Protein AF-A0A803L9C5-F1 (afdb_monomer_lite)

Organism: Chenopodium quinoa (NCBI:txid63459)

InterPro domains:
  IPR002213 UDP-glucuronosyl/UDP-glucosyltransferase [PF00201] (270-447)
  IPR002213 UDP-glucuronosyl/UDP-glucosyltransferase [cd03784] (7-441)
  IPR008630 Glycosyltransferase 34 [PF05637] (578-767)
  IPR008630 Glycosyltransferase 34 [PTHR31311] (578-822)
  IPR029044 Nucleotide-diphospho-sugar transferases [G3DSA:3.90.550.10] (574-672)
  IPR035595 UDP-glycosyltransferase family, conserved site [PS00375] (341-384)

pLDDT: mean 80.88, std 19.47, range [27.41, 98.56]

Sequence (834 aa):
MEDNKKLNIVMFPWLAFGHIIPFLDLSKHLATKGHHIFFVSTPRNLERLPKIPERLATLITLVPLLLPRVDNLPPGAEATSDVGFEIGTNLLKKAFDGLQQPMTEFLLQSSCCLDWIIYDFCCYWIPPIADKLGICKVYFNITAARTLSAFPTKLMEAGSGTWTDPCCPPPWIPFPKSSVYFLQHESRNITHTARNITSSGVSDGFRVKCSVSGCDLIVVRSWRELEAEYLQLAEVLNEKTVLPLGLLPPSLEDQGLGDDDDSWKLINSWLNKQRKGSVVYVAFGSEFEPNQDQLMELALGLEQSGLPFFWAFRRSEVSILKLPEGFEERTRGQGMVWTSWAPQLRILSHESVGGFLTHCGWSSIIEALQFGKPLVMLPLAIDHGLIARFMSQDKKVGIEIPRNTEDGSLTRSSVAESLTLVLQDETGKMFKDEAEKLSIIFADKNTENGKPSPGFLRGRQQTLKTVNNIKIAVLCGLITILVLRGTIGVGDLIGSSSEAKKDRALIEETNRILAEIRSGKDSSDPDGQDEPPYNPNVTYTLGPRIDTWDVQRRNWLKQNPDFPSVVGGKGRILLVTDREMAGYWAKLPLIRKLMLSHPEVEWIWWLDSDALFTDMVFEIPLEKYKDHNLVIHGYPDLLFEQKSWIALNTGSFLLRNCQWSLDLLDVWAPMGPKGVVRDDAGKLLTANLKGRPAFEADDQSALIYLLISQKEKWMSKVFVENSYYLHGFWLGLVDKYEEMAEKHHPGLGDERWPFVTHFVGCKPCGSYGDYPAEKCLKSMERAFNFADNQVLKLYGFRHRGLLSPNIKRLRNETDKPLKVVDELDIRRHIVIGS

Foldseek 3Di:
DPPDDAAEEEEAEDQACLTLVVSVLVQLVSLVVVHAYEDEFAPVVVVVDFDRPPSSPVRYHYHHDHQDDFPPAPPPDRHLLQQAPDQNVLSNLLSVVVCLVVVLVVCVVCLVRHAEYEYELSPLSPLVSCVVSVHAYEYEALDDLLLLLLQQLVCVVVVNSDQPAQQDRRPLPPDPPQLRGAFQQLRVVCVCQLPDQGPNRRGSVSSNNSRLLSHQAYEYLDACVQCVPSQVSSCVSHVHHYHYQANSADDPVRNVPVDPDPVNVVVVVVLVVADFLQEEEEDADSNFDDDQQQQAQLLLLLLVLLTAYEYQQEYRPPDPHDYPVCSCVSCVVRYHYHHDDDPLLVNLLRRNHNAYEYLQSSNNLLSNLLNLHAYEYENGDNCSSSSQSSCCPVQNLFHYQDADSNNRHHHSNSSSVRSCLCRPDPNNVSNSVSSPVCSLRSNDNDSPDNDDDPVVPPPVPPPVPPVVVVVVVVVVVVVVVVVVVPPPDDDDDDDDDPPVVVLVVVVLVVVLVVQVLQPDDDPDDPPPDDDDDDDPPDQDFLDDQDQCQQVVLVVVCVVCVVLAQADPNHGAEAEDEDDDDDAQQPVLSVVVVCLVVCSSGFKYKYAYNQKDFQAQLDDDPVVVQVQAFKEWAFAPCLLAVQQALRRTDPNIMMGGSDSLRSVLSRQQNSCPDPDPSQLVVQVVLVVRHPSHHRDGDGSSSSSSCCCHVVVVSHVSRYHHDDFEQCPAELVSALVCLVVLVVPDDDDTGHSHHHRMYGLPQLDLPDPRHPDDVVVSVQSVLLSVQSRVQVVVVLQQWHAPHSSGPDIDGRDDDHDCSNVCCVVVCSDDDPPPDD

Structure (mmCIF, N/CA/C/O backbone):
data_AF-A0A803L9C5-F1
#
_entry.id   AF-A0A803L9C5-F1
#
loop_
_atom_site.group_PDB
_atom_site.id
_atom_site.type_symbol
_atom_site.label_atom_id
_atom_site.label_alt_id
_atom_site.label_comp_id
_atom_site.label_asym_id
_atom_site.label_entity_id
_atom_site.label_seq_id
_atom_site.pdbx_PDB_ins_code
_atom_site.Cartn_x
_atom_site.Cartn_y
_atom_site.Cartn_z
_atom_site.occupancy
_atom_site.B_iso_or_equiv
_atom_site.auth_seq_id
_atom_site.auth_comp_id
_atom_site.auth_asym_id
_atom_site.auth_atom_id
_atom_site.pdbx_PDB_model_num
ATOM 1 N N . MET A 1 1 ? 1.619 -33.692 -20.451 1.00 35.19 1 MET A N 1
ATOM 2 C CA . MET A 1 1 ? 2.426 -33.203 -19.319 1.00 35.19 1 MET A CA 1
ATOM 3 C C . MET A 1 1 ? 3.753 -32.828 -19.932 1.00 35.19 1 MET A C 1
ATOM 5 O O . MET A 1 1 ? 4.432 -33.722 -20.409 1.00 35.19 1 MET A O 1
ATOM 9 N N . GLU A 1 2 ? 4.018 -31.536 -20.101 1.00 41.62 2 GLU A N 1
ATOM 10 C CA . GLU A 1 2 ? 5.339 -31.077 -20.538 1.00 41.62 2 GLU A CA 1
ATOM 11 C C . GLU A 1 2 ? 6.341 -31.388 -19.420 1.00 41.62 2 GLU A C 1
ATOM 13 O O . GLU A 1 2 ? 6.033 -31.176 -18.245 1.00 41.62 2 GLU A O 1
ATOM 18 N N . ASP A 1 3 ? 7.497 -31.952 -19.770 1.00 45.00 3 ASP A N 1
ATOM 19 C CA . ASP A 1 3 ? 8.597 -32.191 -18.836 1.00 45.00 3 ASP A CA 1
ATOM 20 C C . ASP A 1 3 ? 9.060 -30.846 -18.255 1.00 45.00 3 ASP A C 1
ATOM 22 O O . ASP A 1 3 ? 9.751 -30.071 -18.918 1.00 45.00 3 ASP A O 1
ATOM 26 N N . ASN A 1 4 ? 8.673 -30.543 -17.013 1.00 64.81 4 ASN A N 1
ATOM 27 C CA . ASN A 1 4 ? 9.163 -29.356 -16.316 1.00 64.81 4 ASN A CA 1
ATOM 28 C C . ASN A 1 4 ? 10.680 -29.487 -16.115 1.00 64.81 4 ASN A C 1
ATOM 30 O O . ASN A 1 4 ? 11.147 -30.322 -15.335 1.00 64.81 4 ASN A O 1
ATOM 34 N N . LYS A 1 5 ? 11.452 -28.644 -16.814 1.00 82.19 5 LYS A N 1
ATOM 35 C CA . LYS A 1 5 ? 12.906 -28.529 -16.648 1.00 82.19 5 LYS A CA 1
ATOM 36 C C . LYS A 1 5 ? 13.231 -28.299 -15.164 1.00 82.19 5 LYS A C 1
ATOM 38 O O . LYS A 1 5 ? 12.802 -27.309 -14.572 1.00 82.19 5 LYS A O 1
ATOM 43 N N . LYS A 1 6 ? 14.007 -29.205 -14.563 1.00 91.44 6 LYS A N 1
ATOM 44 C CA . LYS A 1 6 ? 14.564 -29.023 -13.214 1.00 91.44 6 LYS A CA 1
ATOM 45 C C . LYS A 1 6 ? 15.678 -27.983 -13.283 1.00 91.44 6 LYS A C 1
ATOM 47 O O . LYS A 1 6 ? 16.502 -28.044 -14.190 1.00 91.44 6 LYS A O 1
ATOM 52 N N . LEU A 1 7 ? 15.669 -27.043 -12.343 1.00 95.06 7 LEU A N 1
ATOM 53 C CA . LEU A 1 7 ? 16.600 -25.913 -12.309 1.00 95.06 7 LEU A CA 1
ATOM 54 C C . LEU A 1 7 ? 17.452 -25.999 -11.049 1.00 95.06 7 LEU A C 1
ATOM 56 O O . LEU A 1 7 ? 16.955 -26.455 -10.016 1.00 95.06 7 LEU A O 1
ATOM 60 N N . ASN A 1 8 ? 18.686 -25.518 -11.135 1.00 96.50 8 ASN A N 1
ATOM 61 C CA . ASN A 1 8 ? 19.567 -25.301 -9.995 1.00 96.50 8 ASN A CA 1
ATOM 62 C C . ASN A 1 8 ? 19.615 -23.804 -9.674 1.00 96.50 8 ASN A C 1
ATOM 64 O O . ASN A 1 8 ? 20.032 -22.996 -10.508 1.00 96.50 8 ASN A O 1
ATOM 68 N N . ILE A 1 9 ? 19.163 -23.435 -8.477 1.00 98.06 9 ILE A N 1
ATOM 69 C CA . ILE A 1 9 ? 18.887 -22.045 -8.110 1.00 98.06 9 ILE A CA 1
ATOM 70 C C . ILE A 1 9 ? 19.686 -21.671 -6.863 1.00 98.06 9 ILE A C 1
ATOM 72 O O . ILE A 1 9 ? 19.572 -22.327 -5.831 1.00 98.06 9 ILE A O 1
ATOM 76 N N . VAL A 1 10 ? 20.463 -20.594 -6.933 1.00 98.44 10 VAL A N 1
ATOM 77 C CA . VAL A 1 10 ? 21.149 -20.008 -5.775 1.00 98.44 10 VAL A CA 1
ATOM 78 C C . VAL A 1 10 ? 20.225 -19.013 -5.081 1.00 98.44 10 VAL A C 1
ATOM 80 O O . VAL A 1 10 ? 19.620 -18.173 -5.739 1.00 98.44 10 VAL A O 1
ATOM 83 N N . MET A 1 11 ? 20.142 -19.083 -3.757 1.00 98.38 11 MET A N 1
ATOM 84 C CA . MET A 1 11 ? 19.413 -18.138 -2.910 1.00 98.38 11 MET A CA 1
ATOM 85 C C . MET A 1 11 ? 20.408 -17.397 -2.033 1.00 98.38 11 MET A C 1
ATOM 87 O O . MET A 1 11 ? 21.135 -18.034 -1.270 1.00 98.38 11 MET A O 1
ATOM 91 N N . PHE A 1 12 ? 20.438 -16.070 -2.134 1.00 98.06 12 PHE A N 1
ATOM 92 C CA . PHE A 1 12 ? 21.391 -15.247 -1.394 1.00 98.06 12 PHE A CA 1
ATOM 93 C C . PHE A 1 12 ? 20.716 -14.014 -0.763 1.00 98.06 12 PHE A C 1
ATOM 95 O O . PHE A 1 12 ? 20.708 -12.931 -1.361 1.00 98.06 12 PHE A O 1
ATOM 102 N N . PRO A 1 13 ? 20.099 -14.182 0.424 1.00 97.44 13 PRO A N 1
ATOM 103 C CA . PRO A 1 13 ? 19.442 -13.101 1.155 1.00 97.44 13 PRO A CA 1
ATOM 104 C C . PRO A 1 13 ? 20.432 -12.169 1.865 1.00 97.44 13 PRO A C 1
ATOM 106 O O . PRO A 1 13 ? 21.559 -12.551 2.192 1.00 97.44 13 PRO A O 1
ATOM 109 N N . TRP A 1 14 ? 19.966 -10.964 2.205 1.00 95.81 14 TRP A N 1
ATOM 110 C CA . TRP A 1 14 ? 20.630 -10.121 3.202 1.00 95.81 14 TRP A CA 1
ATOM 111 C C . TRP A 1 14 ? 20.635 -10.797 4.591 1.00 95.81 14 TRP A C 1
ATOM 113 O O . TRP A 1 14 ? 19.723 -11.556 4.918 1.00 95.81 14 TRP A O 1
ATOM 123 N N . LEU A 1 15 ? 21.649 -10.520 5.426 1.00 95.19 15 LEU A N 1
ATOM 124 C CA . LEU A 1 15 ? 21.877 -11.160 6.736 1.00 95.19 15 LEU A CA 1
ATOM 125 C C . LEU A 1 15 ? 20.960 -10.624 7.855 1.00 95.19 15 LEU A C 1
ATOM 127 O O . LEU A 1 15 ? 21.405 -10.225 8.932 1.00 95.19 15 LEU A O 1
ATOM 131 N N . ALA A 1 16 ? 19.662 -10.615 7.586 1.00 91.25 16 ALA A N 1
ATOM 132 C CA . ALA A 1 16 ? 18.599 -10.233 8.504 1.00 91.25 16 ALA A CA 1
ATOM 133 C C . ALA A 1 16 ? 17.515 -11.313 8.467 1.00 91.25 16 ALA A C 1
ATOM 135 O O . ALA A 1 16 ? 17.169 -11.801 7.392 1.00 91.25 16 ALA A O 1
ATOM 136 N N . PHE A 1 17 ? 16.949 -11.706 9.609 1.00 89.69 17 PHE A N 1
ATOM 137 C CA . PHE A 1 17 ? 15.943 -12.777 9.630 1.00 89.69 17 PHE A CA 1
ATOM 138 C C . PHE A 1 17 ? 14.644 -12.358 8.939 1.00 89.69 17 PHE A C 1
ATOM 140 O O . PHE A 1 17 ? 13.978 -13.207 8.343 1.00 89.69 17 PHE A O 1
ATOM 147 N N . GLY A 1 18 ? 14.348 -11.053 8.907 1.00 88.19 18 GLY A N 1
ATOM 148 C CA . GLY A 1 18 ? 13.294 -10.493 8.061 1.00 88.19 18 GLY A CA 1
ATOM 149 C C . GLY A 1 18 ? 13.462 -10.795 6.563 1.00 88.19 18 GLY A C 1
ATOM 150 O O . GLY A 1 18 ? 12.464 -10.820 5.849 1.00 88.19 18 GLY A O 1
ATOM 151 N N . HIS A 1 19 ? 14.686 -11.090 6.108 1.00 93.38 19 HIS A N 1
ATOM 152 C CA . HIS A 1 19 ? 15.047 -11.409 4.721 1.00 93.38 19 HIS A CA 1
ATOM 153 C C . HIS A 1 19 ? 15.351 -12.901 4.514 1.00 93.38 19 HIS A C 1
ATOM 155 O O . HIS A 1 19 ? 14.851 -13.522 3.576 1.00 93.38 19 HIS A O 1
ATOM 161 N N . ILE A 1 20 ? 16.109 -13.515 5.423 1.00 95.12 20 ILE A N 1
ATOM 162 C CA . ILE A 1 20 ? 16.505 -14.928 5.359 1.00 95.12 20 ILE A CA 1
ATOM 163 C C . ILE A 1 20 ? 15.279 -15.852 5.356 1.00 95.12 20 ILE A C 1
ATOM 165 O O . ILE A 1 20 ? 15.226 -16.792 4.563 1.00 95.12 20 ILE A O 1
ATOM 169 N N . ILE A 1 21 ? 14.287 -15.596 6.218 1.00 92.31 21 ILE A N 1
ATOM 170 C CA . ILE A 1 21 ? 13.113 -16.472 6.345 1.00 92.31 21 ILE A CA 1
ATOM 171 C C . ILE A 1 21 ? 12.243 -16.454 5.076 1.00 92.31 21 ILE A C 1
ATOM 173 O O . ILE A 1 21 ? 11.971 -17.535 4.555 1.00 92.31 21 ILE A O 1
ATOM 177 N N . PRO A 1 22 ? 11.882 -15.294 4.488 1.00 92.69 22 PRO A N 1
ATOM 178 C CA . PRO A 1 22 ? 11.158 -15.276 3.213 1.00 92.69 22 PRO A CA 1
ATOM 179 C C . PRO A 1 22 ? 11.895 -15.972 2.064 1.00 92.69 22 PRO A C 1
ATOM 181 O O . PRO A 1 22 ? 11.265 -16.655 1.256 1.00 92.69 22 PRO A O 1
ATOM 184 N N . PHE A 1 23 ? 13.225 -15.846 1.994 1.00 96.25 23 PHE A N 1
ATOM 185 C CA . PHE A 1 23 ? 14.026 -16.590 1.019 1.00 96.25 23 PHE A CA 1
ATOM 186 C C . PHE A 1 23 ? 13.974 -18.098 1.278 1.00 96.25 23 PHE A C 1
ATOM 188 O O . PHE A 1 23 ? 13.893 -18.880 0.329 1.00 96.25 23 PHE A O 1
ATOM 195 N N . LEU A 1 24 ? 13.997 -18.531 2.541 1.00 94.56 24 LEU A N 1
ATOM 196 C CA . LEU A 1 24 ? 13.873 -19.945 2.893 1.00 94.56 24 LEU A CA 1
ATOM 197 C C . LEU A 1 24 ? 12.486 -20.490 2.527 1.00 94.56 24 LEU A C 1
ATOM 199 O O . LEU A 1 24 ? 12.384 -21.597 2.001 1.00 94.56 24 LEU A O 1
ATOM 203 N N . ASP A 1 25 ? 11.423 -19.722 2.748 1.00 91.69 25 ASP A N 1
ATOM 204 C CA . ASP A 1 25 ? 10.065 -20.136 2.393 1.00 91.69 25 ASP A CA 1
ATOM 205 C C . ASP A 1 25 ? 9.882 -20.233 0.872 1.00 91.69 25 ASP A C 1
ATOM 207 O O . ASP A 1 25 ? 9.332 -21.220 0.374 1.00 91.69 25 ASP A O 1
ATOM 211 N N . LEU A 1 26 ? 10.451 -19.292 0.108 1.00 93.56 26 LEU A N 1
ATOM 212 C CA . LEU A 1 26 ? 10.528 -19.402 -1.351 1.00 93.56 26 LEU A CA 1
ATOM 213 C C . LEU A 1 26 ? 11.357 -20.622 -1.789 1.00 93.56 26 LEU A C 1
ATOM 215 O O . LEU A 1 26 ? 10.966 -21.339 -2.710 1.00 93.56 26 LEU A O 1
ATOM 219 N N . SER A 1 27 ? 12.469 -20.901 -1.107 1.00 95.44 27 SER A N 1
ATOM 220 C CA . SER A 1 27 ? 13.315 -22.073 -1.373 1.00 95.44 27 SER A CA 1
ATOM 221 C C . SER A 1 27 ? 12.546 -23.375 -1.195 1.00 95.44 27 SER A C 1
ATOM 223 O O . SER A 1 27 ? 12.553 -24.223 -2.085 1.00 95.44 27 SER A O 1
ATOM 225 N N . LYS A 1 28 ? 11.817 -23.517 -0.081 1.00 92.44 28 LYS A N 1
ATOM 226 C CA . LYS A 1 28 ? 10.937 -24.666 0.166 1.00 92.44 28 LYS A CA 1
ATOM 227 C C . LYS A 1 28 ? 9.884 -24.780 -0.928 1.00 92.44 28 LYS A C 1
ATOM 229 O O . LYS A 1 28 ? 9.664 -25.869 -1.453 1.00 92.44 28 LYS A O 1
ATOM 234 N N . HIS A 1 29 ? 9.269 -23.664 -1.310 1.00 90.50 29 HIS A N 1
ATOM 235 C CA . HIS A 1 29 ? 8.255 -23.655 -2.352 1.00 90.50 29 HIS A CA 1
ATOM 236 C C . HIS A 1 29 ? 8.805 -24.128 -3.711 1.00 90.50 29 HIS A C 1
ATOM 238 O O . HIS A 1 29 ? 8.226 -25.012 -4.340 1.00 90.50 29 HIS A O 1
ATOM 244 N N . LEU A 1 30 ? 9.954 -23.618 -4.154 1.00 92.94 30 LEU A N 1
ATOM 245 C CA . LEU A 1 30 ? 10.585 -24.056 -5.405 1.00 92.94 30 LEU A CA 1
ATOM 246 C C . LEU A 1 30 ? 11.075 -25.509 -5.332 1.00 92.94 30 LEU A C 1
ATOM 248 O O . LEU A 1 30 ? 10.921 -26.253 -6.301 1.00 92.94 30 LEU A O 1
ATOM 252 N N . ALA A 1 31 ? 11.573 -25.950 -4.175 1.00 94.06 31 ALA A N 1
ATOM 253 C CA . ALA A 1 31 ? 11.936 -27.346 -3.951 1.00 94.06 31 ALA A CA 1
ATOM 254 C C . ALA A 1 31 ? 10.724 -28.285 -4.086 1.00 94.06 31 ALA A C 1
ATOM 256 O O . ALA A 1 31 ? 10.843 -29.350 -4.686 1.00 94.06 31 ALA A O 1
ATOM 257 N N . THR A 1 32 ? 9.522 -27.887 -3.641 1.00 91.50 32 THR A N 1
ATOM 258 C CA . THR A 1 32 ? 8.308 -28.708 -3.857 1.00 91.50 32 THR A CA 1
ATOM 259 C C . THR A 1 32 ? 7.960 -28.905 -5.336 1.00 91.50 32 THR A C 1
ATOM 261 O O . THR A 1 32 ? 7.315 -29.893 -5.681 1.00 91.50 32 THR A O 1
ATOM 264 N N . LYS A 1 33 ? 8.437 -28.017 -6.220 1.00 91.44 33 LYS A N 1
ATOM 265 C CA . LYS A 1 33 ? 8.297 -28.124 -7.682 1.00 91.44 33 LYS A CA 1
ATOM 266 C C . LYS A 1 33 ? 9.422 -28.935 -8.342 1.00 91.44 33 LYS A C 1
ATOM 268 O O . LYS A 1 33 ? 9.430 -29.097 -9.559 1.00 91.44 33 LYS A O 1
ATOM 273 N N . GLY A 1 34 ? 10.350 -29.483 -7.554 1.00 93.25 34 GLY A N 1
ATOM 274 C CA . GLY A 1 34 ? 11.436 -30.351 -8.015 1.00 93.25 34 GLY A CA 1
ATOM 275 C C . GLY A 1 34 ? 12.717 -29.625 -8.434 1.00 93.25 34 GLY A C 1
ATOM 276 O O . GLY A 1 34 ? 13.613 -30.275 -8.976 1.00 93.25 34 GLY A O 1
ATOM 277 N N . HIS A 1 35 ? 12.817 -28.312 -8.200 1.00 95.69 35 HIS A N 1
ATOM 278 C CA . HIS A 1 35 ? 14.054 -27.550 -8.399 1.00 95.69 35 HIS A CA 1
ATOM 279 C C . HIS A 1 35 ? 15.042 -27.816 -7.254 1.00 95.69 35 HIS A C 1
ATOM 281 O O . HIS A 1 35 ? 14.629 -28.057 -6.120 1.00 95.69 35 HIS A O 1
ATOM 287 N N . HIS A 1 36 ? 16.339 -27.767 -7.548 1.00 97.12 36 HIS A N 1
ATOM 288 C CA . HIS A 1 36 ? 17.389 -27.874 -6.540 1.00 97.12 36 HIS A CA 1
ATOM 289 C C . HIS A 1 36 ? 17.842 -26.474 -6.120 1.00 97.12 36 HIS A C 1
ATOM 291 O O . HIS A 1 36 ? 18.081 -25.611 -6.967 1.00 97.12 36 HIS A O 1
ATOM 297 N N . ILE A 1 37 ? 17.953 -26.245 -4.817 1.00 98.19 37 ILE A N 1
ATOM 298 C CA . ILE A 1 37 ? 18.240 -24.943 -4.226 1.00 98.19 37 ILE A CA 1
ATOM 299 C C . ILE A 1 37 ? 19.575 -24.989 -3.490 1.00 98.19 37 ILE A C 1
ATOM 301 O O . ILE A 1 37 ? 19.781 -25.833 -2.623 1.00 98.19 37 ILE A O 1
ATOM 305 N N . PHE A 1 38 ? 20.447 -24.032 -3.781 1.00 97.88 38 PHE A N 1
ATOM 306 C CA . PHE A 1 38 ? 21.631 -23.729 -2.989 1.00 97.88 38 PHE A CA 1
ATOM 307 C C . PHE A 1 38 ? 21.316 -22.529 -2.101 1.00 97.88 38 PHE A C 1
ATOM 309 O O . PHE A 1 38 ? 21.296 -21.391 -2.570 1.00 97.88 38 PHE A O 1
ATOM 316 N N . PHE A 1 39 ? 21.023 -22.779 -0.827 1.00 98.31 39 PHE A N 1
ATOM 317 C CA . PHE A 1 39 ? 20.718 -21.727 0.135 1.00 98.31 39 PHE A CA 1
ATOM 318 C C . PHE A 1 39 ? 22.007 -21.219 0.774 1.00 98.31 39 PHE A C 1
ATOM 320 O O . PHE A 1 39 ? 22.585 -21.882 1.639 1.00 98.31 39 PHE A O 1
ATOM 327 N N . VAL A 1 40 ? 22.474 -20.060 0.317 1.00 98.19 40 VAL A N 1
ATOM 328 C CA . VAL A 1 40 ? 23.766 -19.502 0.709 1.00 98.19 40 VAL A CA 1
ATOM 329 C C . VAL A 1 40 ? 23.578 -18.516 1.856 1.00 98.19 40 VAL A C 1
ATOM 331 O O . VAL A 1 40 ? 22.837 -17.541 1.744 1.00 98.19 40 VAL A O 1
ATOM 334 N N . SER A 1 41 ? 24.270 -18.750 2.967 1.00 97.88 41 SER A N 1
ATOM 335 C CA . SER A 1 41 ? 24.326 -17.819 4.098 1.00 97.88 41 SER A CA 1
ATOM 336 C C . SER A 1 41 ? 25.576 -18.089 4.939 1.00 97.88 41 SER A C 1
ATOM 338 O O . SER A 1 41 ? 26.433 -18.890 4.567 1.00 97.88 41 SER A O 1
ATOM 340 N N . THR A 1 42 ? 25.710 -17.413 6.072 1.00 97.25 42 THR A N 1
ATOM 341 C CA . THR A 1 42 ? 26.822 -17.619 7.003 1.00 97.25 42 THR A CA 1
ATOM 342 C C . THR A 1 42 ? 26.539 -18.797 7.954 1.00 97.25 42 THR A C 1
ATOM 344 O O . THR A 1 42 ? 25.368 -19.107 8.203 1.00 97.25 42 THR A O 1
ATOM 347 N N . PRO A 1 43 ? 27.566 -19.479 8.500 1.00 96.56 43 PRO A N 1
ATOM 348 C CA . PRO A 1 43 ? 27.377 -20.711 9.272 1.00 96.56 43 PRO A CA 1
ATOM 349 C C . PRO A 1 43 ? 26.394 -20.583 10.440 1.00 96.56 43 PRO A C 1
ATOM 351 O O . PRO A 1 43 ? 25.475 -21.392 10.558 1.00 96.56 43 PRO A O 1
ATOM 354 N N . ARG A 1 44 ? 26.520 -19.535 11.262 1.00 94.75 44 ARG A N 1
ATOM 355 C CA . ARG A 1 44 ? 25.673 -19.344 12.446 1.00 94.75 44 ARG A CA 1
ATOM 356 C C . ARG A 1 44 ? 24.228 -19.049 12.055 1.00 94.75 44 ARG A C 1
ATOM 358 O O . ARG A 1 44 ? 23.305 -19.435 12.766 1.00 94.75 44 ARG A O 1
ATOM 365 N N . ASN A 1 45 ? 24.007 -18.382 10.923 1.00 95.62 45 ASN A N 1
ATOM 366 C CA . ASN A 1 45 ? 22.660 -18.141 10.412 1.00 95.62 45 ASN A CA 1
ATOM 367 C C . ASN A 1 45 ? 22.018 -19.416 9.865 1.00 95.62 45 ASN A C 1
ATOM 369 O O . ASN A 1 45 ? 20.835 -19.630 10.117 1.00 95.62 45 ASN A O 1
ATOM 373 N N . LEU A 1 46 ? 22.790 -20.279 9.194 1.00 96.31 46 LEU A N 1
ATOM 374 C CA . LEU A 1 46 ? 22.320 -21.590 8.732 1.00 96.31 46 LEU A CA 1
ATOM 375 C C . LEU A 1 46 ? 21.902 -22.493 9.904 1.00 96.31 46 LEU A C 1
ATOM 377 O O . LEU A 1 46 ? 20.866 -23.146 9.829 1.00 96.31 46 LEU A O 1
ATOM 381 N N . GLU A 1 47 ? 22.654 -22.476 11.008 1.00 93.75 47 GLU A N 1
ATOM 382 C CA . GLU A 1 47 ? 22.319 -23.210 12.241 1.00 93.75 47 GLU A CA 1
ATOM 383 C C . GLU A 1 47 ? 21.034 -22.707 12.919 1.00 93.75 47 GLU A C 1
ATOM 385 O O . GLU A 1 47 ? 20.337 -23.470 13.586 1.00 93.75 47 GLU A O 1
ATOM 390 N N . ARG A 1 48 ? 20.711 -21.421 12.749 1.00 91.12 48 ARG A N 1
ATOM 391 C CA . ARG A 1 48 ? 19.523 -20.767 13.319 1.00 91.12 48 ARG A CA 1
ATOM 392 C C . ARG A 1 48 ? 18.268 -20.911 12.446 1.00 91.12 48 ARG A C 1
ATOM 394 O O . ARG A 1 48 ? 17.210 -20.418 12.840 1.00 91.12 48 ARG A O 1
ATOM 401 N N . LEU A 1 49 ? 18.361 -21.521 11.261 1.00 90.81 49 LEU A N 1
ATOM 402 C CA . LEU A 1 49 ? 17.208 -21.676 10.376 1.00 90.81 49 LEU A CA 1
ATOM 403 C C . LEU A 1 49 ? 16.160 -22.628 10.973 1.00 90.81 49 LEU A C 1
ATOM 405 O O . LEU A 1 49 ? 16.508 -23.615 11.626 1.00 90.81 49 LEU A O 1
ATOM 409 N N . PRO A 1 50 ? 14.864 -22.403 10.686 1.00 86.31 50 PRO A N 1
ATOM 410 C CA . PRO A 1 50 ? 13.846 -23.420 10.900 1.00 86.31 50 PRO A CA 1
ATOM 411 C C . PRO A 1 50 ? 14.222 -24.729 10.197 1.00 86.31 50 PRO A C 1
ATOM 413 O O . PRO A 1 50 ? 14.772 -24.712 9.091 1.00 86.31 50 PRO A O 1
ATOM 416 N N . LYS A 1 51 ? 13.879 -25.866 10.812 1.00 85.06 51 LYS A N 1
ATOM 417 C CA . LYS A 1 51 ? 14.156 -27.188 10.237 1.00 85.06 51 LYS A CA 1
ATOM 418 C C . LYS A 1 51 ? 13.549 -27.303 8.836 1.00 85.06 51 LYS A C 1
ATOM 420 O O . LYS A 1 51 ? 12.371 -27.015 8.625 1.00 85.06 51 LYS A O 1
ATOM 425 N N . ILE A 1 52 ? 14.354 -27.756 7.880 1.00 88.75 52 ILE A N 1
ATOM 426 C CA . ILE A 1 52 ? 13.876 -28.080 6.535 1.00 88.75 52 ILE A CA 1
ATOM 427 C C . ILE A 1 52 ? 13.119 -29.414 6.617 1.00 88.75 52 ILE A C 1
ATOM 429 O O . ILE A 1 52 ? 13.668 -30.375 7.160 1.00 88.75 52 ILE A O 1
ATOM 433 N N . PRO A 1 53 ? 11.883 -29.510 6.091 1.00 87.25 53 PRO A N 1
ATOM 434 C CA . PRO A 1 53 ? 11.151 -30.772 6.062 1.00 87.25 53 PRO A CA 1
ATOM 435 C C . PRO A 1 53 ? 11.962 -31.872 5.367 1.00 87.25 53 PRO A C 1
ATOM 437 O O . PRO A 1 53 ? 12.496 -31.637 4.284 1.00 87.25 53 PRO A O 1
ATOM 440 N N . GLU A 1 54 ? 11.998 -33.086 5.928 1.00 87.50 54 GLU A N 1
ATOM 441 C CA . GLU A 1 54 ? 12.819 -34.200 5.408 1.00 87.50 54 GLU A CA 1
ATOM 442 C C . GLU A 1 54 ? 12.578 -34.473 3.916 1.00 87.50 54 GLU A C 1
ATOM 444 O O . GLU A 1 54 ? 13.518 -34.699 3.157 1.00 87.50 54 GLU A O 1
ATOM 449 N N . ARG A 1 55 ? 11.323 -34.341 3.465 1.00 89.31 55 ARG A N 1
ATOM 450 C CA . ARG A 1 55 ? 10.930 -34.492 2.053 1.00 89.31 55 ARG A CA 1
ATOM 451 C C . ARG A 1 55 ? 11.626 -33.514 1.091 1.00 89.31 55 ARG A C 1
ATOM 453 O O . ARG A 1 55 ? 11.654 -33.776 -0.105 1.00 89.31 55 ARG A O 1
ATOM 460 N N . LEU A 1 56 ? 12.122 -32.379 1.591 1.00 91.56 56 LEU A N 1
ATOM 461 C CA . LEU A 1 56 ? 12.811 -31.339 0.817 1.00 91.56 56 LEU A CA 1
ATOM 462 C C . LEU A 1 56 ? 14.325 -31.331 1.059 1.00 91.56 56 LEU A C 1
ATOM 464 O O . LEU A 1 56 ? 15.039 -30.628 0.350 1.00 91.56 56 LEU A O 1
ATOM 468 N N . ALA A 1 57 ? 14.830 -32.100 2.029 1.00 90.06 57 ALA A N 1
ATOM 469 C CA . ALA A 1 57 ? 16.228 -32.042 2.455 1.00 90.06 57 ALA A CA 1
ATOM 470 C C . ALA A 1 57 ? 17.219 -32.394 1.331 1.00 90.06 57 ALA A C 1
ATOM 472 O O . ALA A 1 57 ? 18.306 -31.836 1.270 1.00 90.06 57 ALA A O 1
ATOM 473 N N . THR A 1 58 ? 16.838 -33.273 0.400 1.00 93.62 58 THR A N 1
ATOM 474 C CA . THR A 1 58 ? 17.669 -33.636 -0.764 1.00 93.62 58 THR A CA 1
ATOM 475 C C . THR A 1 58 ? 17.657 -32.589 -1.881 1.00 93.62 58 THR A C 1
ATOM 477 O O . THR A 1 58 ? 18.476 -32.654 -2.798 1.00 93.62 58 THR A O 1
ATOM 480 N N . LEU A 1 59 ? 16.731 -31.629 -1.827 1.00 96.19 59 LEU A N 1
ATOM 481 C CA . LEU A 1 59 ? 16.564 -30.572 -2.823 1.00 96.19 59 LEU A CA 1
ATOM 482 C C . LEU A 1 59 ? 17.077 -29.215 -2.343 1.00 96.19 59 LEU A C 1
ATOM 484 O O . LEU A 1 59 ? 17.138 -28.296 -3.149 1.00 96.19 59 LEU A O 1
ATOM 488 N N . ILE A 1 60 ? 17.439 -29.070 -1.066 1.00 97.12 60 ILE A N 1
ATOM 489 C CA . ILE A 1 60 ? 17.961 -27.820 -0.510 1.00 97.12 60 ILE A CA 1
ATOM 490 C C . ILE A 1 60 ? 19.331 -28.089 0.107 1.00 97.12 60 ILE A C 1
ATOM 492 O O . ILE A 1 60 ? 19.443 -28.659 1.189 1.00 97.12 60 ILE A O 1
ATOM 496 N N . THR A 1 61 ? 20.373 -27.636 -0.579 1.00 96.50 61 THR A N 1
ATOM 497 C CA . THR A 1 61 ? 21.755 -27.674 -0.106 1.00 96.50 61 THR A CA 1
ATOM 498 C C . THR A 1 61 ? 22.073 -26.370 0.617 1.00 96.50 61 THR A C 1
ATOM 500 O O . THR A 1 61 ? 22.004 -25.295 0.023 1.00 96.50 61 THR A O 1
ATOM 503 N N . LEU A 1 62 ? 22.436 -26.451 1.898 1.00 97.62 62 LEU A N 1
ATOM 504 C CA . LEU A 1 62 ? 22.906 -25.294 2.663 1.00 97.62 62 LEU A CA 1
ATOM 505 C C . LEU A 1 62 ? 24.385 -25.036 2.356 1.00 97.62 62 LEU A C 1
ATOM 507 O O . LEU A 1 62 ? 25.212 -25.934 2.501 1.00 97.62 62 LEU A O 1
ATOM 511 N N . VAL A 1 63 ? 24.717 -23.813 1.943 1.00 97.19 63 VAL A N 1
ATOM 512 C CA . VAL A 1 63 ? 26.074 -23.430 1.530 1.00 97.19 63 VAL A CA 1
ATOM 513 C C . VAL A 1 63 ? 26.621 -22.371 2.495 1.00 97.19 63 VAL A C 1
ATOM 515 O O . VAL A 1 63 ? 26.191 -21.216 2.432 1.00 97.19 63 VAL A O 1
ATOM 518 N N . PRO A 1 64 ? 27.548 -22.736 3.401 1.00 97.62 64 PRO A N 1
ATOM 519 C CA . PRO A 1 64 ? 28.134 -21.796 4.349 1.00 97.62 64 PRO A CA 1
ATOM 520 C C . PRO A 1 64 ? 29.229 -20.945 3.695 1.00 97.62 64 PRO A C 1
ATOM 522 O O . PRO A 1 64 ? 30.207 -21.483 3.178 1.00 97.62 64 PRO A O 1
ATOM 525 N N . LEU A 1 65 ? 29.117 -19.618 3.793 1.00 96.94 65 LEU A N 1
ATOM 526 C CA . LEU A 1 65 ? 30.201 -18.681 3.481 1.00 96.94 65 LEU A CA 1
ATOM 527 C C . LEU A 1 65 ? 30.684 -17.979 4.751 1.00 96.94 65 LEU A C 1
ATOM 529 O O . LEU A 1 65 ? 29.899 -17.367 5.475 1.00 96.94 65 LEU A O 1
ATOM 533 N N . LEU A 1 66 ? 31.988 -18.061 5.020 1.00 95.19 66 LEU A N 1
ATOM 534 C CA . LEU A 1 66 ? 32.587 -17.442 6.200 1.00 95.19 66 LEU A CA 1
ATOM 535 C C . LEU A 1 66 ? 32.595 -15.921 6.063 1.00 95.19 66 LEU A C 1
ATOM 537 O O . LEU A 1 66 ? 33.184 -15.375 5.130 1.00 95.19 66 LEU A O 1
ATOM 541 N N . LEU A 1 67 ? 31.974 -15.246 7.027 1.00 94.06 67 LEU A N 1
ATOM 542 C CA . LEU A 1 67 ? 31.960 -13.795 7.081 1.00 94.06 67 LEU A CA 1
ATOM 543 C C . LEU A 1 67 ? 33.371 -13.272 7.431 1.00 94.06 67 LEU A C 1
ATOM 545 O O . LEU A 1 67 ? 33.951 -13.704 8.434 1.00 94.06 67 LEU A O 1
ATOM 549 N N . PRO A 1 68 ? 33.959 -12.367 6.629 1.00 91.56 68 PRO A N 1
ATOM 550 C CA . PRO A 1 68 ? 35.286 -11.839 6.906 1.00 91.56 68 PRO A CA 1
ATOM 551 C C . PRO A 1 68 ? 35.281 -10.977 8.168 1.00 91.56 68 PRO A C 1
ATOM 553 O O . PRO A 1 68 ? 34.296 -10.317 8.505 1.00 91.56 68 PRO A O 1
ATOM 556 N N . ARG A 1 69 ? 36.421 -10.958 8.865 1.00 90.38 69 ARG A N 1
ATOM 557 C CA . ARG A 1 69 ? 36.588 -10.128 10.061 1.00 90.38 69 ARG A CA 1
ATOM 558 C C . ARG A 1 69 ? 36.586 -8.650 9.682 1.00 90.38 69 ARG A C 1
ATOM 560 O O . ARG A 1 69 ? 37.291 -8.236 8.765 1.00 90.38 69 ARG A O 1
ATOM 567 N N . VAL A 1 70 ? 35.831 -7.864 10.440 1.00 91.69 70 VAL A N 1
ATOM 568 C CA . VAL A 1 70 ? 35.759 -6.407 10.327 1.00 91.69 70 VAL A CA 1
ATOM 569 C C . VAL A 1 70 ? 35.995 -5.805 11.705 1.00 91.69 70 VAL A C 1
ATOM 571 O O . VAL A 1 70 ? 35.404 -6.254 12.686 1.00 91.69 70 VAL A O 1
ATOM 574 N N . ASP A 1 71 ? 36.848 -4.785 11.781 1.00 89.00 71 ASP A N 1
ATOM 575 C CA . ASP A 1 71 ? 37.127 -4.086 13.036 1.00 89.00 71 ASP A CA 1
ATOM 576 C C . ASP A 1 71 ? 35.841 -3.520 13.655 1.00 89.00 71 ASP A C 1
ATOM 578 O O . ASP A 1 71 ? 35.012 -2.926 12.961 1.00 89.00 71 ASP A O 1
ATOM 582 N N . ASN A 1 72 ? 35.704 -3.674 14.975 1.00 87.38 72 ASN A N 1
ATOM 583 C CA . ASN A 1 72 ? 34.550 -3.256 15.785 1.00 87.38 72 ASN A CA 1
ATOM 584 C C . ASN A 1 72 ? 33.238 -4.021 15.537 1.00 87.38 72 ASN A C 1
ATOM 586 O O . ASN A 1 72 ? 32.233 -3.710 16.174 1.00 87.38 72 ASN A O 1
ATOM 590 N N . LEU A 1 73 ? 33.226 -5.030 14.661 1.00 89.25 73 LEU A N 1
ATOM 591 C CA . LEU A 1 73 ? 32.114 -5.975 14.582 1.00 89.25 73 LEU A CA 1
ATOM 592 C C . LEU A 1 73 ? 32.249 -6.994 15.734 1.00 89.25 73 LEU A C 1
ATOM 594 O O . LEU A 1 73 ? 33.325 -7.587 15.875 1.00 89.25 73 LEU A O 1
ATOM 598 N N . PRO A 1 74 ? 31.212 -7.215 16.567 1.00 87.00 74 PRO A N 1
ATOM 599 C CA . PRO A 1 74 ? 31.294 -8.175 17.664 1.00 87.00 74 PRO A CA 1
ATOM 600 C C . PRO A 1 74 ? 31.692 -9.582 17.178 1.00 87.00 74 PRO A C 1
ATOM 602 O O . PRO A 1 74 ? 31.216 -10.027 16.129 1.00 87.00 74 PRO A O 1
ATOM 605 N N . PRO A 1 75 ? 32.550 -10.317 17.914 1.00 85.50 75 PRO A N 1
ATOM 606 C CA . PRO A 1 75 ? 32.947 -11.665 17.523 1.00 85.50 75 PRO A CA 1
ATOM 607 C C . PRO A 1 75 ? 31.740 -12.595 17.346 1.00 85.50 75 PRO A C 1
ATOM 609 O O . PRO A 1 75 ? 30.893 -12.703 18.229 1.00 85.50 75 PRO A O 1
ATOM 612 N N . GLY A 1 76 ? 31.677 -13.286 16.206 1.00 85.75 76 GLY A N 1
ATOM 613 C CA . GLY A 1 76 ? 30.586 -14.213 15.888 1.00 85.75 76 GLY A CA 1
ATOM 614 C C . GLY A 1 76 ? 29.261 -13.541 15.511 1.00 85.75 76 GLY A C 1
ATOM 615 O O . GLY A 1 76 ? 28.259 -14.244 15.369 1.00 85.75 76 GLY A O 1
ATOM 616 N N . ALA A 1 77 ? 29.225 -12.214 15.359 1.00 90.44 77 ALA A N 1
ATOM 617 C CA . ALA A 1 77 ? 28.060 -11.520 14.836 1.00 90.44 77 ALA A CA 1
ATOM 618 C C . ALA A 1 77 ? 27.912 -11.766 13.333 1.00 90.44 77 ALA A C 1
ATOM 620 O O . ALA A 1 77 ? 28.774 -11.390 12.539 1.00 90.44 77 ALA A O 1
ATOM 621 N N . GLU A 1 78 ? 26.804 -12.396 12.956 1.00 93.81 78 GLU A N 1
ATOM 622 C CA . GLU A 1 78 ? 26.535 -12.789 11.574 1.00 93.81 78 GLU A CA 1
ATOM 623 C C . GLU A 1 78 ? 25.152 -12.342 11.089 1.00 93.81 78 GLU A C 1
ATOM 625 O O . GLU A 1 78 ? 24.858 -12.477 9.907 1.00 93.81 78 GLU A O 1
ATOM 630 N N . ALA A 1 79 ? 24.307 -11.787 11.961 1.00 91.56 79 ALA A N 1
ATOM 631 C CA . ALA A 1 79 ? 23.010 -11.219 11.601 1.00 91.56 79 ALA A CA 1
ATOM 632 C C . ALA A 1 79 ? 22.791 -9.832 12.213 1.00 91.56 79 ALA A C 1
ATOM 634 O O . ALA A 1 79 ? 23.429 -9.459 13.199 1.00 91.56 79 ALA A O 1
ATOM 635 N N . THR A 1 80 ? 21.828 -9.082 11.672 1.00 88.44 80 THR A N 1
ATOM 636 C CA . THR A 1 80 ? 21.411 -7.769 12.206 1.00 88.44 80 THR A CA 1
ATOM 637 C C . THR A 1 80 ? 21.009 -7.827 13.683 1.00 88.44 80 THR A C 1
ATOM 639 O O . THR A 1 80 ? 21.312 -6.907 14.440 1.00 88.44 80 THR A O 1
ATOM 642 N N . SER A 1 81 ? 20.428 -8.944 14.132 1.00 85.25 81 SER A N 1
ATOM 643 C CA . SER A 1 81 ? 20.081 -9.177 15.541 1.00 85.25 81 SER A CA 1
ATOM 644 C C . SER A 1 81 ? 21.288 -9.247 16.490 1.00 85.25 81 SER A C 1
ATOM 646 O O . SER A 1 81 ? 21.109 -9.123 17.699 1.00 85.25 81 SER A O 1
ATOM 648 N N . ASP A 1 82 ? 22.504 -9.460 15.973 1.00 85.88 82 ASP A N 1
ATOM 649 C CA . ASP A 1 82 ? 23.724 -9.613 16.779 1.00 85.88 82 ASP A CA 1
ATOM 650 C C . ASP A 1 82 ? 24.465 -8.278 17.021 1.00 85.88 82 ASP A C 1
ATOM 652 O O . ASP A 1 82 ? 25.372 -8.231 17.849 1.00 85.88 82 ASP A O 1
ATOM 656 N N . VAL A 1 83 ? 24.134 -7.201 16.291 1.00 81.12 83 VAL A N 1
ATOM 657 C CA . VAL A 1 83 ? 25.017 -6.016 16.167 1.00 81.12 83 VAL A CA 1
ATOM 658 C C . VAL A 1 83 ? 24.400 -4.682 16.598 1.00 81.12 83 VAL A C 1
ATOM 660 O O . VAL A 1 83 ? 25.122 -3.693 16.705 1.00 81.12 83 VAL A O 1
ATOM 663 N N . GLY A 1 84 ? 23.095 -4.633 16.875 1.00 70.25 84 GLY A N 1
ATOM 664 C CA . GLY A 1 84 ? 22.382 -3.379 17.149 1.00 70.25 84 GLY A CA 1
ATOM 665 C C . GLY A 1 84 ? 22.178 -2.507 15.896 1.00 70.25 84 GLY A C 1
ATOM 666 O O . GLY A 1 84 ? 22.799 -2.714 14.845 1.00 70.25 84 GLY A O 1
ATOM 667 N N . PHE A 1 85 ? 21.263 -1.537 15.988 1.00 66.25 85 PHE A N 1
ATOM 668 C CA . PHE A 1 85 ? 20.846 -0.717 14.845 1.00 66.25 85 PHE A CA 1
ATOM 669 C C . PHE A 1 85 ? 21.905 0.339 14.447 1.00 66.25 85 PHE A C 1
ATOM 671 O O . PHE A 1 85 ? 22.772 0.715 15.235 1.00 66.25 85 PHE A O 1
ATOM 678 N N . GLU A 1 86 ? 21.860 0.785 13.188 1.00 72.56 86 GLU A N 1
ATOM 679 C CA . GLU A 1 86 ? 22.791 1.726 12.531 1.00 72.56 86 GLU A CA 1
ATOM 680 C C . GLU A 1 86 ? 24.260 1.278 12.442 1.00 72.56 86 GLU A C 1
ATOM 682 O O . GLU A 1 86 ? 24.681 0.755 11.407 1.00 72.56 86 GLU A O 1
ATOM 687 N N . ILE A 1 87 ? 25.066 1.497 13.490 1.00 73.69 87 ILE A N 1
ATOM 688 C CA . ILE A 1 87 ? 26.528 1.308 13.438 1.00 73.69 87 ILE A CA 1
ATOM 689 C C . ILE A 1 87 ? 26.861 -0.162 13.190 1.00 73.69 87 ILE A C 1
ATOM 691 O O . ILE A 1 87 ? 27.603 -0.487 12.259 1.00 73.69 87 ILE A O 1
ATOM 695 N N . GLY A 1 88 ? 26.272 -1.053 13.986 1.00 81.75 88 GLY A N 1
ATOM 696 C CA . GLY A 1 88 ? 26.480 -2.489 13.856 1.00 81.75 88 GLY A CA 1
ATOM 697 C C . GLY A 1 88 ? 26.038 -3.021 12.497 1.00 81.75 88 GLY A C 1
ATOM 698 O O . GLY A 1 88 ? 26.772 -3.762 11.845 1.00 81.75 88 GLY A O 1
ATOM 699 N N . THR A 1 89 ? 24.878 -2.568 12.017 1.00 86.12 89 THR A N 1
ATOM 700 C CA . THR A 1 89 ? 24.348 -2.949 10.700 1.00 86.12 89 THR A CA 1
ATOM 701 C C . THR A 1 89 ? 25.259 -2.477 9.558 1.00 86.12 89 THR A C 1
ATOM 703 O O . THR A 1 89 ? 25.480 -3.217 8.600 1.00 86.12 89 THR A O 1
ATOM 706 N N . ASN A 1 90 ? 25.864 -1.290 9.659 1.00 87.56 90 ASN A N 1
ATOM 707 C CA . ASN A 1 90 ? 26.827 -0.796 8.667 1.00 87.56 90 ASN A CA 1
ATOM 708 C C . ASN A 1 90 ? 28.140 -1.596 8.659 1.00 87.56 90 ASN A C 1
ATOM 710 O O . ASN A 1 90 ? 28.702 -1.849 7.590 1.00 87.56 90 ASN A O 1
ATOM 714 N N . LEU A 1 91 ? 28.624 -2.029 9.827 1.00 90.75 91 LEU A N 1
ATOM 715 C CA . LEU A 1 91 ? 29.780 -2.927 9.921 1.00 90.75 91 LEU A CA 1
ATOM 716 C C . LEU A 1 91 ? 29.460 -4.317 9.354 1.00 90.75 91 LEU A C 1
ATOM 718 O O . LEU A 1 91 ? 30.278 -4.881 8.628 1.00 90.75 91 LEU A O 1
ATOM 722 N N . LEU A 1 92 ? 28.250 -4.827 9.600 1.00 92.38 92 LEU A N 1
ATOM 723 C CA . LEU A 1 92 ? 27.778 -6.084 9.022 1.00 92.38 92 LEU A CA 1
ATOM 724 C C . LEU A 1 92 ? 27.689 -6.004 7.490 1.00 92.38 92 LEU A C 1
ATOM 726 O O . LEU A 1 92 ? 28.117 -6.929 6.808 1.00 92.38 92 LEU A O 1
ATOM 730 N N . LYS A 1 93 ? 27.221 -4.879 6.927 1.00 93.44 93 LYS A N 1
ATOM 731 C CA . LYS A 1 93 ? 27.215 -4.637 5.469 1.00 93.44 93 LYS A CA 1
ATOM 732 C C . LYS A 1 93 ? 28.626 -4.637 4.881 1.00 93.44 93 LYS A C 1
ATOM 734 O O . LYS A 1 93 ? 28.841 -5.203 3.814 1.00 93.44 93 LYS A O 1
ATOM 739 N N . LYS A 1 94 ? 29.601 -4.048 5.583 1.00 93.25 94 LYS A N 1
ATOM 740 C CA . LYS A 1 94 ? 31.019 -4.107 5.189 1.00 93.25 94 LYS A CA 1
ATOM 741 C C . LYS A 1 94 ? 31.540 -5.545 5.176 1.00 93.25 94 LYS A C 1
ATOM 743 O O . LYS A 1 94 ? 32.247 -5.924 4.247 1.00 93.25 94 LYS A O 1
ATOM 748 N N . ALA A 1 95 ? 31.179 -6.341 6.178 1.00 94.75 95 ALA A N 1
ATOM 749 C CA . ALA A 1 95 ? 31.557 -7.748 6.234 1.00 94.75 95 ALA A CA 1
ATOM 750 C C . ALA A 1 95 ? 30.889 -8.558 5.106 1.00 94.75 95 ALA A C 1
ATOM 752 O O . ALA A 1 95 ? 31.552 -9.342 4.433 1.00 94.75 95 ALA A O 1
ATOM 753 N N . PHE A 1 96 ? 29.607 -8.301 4.831 1.00 95.81 96 PHE A N 1
ATOM 754 C CA . PHE A 1 96 ? 28.863 -8.918 3.732 1.00 95.81 96 PHE A CA 1
ATOM 755 C C . PHE A 1 96 ? 29.448 -8.587 2.357 1.00 95.81 96 PHE A C 1
ATOM 757 O O . PHE A 1 96 ? 29.541 -9.467 1.510 1.00 95.81 96 PHE A O 1
ATOM 764 N N . ASP A 1 97 ? 29.902 -7.353 2.129 1.00 95.25 97 ASP A N 1
ATOM 765 C CA . ASP A 1 97 ? 30.587 -6.989 0.880 1.00 95.25 97 ASP A CA 1
ATOM 766 C C . ASP A 1 97 ? 31.881 -7.783 0.682 1.00 95.25 97 ASP A C 1
ATOM 768 O O . ASP A 1 97 ? 32.219 -8.162 -0.437 1.00 95.25 97 ASP A O 1
ATOM 772 N N . GLY A 1 98 ? 32.574 -8.116 1.772 1.00 94.62 98 GLY A N 1
ATOM 773 C CA . GLY A 1 98 ? 33.733 -9.001 1.724 1.00 94.62 98 GLY A CA 1
ATOM 774 C C . GLY A 1 98 ? 33.402 -10.454 1.340 1.00 94.62 98 GLY A C 1
ATOM 775 O O . GLY A 1 98 ? 34.322 -11.212 1.039 1.00 94.62 98 GLY A O 1
ATOM 776 N N . LEU A 1 99 ? 32.120 -10.844 1.271 1.00 96.50 99 LEU A N 1
ATOM 777 C CA . LEU A 1 99 ? 31.692 -12.130 0.701 1.00 96.50 99 LEU A CA 1
ATOM 778 C C . LEU A 1 99 ? 31.753 -12.159 -0.833 1.00 96.50 99 LEU A C 1
ATOM 780 O O . LEU A 1 99 ? 31.559 -13.225 -1.419 1.00 96.50 99 LEU A O 1
ATOM 784 N N . GLN A 1 100 ? 32.050 -11.036 -1.498 1.00 96.06 100 GLN A N 1
ATOM 785 C CA . GLN A 1 100 ? 32.135 -10.971 -2.957 1.00 96.06 100 GLN A CA 1
ATOM 786 C C . GLN A 1 100 ? 33.085 -12.027 -3.535 1.00 96.06 100 GLN A C 1
ATOM 788 O O . GLN A 1 100 ? 32.715 -12.748 -4.463 1.00 96.06 100 GLN A O 1
ATOM 793 N N . GLN A 1 101 ? 34.300 -12.136 -2.993 1.00 95.31 101 GLN A N 1
ATOM 794 C CA . GLN A 1 101 ? 35.286 -13.109 -3.460 1.00 95.31 101 GLN A CA 1
ATOM 795 C C . GLN A 1 101 ? 34.830 -14.565 -3.241 1.00 95.31 101 GLN A C 1
ATOM 797 O O . GLN A 1 101 ? 34.735 -15.285 -4.237 1.00 95.31 101 GLN A O 1
ATOM 802 N N . PRO A 1 102 ? 34.497 -15.019 -2.014 1.00 96.50 102 PRO A N 1
ATOM 803 C CA . PRO A 1 102 ? 34.093 -16.410 -1.803 1.00 96.50 102 PRO A CA 1
ATOM 804 C C . PRO A 1 102 ? 32.802 -16.775 -2.551 1.00 96.50 102 PRO A C 1
ATOM 806 O O . PRO A 1 102 ? 32.678 -17.892 -3.048 1.00 96.50 102 PRO A O 1
ATOM 809 N N . MET A 1 103 ? 31.865 -15.836 -2.718 1.00 96.88 103 MET A N 1
ATOM 810 C CA . MET A 1 103 ? 30.695 -16.055 -3.572 1.00 96.88 103 MET A CA 1
ATOM 811 C C . MET A 1 103 ? 31.087 -16.216 -5.048 1.00 96.88 103 MET A C 1
ATOM 813 O O . MET A 1 103 ? 30.577 -17.103 -5.725 1.00 96.88 103 MET A O 1
ATOM 817 N N . THR A 1 104 ? 32.015 -15.399 -5.556 1.00 96.12 104 THR A N 1
ATOM 818 C CA . THR A 1 104 ? 32.518 -15.534 -6.935 1.00 96.12 104 THR A CA 1
ATOM 819 C C . THR A 1 104 ? 33.148 -16.906 -7.161 1.00 96.12 104 THR A C 1
ATOM 821 O O . THR A 1 104 ? 32.876 -17.549 -8.172 1.00 96.12 104 THR A O 1
ATOM 824 N N . GLU A 1 105 ? 33.964 -17.372 -6.215 1.00 95.62 105 GLU A N 1
ATOM 825 C CA . GLU A 1 105 ? 34.602 -18.691 -6.266 1.00 95.62 105 GLU A CA 1
ATOM 826 C C . GLU A 1 105 ? 33.561 -19.820 -6.268 1.00 95.62 105 GLU A C 1
ATOM 828 O O . GLU A 1 105 ? 33.643 -20.722 -7.104 1.00 95.62 105 GLU A O 1
ATOM 833 N N . PHE A 1 106 ? 32.536 -19.733 -5.414 1.00 95.94 106 PHE A N 1
ATOM 834 C CA . PHE A 1 106 ? 31.421 -20.684 -5.390 1.00 95.94 106 PHE A CA 1
ATOM 835 C C . PHE A 1 106 ? 30.657 -20.732 -6.725 1.00 95.94 106 PHE A C 1
ATOM 837 O O . PHE A 1 106 ? 30.416 -21.817 -7.266 1.00 95.94 106 PHE A O 1
ATOM 844 N N . LEU A 1 107 ? 30.310 -19.566 -7.283 1.00 95.50 107 LEU A N 1
ATOM 845 C CA . LEU A 1 107 ? 29.599 -19.475 -8.560 1.00 95.50 107 LEU A CA 1
ATOM 846 C C . LEU A 1 107 ? 30.451 -19.995 -9.724 1.00 95.50 107 LEU A C 1
ATOM 848 O O . LEU A 1 107 ? 29.923 -20.683 -10.591 1.00 95.50 107 LEU A O 1
ATOM 852 N N . LEU A 1 108 ? 31.762 -19.731 -9.736 1.00 92.75 108 LEU A N 1
ATOM 853 C CA . LEU A 1 108 ? 32.688 -20.259 -10.746 1.00 92.75 108 LEU A CA 1
ATOM 854 C C . LEU A 1 108 ? 32.759 -21.788 -10.708 1.00 92.75 108 LEU A C 1
ATOM 856 O O . LEU A 1 108 ? 32.607 -22.432 -11.747 1.00 92.75 108 LEU A O 1
ATOM 860 N N . GLN A 1 109 ? 32.949 -22.363 -9.517 1.00 90.31 109 GLN A N 1
ATOM 861 C CA . GLN A 1 109 ? 33.052 -23.813 -9.322 1.00 90.31 109 GLN A CA 1
ATOM 862 C C . GLN A 1 109 ? 31.761 -24.550 -9.704 1.00 90.31 109 GLN A C 1
ATOM 864 O O . GLN A 1 109 ? 31.819 -25.676 -10.195 1.00 90.31 109 GLN A O 1
ATOM 869 N N . SER A 1 110 ? 30.610 -23.900 -9.524 1.00 86.56 110 SER A N 1
ATOM 870 C CA . SER A 1 110 ? 29.287 -24.487 -9.773 1.00 86.56 110 SER A CA 1
ATOM 871 C C . SER A 1 110 ? 28.672 -24.064 -11.116 1.00 86.56 110 SER A C 1
ATOM 873 O O . SER A 1 110 ? 27.614 -24.555 -11.493 1.00 86.56 110 SER A O 1
ATOM 875 N N . SER A 1 111 ? 29.317 -23.170 -11.871 1.00 75.50 111 SER A N 1
ATOM 876 C CA . SER A 1 111 ? 28.729 -22.490 -13.042 1.00 75.50 111 SER A CA 1
ATOM 877 C C . SER A 1 111 ? 28.145 -23.426 -14.104 1.00 75.50 111 SER A C 1
ATOM 879 O O . SER A 1 111 ? 27.125 -23.105 -14.703 1.00 75.50 111 SER A O 1
ATOM 881 N N . CYS A 1 112 ? 28.734 -24.608 -14.310 1.00 73.06 112 CYS A N 1
ATOM 882 C CA . CYS A 1 112 ? 28.259 -25.572 -15.306 1.00 73.06 112 CYS A CA 1
ATOM 883 C C . CYS A 1 112 ? 26.866 -26.159 -15.016 1.00 73.06 112 CYS A C 1
ATOM 885 O O . CYS A 1 112 ? 26.261 -26.737 -15.920 1.00 73.06 112 CYS A O 1
ATOM 887 N N . CYS A 1 113 ? 26.365 -26.037 -13.782 1.00 81.50 113 CYS A N 1
ATOM 888 C CA . CYS A 1 113 ? 25.063 -26.561 -13.389 1.00 81.50 113 CYS A CA 1
ATOM 889 C C . CYS A 1 113 ? 24.077 -25.492 -12.911 1.00 81.50 113 CYS A C 1
ATOM 891 O O . CYS A 1 113 ? 22.900 -25.818 -12.821 1.00 81.50 113 CYS A O 1
ATOM 893 N N . LEU A 1 114 ? 24.503 -24.257 -12.622 1.00 93.19 114 LEU A N 1
ATOM 894 C CA . LEU A 1 114 ? 23.622 -23.205 -12.105 1.00 93.19 114 LEU A CA 1
ATOM 895 C C . LEU A 1 114 ? 22.791 -22.555 -13.215 1.00 93.19 114 LEU A C 1
ATOM 897 O O . LEU A 1 114 ? 23.337 -22.046 -14.189 1.00 93.19 114 LEU A O 1
ATOM 901 N N . ASP A 1 115 ? 21.472 -22.512 -13.030 1.00 94.75 115 ASP A N 1
ATOM 902 C CA . ASP A 1 115 ? 20.579 -21.794 -13.936 1.00 94.75 115 ASP A CA 1
ATOM 903 C C . ASP A 1 115 ? 20.382 -20.351 -13.448 1.00 94.75 115 ASP A C 1
ATOM 905 O O . ASP A 1 115 ? 20.622 -19.400 -14.195 1.00 94.75 115 ASP A O 1
ATOM 909 N N . TRP A 1 116 ? 19.917 -20.176 -12.203 1.00 96.69 116 TRP A N 1
ATOM 910 C CA . TRP A 1 116 ? 19.445 -18.889 -11.674 1.00 96.69 116 TRP A CA 1
ATOM 911 C C . TRP A 1 116 ? 20.119 -18.524 -10.345 1.00 96.69 116 TRP A C 1
ATOM 913 O O . TRP A 1 116 ? 20.404 -19.390 -9.519 1.00 96.69 116 TRP A O 1
ATOM 923 N N . ILE A 1 117 ? 20.284 -17.227 -10.093 1.00 97.94 117 ILE A N 1
ATOM 924 C CA . ILE A 1 117 ? 20.584 -16.660 -8.776 1.00 97.94 117 ILE A CA 1
ATOM 925 C C . ILE A 1 117 ? 19.479 -15.687 -8.369 1.00 97.94 117 ILE A C 1
ATOM 927 O O . ILE A 1 117 ? 19.171 -14.741 -9.091 1.00 97.94 117 ILE A O 1
ATOM 931 N N . ILE A 1 118 ? 18.890 -15.924 -7.200 1.00 98.44 118 ILE A N 1
ATOM 932 C CA . ILE A 1 118 ? 17.906 -15.054 -6.563 1.00 98.44 118 ILE A CA 1
ATOM 933 C C . ILE A 1 118 ? 18.591 -14.347 -5.397 1.00 98.44 118 ILE A C 1
ATOM 935 O O . ILE A 1 118 ? 19.119 -15.002 -4.495 1.00 98.44 118 ILE A O 1
ATOM 939 N N . TYR A 1 119 ? 18.603 -13.018 -5.418 1.00 98.12 119 TYR A N 1
ATOM 940 C CA . TYR A 1 119 ? 19.359 -12.210 -4.462 1.00 98.12 119 TYR A CA 1
ATOM 941 C C . TYR A 1 119 ? 18.600 -10.962 -4.008 1.00 98.12 119 TYR A C 1
ATOM 943 O O . TYR A 1 119 ? 17.584 -10.565 -4.582 1.00 98.12 119 TYR A O 1
ATOM 951 N N . ASP A 1 120 ? 19.121 -10.366 -2.939 1.00 95.62 120 ASP A N 1
ATOM 952 C CA . ASP A 1 120 ? 18.515 -9.257 -2.203 1.00 95.62 120 ASP A CA 1
ATOM 953 C C . ASP A 1 120 ? 19.219 -7.908 -2.455 1.00 95.62 120 ASP A C 1
ATOM 955 O O . ASP A 1 120 ? 20.256 -7.839 -3.116 1.00 95.62 120 ASP A O 1
ATOM 959 N N . PHE A 1 121 ? 18.697 -6.818 -1.885 1.00 92.00 121 PHE A N 1
ATOM 960 C CA . PHE A 1 121 ? 19.129 -5.441 -2.155 1.00 92.00 121 PHE A CA 1
ATOM 961 C C . PHE A 1 121 ? 20.600 -5.170 -1.835 1.00 92.00 121 PHE A C 1
ATOM 963 O O . PHE A 1 121 ? 21.229 -4.350 -2.503 1.00 92.00 121 PHE A O 1
ATOM 970 N N . CYS A 1 122 ? 21.164 -5.858 -0.837 1.00 92.31 122 CYS A N 1
ATOM 971 C CA . CYS A 1 122 ? 22.556 -5.678 -0.434 1.00 92.31 122 CYS A CA 1
ATOM 972 C C . CYS A 1 122 ? 23.567 -6.215 -1.456 1.00 92.31 122 CYS A C 1
ATOM 974 O O . CYS A 1 122 ? 24.738 -5.841 -1.377 1.00 92.31 122 CYS A O 1
ATOM 976 N N . CYS A 1 123 ? 23.145 -7.043 -2.414 1.00 94.19 123 CYS A N 1
ATOM 977 C CA . CYS A 1 123 ? 24.025 -7.844 -3.265 1.00 94.19 123 CYS A CA 1
ATOM 978 C C . CYS A 1 123 ? 24.446 -7.128 -4.562 1.00 94.19 123 CYS A C 1
ATOM 980 O O . CYS A 1 123 ? 24.495 -7.736 -5.629 1.00 94.19 123 CYS A O 1
ATOM 982 N N . TYR A 1 124 ? 24.780 -5.839 -4.487 1.00 94.31 124 TYR A N 1
ATOM 983 C CA . TYR A 1 124 ? 25.038 -4.983 -5.658 1.00 94.31 124 TYR A CA 1
ATOM 984 C C . TYR A 1 124 ? 26.180 -5.450 -6.573 1.00 94.31 124 TYR A C 1
ATOM 986 O O . TYR A 1 124 ? 26.252 -5.052 -7.734 1.00 94.31 124 TYR A O 1
ATOM 994 N N . TRP A 1 125 ? 27.090 -6.268 -6.045 1.00 95.88 125 TRP A N 1
ATOM 995 C CA . TRP A 1 125 ? 28.233 -6.830 -6.756 1.00 95.88 125 TRP A CA 1
ATOM 996 C C . TRP A 1 125 ? 27.915 -8.153 -7.472 1.00 95.88 125 TRP A C 1
ATOM 998 O O . TRP A 1 125 ? 28.707 -8.571 -8.313 1.00 95.88 125 TRP A O 1
ATOM 1008 N N . ILE A 1 126 ? 26.770 -8.793 -7.194 1.00 97.12 126 ILE A N 1
ATOM 1009 C CA . ILE A 1 126 ? 26.342 -10.046 -7.843 1.00 97.12 126 ILE A CA 1
ATOM 1010 C C . ILE A 1 126 ? 26.080 -9.881 -9.344 1.00 97.12 126 ILE A C 1
ATOM 1012 O O . ILE A 1 126 ? 26.607 -10.699 -10.104 1.00 97.12 126 ILE A O 1
ATOM 1016 N N . PRO A 1 127 ? 25.319 -8.869 -9.813 1.00 97.06 127 PRO A N 1
ATOM 1017 C CA . PRO A 1 127 ? 24.945 -8.786 -11.221 1.00 97.06 127 PRO A CA 1
ATOM 1018 C C . PRO A 1 127 ? 26.112 -8.884 -12.217 1.00 97.06 127 PRO A C 1
ATOM 1020 O O . PRO A 1 127 ? 26.085 -9.785 -13.056 1.00 97.06 127 PRO A O 1
ATOM 1023 N N . PRO A 1 128 ? 27.194 -8.083 -12.096 1.00 96.81 128 PRO A N 1
ATOM 1024 C CA . PRO A 1 128 ? 28.309 -8.164 -13.040 1.00 96.81 128 PRO A CA 1
ATOM 1025 C C . PRO A 1 128 ? 29.114 -9.471 -12.947 1.00 96.81 128 PRO A C 1
ATOM 1027 O O . PRO A 1 128 ? 29.867 -9.786 -13.870 1.00 96.81 128 PRO A O 1
ATOM 1030 N N . ILE A 1 129 ? 29.015 -10.223 -11.844 1.00 96.38 129 ILE A N 1
ATOM 1031 C CA . ILE A 1 129 ? 29.633 -11.551 -11.716 1.00 96.38 129 ILE A CA 1
ATOM 1032 C C . ILE A 1 129 ? 28.784 -12.577 -12.465 1.00 96.38 129 ILE A C 1
ATOM 1034 O O . ILE A 1 129 ? 29.315 -13.317 -13.289 1.00 96.38 129 ILE A O 1
ATOM 1038 N N . ALA A 1 130 ? 27.473 -12.590 -12.217 1.00 95.75 130 ALA A N 1
ATOM 1039 C CA . ALA A 1 130 ? 26.541 -13.512 -12.856 1.00 95.75 130 ALA A CA 1
ATOM 1040 C C . ALA A 1 130 ? 26.501 -13.336 -14.385 1.00 95.75 130 ALA A C 1
ATOM 1042 O O . ALA A 1 130 ? 26.484 -14.337 -15.099 1.00 95.75 130 ALA A O 1
ATOM 1043 N N . ASP A 1 131 ? 26.609 -12.102 -14.893 1.00 94.62 131 ASP A N 1
ATOM 1044 C CA . ASP A 1 131 ? 26.699 -11.825 -16.336 1.00 94.62 131 ASP A CA 1
ATOM 1045 C C . ASP A 1 131 ? 27.904 -12.505 -16.998 1.00 94.62 131 ASP A C 1
ATOM 1047 O O . ASP A 1 131 ? 27.778 -13.100 -18.067 1.00 94.62 131 ASP A O 1
ATOM 1051 N N . LYS A 1 132 ? 29.075 -12.477 -16.348 1.00 94.50 132 LYS A N 1
ATOM 1052 C CA . LYS A 1 132 ? 30.292 -13.136 -16.860 1.00 94.50 132 LYS A CA 1
ATOM 1053 C C . LYS A 1 132 ? 30.170 -14.658 -16.891 1.00 94.50 132 LYS A C 1
ATOM 1055 O O . LYS A 1 132 ? 30.897 -15.303 -17.642 1.00 94.50 132 LYS A O 1
ATOM 1060 N N . LEU A 1 133 ? 29.289 -15.214 -16.063 1.00 93.38 133 LEU A N 1
ATOM 1061 C CA . LEU A 1 133 ? 29.049 -16.650 -15.937 1.00 93.38 133 LEU A CA 1
ATOM 1062 C C . LEU A 1 133 ? 27.820 -17.119 -16.728 1.00 93.38 133 LEU A C 1
ATOM 1064 O O . LEU A 1 133 ? 27.575 -18.318 -16.786 1.00 93.38 133 LEU A O 1
ATOM 1068 N N . GLY A 1 134 ? 27.057 -16.201 -17.333 1.00 92.75 134 GLY A N 1
ATOM 1069 C CA . GLY A 1 134 ? 25.827 -16.526 -18.056 1.00 92.75 134 GLY A CA 1
ATOM 1070 C C . GLY A 1 134 ? 24.680 -17.019 -17.163 1.00 92.75 134 GLY A C 1
ATOM 1071 O O . GLY A 1 134 ? 23.817 -17.744 -17.649 1.00 92.75 134 GLY A O 1
ATOM 1072 N N . ILE A 1 135 ? 24.668 -16.652 -15.876 1.00 95.62 135 ILE A N 1
ATOM 1073 C CA . ILE A 1 135 ? 23.638 -17.060 -14.904 1.00 95.62 135 ILE A CA 1
ATOM 1074 C C . ILE A 1 135 ? 22.493 -16.036 -14.914 1.00 95.62 135 ILE A C 1
ATOM 1076 O O . ILE A 1 135 ? 22.742 -14.829 -14.856 1.00 95.62 135 ILE A O 1
ATOM 1080 N N . CYS A 1 136 ? 21.235 -16.492 -14.942 1.00 95.94 136 CYS A N 1
ATOM 1081 C CA . CYS A 1 136 ? 20.081 -15.587 -14.869 1.00 95.94 136 CYS A CA 1
ATOM 1082 C C . CYS A 1 136 ? 19.908 -15.008 -13.458 1.00 95.94 136 CYS A C 1
ATOM 1084 O O . CYS A 1 136 ? 20.044 -15.706 -12.455 1.00 95.94 136 CYS A O 1
ATOM 1086 N N . LYS A 1 137 ? 19.552 -13.730 -13.381 1.00 97.12 137 LYS A N 1
ATOM 1087 C CA . LYS A 1 137 ? 19.561 -12.902 -12.173 1.00 97.12 137 LYS A CA 1
ATOM 1088 C C . LYS A 1 137 ? 18.139 -12.505 -11.797 1.00 97.12 137 LYS A C 1
ATOM 1090 O O . LYS A 1 137 ? 17.474 -11.804 -12.557 1.00 97.12 137 LYS A O 1
ATOM 1095 N N . VAL A 1 138 ? 17.687 -12.885 -10.611 1.00 98.06 138 VAL A N 1
ATOM 1096 C CA . VAL A 1 138 ? 16.371 -12.508 -10.090 1.00 98.06 138 VAL A CA 1
ATOM 1097 C C . VAL A 1 138 ? 16.546 -11.661 -8.838 1.00 98.06 138 VAL A C 1
ATOM 1099 O O . VAL A 1 138 ? 17.116 -12.111 -7.846 1.00 98.06 138 VAL A O 1
ATOM 1102 N N . TYR A 1 139 ? 16.022 -10.441 -8.868 1.00 97.75 139 TYR A N 1
ATOM 1103 C CA . TYR A 1 139 ? 15.918 -9.618 -7.672 1.00 97.75 139 TYR A CA 1
ATOM 1104 C C . TYR A 1 139 ? 14.632 -9.975 -6.927 1.00 97.75 139 TYR A C 1
ATOM 1106 O O . TYR A 1 139 ? 13.539 -9.835 -7.483 1.00 97.75 139 TYR A O 1
ATOM 1114 N N . PHE A 1 140 ? 14.745 -10.442 -5.682 1.00 97.25 140 PHE A N 1
ATOM 1115 C CA . PHE A 1 140 ? 13.579 -10.744 -4.854 1.00 97.25 140 PHE A CA 1
ATOM 1116 C C . PHE A 1 140 ? 13.299 -9.598 -3.880 1.00 97.25 140 PHE A C 1
ATOM 1118 O O . PHE A 1 140 ? 13.964 -9.450 -2.857 1.00 97.25 140 PHE A O 1
ATOM 1125 N N . ASN A 1 141 ? 12.283 -8.793 -4.193 1.00 94.19 141 ASN A N 1
ATOM 1126 C CA . ASN A 1 141 ? 11.783 -7.755 -3.303 1.00 94.19 141 ASN A CA 1
ATOM 1127 C C . ASN A 1 141 ? 10.893 -8.377 -2.220 1.00 94.19 141 ASN A C 1
ATOM 1129 O O . ASN A 1 141 ? 9.769 -8.808 -2.494 1.00 94.19 141 ASN A O 1
ATOM 1133 N N . ILE A 1 142 ? 11.380 -8.376 -0.981 1.00 91.44 142 ILE A N 1
ATOM 1134 C CA . ILE A 1 142 ? 10.647 -8.905 0.175 1.00 91.44 142 ILE A CA 1
ATOM 1135 C C . ILE A 1 142 ? 9.614 -7.926 0.757 1.00 91.44 142 ILE A C 1
ATOM 1137 O O . ILE A 1 142 ? 8.916 -8.290 1.701 1.00 91.44 142 ILE A O 1
ATOM 1141 N N . THR A 1 143 ? 9.531 -6.702 0.225 1.00 88.44 143 THR A N 1
ATOM 1142 C CA . THR A 1 143 ? 8.614 -5.641 0.675 1.00 88.44 143 THR A CA 1
ATOM 1143 C C . THR A 1 143 ? 7.376 -5.529 -0.230 1.00 88.44 143 THR A C 1
ATOM 1145 O O . THR A 1 143 ? 7.270 -6.213 -1.252 1.00 88.44 143 THR A O 1
ATOM 1148 N N . ALA A 1 144 ? 6.434 -4.650 0.130 1.00 89.12 144 ALA A N 1
ATOM 1149 C CA . ALA A 1 144 ? 5.276 -4.320 -0.702 1.00 89.12 144 ALA A CA 1
ATOM 1150 C C . ALA A 1 144 ? 5.692 -3.691 -2.051 1.00 89.12 144 ALA A C 1
ATOM 1152 O O . ALA A 1 144 ? 6.719 -3.012 -2.155 1.00 89.12 144 ALA A O 1
ATOM 1153 N N . ALA A 1 145 ? 4.882 -3.879 -3.098 1.00 91.44 145 ALA A N 1
ATOM 1154 C CA . ALA A 1 145 ? 5.183 -3.367 -4.440 1.00 91.44 145 ALA A CA 1
ATOM 1155 C C . ALA A 1 145 ? 5.273 -1.834 -4.465 1.00 91.44 145 ALA A C 1
ATOM 1157 O O . ALA A 1 145 ? 6.150 -1.274 -5.120 1.00 91.44 145 ALA A O 1
ATOM 1158 N N . ARG A 1 146 ? 4.436 -1.152 -3.678 1.00 90.88 146 ARG A N 1
ATOM 1159 C CA . ARG A 1 146 ? 4.497 0.306 -3.494 1.00 90.88 146 ARG A CA 1
ATOM 1160 C C . ARG A 1 146 ? 5.830 0.824 -2.961 1.00 90.88 146 ARG A C 1
ATOM 1162 O O . ARG A 1 146 ? 6.253 1.905 -3.363 1.00 90.88 146 ARG A O 1
ATOM 1169 N N . THR A 1 147 ? 6.504 0.064 -2.097 1.00 89.44 147 THR A N 1
ATOM 1170 C CA . THR A 1 147 ? 7.822 0.438 -1.569 1.00 89.44 147 THR A CA 1
ATOM 1171 C C . THR A 1 147 ? 8.849 0.415 -2.695 1.00 89.44 147 THR A C 1
ATOM 1173 O O . THR A 1 147 ? 9.635 1.347 -2.827 1.00 89.44 147 THR A O 1
ATOM 1176 N N . LEU A 1 148 ? 8.784 -0.588 -3.577 1.00 89.94 148 LEU A N 1
ATOM 1177 C CA . LEU A 1 148 ? 9.618 -0.644 -4.778 1.00 89.94 148 LEU A CA 1
ATOM 1178 C C . LEU A 1 148 ? 9.312 0.514 -5.746 1.00 89.94 148 LEU A C 1
ATOM 1180 O O . LEU A 1 148 ? 10.235 1.130 -6.273 1.00 89.94 148 LEU A O 1
ATOM 1184 N N . SER A 1 149 ? 8.036 0.862 -5.955 1.00 91.00 149 SER A N 1
ATOM 1185 C CA . SER A 1 149 ? 7.645 2.001 -6.806 1.00 91.00 149 SER A CA 1
ATOM 1186 C C . SER A 1 149 ? 8.084 3.363 -6.249 1.00 91.00 149 SER A C 1
ATOM 1188 O O . SER A 1 149 ? 8.256 4.314 -7.012 1.00 91.00 149 SER A O 1
ATOM 1190 N N . ALA A 1 150 ? 8.279 3.476 -4.933 1.00 89.06 150 ALA A N 1
ATOM 1191 C CA . ALA A 1 150 ? 8.775 4.694 -4.299 1.00 89.06 150 ALA A CA 1
ATOM 1192 C C . ALA A 1 150 ? 10.252 4.982 -4.628 1.00 89.06 150 ALA A C 1
ATOM 1194 O O . ALA A 1 150 ? 10.677 6.132 -4.545 1.00 89.06 150 ALA A O 1
ATOM 1195 N N . PHE A 1 151 ? 11.023 3.972 -5.048 1.00 85.62 151 PHE A N 1
ATOM 1196 C CA . PHE A 1 151 ? 12.455 4.090 -5.349 1.00 85.62 151 PHE A CA 1
ATOM 1197 C C . PHE A 1 151 ? 12.787 3.543 -6.754 1.00 85.62 151 PHE A C 1
ATOM 1199 O O . PHE A 1 151 ? 13.393 2.478 -6.882 1.00 85.62 151 PHE A O 1
ATOM 1206 N N . PRO A 1 152 ? 12.392 4.252 -7.830 1.00 82.06 152 PRO A N 1
ATOM 1207 C CA . PRO A 1 152 ? 12.519 3.775 -9.208 1.00 82.06 152 PRO A CA 1
ATOM 1208 C C . PRO A 1 152 ? 13.969 3.805 -9.699 1.00 82.06 152 PRO A C 1
ATOM 1210 O O . PRO A 1 152 ? 14.515 4.870 -10.005 1.00 82.06 152 PRO A O 1
ATOM 1213 N N . THR A 1 153 ? 14.604 2.641 -9.845 1.00 80.00 153 THR A N 1
ATOM 1214 C CA . THR A 1 153 ? 16.057 2.596 -10.079 1.00 80.00 153 THR A CA 1
ATOM 1215 C C . THR A 1 153 ? 16.462 3.136 -11.447 1.00 80.00 153 THR A C 1
ATOM 1217 O O . THR A 1 153 ? 17.496 3.799 -11.553 1.00 80.00 153 THR A O 1
ATOM 1220 N N . LYS A 1 154 ? 15.616 2.975 -12.473 1.00 76.62 154 LYS A N 1
ATOM 1221 C CA . LYS A 1 154 ? 15.880 3.523 -13.811 1.00 76.62 154 LYS A CA 1
ATOM 1222 C C . LYS A 1 154 ? 15.806 5.053 -13.855 1.00 76.62 154 LYS A C 1
ATOM 1224 O O . LYS A 1 154 ? 16.657 5.706 -14.457 1.00 76.62 154 LYS A O 1
ATOM 1229 N N . LEU A 1 155 ? 14.837 5.658 -13.169 1.00 74.50 155 LEU A N 1
ATOM 1230 C CA . LEU A 1 155 ? 14.786 7.119 -13.049 1.00 74.50 155 LEU A CA 1
ATOM 1231 C C . LEU A 1 155 ? 15.962 7.640 -12.209 1.00 74.50 155 LEU A C 1
ATOM 1233 O O . LEU A 1 155 ? 16.520 8.696 -12.512 1.00 74.50 155 LEU A O 1
ATOM 1237 N N . MET A 1 156 ? 16.393 6.890 -11.189 1.00 76.06 156 MET A N 1
ATOM 1238 C CA . MET A 1 156 ? 17.599 7.213 -10.418 1.00 76.06 156 MET A CA 1
ATOM 1239 C C . MET A 1 156 ? 18.878 7.150 -11.273 1.00 76.06 156 MET A C 1
ATOM 1241 O O . MET A 1 156 ? 19.813 7.910 -11.025 1.00 76.06 156 MET A O 1
ATOM 1245 N N . GLU A 1 157 ? 18.946 6.284 -12.289 1.00 71.94 157 GLU A N 1
ATOM 1246 C CA . GLU A 1 157 ? 20.029 6.281 -13.288 1.00 71.94 157 GLU A CA 1
ATOM 1247 C C . GLU A 1 157 ? 20.001 7.507 -14.195 1.00 71.94 157 GLU A C 1
ATOM 1249 O O . GLU A 1 157 ? 21.050 8.097 -14.447 1.00 71.94 157 GLU A O 1
ATOM 1254 N N . ALA A 1 158 ? 18.810 7.916 -14.633 1.00 68.06 158 ALA A N 1
ATOM 1255 C CA . ALA A 1 158 ? 18.612 9.083 -15.489 1.00 68.06 158 ALA A CA 1
ATOM 1256 C C . ALA A 1 158 ? 18.749 10.432 -14.752 1.00 68.06 158 ALA A C 1
ATOM 1258 O O . ALA A 1 158 ? 18.671 11.487 -15.379 1.00 68.06 158 ALA A O 1
ATOM 1259 N N . GLY A 1 159 ? 18.915 10.423 -13.424 1.00 68.62 159 GLY A N 1
ATOM 1260 C CA . GLY A 1 159 ? 18.975 11.628 -12.589 1.00 68.62 159 GLY A CA 1
ATOM 1261 C C . GLY A 1 159 ? 17.616 12.292 -12.320 1.00 68.62 159 GLY A C 1
ATOM 1262 O O . GLY A 1 159 ? 17.556 13.250 -11.552 1.00 68.62 159 GLY A O 1
ATOM 1263 N N . SER A 1 160 ? 16.522 11.776 -12.891 1.00 69.31 160 SER A N 1
ATOM 1264 C CA . SER A 1 160 ? 15.151 12.288 -12.725 1.00 69.31 160 SER A CA 1
ATOM 1265 C C . SER A 1 160 ? 14.354 11.598 -11.607 1.00 69.31 160 SER A C 1
ATOM 1267 O O . SER A 1 160 ? 13.286 12.073 -11.235 1.00 69.31 160 SER A O 1
ATOM 1269 N N . GLY A 1 161 ? 14.870 10.507 -11.033 1.00 67.88 161 GLY A N 1
ATOM 1270 C CA . GLY A 1 161 ? 14.236 9.718 -9.965 1.00 67.88 161 GLY A CA 1
ATOM 1271 C C . GLY A 1 161 ? 14.566 10.181 -8.548 1.00 67.88 161 GLY A C 1
ATOM 1272 O O . GLY A 1 161 ? 14.628 9.362 -7.635 1.00 67.88 161 GLY A O 1
ATOM 1273 N N . THR A 1 162 ? 14.856 11.470 -8.355 1.00 74.62 162 THR A N 1
ATOM 1274 C CA . THR A 1 162 ? 15.162 12.010 -7.023 1.00 74.62 162 THR A CA 1
ATOM 1275 C C . THR A 1 162 ? 13.876 12.427 -6.322 1.00 74.62 162 THR A C 1
ATOM 1277 O O . THR A 1 162 ? 13.180 13.324 -6.790 1.00 74.62 162 THR A O 1
ATOM 1280 N N . TRP A 1 163 ? 13.585 11.819 -5.171 1.00 82.00 163 TRP A N 1
ATOM 1281 C CA . TRP A 1 163 ? 12.460 12.221 -4.327 1.00 82.00 163 TRP A CA 1
ATOM 1282 C C . TRP A 1 163 ? 12.875 13.459 -3.525 1.00 82.00 163 TRP A C 1
ATOM 1284 O O . TRP A 1 163 ? 13.584 13.360 -2.525 1.00 82.00 163 TRP A O 1
ATOM 1294 N N . THR A 1 164 ? 12.545 14.643 -4.042 1.00 78.31 164 THR A N 1
ATOM 1295 C CA . THR A 1 164 ? 13.019 15.922 -3.484 1.00 78.31 164 THR A CA 1
ATOM 1296 C C . THR A 1 164 ? 12.326 16.293 -2.183 1.00 78.31 164 THR A C 1
ATOM 1298 O O . THR A 1 164 ? 12.974 16.844 -1.299 1.00 78.31 164 THR A O 1
ATOM 1301 N N . ASP A 1 165 ? 11.040 15.968 -2.069 1.00 83.94 165 ASP A N 1
ATOM 1302 C CA . ASP A 1 165 ? 10.247 16.140 -0.856 1.00 83.94 165 ASP A CA 1
ATOM 1303 C C . ASP A 1 165 ? 9.593 14.805 -0.472 1.00 83.94 165 ASP A C 1
ATOM 1305 O O . ASP A 1 165 ? 8.499 14.498 -0.955 1.00 83.94 165 ASP A O 1
ATOM 1309 N N . PRO A 1 166 ? 10.261 13.990 0.369 1.00 86.00 166 PRO A N 1
ATOM 1310 C CA . PRO A 1 166 ? 9.728 12.712 0.825 1.00 86.00 166 PRO A CA 1
ATOM 1311 C C . PRO A 1 166 ? 8.439 12.821 1.648 1.00 86.00 166 PRO A C 1
ATOM 1313 O O . PRO A 1 166 ? 7.782 11.805 1.863 1.00 86.00 166 PRO A O 1
ATOM 1316 N N . CYS A 1 167 ? 8.057 14.025 2.090 1.00 87.31 167 CYS A N 1
ATOM 1317 C CA . CYS A 1 167 ? 6.821 14.256 2.836 1.00 87.31 167 CYS A CA 1
ATOM 1318 C C . CYS A 1 167 ? 5.578 14.346 1.943 1.00 87.31 167 CYS A C 1
ATOM 1320 O O . CYS A 1 167 ? 4.456 14.240 2.438 1.00 87.31 167 CYS A O 1
ATOM 1322 N N . CYS A 1 168 ? 5.771 14.466 0.630 1.00 86.19 168 CYS A N 1
ATOM 1323 C CA . CYS A 1 168 ? 4.720 14.394 -0.376 1.00 86.19 168 CYS A CA 1
ATOM 1324 C C . CYS A 1 168 ? 4.890 13.136 -1.241 1.00 86.19 168 CYS A C 1
ATOM 1326 O O . CYS A 1 168 ? 6.019 12.664 -1.409 1.00 86.19 168 CYS A O 1
ATOM 1328 N N . PRO A 1 169 ? 3.813 12.607 -1.856 1.00 89.25 169 PRO A N 1
ATOM 1329 C CA . PRO A 1 169 ? 3.942 11.535 -2.833 1.00 89.25 169 PRO A CA 1
ATOM 1330 C C . PRO A 1 169 ? 4.941 11.876 -3.946 1.00 89.25 169 PRO A C 1
ATOM 1332 O O . PRO A 1 169 ? 4.961 13.015 -4.426 1.00 89.25 169 PRO A O 1
ATOM 1335 N N . PRO A 1 170 ? 5.785 10.920 -4.372 1.00 87.38 170 PRO A N 1
ATOM 1336 C CA . PRO A 1 170 ? 6.795 11.192 -5.378 1.00 87.38 170 PRO A CA 1
ATOM 1337 C C . PRO A 1 170 ? 6.142 11.450 -6.746 1.00 87.38 170 PRO A C 1
ATOM 1339 O O . PRO A 1 170 ? 5.131 10.830 -7.080 1.00 87.38 170 PRO A O 1
ATOM 1342 N N . PRO A 1 171 ? 6.740 12.310 -7.589 1.00 85.88 171 PRO A N 1
ATOM 1343 C CA . PRO A 1 171 ? 6.101 12.817 -8.808 1.00 85.88 171 PRO A CA 1
ATOM 1344 C C . PRO A 1 171 ? 5.853 11.752 -9.886 1.00 85.88 171 PRO A C 1
ATOM 1346 O O . PRO A 1 171 ? 5.058 11.970 -10.796 1.00 85.88 171 PRO A O 1
ATOM 1349 N N . TRP A 1 172 ? 6.531 10.606 -9.808 1.00 88.00 172 TRP A N 1
ATOM 1350 C CA . TRP A 1 172 ? 6.340 9.471 -10.717 1.00 88.00 172 TRP A CA 1
ATOM 1351 C C . TRP A 1 172 ? 5.281 8.472 -10.238 1.00 88.00 172 TRP A C 1
ATOM 1353 O O . TRP A 1 172 ? 5.013 7.504 -10.947 1.00 88.00 172 TRP A O 1
ATOM 1363 N N . ILE A 1 173 ? 4.690 8.667 -9.055 1.00 89.12 173 ILE A N 1
ATOM 1364 C CA . ILE A 1 173 ? 3.514 7.911 -8.620 1.00 89.12 173 ILE A CA 1
ATOM 1365 C C . ILE A 1 173 ? 2.277 8.709 -9.050 1.00 89.12 173 ILE A C 1
ATOM 1367 O O . ILE A 1 173 ? 1.985 9.742 -8.453 1.00 89.12 173 ILE A O 1
ATOM 1371 N N . PRO A 1 174 ? 1.538 8.258 -10.082 1.00 83.69 174 PRO A N 1
ATOM 1372 C CA . PRO A 1 174 ? 0.472 9.049 -10.691 1.00 83.69 174 PRO A CA 1
ATOM 1373 C C . PRO A 1 174 ? -0.862 8.939 -9.940 1.00 83.69 174 PRO A C 1
ATOM 1375 O O . PRO A 1 174 ? -1.871 9.417 -10.447 1.00 83.69 174 PRO A O 1
ATOM 1378 N N . PHE A 1 175 ? -0.891 8.277 -8.778 1.00 83.19 175 PHE A N 1
ATOM 1379 C CA . PHE A 1 175 ? -2.110 7.972 -8.030 1.00 83.19 175 PHE A CA 1
ATOM 1380 C C . PHE A 1 175 ? -2.468 9.116 -7.072 1.00 83.19 175 PHE A C 1
ATOM 1382 O O . PHE A 1 175 ? -1.702 9.405 -6.143 1.00 83.19 175 PHE A O 1
ATOM 1389 N N . PRO A 1 176 ? -3.620 9.776 -7.252 1.00 68.44 176 PRO A N 1
ATOM 1390 C CA . PRO A 1 176 ? -4.046 10.837 -6.349 1.00 68.44 176 PRO A CA 1
ATOM 1391 C C . PRO A 1 176 ? -4.379 10.283 -4.962 1.00 68.44 176 PRO A C 1
ATOM 1393 O O . PRO A 1 176 ? -4.905 9.184 -4.822 1.00 68.44 176 PRO A O 1
ATOM 1396 N N . LYS A 1 177 ? -4.038 11.046 -3.914 1.00 71.31 177 LYS A N 1
ATOM 1397 C CA . LYS A 1 177 ? -4.121 10.608 -2.503 1.00 71.31 177 LYS A CA 1
ATOM 1398 C C . LYS A 1 177 ? -3.314 9.335 -2.187 1.00 71.31 177 LYS A C 1
ATOM 1400 O O . LYS A 1 177 ? -3.656 8.615 -1.255 1.00 71.31 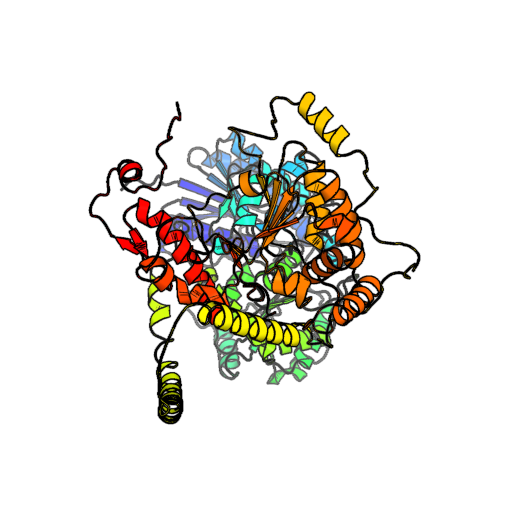177 LYS A O 1
ATOM 1405 N N . SER A 1 178 ? -2.237 9.071 -2.933 1.00 82.56 178 SER A N 1
ATOM 1406 C CA . SER A 1 178 ? -1.306 7.975 -2.646 1.00 82.56 178 SER A CA 1
ATOM 1407 C C . SER A 1 178 ? -0.809 8.028 -1.199 1.00 82.56 178 SER A C 1
ATOM 1409 O O . SER A 1 178 ? -0.260 9.039 -0.759 1.00 82.56 178 SER A O 1
ATOM 1411 N N . SER A 1 179 ? -0.910 6.903 -0.489 1.00 88.94 179 SER A N 1
ATOM 1412 C CA . SER A 1 179 ? -0.387 6.745 0.872 1.00 88.94 179 SER A CA 1
ATOM 1413 C C . SER A 1 179 ? 1.148 6.572 0.912 1.00 88.94 179 SER A C 1
ATOM 1415 O O . SER A 1 179 ? 1.702 6.134 1.922 1.00 88.94 179 SER A O 1
ATOM 1417 N N . VAL A 1 180 ? 1.846 6.835 -0.199 1.00 91.88 180 VAL A N 1
ATOM 1418 C CA . VAL A 1 180 ? 3.305 6.704 -0.329 1.00 91.88 180 VAL A CA 1
ATOM 1419 C C . VAL A 1 180 ? 3.959 8.046 -0.025 1.00 91.88 180 VAL A C 1
ATOM 1421 O O . VAL A 1 180 ? 4.221 8.830 -0.929 1.00 91.88 180 VAL A O 1
ATOM 1424 N N . TYR A 1 181 ? 4.198 8.314 1.252 1.00 90.69 181 TYR A N 1
ATOM 1425 C CA . TYR A 1 181 ? 4.913 9.492 1.741 1.00 90.69 181 TYR A CA 1
ATOM 1426 C C . TYR A 1 181 ? 5.520 9.195 3.114 1.00 90.69 181 TYR A C 1
ATOM 1428 O O . TYR A 1 181 ? 5.131 8.226 3.760 1.00 90.69 181 TYR A O 1
ATOM 1436 N N . PHE A 1 182 ? 6.459 10.023 3.559 1.00 90.00 182 PHE A N 1
ATOM 1437 C CA . PHE A 1 182 ? 7.115 9.941 4.863 1.00 90.00 182 PHE A CA 1
ATOM 1438 C C . PHE A 1 182 ? 6.687 11.094 5.778 1.00 90.00 182 PHE A C 1
ATOM 1440 O O . PHE A 1 182 ? 6.271 12.150 5.317 1.00 90.00 182 PHE A O 1
ATOM 1447 N N . LEU A 1 183 ? 6.741 10.905 7.098 1.00 89.31 183 LEU A N 1
ATOM 1448 C CA . LEU A 1 183 ? 6.596 12.005 8.056 1.00 89.31 183 LEU A CA 1
ATOM 1449 C C . LEU A 1 183 ? 7.921 12.766 8.109 1.00 89.31 183 LEU A C 1
ATOM 1451 O O . LEU A 1 183 ? 8.960 12.230 7.727 1.00 89.31 183 LEU A O 1
ATOM 1455 N N . GLN A 1 184 ? 7.923 13.998 8.617 1.00 85.94 184 GLN A N 1
ATOM 1456 C CA . GLN A 1 184 ? 9.127 14.837 8.622 1.00 85.94 184 GLN A CA 1
ATOM 1457 C C . GLN A 1 184 ? 10.321 14.151 9.314 1.00 85.94 184 GLN A C 1
ATOM 1459 O O . GLN A 1 184 ? 11.441 14.172 8.797 1.00 85.94 184 GLN A O 1
ATOM 1464 N N . HIS A 1 185 ? 10.087 13.477 10.443 1.00 84.25 185 HIS A N 1
ATOM 1465 C CA . HIS A 1 185 ? 11.122 12.703 11.136 1.00 84.25 185 HIS A CA 1
ATOM 1466 C C . HIS A 1 185 ? 11.595 11.464 10.348 1.00 84.25 185 HIS A C 1
ATOM 1468 O O . HIS A 1 185 ? 12.779 11.134 10.378 1.00 84.25 185 HIS A O 1
ATOM 1474 N N . GLU A 1 186 ? 10.710 10.807 9.593 1.00 88.12 186 GLU A N 1
ATOM 1475 C CA . GLU A 1 186 ? 11.048 9.667 8.727 1.00 88.12 186 GLU A CA 1
ATOM 1476 C C . GLU A 1 186 ? 11.839 10.123 7.488 1.00 88.12 186 GLU A C 1
ATOM 1478 O O . GLU A 1 186 ? 12.831 9.496 7.113 1.00 88.12 186 GLU A O 1
ATOM 1483 N N . SER A 1 187 ? 11.448 11.259 6.897 1.00 84.38 187 SER A N 1
ATOM 1484 C CA . SER A 1 187 ? 12.059 11.896 5.722 1.00 84.38 187 SER A CA 1
ATOM 1485 C C . SER A 1 187 ? 13.548 12.209 5.936 1.00 84.38 187 SER A C 1
ATOM 1487 O O . SER A 1 187 ? 14.393 11.968 5.061 1.00 84.38 187 SER A O 1
ATOM 1489 N N . ARG A 1 188 ? 13.907 12.666 7.144 1.00 78.44 188 ARG A N 1
ATOM 1490 C CA . ARG A 1 188 ? 15.308 12.891 7.543 1.00 78.44 188 ARG A CA 1
ATOM 1491 C C . ARG A 1 188 ? 16.109 11.583 7.532 1.00 78.44 188 ARG A C 1
ATOM 1493 O O . ARG A 1 188 ? 17.209 11.550 6.977 1.00 78.44 188 ARG A O 1
ATOM 1500 N N . ASN A 1 189 ? 15.535 10.500 8.056 1.00 76.81 189 ASN A N 1
ATOM 1501 C CA . ASN A 1 189 ? 16.189 9.191 8.149 1.00 76.81 189 ASN A CA 1
ATOM 1502 C C . ASN A 1 189 ? 16.366 8.517 6.780 1.00 76.81 189 ASN A C 1
ATOM 1504 O O . ASN A 1 189 ? 17.448 7.997 6.491 1.00 76.81 189 ASN A O 1
ATOM 1508 N N . ILE A 1 190 ? 15.349 8.555 5.908 1.00 77.56 190 ILE A N 1
ATOM 1509 C CA . ILE A 1 190 ? 15.460 8.000 4.546 1.00 77.56 190 ILE A CA 1
ATOM 1510 C C . ILE A 1 190 ? 16.491 8.772 3.725 1.00 77.56 190 ILE A C 1
ATOM 1512 O O . ILE A 1 190 ? 17.334 8.161 3.069 1.00 77.56 190 ILE A O 1
ATOM 1516 N N . THR A 1 191 ? 16.485 10.106 3.798 1.00 72.19 191 THR A N 1
ATOM 1517 C CA . THR A 1 191 ? 17.432 10.939 3.045 1.00 72.19 191 THR A CA 1
ATOM 1518 C C . THR A 1 191 ? 18.869 10.671 3.485 1.00 72.19 191 THR A C 1
ATOM 1520 O O . THR A 1 191 ? 19.760 10.543 2.642 1.00 72.19 191 THR A O 1
ATOM 1523 N N . HIS A 1 192 ? 19.084 10.539 4.798 1.00 73.88 192 HIS A N 1
ATOM 1524 C CA . HIS A 1 192 ? 20.366 10.161 5.380 1.00 73.88 192 HIS A CA 1
ATOM 1525 C C . HIS A 1 192 ? 20.806 8.775 4.889 1.00 73.88 192 HIS A C 1
ATOM 1527 O O . HIS A 1 192 ? 21.890 8.641 4.330 1.00 73.88 192 HIS A O 1
ATOM 1533 N N . THR A 1 193 ? 19.952 7.757 5.008 1.00 73.88 193 THR A N 1
ATOM 1534 C CA . THR A 1 193 ? 20.297 6.365 4.665 1.00 73.88 193 THR A CA 1
ATOM 1535 C C . THR A 1 193 ? 20.529 6.157 3.165 1.00 73.88 193 THR A C 1
ATOM 1537 O O . THR A 1 193 ? 21.456 5.454 2.760 1.00 73.88 193 THR A O 1
ATOM 1540 N N . ALA A 1 194 ? 19.733 6.805 2.312 1.00 73.31 194 ALA A N 1
ATOM 1541 C CA . ALA A 1 194 ? 19.859 6.683 0.862 1.00 73.31 194 ALA A CA 1
ATOM 1542 C C . ALA A 1 194 ? 21.171 7.288 0.327 1.00 73.31 194 ALA A C 1
ATOM 1544 O O . ALA A 1 194 ? 21.738 6.775 -0.646 1.00 73.31 194 ALA A O 1
ATOM 1545 N N . ARG A 1 195 ? 21.657 8.375 0.947 1.00 73.19 195 ARG A N 1
ATOM 1546 C CA . ARG A 1 195 ? 22.812 9.151 0.462 1.00 73.19 195 ARG A CA 1
ATOM 1547 C C . ARG A 1 195 ? 24.108 8.872 1.210 1.00 73.19 195 ARG A C 1
ATOM 1549 O O . ARG A 1 195 ? 25.173 9.029 0.616 1.00 73.19 195 ARG A O 1
ATOM 1556 N N . ASN A 1 196 ? 24.047 8.460 2.472 1.00 77.38 196 ASN A N 1
ATOM 1557 C CA . ASN A 1 196 ? 25.257 8.303 3.262 1.00 77.38 196 ASN A CA 1
ATOM 1558 C C . ASN A 1 196 ? 26.035 7.060 2.874 1.00 77.38 196 ASN A C 1
ATOM 1560 O O . ASN A 1 196 ? 25.524 5.941 2.829 1.00 77.38 196 ASN A O 1
ATOM 1564 N N . ILE A 1 197 ? 27.316 7.292 2.615 1.00 77.50 197 ILE A N 1
ATOM 1565 C CA . ILE A 1 197 ? 28.291 6.245 2.384 1.00 77.50 197 ILE A CA 1
ATOM 1566 C C . ILE A 1 197 ? 28.489 5.513 3.710 1.00 77.50 197 ILE A C 1
ATOM 1568 O O . ILE A 1 197 ? 28.943 6.093 4.696 1.00 77.50 197 ILE A O 1
ATOM 1572 N N . THR A 1 198 ? 28.108 4.238 3.733 1.00 73.88 198 THR A N 1
ATOM 1573 C CA . THR A 1 198 ? 28.288 3.381 4.907 1.00 73.88 198 THR A CA 1
ATOM 1574 C C . THR A 1 198 ? 29.770 3.045 5.101 1.00 73.88 198 THR A C 1
ATOM 1576 O O . THR A 1 198 ? 30.605 3.298 4.228 1.00 73.88 198 THR A O 1
ATOM 1579 N N . SER A 1 199 ? 30.111 2.384 6.211 1.00 73.25 199 SER A N 1
ATOM 1580 C CA . SER A 1 199 ? 31.463 1.864 6.475 1.00 73.25 199 SER A CA 1
ATOM 1581 C C . SER A 1 199 ? 32.018 0.962 5.361 1.00 73.25 199 SER A C 1
ATOM 1583 O O . SER A 1 199 ? 33.223 0.707 5.330 1.00 73.25 199 SER A O 1
ATOM 1585 N N . SER A 1 200 ? 31.163 0.465 4.462 1.00 73.12 200 SER A N 1
ATOM 1586 C CA . SER A 1 200 ? 31.547 -0.352 3.312 1.00 73.12 200 SER A CA 1
ATOM 1587 C C . SER A 1 200 ? 31.935 0.451 2.059 1.00 73.12 200 SER A C 1
ATOM 1589 O O . SER A 1 200 ? 32.343 -0.143 1.067 1.00 73.12 200 SER A O 1
ATOM 1591 N N . GLY A 1 201 ? 31.812 1.783 2.076 1.00 83.94 201 GLY A N 1
ATOM 1592 C CA . GLY A 1 201 ? 32.155 2.645 0.939 1.00 83.94 201 GLY A CA 1
ATOM 1593 C C . GLY A 1 201 ? 31.020 2.883 -0.065 1.00 83.94 201 GLY A C 1
ATOM 1594 O O . GLY A 1 201 ? 31.210 3.639 -1.015 1.00 83.94 201 GLY A O 1
ATOM 1595 N N . VAL A 1 202 ? 29.827 2.321 0.162 1.00 89.44 202 VAL A N 1
ATOM 1596 C CA . VAL A 1 202 ? 28.625 2.553 -0.662 1.00 89.44 202 VAL A CA 1
ATOM 1597 C C . VAL A 1 202 ? 27.399 2.878 0.198 1.00 89.44 202 VAL A C 1
ATOM 1599 O O . VAL A 1 202 ? 27.351 2.506 1.374 1.00 89.44 202 VAL A O 1
ATOM 1602 N N . SER A 1 203 ? 26.408 3.572 -0.372 1.00 88.50 203 SER A N 1
ATOM 1603 C CA . SER A 1 203 ? 25.121 3.851 0.286 1.00 88.50 203 SER A CA 1
ATOM 1604 C C . SER A 1 203 ? 24.083 2.760 0.011 1.00 88.50 203 SER A C 1
ATOM 1606 O O . SER A 1 203 ? 24.194 2.019 -0.968 1.00 88.50 203 SER A O 1
ATOM 1608 N N . ASP A 1 204 ? 23.028 2.682 0.825 1.00 86.81 204 ASP A N 1
ATOM 1609 C CA . ASP A 1 204 ? 21.930 1.736 0.573 1.00 86.81 204 ASP A CA 1
ATOM 1610 C C . ASP A 1 204 ? 21.178 2.061 -0.724 1.00 86.81 204 ASP A C 1
ATOM 1612 O O . ASP A 1 204 ? 20.794 1.153 -1.460 1.00 86.81 204 ASP A O 1
ATOM 1616 N N . GLY A 1 205 ? 21.060 3.349 -1.070 1.00 86.75 205 GLY A N 1
ATOM 1617 C CA . GLY A 1 205 ? 20.504 3.771 -2.357 1.00 86.75 205 GLY A CA 1
ATOM 1618 C C . GLY A 1 205 ? 21.315 3.246 -3.546 1.00 86.75 205 GLY A C 1
ATOM 1619 O O . GLY A 1 205 ? 20.739 2.797 -4.536 1.00 86.75 205 GLY A O 1
ATOM 1620 N N . PHE A 1 206 ? 22.650 3.231 -3.437 1.00 88.44 206 PHE A N 1
ATOM 1621 C CA . PHE A 1 206 ? 23.518 2.620 -4.446 1.00 88.44 206 PHE A CA 1
ATOM 1622 C C . PHE A 1 206 ? 23.311 1.102 -4.524 1.00 88.44 206 PHE A C 1
ATOM 1624 O O . PHE A 1 206 ? 23.205 0.554 -5.621 1.00 88.44 206 PHE A O 1
ATOM 1631 N N . ARG A 1 207 ? 23.199 0.430 -3.371 1.00 92.06 207 ARG A N 1
ATOM 1632 C CA . ARG A 1 207 ? 22.991 -1.022 -3.304 1.00 92.06 207 ARG A CA 1
ATOM 1633 C C . ARG A 1 207 ? 21.703 -1.454 -4.000 1.00 92.06 207 ARG A C 1
ATOM 1635 O O . ARG A 1 207 ? 21.749 -2.322 -4.869 1.00 92.06 207 ARG A O 1
ATOM 1642 N N . VAL A 1 208 ? 20.581 -0.812 -3.661 1.00 90.88 208 VAL A N 1
ATOM 1643 C CA . VAL A 1 208 ? 19.269 -1.067 -4.279 1.00 90.88 208 VAL A CA 1
ATOM 1644 C C . VAL A 1 208 ? 19.341 -0.811 -5.781 1.00 90.88 208 VAL A C 1
ATOM 1646 O O . VAL A 1 208 ? 18.998 -1.692 -6.565 1.00 90.88 208 VAL A O 1
ATOM 1649 N N . LYS A 1 209 ? 19.858 0.359 -6.184 1.00 90.31 209 LYS A N 1
ATOM 1650 C CA . LYS A 1 209 ? 19.992 0.746 -7.592 1.00 90.31 209 LYS A CA 1
ATOM 1651 C C . LYS A 1 209 ? 20.715 -0.326 -8.408 1.00 90.31 209 LYS A C 1
ATOM 1653 O O . LYS A 1 209 ? 20.165 -0.830 -9.378 1.00 90.31 209 LYS A O 1
ATOM 1658 N N . CYS A 1 210 ? 21.927 -0.697 -8.004 1.00 92.75 210 CYS A N 1
ATOM 1659 C CA . CYS A 1 210 ? 22.737 -1.671 -8.733 1.00 92.75 210 CYS A CA 1
ATOM 1660 C C . CYS A 1 210 ? 22.115 -3.075 -8.737 1.00 92.75 210 CYS A C 1
ATOM 1662 O O . CYS A 1 210 ? 22.139 -3.745 -9.768 1.00 92.75 210 CYS A O 1
ATOM 1664 N N . SER A 1 211 ? 21.529 -3.506 -7.617 1.00 95.06 211 SER A N 1
ATOM 1665 C CA . SER A 1 211 ? 20.895 -4.824 -7.498 1.00 95.06 211 SER A CA 1
ATOM 1666 C C . SER A 1 211 ? 19.666 -4.967 -8.401 1.00 95.06 211 SER A C 1
ATOM 1668 O O . SER A 1 211 ? 19.539 -5.978 -9.093 1.00 95.06 211 SER A O 1
ATOM 1670 N N . VAL A 1 212 ? 18.787 -3.958 -8.426 1.00 93.88 212 VAL A N 1
ATOM 1671 C CA . VAL A 1 212 ? 17.555 -3.962 -9.232 1.00 93.88 212 VAL A CA 1
ATOM 1672 C C . VAL A 1 212 ? 17.867 -3.739 -10.710 1.00 93.88 212 VAL A C 1
ATOM 1674 O O . VAL A 1 212 ? 17.415 -4.512 -11.550 1.00 93.88 212 VAL A O 1
ATOM 1677 N N . SER A 1 213 ? 18.674 -2.734 -11.061 1.00 92.44 213 SER A N 1
ATOM 1678 C CA . SER A 1 213 ? 18.996 -2.460 -12.469 1.00 92.44 213 SER A CA 1
ATOM 1679 C C . SER A 1 213 ? 19.742 -3.620 -13.133 1.00 92.44 213 SER A C 1
ATOM 1681 O O . SER A 1 213 ? 19.507 -3.929 -14.306 1.00 92.44 213 SER A O 1
ATOM 1683 N N . GLY A 1 214 ? 20.610 -4.288 -12.366 1.00 93.62 214 GLY A N 1
ATOM 1684 C CA . GLY A 1 214 ? 21.397 -5.427 -12.819 1.00 93.62 214 GLY A CA 1
ATOM 1685 C C . GLY A 1 214 ? 20.634 -6.750 -12.915 1.00 93.62 214 GLY A C 1
ATOM 1686 O O . GLY A 1 214 ? 21.210 -7.709 -13.411 1.00 93.62 214 GLY A O 1
ATOM 1687 N N . CYS A 1 215 ? 19.379 -6.853 -12.464 1.00 96.19 215 CYS A N 1
ATOM 1688 C CA . CYS A 1 215 ? 18.627 -8.112 -12.551 1.00 96.19 215 CYS A CA 1
ATOM 1689 C C . CYS A 1 215 ? 18.014 -8.341 -13.942 1.00 96.19 215 CYS A C 1
ATOM 1691 O O . CYS A 1 215 ? 17.799 -7.396 -14.702 1.00 96.19 215 CYS A O 1
ATOM 1693 N N . ASP A 1 216 ? 17.683 -9.589 -14.270 1.00 95.62 216 ASP A N 1
ATOM 1694 C CA . ASP A 1 216 ? 16.903 -9.932 -15.467 1.00 95.62 216 ASP A CA 1
ATOM 1695 C C . ASP A 1 216 ? 15.391 -9.899 -15.173 1.00 95.62 216 ASP A C 1
ATOM 1697 O O . ASP A 1 216 ? 14.586 -9.589 -16.050 1.00 95.62 216 ASP A O 1
ATOM 1701 N N . LEU A 1 217 ? 15.007 -10.193 -13.926 1.00 96.00 217 LEU A N 1
ATOM 1702 C CA . LEU A 1 217 ? 13.625 -10.323 -13.468 1.00 96.00 217 LEU A CA 1
ATOM 1703 C C . LEU A 1 217 ? 13.469 -9.791 -12.040 1.00 96.00 217 LEU A C 1
ATOM 1705 O O . LEU A 1 217 ? 14.303 -10.074 -11.178 1.00 96.00 217 LEU A O 1
ATOM 1709 N N . ILE A 1 218 ? 12.354 -9.113 -11.767 1.00 95.94 218 ILE A N 1
ATOM 1710 C CA . ILE A 1 218 ? 11.961 -8.727 -10.411 1.00 95.94 218 ILE A CA 1
ATOM 1711 C C . ILE A 1 218 ? 10.832 -9.643 -9.940 1.00 95.94 218 ILE A C 1
ATOM 1713 O O . ILE A 1 218 ? 9.778 -9.740 -10.569 1.00 95.94 218 ILE A O 1
ATOM 1717 N N . VAL A 1 219 ? 11.027 -10.284 -8.794 1.00 95.69 219 VAL A N 1
ATOM 1718 C CA . VAL A 1 219 ? 9.979 -11.014 -8.078 1.00 95.69 219 VAL A CA 1
ATOM 1719 C C . VAL A 1 219 ? 9.610 -10.211 -6.840 1.00 95.69 219 VAL A C 1
ATOM 1721 O O . VAL A 1 219 ? 10.487 -9.774 -6.103 1.00 95.69 219 VAL A O 1
ATOM 1724 N N . VAL A 1 220 ? 8.318 -10.004 -6.601 1.00 94.12 220 VAL A N 1
ATOM 1725 C CA . VAL A 1 220 ? 7.826 -9.204 -5.471 1.00 94.12 220 VAL A CA 1
ATOM 1726 C C . VAL A 1 220 ? 6.985 -10.075 -4.555 1.00 94.12 220 VAL A C 1
ATOM 1728 O O . VAL A 1 220 ? 6.060 -10.748 -5.018 1.00 94.12 220 VAL A O 1
ATOM 1731 N N . ARG A 1 221 ? 7.260 -10.030 -3.248 1.00 93.19 221 ARG A N 1
ATOM 1732 C CA . ARG A 1 221 ? 6.463 -10.689 -2.202 1.00 93.19 221 ARG A CA 1
ATOM 1733 C C . ARG A 1 221 ? 5.148 -9.941 -1.948 1.00 93.19 221 ARG A C 1
ATOM 1735 O O . ARG A 1 221 ? 4.902 -9.390 -0.877 1.00 93.19 221 ARG A O 1
ATOM 1742 N N . SER A 1 222 ? 4.314 -9.903 -2.977 1.00 90.75 222 SER A N 1
ATOM 1743 C CA . SER A 1 222 ? 3.012 -9.248 -2.991 1.00 90.75 222 SER A CA 1
ATOM 1744 C C . SER A 1 222 ? 2.032 -10.021 -3.878 1.00 90.75 222 SER A C 1
ATOM 1746 O O . SER A 1 222 ? 2.385 -11.019 -4.514 1.00 90.75 222 SER A O 1
ATOM 1748 N N . TRP A 1 223 ? 0.782 -9.568 -3.899 1.00 86.31 223 TRP A N 1
ATOM 1749 C CA . TRP A 1 223 ? -0.336 -10.194 -4.591 1.00 86.31 223 TRP A CA 1
ATOM 1750 C C . TRP A 1 223 ? -1.118 -9.164 -5.411 1.00 86.31 223 TRP A C 1
ATOM 1752 O O . TRP A 1 223 ? -1.240 -8.004 -5.009 1.00 86.31 223 TRP A O 1
ATOM 1762 N N . ARG A 1 224 ? -1.662 -9.564 -6.570 1.00 85.25 224 ARG A N 1
ATOM 1763 C CA . ARG A 1 224 ? -2.316 -8.616 -7.497 1.00 85.25 224 ARG A CA 1
ATOM 1764 C C . ARG A 1 224 ? -3.553 -7.979 -6.872 1.00 85.25 224 ARG A C 1
ATOM 1766 O O . ARG A 1 224 ? -3.746 -6.777 -6.988 1.00 85.25 224 ARG A O 1
ATOM 1773 N N . GLU A 1 225 ? -4.342 -8.754 -6.146 1.00 84.25 225 GLU A N 1
ATOM 1774 C CA . GLU A 1 225 ? -5.551 -8.290 -5.466 1.00 84.25 225 GLU A CA 1
ATOM 1775 C C . GLU A 1 225 ? -5.228 -7.316 -4.324 1.00 84.25 225 GLU A C 1
ATOM 1777 O O . GLU A 1 225 ? -6.106 -6.587 -3.864 1.00 84.25 225 GLU A O 1
ATOM 1782 N N . LEU A 1 226 ? -3.965 -7.268 -3.884 1.00 86.56 226 LEU A N 1
ATOM 1783 C CA . LEU A 1 226 ? -3.513 -6.345 -2.857 1.00 86.56 226 LEU A CA 1
ATOM 1784 C C . LEU A 1 226 ? -3.099 -4.984 -3.441 1.00 86.56 226 LEU A C 1
ATOM 1786 O O . LEU A 1 226 ? -3.517 -3.959 -2.902 1.00 86.56 226 LEU A O 1
ATOM 1790 N N . GLU A 1 227 ? -2.311 -4.958 -4.521 1.00 87.25 227 GLU A N 1
ATOM 1791 C CA . GLU A 1 227 ? -1.714 -3.721 -5.064 1.00 87.25 227 GLU A CA 1
ATOM 1792 C C . GLU A 1 227 ? -1.336 -3.808 -6.565 1.00 87.25 227 GLU A C 1
ATOM 1794 O O . GLU A 1 227 ? -0.239 -3.423 -6.973 1.00 87.25 227 GLU A O 1
ATOM 1799 N N . ALA A 1 228 ? -2.249 -4.307 -7.413 1.00 88.75 228 ALA A N 1
ATOM 1800 C CA . ALA A 1 228 ? -2.053 -4.452 -8.867 1.00 88.75 228 ALA A CA 1
ATOM 1801 C C . ALA A 1 228 ? -1.489 -3.204 -9.568 1.00 88.75 228 ALA A C 1
ATOM 1803 O O . ALA A 1 228 ? -0.604 -3.328 -10.414 1.00 88.75 228 ALA A O 1
ATOM 1804 N N . GLU A 1 229 ? -1.979 -2.015 -9.215 1.00 90.19 229 GLU A N 1
ATOM 1805 C CA . GLU A 1 229 ? -1.537 -0.752 -9.815 1.00 90.19 229 GLU A CA 1
ATOM 1806 C C . GLU A 1 229 ? -0.059 -0.452 -9.526 1.00 90.19 229 GLU A C 1
ATOM 1808 O O . GLU A 1 229 ? 0.673 -0.047 -10.427 1.00 90.19 229 GLU A O 1
ATOM 1813 N N . TYR A 1 230 ? 0.418 -0.742 -8.311 1.00 91.88 230 TYR A N 1
ATOM 1814 C CA . TYR A 1 230 ? 1.821 -0.559 -7.934 1.00 91.88 230 TYR A CA 1
ATOM 1815 C C . TYR A 1 230 ? 2.723 -1.637 -8.540 1.00 91.88 230 TYR A C 1
ATOM 1817 O O . TYR A 1 230 ? 3.850 -1.338 -8.925 1.00 91.88 230 TYR A O 1
ATOM 1825 N N . LEU A 1 231 ? 2.234 -2.872 -8.699 1.00 91.25 231 LEU A N 1
ATOM 1826 C CA . LEU A 1 231 ? 2.959 -3.923 -9.426 1.00 91.25 231 LEU A CA 1
ATOM 1827 C C . LEU A 1 231 ? 3.187 -3.531 -10.894 1.00 91.25 231 LEU A C 1
ATOM 1829 O O . LEU A 1 231 ? 4.304 -3.650 -11.392 1.00 91.25 231 LEU A O 1
ATOM 1833 N N . GLN A 1 232 ? 2.150 -3.018 -11.564 1.00 91.38 232 GLN A N 1
ATOM 1834 C CA . GLN A 1 232 ? 2.257 -2.531 -12.941 1.00 91.38 232 GLN A CA 1
ATOM 1835 C C . GLN A 1 232 ? 3.154 -1.291 -13.031 1.00 91.38 232 GLN A C 1
ATOM 1837 O O . GLN A 1 232 ? 3.983 -1.183 -13.934 1.00 91.38 232 GLN A O 1
ATOM 1842 N N . LEU A 1 233 ? 3.028 -0.365 -12.079 1.00 92.19 233 LEU A N 1
ATOM 1843 C CA . LEU A 1 233 ? 3.875 0.819 -12.024 1.00 92.19 233 LEU A CA 1
ATOM 1844 C C . LEU A 1 233 ? 5.348 0.448 -11.807 1.00 92.19 233 LEU A C 1
ATOM 1846 O O . LEU A 1 233 ? 6.214 1.014 -12.462 1.00 92.19 233 LEU A O 1
ATOM 1850 N N . ALA A 1 234 ? 5.652 -0.517 -10.935 1.00 91.88 234 ALA A N 1
ATOM 1851 C CA . ALA A 1 234 ? 7.018 -0.986 -10.709 1.00 91.88 234 ALA A CA 1
ATOM 1852 C C . ALA A 1 234 ? 7.652 -1.579 -11.980 1.00 91.88 234 ALA A C 1
ATOM 1854 O O . ALA A 1 234 ? 8.841 -1.364 -12.212 1.00 91.88 234 ALA A O 1
ATOM 1855 N N . GLU A 1 235 ? 6.876 -2.276 -12.814 1.00 91.44 235 GLU A N 1
ATOM 1856 C CA . GLU A 1 235 ? 7.337 -2.791 -14.112 1.00 91.44 235 GLU A CA 1
ATOM 1857 C C . GLU A 1 235 ? 7.706 -1.653 -15.069 1.00 91.44 235 GLU A C 1
ATOM 1859 O O . GLU A 1 235 ? 8.788 -1.668 -15.658 1.00 91.44 235 GLU A O 1
ATOM 1864 N N . VAL A 1 236 ? 6.870 -0.612 -15.147 1.00 91.06 236 VAL A N 1
ATOM 1865 C CA . VAL A 1 236 ? 7.138 0.583 -15.964 1.00 91.06 236 VAL A CA 1
ATOM 1866 C C . VAL A 1 236 ? 8.350 1.362 -15.446 1.00 91.06 236 VAL A C 1
ATOM 1868 O O . VAL A 1 236 ? 9.227 1.727 -16.223 1.00 91.06 236 VAL A O 1
ATOM 1871 N N . LEU A 1 237 ? 8.420 1.610 -14.137 1.00 89.69 237 LEU A N 1
ATOM 1872 C CA . LEU A 1 237 ? 9.452 2.452 -13.523 1.00 89.69 237 LEU A CA 1
ATOM 1873 C C . LEU A 1 237 ? 10.852 1.835 -13.560 1.00 89.69 237 LEU A C 1
ATOM 1875 O O . LEU A 1 237 ? 11.838 2.572 -13.582 1.00 89.69 237 LEU A O 1
ATOM 1879 N N . ASN A 1 238 ? 10.944 0.505 -13.531 1.00 88.19 238 ASN A N 1
ATOM 1880 C CA . ASN A 1 238 ? 12.223 -0.203 -13.568 1.00 88.19 238 ASN A CA 1
ATOM 1881 C C . ASN A 1 238 ? 12.549 -0.760 -14.962 1.00 88.19 238 ASN A C 1
ATOM 1883 O O . ASN A 1 238 ? 13.686 -1.159 -15.191 1.00 88.19 238 ASN A O 1
ATOM 1887 N N . GLU A 1 239 ? 11.583 -0.773 -15.889 1.00 90.31 239 GLU A N 1
ATOM 1888 C CA . GLU A 1 239 ? 11.673 -1.431 -17.202 1.00 90.31 239 GLU A CA 1
ATOM 1889 C C . GLU A 1 239 ? 12.157 -2.884 -17.112 1.00 90.31 239 GLU A C 1
ATOM 1891 O O . GLU A 1 239 ? 13.039 -3.344 -17.842 1.00 90.31 239 GLU A O 1
ATOM 1896 N N . LYS A 1 240 ? 11.566 -3.613 -16.168 1.00 91.00 240 LYS A N 1
ATOM 1897 C CA . LYS A 1 240 ? 11.820 -5.032 -15.920 1.00 91.00 240 LYS A CA 1
ATOM 1898 C C . LYS A 1 240 ? 10.491 -5.736 -15.757 1.00 91.00 240 LYS A C 1
ATOM 1900 O O . LYS A 1 240 ? 9.568 -5.173 -15.176 1.00 91.00 240 LYS A O 1
ATOM 1905 N N . THR A 1 241 ? 10.421 -6.994 -16.177 1.00 93.62 241 THR A N 1
ATOM 1906 C CA . THR A 1 241 ? 9.279 -7.842 -15.835 1.00 93.62 241 THR A CA 1
ATOM 1907 C C . THR A 1 241 ? 9.172 -7.955 -14.313 1.00 93.62 241 THR A C 1
ATOM 1909 O O . THR A 1 241 ? 10.151 -8.289 -13.639 1.00 93.62 241 THR A O 1
ATOM 1912 N N . VAL A 1 242 ? 7.981 -7.675 -13.779 1.00 93.25 242 VAL A N 1
ATOM 1913 C CA . VAL A 1 242 ? 7.672 -7.777 -12.347 1.00 93.25 242 VAL A CA 1
ATOM 1914 C C . VAL A 1 242 ? 6.654 -8.890 -12.131 1.00 93.25 242 VAL A C 1
ATOM 1916 O O . VAL A 1 242 ? 5.530 -8.839 -12.633 1.00 93.25 242 VAL A O 1
ATOM 1919 N N . LEU A 1 243 ? 7.031 -9.904 -11.353 1.00 92.38 243 LEU A N 1
ATOM 1920 C CA . LEU A 1 243 ? 6.158 -11.030 -11.029 1.00 92.38 243 LEU A CA 1
ATOM 1921 C C . LEU A 1 243 ? 5.745 -11.004 -9.551 1.00 92.38 243 LEU A C 1
ATOM 1923 O O . LEU A 1 243 ? 6.608 -11.099 -8.675 1.00 92.38 243 LEU A O 1
ATOM 1927 N N . PRO A 1 244 ? 4.436 -10.918 -9.246 1.00 91.69 244 PRO A N 1
ATOM 1928 C CA . PRO A 1 244 ? 3.950 -11.114 -7.888 1.00 91.69 244 PRO A CA 1
ATOM 1929 C C . PRO A 1 244 ? 4.048 -12.595 -7.514 1.00 91.69 244 PRO A C 1
ATOM 1931 O O . PRO A 1 244 ? 3.530 -13.461 -8.219 1.00 91.69 244 PRO A O 1
ATOM 1934 N N . LEU A 1 245 ? 4.710 -12.873 -6.395 1.00 88.75 245 LEU A N 1
ATOM 1935 C CA . LEU A 1 245 ? 4.965 -14.222 -5.892 1.00 88.75 245 LEU A CA 1
ATOM 1936 C C . LEU A 1 245 ? 3.816 -14.782 -5.042 1.00 88.75 245 LEU A C 1
ATOM 1938 O O . LEU A 1 245 ? 3.722 -15.993 -4.849 1.00 88.75 245 LEU A O 1
ATOM 1942 N N . GLY A 1 246 ? 2.967 -13.902 -4.508 1.00 88.31 246 GLY A N 1
ATOM 1943 C CA . GLY A 1 246 ? 2.171 -14.189 -3.321 1.00 88.31 246 GLY A CA 1
ATOM 1944 C C . GLY A 1 246 ? 2.880 -13.753 -2.046 1.00 88.31 246 GLY A C 1
ATOM 1945 O O . GLY A 1 246 ? 4.053 -13.373 -2.037 1.00 88.31 246 GLY A O 1
ATOM 1946 N N . LEU A 1 247 ? 2.127 -13.780 -0.952 1.00 89.25 247 LEU A N 1
ATOM 1947 C CA . LEU A 1 247 ? 2.596 -13.287 0.342 1.00 89.25 247 LEU A CA 1
ATOM 1948 C C . LEU A 1 247 ? 3.468 -14.312 1.074 1.00 89.25 247 LEU A C 1
ATOM 1950 O O . LEU A 1 247 ? 4.218 -13.933 1.970 1.00 89.25 247 LEU A O 1
ATOM 1954 N N . LEU A 1 248 ? 3.434 -15.585 0.657 1.00 87.31 248 LEU A N 1
ATOM 1955 C CA . LEU A 1 248 ? 4.165 -16.688 1.291 1.00 87.31 248 LEU A CA 1
ATOM 1956 C C . LEU A 1 248 ? 4.006 -16.651 2.824 1.00 87.31 248 LEU A C 1
ATOM 1958 O O . LEU A 1 248 ? 4.983 -16.381 3.534 1.00 87.31 248 LEU A O 1
ATOM 1962 N N . PRO A 1 249 ? 2.776 -16.822 3.344 1.00 88.44 249 PRO A N 1
ATOM 1963 C CA . PRO A 1 249 ? 2.561 -16.834 4.782 1.00 88.44 249 PRO A CA 1
ATOM 1964 C C . PRO A 1 249 ? 3.234 -18.066 5.412 1.00 88.44 249 PRO A C 1
ATOM 1966 O O . PRO A 1 249 ? 3.113 -19.175 4.874 1.00 88.44 249 PRO A O 1
ATOM 1969 N N . PRO A 1 250 ? 3.932 -17.909 6.551 1.00 83.06 250 PRO A N 1
ATOM 1970 C CA . PRO A 1 250 ? 4.604 -19.023 7.206 1.00 83.06 250 PRO A CA 1
ATOM 1971 C C . PRO A 1 250 ? 3.594 -20.036 7.762 1.00 83.06 250 PRO A C 1
ATOM 1973 O O . PRO A 1 250 ? 2.519 -19.685 8.250 1.00 83.06 250 PRO A O 1
ATOM 1976 N N . SER A 1 251 ? 3.945 -21.323 7.719 1.00 79.06 251 SER A N 1
ATOM 1977 C CA . SER A 1 251 ? 3.107 -22.398 8.261 1.00 79.06 251 SER A CA 1
ATOM 1978 C C . SER A 1 251 ? 3.435 -22.686 9.727 1.00 79.06 251 SER A C 1
ATOM 1980 O O . SER A 1 251 ? 4.604 -22.769 10.100 1.00 79.06 251 SER A O 1
ATOM 1982 N N . LEU A 1 252 ? 2.406 -22.943 10.545 1.00 74.81 252 LEU A N 1
ATOM 1983 C CA . LEU A 1 252 ? 2.574 -23.435 11.923 1.00 74.81 252 LEU A CA 1
ATOM 1984 C C . LEU A 1 252 ? 3.325 -24.777 11.973 1.00 74.81 252 LEU A C 1
ATOM 1986 O O . LEU A 1 252 ? 4.070 -25.027 12.917 1.00 74.81 252 LEU A O 1
ATOM 1990 N N . GLU A 1 253 ? 3.153 -25.612 10.946 1.00 66.31 253 GLU A N 1
ATOM 1991 C CA . GLU A 1 253 ? 3.812 -26.917 10.814 1.00 66.31 253 GLU A CA 1
ATOM 1992 C C . GLU A 1 253 ? 5.315 -26.780 10.503 1.00 66.31 253 GLU A C 1
ATOM 1994 O O . GLU A 1 253 ? 6.135 -27.517 11.049 1.00 66.31 253 GLU A O 1
ATOM 1999 N N . ASP A 1 254 ? 5.693 -25.796 9.678 1.00 61.31 254 ASP A N 1
ATOM 2000 C CA . ASP A 1 254 ? 7.065 -25.620 9.177 1.00 61.31 254 ASP A CA 1
ATOM 2001 C C . ASP A 1 254 ? 8.016 -24.976 10.200 1.00 61.31 254 ASP A C 1
ATOM 2003 O O . ASP A 1 254 ? 9.231 -24.985 9.998 1.00 61.31 254 ASP A O 1
ATOM 2007 N N . GLN A 1 255 ? 7.502 -24.424 11.306 1.00 57.84 255 GLN A N 1
ATOM 2008 C CA . GLN A 1 255 ? 8.343 -23.882 12.381 1.00 57.84 255 GLN A CA 1
ATOM 2009 C C . GLN A 1 255 ? 8.868 -24.959 13.346 1.00 57.84 255 GLN A C 1
ATOM 2011 O O . GLN A 1 255 ? 9.565 -24.632 14.302 1.00 57.84 255 GLN A O 1
ATOM 2016 N N . GLY A 1 256 ? 8.559 -26.244 13.121 1.00 53.28 256 GLY A N 1
ATOM 2017 C CA . GLY A 1 256 ? 9.058 -27.332 13.970 1.00 53.28 256 GLY A CA 1
ATOM 2018 C C . GLY A 1 256 ? 8.552 -27.263 15.413 1.00 53.28 256 GLY A C 1
ATOM 2019 O O . GLY A 1 256 ? 9.151 -27.861 16.300 1.00 53.28 256 GLY A O 1
ATOM 2020 N N . LEU A 1 257 ? 7.447 -26.550 15.649 1.00 55.47 257 LEU A N 1
ATOM 2021 C CA . LEU A 1 257 ? 6.903 -26.290 16.983 1.00 55.47 257 LEU A CA 1
ATOM 2022 C C . LEU A 1 257 ? 6.129 -27.485 17.564 1.00 55.47 257 LEU A C 1
ATOM 2024 O O . LEU A 1 257 ? 5.450 -27.334 18.566 1.00 55.47 257 LEU A O 1
ATOM 2028 N N . GLY A 1 258 ? 6.190 -28.670 16.954 1.00 46.47 258 GLY A N 1
ATOM 2029 C CA . GLY A 1 258 ? 5.405 -29.846 17.354 1.00 46.47 258 GLY A CA 1
ATOM 2030 C C . GLY A 1 258 ? 5.579 -30.292 18.812 1.00 46.47 258 GLY A C 1
ATOM 2031 O O . GLY A 1 258 ? 4.661 -30.907 19.347 1.00 46.47 258 GLY A O 1
ATOM 2032 N N . ASP A 1 259 ? 6.686 -29.929 19.463 1.00 54.31 259 ASP A N 1
ATOM 2033 C CA . ASP A 1 259 ? 6.876 -30.161 20.893 1.00 54.31 259 ASP A CA 1
ATOM 2034 C C . ASP A 1 259 ? 6.426 -28.935 21.696 1.00 54.31 259 ASP A C 1
ATOM 2036 O O . ASP A 1 259 ? 6.983 -27.843 21.570 1.00 54.31 259 ASP A O 1
ATOM 2040 N N . ASP A 1 260 ? 5.409 -29.122 22.542 1.00 64.06 260 ASP A N 1
ATOM 2041 C CA . ASP A 1 260 ? 5.051 -28.171 23.595 1.00 64.06 260 ASP A CA 1
ATOM 2042 C C . ASP A 1 260 ? 6.200 -28.108 24.613 1.00 64.06 260 ASP A C 1
ATOM 2044 O O . ASP A 1 260 ? 6.214 -28.828 25.621 1.00 64.06 260 ASP A O 1
ATOM 2048 N N . ASP A 1 261 ? 7.184 -27.252 24.340 1.00 76.12 261 ASP A N 1
ATOM 2049 C CA . ASP A 1 261 ? 8.196 -26.898 25.323 1.00 76.12 261 ASP A CA 1
ATOM 2050 C C . ASP A 1 261 ? 7.547 -26.202 26.535 1.00 76.12 261 ASP A C 1
ATOM 2052 O O . ASP A 1 261 ? 6.403 -25.728 26.505 1.00 76.12 261 ASP A O 1
ATOM 2056 N N . ASP A 1 262 ? 8.256 -26.184 27.661 1.00 82.38 262 ASP A N 1
ATOM 2057 C CA . ASP A 1 262 ? 7.694 -25.638 28.899 1.00 82.38 262 ASP A CA 1
ATOM 2058 C C . ASP A 1 262 ? 7.408 -24.130 28.792 1.00 82.38 262 ASP A C 1
ATOM 2060 O O . ASP A 1 262 ? 6.466 -23.631 29.415 1.00 82.38 262 ASP A O 1
ATOM 2064 N N . SER A 1 263 ? 8.145 -23.422 27.927 1.00 85.75 263 SER A N 1
ATOM 2065 C CA . SER A 1 263 ? 7.913 -22.016 27.588 1.00 85.75 263 SER A CA 1
ATOM 2066 C C . SER A 1 263 ? 6.534 -21.812 26.963 1.00 85.75 263 SER A C 1
ATOM 2068 O O . SER A 1 263 ? 5.752 -20.980 27.427 1.00 85.75 263 SER A O 1
ATOM 2070 N N . TRP A 1 264 ? 6.187 -22.593 25.941 1.00 88.12 264 TRP A N 1
ATOM 2071 C CA . TRP A 1 264 ? 4.890 -22.505 25.291 1.00 88.12 264 TRP A CA 1
ATOM 2072 C C . TRP A 1 264 ? 3.758 -22.906 26.232 1.00 88.12 264 TRP A C 1
ATOM 2074 O O . TRP A 1 264 ? 2.727 -22.238 26.238 1.00 88.12 264 TRP A O 1
ATOM 2084 N N . LYS A 1 265 ? 3.940 -23.924 27.085 1.00 89.81 265 LYS A N 1
ATOM 2085 C CA . LYS A 1 265 ? 2.924 -24.290 28.092 1.00 89.81 265 LYS A CA 1
ATOM 2086 C C . LYS A 1 265 ? 2.596 -23.121 29.022 1.00 89.81 265 LYS A C 1
ATOM 2088 O O . LYS A 1 265 ? 1.420 -22.885 29.306 1.00 89.81 265 LYS A O 1
ATOM 2093 N N . LEU A 1 266 ? 3.608 -22.375 29.471 1.00 91.81 266 LEU A N 1
ATOM 2094 C CA . LEU A 1 266 ? 3.433 -21.174 30.296 1.00 91.81 266 LEU A CA 1
ATOM 2095 C C . LEU A 1 266 ? 2.675 -20.077 29.536 1.00 91.81 266 LEU A C 1
ATOM 2097 O O . LEU A 1 266 ? 1.673 -19.562 30.040 1.00 91.81 266 LEU A O 1
ATOM 2101 N N . ILE A 1 267 ? 3.108 -19.772 28.308 1.00 93.12 267 ILE A N 1
ATOM 2102 C CA . ILE A 1 267 ? 2.482 -18.766 27.437 1.00 93.12 267 ILE A CA 1
ATOM 2103 C C . ILE A 1 267 ? 1.014 -19.114 27.168 1.00 93.12 267 ILE A C 1
ATOM 2105 O O . ILE A 1 267 ? 0.119 -18.301 27.402 1.00 93.12 267 ILE A O 1
ATOM 2109 N N . ASN A 1 268 ? 0.755 -20.345 26.735 1.00 93.31 268 ASN A N 1
ATOM 2110 C CA . ASN A 1 268 ? -0.571 -20.844 26.406 1.00 93.31 268 ASN A CA 1
ATOM 2111 C C . ASN A 1 268 ? -1.484 -20.877 27.644 1.00 93.31 268 ASN A C 1
ATOM 2113 O O . ASN A 1 268 ? -2.642 -20.474 27.578 1.00 93.31 268 ASN A O 1
ATOM 2117 N N . SER A 1 269 ? -0.973 -21.293 28.808 1.00 94.31 269 SER A N 1
ATOM 2118 C CA . SER A 1 269 ? -1.729 -21.272 30.071 1.00 94.31 269 SER A CA 1
ATOM 2119 C C . SER A 1 269 ? -2.157 -19.859 30.471 1.00 94.31 269 SER A C 1
ATOM 2121 O O . SER A 1 269 ? -3.282 -19.659 30.934 1.00 94.31 269 SER A O 1
ATOM 2123 N N . TRP A 1 270 ? -1.292 -18.861 30.267 1.00 95.56 270 TRP A N 1
ATOM 2124 C CA . TRP A 1 270 ? -1.647 -17.464 30.504 1.00 95.56 270 TRP A CA 1
ATOM 2125 C C . TRP A 1 270 ? -2.693 -16.967 29.498 1.00 95.56 270 TRP A C 1
ATOM 2127 O O . TRP A 1 270 ? -3.700 -16.393 29.912 1.00 95.56 270 TRP A O 1
ATOM 2137 N N . LEU A 1 271 ? -2.507 -17.246 28.202 1.00 96.44 271 LEU A N 1
ATOM 2138 C CA . LEU A 1 271 ? -3.425 -16.830 27.136 1.00 96.44 271 LEU A CA 1
ATOM 2139 C C . LEU A 1 271 ? -4.829 -17.438 27.281 1.00 96.44 271 LEU A C 1
ATOM 2141 O O . LEU A 1 271 ? -5.806 -16.740 27.014 1.00 96.44 271 LEU A O 1
ATOM 2145 N N . ASN A 1 272 ? -4.940 -18.689 27.738 1.00 96.25 272 ASN A N 1
ATOM 2146 C CA . ASN A 1 272 ? -6.214 -19.388 27.959 1.00 96.25 272 ASN A CA 1
ATOM 2147 C C . ASN A 1 272 ? -7.050 -18.815 29.114 1.00 96.25 272 ASN A C 1
ATOM 2149 O O . ASN A 1 272 ? -8.251 -19.063 29.189 1.00 96.25 272 ASN A O 1
ATOM 2153 N N . LYS A 1 273 ? -6.440 -18.050 30.026 1.00 95.75 273 LYS A N 1
ATOM 2154 C CA . LYS A 1 273 ? -7.163 -17.370 31.117 1.00 95.75 273 LYS A CA 1
ATOM 2155 C C . LYS A 1 273 ? -7.793 -16.050 30.674 1.00 95.75 273 LYS A C 1
ATOM 2157 O O . LYS A 1 273 ? -8.580 -15.473 31.422 1.00 95.75 273 LYS A O 1
ATOM 2162 N N . GLN A 1 274 ? -7.430 -15.560 29.492 1.00 96.75 274 GLN A N 1
ATOM 2163 C CA . GLN A 1 274 ? -7.883 -14.276 28.976 1.00 96.75 274 GLN A CA 1
ATOM 2164 C C . GLN A 1 274 ? -9.194 -14.427 28.207 1.00 96.75 274 GLN A C 1
ATOM 2166 O O . GLN A 1 274 ? -9.504 -15.487 27.661 1.00 96.75 274 GLN A O 1
ATOM 2171 N N . ARG A 1 275 ? -9.975 -13.344 28.131 1.00 96.25 275 ARG A N 1
ATOM 2172 C CA . ARG A 1 275 ? -11.187 -13.339 27.306 1.00 96.25 275 ARG A CA 1
ATOM 2173 C C . ARG A 1 275 ? -10.814 -13.430 25.824 1.00 96.25 275 ARG A C 1
ATOM 2175 O O . ARG A 1 275 ? -9.759 -12.975 25.385 1.00 96.25 275 ARG A O 1
ATOM 2182 N N . LYS A 1 276 ? -11.714 -14.015 25.035 1.00 96.38 276 LYS A N 1
ATOM 2183 C CA . LYS A 1 276 ? -11.549 -14.114 23.585 1.00 96.38 276 LYS A CA 1
ATOM 2184 C C . LYS A 1 276 ? -11.388 -12.723 22.967 1.00 96.38 276 LYS A C 1
ATOM 2186 O O . LYS A 1 276 ? -12.200 -11.840 23.230 1.00 96.38 276 LYS A O 1
ATOM 2191 N N . GLY A 1 277 ? -10.363 -12.555 22.137 1.00 95.44 277 GLY A N 1
ATOM 2192 C CA . GLY A 1 277 ? -10.071 -11.308 21.439 1.00 95.44 277 GLY A CA 1
ATOM 2193 C C . GLY A 1 277 ? -9.765 -10.105 22.336 1.00 95.44 277 GLY A C 1
ATOM 2194 O O . GLY A 1 277 ? -9.938 -8.986 21.871 1.00 95.44 277 GLY A O 1
ATOM 2195 N N . SER A 1 278 ? -9.354 -10.296 23.596 1.00 96.12 278 SER A N 1
ATOM 2196 C CA . SER A 1 278 ? -9.049 -9.177 24.502 1.00 96.12 278 SER A CA 1
ATOM 2197 C C . SER A 1 278 ? -7.563 -8.848 24.631 1.00 96.12 278 SER A C 1
ATOM 2199 O O . SER A 1 278 ? -7.234 -7.785 25.142 1.00 96.12 278 SER A O 1
ATOM 2201 N N . VAL A 1 279 ? -6.669 -9.763 24.249 1.00 98.25 279 VAL A N 1
ATOM 2202 C CA . VAL A 1 279 ? -5.222 -9.609 24.447 1.00 98.25 279 VAL A CA 1
ATOM 2203 C C . VAL A 1 279 ? -4.603 -8.821 23.298 1.00 98.25 279 VAL A C 1
ATOM 2205 O O . VAL A 1 279 ? -4.765 -9.186 22.133 1.00 98.25 279 VAL A O 1
ATOM 2208 N N . VAL A 1 280 ? -3.828 -7.795 23.627 1.00 98.38 280 VAL A N 1
ATOM 2209 C CA . VAL A 1 280 ? -2.919 -7.122 22.696 1.00 98.38 280 VAL A CA 1
ATOM 2210 C C . VAL A 1 280 ? -1.624 -7.921 22.631 1.00 98.38 280 VAL A C 1
ATOM 2212 O O . VAL A 1 280 ? -0.923 -8.055 23.634 1.00 98.38 280 VAL A O 1
ATOM 2215 N N . TYR A 1 281 ? -1.275 -8.451 21.463 1.00 98.44 281 TYR A N 1
ATOM 2216 C CA . TYR A 1 281 ? 0.081 -8.949 21.251 1.00 98.44 281 TYR A CA 1
ATOM 2217 C C . TYR A 1 281 ? 0.997 -7.777 20.881 1.00 98.44 281 TYR A C 1
ATOM 2219 O O . TYR A 1 281 ? 0.621 -6.956 20.052 1.00 98.44 281 TYR A O 1
ATOM 2227 N N . VAL A 1 282 ? 2.178 -7.681 21.489 1.00 97.44 282 VAL A N 1
ATOM 2228 C CA . VAL A 1 282 ? 3.148 -6.602 21.259 1.00 97.44 282 VAL A CA 1
ATOM 2229 C C . VAL A 1 282 ? 4.484 -7.208 20.844 1.00 97.44 282 VAL A C 1
ATOM 2231 O O . VAL A 1 282 ? 5.088 -7.957 21.618 1.00 97.44 282 VAL A O 1
ATOM 2234 N N . ALA A 1 283 ? 4.955 -6.878 19.638 1.00 93.75 283 ALA A N 1
ATOM 2235 C CA . ALA A 1 283 ? 6.276 -7.288 19.160 1.00 93.75 283 ALA A CA 1
ATOM 2236 C C . ALA A 1 283 ? 6.834 -6.342 18.083 1.00 93.75 283 ALA A C 1
ATOM 2238 O O . ALA A 1 283 ? 6.175 -6.025 17.091 1.00 93.75 283 ALA A O 1
ATOM 2239 N N . PHE A 1 284 ? 8.104 -5.960 18.237 1.00 89.00 284 PHE A N 1
ATOM 2240 C CA . PHE A 1 284 ? 8.823 -5.086 17.295 1.00 89.00 284 PHE A CA 1
ATOM 2241 C C . PHE A 1 284 ? 9.917 -5.819 16.501 1.00 89.00 284 PHE A C 1
ATOM 2243 O O . PHE A 1 284 ? 10.757 -5.195 15.861 1.00 89.00 284 PHE A O 1
ATOM 2250 N N . GLY A 1 285 ? 9.886 -7.155 16.518 1.00 80.31 285 GLY A N 1
ATOM 2251 C CA . GLY A 1 285 ? 10.951 -7.984 15.958 1.00 80.31 285 GLY A CA 1
ATOM 2252 C C . GLY A 1 285 ? 12.219 -7.958 16.818 1.00 80.31 285 GLY A C 1
ATOM 2253 O O . GLY A 1 285 ? 12.250 -7.377 17.897 1.00 80.31 285 GLY A O 1
ATOM 2254 N N . SER A 1 286 ? 13.266 -8.638 16.354 1.00 73.25 286 SER A N 1
ATOM 2255 C CA . SER A 1 286 ? 14.581 -8.665 17.017 1.00 73.25 286 SER A CA 1
ATOM 2256 C C . SER A 1 286 ? 15.586 -7.675 16.427 1.00 73.25 286 SER A C 1
ATOM 2258 O O . SER A 1 286 ? 16.732 -7.645 16.862 1.00 73.25 286 SER A O 1
ATOM 2260 N N . GLU A 1 287 ? 15.192 -6.948 15.381 1.00 72.94 287 GLU A N 1
ATOM 2261 C CA . GLU A 1 287 ? 16.092 -6.115 14.573 1.00 72.94 287 GLU A CA 1
ATOM 2262 C C . GLU A 1 287 ? 15.972 -4.623 14.903 1.00 72.94 287 GLU A C 1
ATOM 2264 O O . GLU A 1 287 ? 16.921 -3.871 14.688 1.00 72.94 287 GLU A O 1
ATOM 2269 N N . PHE A 1 288 ? 14.830 -4.202 15.453 1.00 74.88 288 PHE A N 1
ATOM 2270 C CA . PHE A 1 288 ? 14.530 -2.806 15.746 1.00 74.88 288 PHE A CA 1
ATOM 2271 C C . PHE A 1 288 ? 14.167 -2.649 17.215 1.00 74.88 288 PHE A C 1
ATOM 2273 O O . PHE A 1 288 ? 13.321 -3.373 17.740 1.00 74.88 288 PHE A O 1
ATOM 2280 N N . GLU A 1 289 ? 14.789 -1.672 17.867 1.00 76.44 289 GLU A N 1
ATOM 2281 C CA . GLU A 1 289 ? 14.470 -1.294 19.238 1.00 76.44 289 GLU A CA 1
ATOM 2282 C C . GLU A 1 289 ? 14.012 0.172 19.260 1.00 76.44 289 GLU A C 1
ATOM 2284 O O . GLU A 1 289 ? 14.633 1.013 18.601 1.00 76.44 289 GLU A O 1
ATOM 2289 N N . PRO A 1 290 ? 12.936 0.509 19.994 1.00 83.69 290 PRO A N 1
ATOM 2290 C CA . PRO A 1 290 ? 12.602 1.902 20.261 1.00 83.69 290 PRO A CA 1
ATOM 2291 C C . PRO A 1 290 ? 13.698 2.551 21.113 1.00 83.69 290 PRO A C 1
ATOM 2293 O O . PRO A 1 290 ? 14.416 1.872 21.849 1.00 83.69 290 PRO A O 1
ATOM 2296 N N . ASN A 1 291 ? 13.806 3.878 21.074 1.00 85.69 291 ASN A N 1
ATOM 2297 C CA . ASN A 1 291 ? 14.675 4.569 22.027 1.00 85.69 291 ASN A CA 1
ATOM 2298 C C . ASN A 1 291 ? 14.102 4.495 23.462 1.00 85.69 291 ASN A C 1
ATOM 2300 O O . ASN A 1 291 ? 12.962 4.079 23.677 1.00 85.69 291 ASN A O 1
ATOM 2304 N N . GLN A 1 292 ? 14.897 4.894 24.459 1.00 90.12 292 GLN A N 1
ATOM 2305 C CA . GLN A 1 292 ? 14.521 4.780 25.873 1.00 90.12 292 GLN A CA 1
ATOM 2306 C C . GLN A 1 292 ? 13.228 5.538 26.224 1.00 90.12 292 GLN A C 1
ATOM 2308 O O . GLN A 1 292 ? 12.421 5.023 27.000 1.00 90.12 292 GLN A O 1
ATOM 2313 N N . ASP A 1 293 ? 13.008 6.715 25.639 1.00 91.19 293 ASP A N 1
ATOM 2314 C CA . ASP A 1 293 ? 11.819 7.533 25.902 1.00 91.19 293 ASP A CA 1
ATOM 2315 C C . ASP A 1 293 ? 10.574 6.919 25.252 1.00 91.19 293 ASP A C 1
ATOM 2317 O O . ASP A 1 293 ? 9.529 6.786 25.886 1.00 91.19 293 ASP A O 1
ATOM 2321 N N . GLN A 1 294 ? 10.701 6.446 24.010 1.00 91.12 294 GLN A N 1
ATOM 2322 C CA . GLN A 1 294 ? 9.647 5.713 23.309 1.00 91.12 294 GLN A CA 1
ATOM 2323 C C . GLN A 1 294 ? 9.280 4.420 24.038 1.00 91.12 294 GLN A C 1
ATOM 2325 O O . GLN A 1 294 ? 8.099 4.103 24.148 1.00 91.12 294 GLN A O 1
ATOM 2330 N N . LEU A 1 295 ? 10.267 3.687 24.564 1.00 92.62 295 LEU A N 1
ATOM 2331 C CA . LEU A 1 295 ? 10.027 2.491 25.367 1.00 92.62 295 LEU A CA 1
ATOM 2332 C C . LEU A 1 295 ? 9.260 2.825 26.652 1.00 92.62 295 LEU A C 1
ATOM 2334 O O . LEU A 1 295 ? 8.343 2.091 27.023 1.00 92.62 295 LEU A O 1
ATOM 2338 N N . MET A 1 296 ? 9.625 3.925 27.317 1.00 94.81 296 MET A N 1
ATOM 2339 C CA . MET A 1 296 ? 8.965 4.396 28.533 1.00 94.81 296 MET A CA 1
ATOM 2340 C C . MET A 1 296 ? 7.498 4.743 28.261 1.00 94.81 296 MET A C 1
ATOM 2342 O O . MET A 1 296 ? 6.608 4.224 28.931 1.00 94.81 296 MET A O 1
ATOM 2346 N N . GLU A 1 297 ? 7.232 5.572 27.251 1.00 97.06 297 GLU A N 1
ATOM 2347 C CA . GLU A 1 297 ? 5.873 5.985 26.889 1.00 97.06 297 GLU A CA 1
ATOM 2348 C C . GLU A 1 297 ? 5.039 4.814 26.361 1.00 97.06 297 GLU A C 1
ATOM 2350 O O . GLU A 1 297 ? 3.853 4.716 26.672 1.00 97.06 297 GLU A O 1
ATOM 2355 N N . LEU A 1 298 ? 5.655 3.866 25.650 1.00 96.31 298 LEU A N 1
ATOM 2356 C CA . LEU A 1 298 ? 4.986 2.643 25.225 1.00 96.31 298 LEU A CA 1
ATOM 2357 C C . LEU A 1 298 ? 4.565 1.773 26.414 1.00 96.31 298 LEU A C 1
ATOM 2359 O O . LEU A 1 298 ? 3.412 1.350 26.483 1.00 96.31 298 LEU A O 1
ATOM 2363 N N . ALA A 1 299 ? 5.480 1.511 27.350 1.00 96.44 299 ALA A N 1
ATOM 2364 C CA . ALA A 1 299 ? 5.183 0.715 28.534 1.00 96.44 299 ALA A CA 1
ATOM 2365 C C . ALA A 1 299 ? 4.075 1.373 29.370 1.00 96.44 299 ALA A C 1
ATOM 2367 O O . ALA A 1 299 ? 3.086 0.729 29.714 1.00 96.44 299 ALA A O 1
ATOM 2368 N N . LEU A 1 300 ? 4.181 2.679 29.620 1.00 97.44 300 LEU A N 1
ATOM 2369 C CA . LEU A 1 300 ? 3.169 3.421 30.373 1.00 97.44 300 LEU A CA 1
ATOM 2370 C C . LEU A 1 300 ? 1.830 3.505 29.631 1.00 97.44 300 LEU A C 1
ATOM 2372 O O . LEU A 1 300 ? 0.788 3.500 30.276 1.00 97.44 300 LEU A O 1
ATOM 2376 N N . GLY A 1 301 ? 1.835 3.531 28.298 1.00 97.94 301 GLY A N 1
ATOM 2377 C CA . GLY A 1 301 ? 0.621 3.468 27.486 1.00 97.94 301 GLY A CA 1
ATOM 2378 C C . GLY A 1 301 ? -0.071 2.105 27.545 1.00 97.94 301 GLY A C 1
ATOM 2379 O O . GLY A 1 301 ? -1.294 2.040 27.660 1.00 97.94 301 GLY A O 1
ATOM 2380 N N . LEU A 1 302 ? 0.700 1.011 27.542 1.00 97.69 302 LEU A N 1
ATOM 2381 C CA . LEU A 1 302 ? 0.174 -0.339 27.776 1.00 97.69 302 LEU A CA 1
ATOM 2382 C C . LEU A 1 302 ? -0.461 -0.444 29.168 1.00 97.69 302 LEU A C 1
ATOM 2384 O O . LEU A 1 302 ? -1.594 -0.912 29.282 1.00 97.69 302 LEU A O 1
ATOM 2388 N N . GLU A 1 303 ? 0.225 0.050 30.203 1.00 97.25 303 GLU A N 1
ATOM 2389 C CA . GLU A 1 303 ? -0.299 0.129 31.575 1.00 97.25 303 GLU A CA 1
ATOM 2390 C C . GLU A 1 303 ? -1.606 0.941 31.617 1.00 97.25 303 GLU A C 1
ATOM 2392 O O . GLU A 1 303 ? -2.637 0.436 32.060 1.00 97.25 303 GLU A O 1
ATOM 2397 N N . GLN A 1 304 ? -1.601 2.154 31.056 1.00 97.56 304 GLN A N 1
ATOM 2398 C CA . GLN A 1 304 ? -2.745 3.072 31.038 1.00 97.56 304 GLN A CA 1
ATOM 2399 C C . GLN A 1 304 ? -3.959 2.532 30.270 1.00 97.56 304 GLN A C 1
ATOM 2401 O O . GLN A 1 304 ? -5.090 2.834 30.644 1.00 97.56 304 GLN A O 1
ATOM 2406 N N . SER A 1 305 ? -3.754 1.729 29.221 1.00 97.12 305 SER A N 1
ATOM 2407 C CA . SER A 1 305 ? -4.856 1.155 28.434 1.00 97.12 305 SER A CA 1
ATOM 2408 C C . SER A 1 305 ? -5.757 0.208 29.239 1.00 97.12 305 SER A C 1
ATOM 2410 O O . SER A 1 305 ? -6.888 -0.060 28.840 1.00 97.12 305 SER A O 1
ATOM 2412 N N . GLY A 1 306 ? -5.249 -0.366 30.338 1.00 96.00 306 GLY A N 1
ATOM 2413 C CA . GLY A 1 306 ? -5.941 -1.404 31.109 1.00 96.00 306 GLY A CA 1
ATOM 2414 C C . GLY A 1 306 ? -6.198 -2.712 30.341 1.00 96.00 306 GLY A C 1
ATOM 2415 O O . GLY A 1 306 ? -6.791 -3.642 30.891 1.00 96.00 306 GLY A O 1
ATOM 2416 N N . LEU A 1 307 ? -5.769 -2.815 29.077 1.00 97.19 307 LEU A N 1
ATOM 2417 C CA . LEU A 1 307 ? -5.960 -3.996 28.244 1.00 97.19 307 LEU A CA 1
ATOM 2418 C C . LEU A 1 307 ? -4.987 -5.108 28.642 1.00 97.19 307 LEU A C 1
ATOM 2420 O O . LEU A 1 307 ? -3.822 -4.819 28.936 1.00 97.19 307 LEU A O 1
ATOM 2424 N N . PRO A 1 308 ? -5.415 -6.384 28.601 1.00 97.94 308 PRO A N 1
ATOM 2425 C CA . PRO A 1 308 ? -4.483 -7.486 28.715 1.00 97.94 308 PRO A CA 1
ATOM 2426 C C . PRO A 1 308 ? -3.473 -7.463 27.572 1.00 97.94 308 PRO A C 1
ATOM 2428 O O . PRO A 1 308 ? -3.866 -7.313 26.415 1.00 97.94 308 PRO A O 1
ATOM 2431 N N . PHE A 1 309 ? -2.187 -7.647 27.859 1.00 98.25 309 PHE A N 1
ATOM 2432 C CA . PHE A 1 309 ? -1.159 -7.636 26.818 1.00 98.25 309 PHE A CA 1
ATOM 2433 C C . PHE A 1 309 ? -0.137 -8.757 26.985 1.00 98.25 309 PHE A C 1
ATOM 2435 O O . PHE A 1 309 ? 0.261 -9.103 28.093 1.00 98.25 309 PHE A O 1
ATOM 2442 N N . PHE A 1 310 ? 0.322 -9.307 25.868 1.00 97.81 310 PHE A N 1
ATOM 2443 C CA . PHE A 1 310 ? 1.508 -10.152 25.821 1.00 97.81 310 PHE A CA 1
ATOM 2444 C C . PHE A 1 310 ? 2.586 -9.400 25.054 1.00 97.81 310 PHE A C 1
ATOM 2446 O O . PHE A 1 310 ? 2.420 -9.149 23.861 1.00 97.81 310 PHE A O 1
ATOM 2453 N N . TRP A 1 311 ? 3.697 -9.075 25.706 1.00 96.19 311 TRP A N 1
ATOM 2454 C CA . TRP A 1 311 ? 4.800 -8.361 25.078 1.00 96.19 311 TRP A CA 1
ATOM 2455 C C . TRP A 1 311 ? 6.005 -9.274 24.890 1.00 96.19 311 TRP A C 1
ATOM 2457 O O . TRP A 1 311 ? 6.700 -9.605 25.847 1.00 96.19 311 TRP A O 1
ATOM 2467 N N . ALA A 1 312 ? 6.280 -9.647 23.638 1.00 93.31 312 ALA A N 1
ATOM 2468 C CA . ALA A 1 312 ? 7.543 -10.265 23.250 1.00 93.31 312 ALA A CA 1
ATOM 2469 C C . ALA A 1 312 ? 8.643 -9.190 23.215 1.00 93.31 312 ALA A C 1
ATOM 2471 O O . ALA A 1 312 ? 8.941 -8.601 22.175 1.00 93.31 312 ALA A O 1
ATOM 2472 N N . PHE A 1 313 ? 9.209 -8.895 24.382 1.00 87.50 313 PHE A N 1
ATOM 2473 C CA . PHE A 1 313 ? 10.222 -7.865 24.577 1.00 87.50 313 PHE A CA 1
ATOM 2474 C C . PHE A 1 313 ? 11.625 -8.467 24.469 1.00 87.50 313 PHE A C 1
ATOM 2476 O O . PHE A 1 313 ? 12.357 -8.599 25.453 1.00 87.50 313 PHE A O 1
ATOM 2483 N N . ARG A 1 314 ? 11.992 -8.875 23.251 1.00 74.75 314 ARG A N 1
ATOM 2484 C CA . ARG A 1 314 ? 13.337 -9.379 22.981 1.00 74.75 314 ARG A CA 1
ATOM 2485 C C . ARG A 1 314 ? 14.304 -8.209 22.863 1.00 74.75 314 ARG A C 1
ATOM 2487 O O . ARG A 1 314 ? 14.054 -7.269 22.119 1.00 74.75 314 ARG A O 1
ATOM 2494 N N . ARG A 1 315 ? 15.415 -8.308 23.582 1.00 68.75 315 ARG A N 1
ATOM 2495 C CA . ARG A 1 315 ? 16.494 -7.323 23.573 1.00 68.75 315 ARG A CA 1
ATOM 2496 C C . ARG A 1 315 ? 17.720 -7.916 22.908 1.00 68.75 315 ARG A C 1
ATOM 2498 O O . ARG A 1 315 ? 17.980 -9.112 23.060 1.00 68.75 315 ARG A O 1
ATOM 2505 N N . SER A 1 316 ? 18.485 -7.087 22.211 1.00 62.91 316 SER A N 1
ATOM 2506 C CA . SER A 1 316 ? 19.856 -7.452 21.866 1.00 62.91 316 SER A CA 1
ATOM 2507 C C . SER A 1 316 ? 20.672 -7.664 23.150 1.00 62.91 316 SER A C 1
ATOM 2509 O O . SER A 1 316 ? 20.449 -6.972 24.146 1.00 62.91 316 SER A O 1
ATOM 2511 N N . GLU A 1 317 ? 21.638 -8.588 23.140 1.00 61.88 317 GLU A N 1
ATOM 2512 C CA . GLU A 1 317 ? 22.553 -8.804 24.277 1.00 61.88 317 GLU A CA 1
ATOM 2513 C C . GLU A 1 317 ? 23.325 -7.526 24.652 1.00 61.88 317 GLU A C 1
ATOM 2515 O O . GLU A 1 317 ? 23.740 -7.361 25.796 1.00 61.88 317 GLU A O 1
ATOM 2520 N N . VAL A 1 318 ? 23.467 -6.594 23.703 1.00 65.50 318 VAL A N 1
ATOM 2521 C CA . VAL A 1 318 ? 24.117 -5.291 23.900 1.00 65.50 318 VAL A CA 1
ATOM 2522 C C . VAL A 1 318 ? 23.141 -4.147 24.217 1.00 65.50 318 VAL A C 1
ATOM 2524 O O . VAL A 1 318 ? 23.572 -3.009 24.399 1.00 65.50 318 VAL A O 1
ATOM 2527 N N . SER A 1 319 ? 21.830 -4.407 24.287 1.00 70.88 319 SER A N 1
ATOM 2528 C CA . SER A 1 319 ? 20.814 -3.368 24.505 1.00 70.88 319 SER A CA 1
ATOM 2529 C C . SER A 1 319 ? 20.849 -2.820 25.933 1.00 70.88 319 SER A C 1
ATOM 2531 O O . SER A 1 319 ? 20.743 -3.570 26.906 1.00 70.88 319 SER A O 1
ATOM 2533 N N . ILE A 1 320 ? 20.896 -1.494 26.075 1.00 78.81 320 ILE A N 1
ATOM 2534 C CA . ILE A 1 320 ? 20.924 -0.794 27.374 1.00 78.81 320 ILE A CA 1
ATOM 2535 C C . ILE A 1 320 ? 19.541 -0.375 27.893 1.00 78.81 320 ILE A C 1
ATOM 2537 O O . ILE A 1 320 ? 19.442 0.149 29.002 1.00 78.81 320 ILE A O 1
ATOM 2541 N N . LEU A 1 321 ? 18.482 -0.603 27.113 1.00 82.69 321 LEU A N 1
ATOM 2542 C CA . LEU A 1 321 ? 17.142 -0.085 27.393 1.00 82.69 321 LEU A CA 1
ATOM 2543 C C . LEU A 1 321 ? 16.562 -0.623 28.709 1.00 82.69 321 LEU A C 1
ATOM 2545 O O . LEU A 1 321 ? 16.841 -1.744 29.112 1.00 82.69 321 LEU A O 1
ATOM 2549 N N . LYS A 1 322 ? 15.739 0.132 29.427 1.00 87.56 322 LYS A N 1
ATOM 2550 C CA . LYS A 1 322 ? 15.112 -0.350 30.669 1.00 87.56 322 LYS A CA 1
ATOM 2551 C C . LYS A 1 322 ? 13.624 -0.059 30.657 1.00 87.56 322 LYS A C 1
ATOM 2553 O O . LYS A 1 322 ? 13.213 1.037 30.292 1.00 87.56 322 LYS A O 1
ATOM 2558 N N . LEU A 1 323 ? 12.825 -1.044 31.060 1.00 91.19 323 LEU A N 1
ATOM 2559 C CA . LEU A 1 323 ? 11.410 -0.813 31.340 1.00 91.19 323 LEU A CA 1
ATOM 2560 C C . LEU A 1 323 ? 11.267 0.135 32.545 1.00 91.19 323 LEU A C 1
ATOM 2562 O O . LEU A 1 323 ? 12.192 0.204 33.365 1.00 91.19 323 LEU A O 1
ATOM 2566 N N . PRO A 1 324 ? 10.131 0.850 32.668 1.00 93.44 324 PRO A N 1
ATOM 2567 C CA . PRO A 1 324 ? 9.851 1.665 33.842 1.00 93.44 324 PRO A CA 1
ATOM 2568 C C . PRO A 1 324 ? 10.035 0.855 35.130 1.00 93.44 324 PRO A C 1
ATOM 2570 O O . PRO A 1 324 ? 9.625 -0.307 35.205 1.00 93.44 324 PRO A O 1
ATOM 2573 N N . GLU A 1 325 ? 10.617 1.472 36.156 1.00 93.81 325 GLU A N 1
ATOM 2574 C CA . GLU A 1 325 ? 10.800 0.825 37.457 1.00 93.81 325 GLU A CA 1
ATOM 2575 C C . GLU A 1 325 ? 9.458 0.291 37.978 1.00 93.81 325 GLU A C 1
ATOM 2577 O O . GLU A 1 325 ? 8.452 1.002 37.953 1.00 93.81 325 GLU A O 1
ATOM 2582 N N . GLY A 1 326 ? 9.425 -0.980 38.381 1.00 93.81 326 GLY A N 1
ATOM 2583 C CA . GLY A 1 326 ? 8.235 -1.677 38.879 1.00 93.81 326 GLY A CA 1
ATOM 2584 C C . GLY A 1 326 ? 7.138 -1.993 37.851 1.00 93.81 326 GLY A C 1
ATOM 2585 O O . GLY A 1 326 ? 6.042 -2.398 38.238 1.00 93.81 326 GLY A O 1
ATOM 2586 N N . PHE A 1 327 ? 7.390 -1.817 36.547 1.00 95.31 327 PHE A N 1
ATOM 2587 C CA . PHE A 1 327 ? 6.388 -2.042 35.494 1.00 95.31 327 PHE A CA 1
ATOM 2588 C C . PHE A 1 327 ? 5.791 -3.459 35.509 1.00 95.31 327 PHE A C 1
ATOM 2590 O O . PHE A 1 327 ? 4.569 -3.617 35.500 1.00 95.31 327 PHE A O 1
ATOM 2597 N N . GLU A 1 328 ? 6.629 -4.496 35.580 1.00 93.62 328 GLU A N 1
ATOM 2598 C CA . GLU A 1 328 ? 6.167 -5.894 35.596 1.00 93.62 328 GLU A CA 1
ATOM 2599 C C . GLU A 1 328 ? 5.342 -6.228 36.848 1.00 93.62 328 GLU A C 1
ATOM 2601 O O . GLU A 1 328 ? 4.429 -7.050 36.802 1.00 93.62 328 GLU A O 1
ATOM 2606 N N . GLU A 1 329 ? 5.625 -5.579 37.978 1.00 94.19 329 GLU A N 1
ATOM 2607 C CA . GLU A 1 329 ? 4.882 -5.784 39.224 1.00 94.19 329 GLU A CA 1
ATOM 2608 C C . GLU A 1 329 ? 3.510 -5.116 39.166 1.00 94.19 329 GLU A C 1
ATOM 2610 O O . GLU A 1 329 ? 2.514 -5.757 39.508 1.00 94.19 329 GLU A O 1
ATOM 2615 N N . ARG A 1 330 ? 3.443 -3.870 38.674 1.00 96.12 330 ARG A N 1
ATOM 2616 C CA . ARG A 1 330 ? 2.176 -3.144 38.491 1.00 96.12 330 ARG A CA 1
ATOM 2617 C C . ARG A 1 330 ? 1.266 -3.812 37.463 1.00 96.12 330 ARG A C 1
ATOM 2619 O O . ARG A 1 330 ? 0.051 -3.793 37.629 1.00 96.12 330 ARG A O 1
ATOM 2626 N N . THR A 1 331 ? 1.843 -4.458 36.450 1.00 95.38 331 THR A N 1
ATOM 2627 C CA . THR A 1 331 ? 1.091 -5.100 35.359 1.00 95.38 331 THR A CA 1
ATOM 2628 C C . THR A 1 331 ? 0.925 -6.615 35.508 1.00 95.38 331 THR A C 1
ATOM 2630 O O . THR A 1 331 ? 0.293 -7.225 34.653 1.00 95.38 331 THR A O 1
ATOM 2633 N N . ARG A 1 332 ? 1.381 -7.245 36.603 1.00 88.62 332 ARG A N 1
ATOM 2634 C CA . ARG A 1 332 ? 1.411 -8.718 36.783 1.00 88.62 332 ARG A CA 1
ATOM 2635 C C . ARG A 1 332 ? 0.075 -9.443 36.535 1.00 88.62 332 ARG A C 1
ATOM 2637 O O . ARG A 1 332 ? 0.069 -10.606 36.138 1.00 88.62 332 ARG A O 1
ATOM 2644 N N . GLY A 1 333 ? -1.057 -8.791 36.808 1.00 85.56 333 GLY A N 1
ATOM 2645 C CA . GLY A 1 333 ? -2.402 -9.334 36.555 1.00 85.56 333 GLY A CA 1
ATOM 2646 C C . GLY A 1 333 ? -3.005 -8.944 35.201 1.00 85.56 333 GLY A C 1
ATOM 2647 O O . GLY A 1 333 ? -3.982 -9.552 34.774 1.00 85.56 333 GLY A O 1
ATOM 2648 N N . GLN A 1 334 ? -2.430 -7.940 34.542 1.00 91.50 334 GLN A N 1
ATOM 2649 C CA . GLN A 1 334 ? -2.896 -7.370 33.282 1.00 91.50 334 GLN A CA 1
ATOM 2650 C C . GLN A 1 334 ? -2.112 -7.944 32.098 1.00 91.50 334 GLN A C 1
ATOM 2652 O O . GLN A 1 334 ? -2.711 -8.429 31.145 1.00 91.50 334 GLN A O 1
ATOM 2657 N N . GLY A 1 335 ? -0.782 -7.927 32.147 1.00 94.12 335 GLY A N 1
ATOM 2658 C CA . GLY A 1 335 ? 0.070 -8.299 31.026 1.00 94.12 335 GLY A CA 1
ATOM 2659 C C . GLY A 1 335 ? 1.222 -9.222 31.396 1.00 94.12 335 GLY A C 1
ATOM 2660 O O . GLY A 1 335 ? 1.535 -9.434 32.566 1.00 94.12 335 GLY A O 1
ATOM 2661 N N . MET A 1 336 ? 1.849 -9.789 30.368 1.00 95.25 336 MET A N 1
ATOM 2662 C CA . MET A 1 336 ? 3.027 -10.639 30.491 1.00 95.25 336 MET A CA 1
ATOM 2663 C C . MET A 1 336 ? 4.138 -10.129 29.578 1.00 95.25 336 MET A C 1
ATOM 2665 O O . MET A 1 336 ? 3.963 -10.053 28.362 1.00 95.25 336 MET A O 1
ATOM 2669 N N . VAL A 1 337 ? 5.285 -9.799 30.172 1.00 94.12 337 VAL A N 1
ATOM 2670 C CA . VAL A 1 337 ? 6.509 -9.439 29.449 1.00 94.12 337 VAL A CA 1
ATOM 2671 C C . VAL A 1 337 ? 7.355 -10.697 29.281 1.00 94.12 337 VAL A C 1
ATOM 2673 O O . VAL A 1 337 ? 7.669 -11.381 30.251 1.00 94.12 337 VAL A O 1
ATOM 2676 N N . TRP A 1 338 ? 7.712 -11.014 28.040 1.00 91.94 338 TRP A N 1
ATOM 2677 C CA . TRP A 1 338 ? 8.482 -12.198 27.682 1.00 91.94 338 TRP A CA 1
ATOM 2678 C C . TRP A 1 338 ? 9.785 -11.792 26.998 1.00 91.94 338 TRP A C 1
ATOM 2680 O O . TRP A 1 338 ? 9.773 -11.266 25.886 1.00 91.94 338 TRP A O 1
ATOM 2690 N N . THR A 1 339 ? 10.912 -12.022 27.669 1.00 87.38 339 THR A N 1
ATOM 2691 C CA . THR A 1 339 ? 12.240 -11.554 27.230 1.00 87.38 339 THR A CA 1
ATOM 2692 C C . THR A 1 339 ? 13.018 -12.578 26.408 1.00 87.38 339 THR A C 1
ATOM 2694 O O . THR A 1 339 ? 13.987 -12.236 25.730 1.00 87.38 339 THR A O 1
ATOM 2697 N N . SER A 1 340 ? 12.590 -13.839 26.449 1.00 83.44 340 SER A N 1
ATOM 2698 C CA . SER A 1 340 ? 13.151 -14.924 25.642 1.00 83.44 340 SER A CA 1
ATOM 2699 C C . SER A 1 340 ? 12.463 -15.012 24.277 1.00 83.44 340 SER A C 1
ATOM 2701 O O . SER A 1 340 ? 11.557 -14.240 23.962 1.00 83.44 340 SER A O 1
ATOM 2703 N N . TRP A 1 341 ? 12.887 -15.955 23.433 1.00 83.00 341 TRP A N 1
ATOM 2704 C CA . TRP A 1 341 ? 12.190 -16.222 22.176 1.00 83.00 341 TRP A CA 1
ATOM 2705 C C . TRP A 1 341 ? 10.715 -16.581 22.441 1.00 83.00 341 TRP A C 1
ATOM 2707 O O . TRP A 1 341 ? 10.409 -17.328 23.373 1.00 83.00 341 TRP A O 1
ATOM 2717 N N . ALA A 1 342 ? 9.809 -16.019 21.637 1.00 87.31 342 ALA A N 1
ATOM 2718 C CA . ALA A 1 342 ? 8.371 -16.245 21.721 1.00 87.31 342 ALA A CA 1
ATOM 2719 C C . ALA A 1 342 ? 7.853 -16.802 20.383 1.00 87.31 342 ALA A C 1
ATOM 2721 O O . ALA A 1 342 ? 8.198 -16.247 19.335 1.00 87.31 342 ALA A O 1
ATOM 2722 N N . PRO A 1 343 ? 6.993 -17.838 20.388 1.00 88.25 343 PRO A N 1
ATOM 2723 C CA . PRO A 1 343 ? 6.409 -18.397 19.173 1.00 88.25 343 PRO A CA 1
ATOM 2724 C C . PRO A 1 343 ? 5.310 -17.475 18.627 1.00 88.25 343 PRO A C 1
ATOM 2726 O O . PRO A 1 343 ? 4.117 -17.744 18.786 1.00 88.25 343 PRO A O 1
ATOM 2729 N N . GLN A 1 344 ? 5.718 -16.376 17.985 1.00 91.38 344 GLN A N 1
ATOM 2730 C CA . GLN A 1 344 ? 4.849 -15.309 17.470 1.00 91.38 344 GLN A CA 1
ATOM 2731 C C . GLN A 1 344 ? 3.644 -15.855 16.694 1.00 91.38 344 GLN A C 1
ATOM 2733 O O . GLN A 1 344 ? 2.507 -15.484 16.981 1.00 91.38 344 GLN A O 1
ATOM 2738 N N . LEU A 1 345 ? 3.876 -16.805 15.784 1.00 90.88 345 LEU A N 1
ATOM 2739 C CA . LEU A 1 345 ? 2.828 -17.404 14.960 1.00 90.88 345 LEU A CA 1
ATOM 2740 C C . LEU A 1 345 ? 1.741 -18.097 15.795 1.00 90.88 345 LEU A C 1
ATOM 2742 O O . LEU A 1 345 ? 0.553 -17.967 15.507 1.00 90.88 345 LEU A O 1
ATOM 2746 N N . ARG A 1 346 ? 2.138 -18.805 16.861 1.00 91.19 346 ARG A N 1
ATOM 2747 C CA . ARG A 1 346 ? 1.197 -19.474 17.767 1.00 91.19 346 ARG A CA 1
ATOM 2748 C C . ARG A 1 346 ? 0.419 -18.472 18.605 1.00 91.19 346 ARG A C 1
ATOM 2750 O O . ARG A 1 346 ? -0.789 -18.628 18.759 1.00 91.19 346 ARG A O 1
ATOM 2757 N N . ILE A 1 347 ? 1.096 -17.439 19.105 1.00 95.25 347 ILE A N 1
ATOM 2758 C CA . ILE A 1 347 ? 0.462 -16.370 19.882 1.00 95.25 347 ILE A CA 1
ATOM 2759 C C . ILE A 1 347 ? -0.587 -15.661 19.020 1.00 95.25 347 ILE A C 1
ATOM 2761 O O . ILE A 1 347 ? -1.744 -15.585 19.420 1.00 95.25 347 ILE A O 1
ATOM 2765 N N . LEU A 1 348 ? -0.227 -15.236 17.805 1.00 96.50 348 LEU A N 1
ATOM 2766 C CA . LEU A 1 348 ? -1.156 -14.609 16.860 1.00 96.50 348 LEU A CA 1
ATOM 2767 C C . LEU A 1 348 ? -2.324 -15.531 16.480 1.00 96.50 348 LEU A C 1
ATOM 2769 O O . LEU A 1 348 ? -3.438 -15.048 16.313 1.00 96.50 348 LEU A O 1
ATOM 2773 N N . SER A 1 349 ? -2.119 -16.847 16.390 1.00 94.94 349 SER A N 1
ATOM 2774 C CA . SER A 1 349 ? -3.210 -17.796 16.117 1.00 94.94 349 SER A CA 1
ATOM 2775 C C . SER A 1 349 ? -4.172 -18.004 17.298 1.00 94.94 349 SER A C 1
ATOM 2777 O O . SER A 1 349 ? -5.282 -18.504 17.109 1.00 94.94 349 SER A O 1
ATOM 2779 N N . HIS A 1 350 ? -3.776 -17.622 18.518 1.00 96.56 350 HIS A N 1
ATOM 2780 C CA . HIS A 1 350 ? -4.556 -17.874 19.724 1.00 96.56 350 HIS A CA 1
ATOM 2781 C C . HIS A 1 350 ? -5.843 -17.032 19.754 1.00 96.56 350 HIS A C 1
ATOM 2783 O O . HIS A 1 350 ? -5.870 -15.859 19.363 1.00 96.56 350 HIS A O 1
ATOM 2789 N N . GLU A 1 351 ? -6.942 -17.613 20.243 1.00 96.50 351 GLU A N 1
ATOM 2790 C CA . GLU A 1 351 ? -8.252 -16.954 20.187 1.00 96.50 351 GLU A CA 1
ATOM 2791 C C . GLU A 1 351 ? -8.389 -15.766 21.144 1.00 96.50 351 GLU A C 1
ATOM 2793 O O . GLU A 1 351 ? -9.176 -14.854 20.889 1.00 96.50 351 GLU A O 1
ATOM 2798 N N . SER A 1 352 ? -7.617 -15.748 22.233 1.00 97.81 352 SER A N 1
ATOM 2799 C CA . SER A 1 352 ? -7.597 -14.615 23.161 1.00 97.81 352 SER A CA 1
ATOM 2800 C C . SER A 1 352 ? -6.900 -13.379 22.599 1.00 97.81 352 SER A C 1
ATOM 2802 O O . SER A 1 352 ? -7.197 -12.279 23.057 1.00 97.81 352 SER A O 1
ATOM 2804 N N . VAL A 1 353 ? -6.051 -13.513 21.573 1.00 98.25 353 VAL A N 1
ATOM 2805 C CA . VAL A 1 353 ? -5.399 -12.366 20.927 1.00 98.25 353 VAL A CA 1
ATOM 2806 C C . VAL A 1 353 ? -6.403 -11.610 20.060 1.00 98.25 353 VAL A C 1
ATOM 2808 O O . VAL A 1 353 ? -6.991 -12.167 19.131 1.00 98.25 353 VAL A O 1
ATOM 2811 N N . GLY A 1 354 ? -6.616 -10.341 20.398 1.00 96.69 354 GLY A N 1
ATOM 2812 C CA . GLY A 1 354 ? -7.572 -9.432 19.766 1.00 96.69 354 GLY A CA 1
ATOM 2813 C C . GLY A 1 354 ? -6.973 -8.507 18.719 1.00 96.69 354 GLY A C 1
ATOM 2814 O O . GLY A 1 354 ? -7.671 -8.145 17.782 1.00 96.69 354 GLY A O 1
ATOM 2815 N N . GLY A 1 355 ? -5.692 -8.166 18.845 1.00 97.50 355 GLY A N 1
ATOM 2816 C CA . GLY A 1 355 ? -4.995 -7.270 17.927 1.00 97.50 355 GLY A CA 1
ATOM 2817 C C . GLY A 1 355 ? -3.483 -7.338 18.108 1.00 97.50 355 GLY A C 1
ATOM 2818 O O . GLY A 1 355 ? -2.990 -7.950 19.062 1.00 97.50 355 GLY A O 1
ATOM 2819 N N . PHE A 1 356 ? -2.754 -6.725 17.178 1.00 98.56 356 PHE A N 1
ATOM 2820 C CA . PHE A 1 356 ? -1.296 -6.763 17.140 1.00 98.56 356 PHE A CA 1
ATOM 2821 C C . PHE A 1 356 ? -0.688 -5.363 17.087 1.00 98.56 356 PHE A C 1
ATOM 2823 O O . PHE A 1 356 ? -0.858 -4.644 16.105 1.00 98.56 356 PHE A O 1
ATOM 2830 N N . LEU A 1 357 ? 0.061 -5.007 18.130 1.00 98.12 357 LEU A N 1
ATOM 2831 C CA . LEU A 1 357 ? 0.929 -3.841 18.163 1.00 98.12 357 LEU A CA 1
ATOM 2832 C C . LEU A 1 357 ? 2.284 -4.192 17.531 1.00 98.12 357 LEU A C 1
ATOM 2834 O O . LEU A 1 357 ? 3.041 -4.996 18.082 1.00 98.12 357 LEU A O 1
ATOM 2838 N N . THR A 1 358 ? 2.578 -3.592 16.378 1.00 96.12 358 THR A N 1
ATOM 2839 C CA . THR A 1 358 ? 3.685 -3.999 15.504 1.00 96.12 358 THR A CA 1
ATOM 2840 C C . THR A 1 358 ? 4.547 -2.836 15.024 1.00 96.12 358 THR A C 1
ATOM 2842 O O . THR A 1 358 ? 4.083 -1.708 14.884 1.00 96.12 358 THR A O 1
ATOM 2845 N N . HIS A 1 359 ? 5.806 -3.145 14.704 1.00 92.62 359 HIS A N 1
ATOM 2846 C CA . HIS A 1 359 ? 6.757 -2.238 14.054 1.00 92.62 359 HIS A CA 1
ATOM 2847 C C . HIS A 1 359 ? 6.459 -1.982 12.566 1.00 92.62 359 HIS A C 1
ATOM 2849 O O . HIS A 1 359 ? 7.082 -1.108 11.974 1.00 92.62 359 HIS A O 1
ATOM 2855 N N . CYS A 1 360 ? 5.507 -2.717 11.979 1.00 94.38 360 CYS A N 1
ATOM 2856 C CA . CYS A 1 360 ? 5.102 -2.665 10.565 1.00 94.38 360 CYS A CA 1
ATOM 2857 C C . CYS A 1 360 ? 6.056 -3.341 9.568 1.00 94.38 360 CYS A C 1
ATOM 2859 O O . CYS A 1 360 ? 5.966 -3.082 8.369 1.00 94.38 360 CYS A O 1
ATOM 2861 N N . GLY A 1 361 ? 6.924 -4.250 10.021 1.00 92.25 361 GLY A N 1
ATOM 2862 C CA . GLY A 1 361 ? 7.690 -5.102 9.110 1.00 92.25 361 GLY A CA 1
ATOM 2863 C C . GLY A 1 361 ? 6.769 -5.997 8.273 1.00 92.25 361 GLY A C 1
ATOM 2864 O O . GLY A 1 361 ? 5.837 -6.606 8.807 1.00 92.25 361 GLY A O 1
ATOM 2865 N N . TRP A 1 362 ? 7.030 -6.118 6.967 1.00 93.44 362 TRP A N 1
ATOM 2866 C CA . TRP A 1 362 ? 6.115 -6.786 6.026 1.00 93.44 362 TRP A CA 1
ATOM 2867 C C . TRP A 1 362 ? 5.779 -8.234 6.413 1.00 93.44 362 TRP A C 1
ATOM 2869 O O . TRP A 1 362 ? 4.617 -8.634 6.380 1.00 93.44 362 TRP A O 1
ATOM 2879 N N . SER A 1 363 ? 6.764 -9.003 6.890 1.00 91.88 363 SER A N 1
ATOM 2880 C CA . SER A 1 363 ? 6.536 -10.360 7.415 1.00 91.88 363 SER A CA 1
ATOM 2881 C C . SER A 1 363 ? 5.591 -10.375 8.622 1.00 91.88 363 SER A C 1
ATOM 2883 O O . SER A 1 363 ? 4.712 -11.226 8.698 1.00 91.88 363 SER A O 1
ATOM 2885 N N . SER A 1 364 ? 5.717 -9.409 9.536 1.00 93.06 364 SER A N 1
ATOM 2886 C CA . SER A 1 364 ? 4.857 -9.312 10.725 1.00 93.06 364 SER A CA 1
ATOM 2887 C C . SER A 1 364 ? 3.417 -8.939 10.365 1.00 93.06 364 SER A C 1
ATOM 2889 O O . SER A 1 364 ? 2.478 -9.475 10.951 1.00 93.06 364 SER A O 1
ATOM 2891 N N . ILE A 1 365 ? 3.234 -8.069 9.366 1.00 95.50 365 ILE A N 1
ATOM 2892 C CA . ILE A 1 365 ? 1.914 -7.752 8.803 1.00 95.50 365 ILE A CA 1
ATOM 2893 C C . ILE A 1 365 ? 1.271 -9.010 8.218 1.00 95.50 365 ILE A C 1
ATOM 2895 O O . ILE A 1 365 ? 0.116 -9.309 8.523 1.00 95.50 365 ILE A O 1
ATOM 2899 N N . ILE A 1 366 ? 2.033 -9.778 7.430 1.00 94.94 366 ILE A N 1
ATOM 2900 C CA . ILE A 1 366 ? 1.542 -11.016 6.821 1.00 94.94 366 ILE A CA 1
ATOM 2901 C C . ILE A 1 366 ? 1.109 -12.026 7.888 1.00 94.94 366 ILE A C 1
ATOM 2903 O O . ILE A 1 366 ? 0.009 -12.571 7.806 1.00 94.94 366 ILE A O 1
ATOM 2907 N N . GLU A 1 367 ? 1.937 -12.234 8.913 1.00 94.50 367 GLU A N 1
ATOM 2908 C CA . GLU A 1 367 ? 1.666 -13.174 10.006 1.00 94.50 367 GLU A CA 1
ATOM 2909 C C . GLU A 1 367 ? 0.429 -12.820 10.836 1.00 94.50 367 GLU A C 1
ATOM 2911 O O . GLU A 1 367 ? -0.263 -13.720 11.313 1.00 94.50 367 GLU A O 1
ATOM 2916 N N . ALA A 1 368 ? 0.140 -11.533 11.021 1.00 96.88 368 ALA A N 1
ATOM 2917 C CA . ALA A 1 368 ? -1.027 -11.091 11.773 1.00 96.88 368 ALA A CA 1
ATOM 2918 C C . ALA A 1 368 ? -2.307 -11.148 10.936 1.00 96.88 368 ALA A C 1
ATOM 2920 O O . ALA A 1 368 ? -3.328 -11.675 11.389 1.00 96.88 368 ALA A O 1
ATOM 2921 N N . LEU A 1 369 ? -2.247 -10.657 9.696 1.00 97.00 369 LEU A N 1
ATOM 2922 C CA . LEU A 1 369 ? -3.414 -10.602 8.824 1.00 97.00 369 LEU A CA 1
ATOM 2923 C C . LEU A 1 369 ? -3.855 -11.982 8.348 1.00 97.00 369 LEU A C 1
ATOM 2925 O O . LEU A 1 369 ? -5.056 -12.180 8.212 1.00 97.00 369 LEU A O 1
ATOM 2929 N N . GLN A 1 370 ? -2.966 -12.972 8.203 1.00 95.25 370 GLN A N 1
ATOM 2930 C CA . GLN A 1 370 ? -3.408 -14.349 7.913 1.00 95.25 370 GLN A CA 1
ATOM 2931 C C . GLN A 1 370 ? -4.346 -14.923 8.994 1.00 95.25 370 GLN A C 1
ATOM 2933 O O . GLN A 1 370 ? -5.127 -15.826 8.713 1.00 95.25 370 GLN A O 1
ATOM 2938 N N . PHE A 1 371 ? -4.294 -14.398 10.225 1.00 95.81 371 PHE A N 1
ATOM 2939 C CA . PHE A 1 371 ? -5.191 -14.765 11.326 1.00 95.81 371 PHE A CA 1
ATOM 2940 C C . PHE A 1 371 ? -6.277 -13.709 11.585 1.00 95.81 371 PHE A C 1
ATOM 2942 O O . PHE A 1 371 ? -6.951 -13.760 12.616 1.00 95.81 371 PHE A O 1
ATOM 2949 N N . GLY A 1 372 ? -6.433 -12.741 10.678 1.00 96.25 372 GLY A N 1
ATOM 2950 C CA . GLY A 1 372 ? -7.426 -11.672 10.767 1.00 96.25 372 GLY A CA 1
ATOM 2951 C C . GLY A 1 372 ? -7.234 -10.748 11.967 1.00 96.25 372 GLY A C 1
ATOM 2952 O O . GLY A 1 372 ? -8.215 -10.238 12.503 1.00 96.25 372 GLY A O 1
ATOM 2953 N N . LYS A 1 373 ? -5.996 -10.565 12.445 1.00 97.69 373 LYS A N 1
ATOM 2954 C CA . LYS A 1 373 ? -5.730 -9.693 13.595 1.00 97.69 373 LYS A CA 1
ATOM 2955 C C . LYS A 1 373 ? -5.624 -8.234 13.140 1.00 97.69 373 LYS A C 1
ATOM 2957 O O . LYS A 1 373 ? -4.752 -7.944 12.320 1.00 97.69 373 LYS A O 1
ATOM 2962 N N . PRO A 1 374 ? -6.462 -7.317 13.661 1.00 97.94 374 PRO A N 1
ATOM 2963 C CA . PRO A 1 374 ? -6.316 -5.897 13.386 1.00 97.94 374 PRO A CA 1
ATOM 2964 C C . PRO A 1 374 ? -5.006 -5.360 13.966 1.00 97.94 374 PRO A C 1
ATOM 2966 O O . PRO A 1 374 ? -4.448 -5.908 14.926 1.00 97.94 374 PRO A O 1
ATOM 2969 N N . LEU A 1 375 ? -4.520 -4.280 13.364 1.00 98.56 375 LEU A N 1
ATOM 2970 C CA . LEU A 1 375 ? -3.178 -3.763 13.596 1.00 98.56 375 LEU A CA 1
ATOM 2971 C C . LEU A 1 375 ? -3.191 -2.452 14.385 1.00 98.56 375 LEU A C 1
ATOM 2973 O O . LEU A 1 375 ? -3.999 -1.558 14.143 1.00 98.56 375 LEU A O 1
ATOM 2977 N N . VAL A 1 376 ? -2.228 -2.316 15.287 1.00 98.38 376 VAL A N 1
ATOM 2978 C CA . VAL A 1 376 ? -1.828 -1.044 15.886 1.00 98.38 376 VAL A CA 1
ATOM 2979 C C . VAL A 1 376 ? -0.368 -0.840 15.506 1.00 98.38 376 VAL A C 1
ATOM 2981 O O . VAL A 1 376 ? 0.485 -1.681 15.779 1.00 98.38 376 VAL A O 1
ATOM 2984 N N . MET A 1 377 ? -0.086 0.222 14.769 1.00 97.69 377 MET A N 1
ATOM 2985 C CA . MET A 1 377 ? 1.140 0.334 13.985 1.00 97.69 377 MET A CA 1
ATOM 2986 C C . MET A 1 377 ? 2.045 1.421 14.546 1.00 97.69 377 MET A C 1
ATOM 2988 O O . MET A 1 377 ? 1.648 2.577 14.653 1.00 97.69 377 MET A O 1
ATOM 2992 N N . LEU A 1 378 ? 3.271 1.040 14.896 1.00 95.12 378 LEU A N 1
ATOM 2993 C CA . LEU A 1 378 ? 4.321 1.939 15.355 1.00 95.12 378 LEU A CA 1
ATOM 2994 C C . LEU A 1 378 ? 5.528 1.798 14.417 1.00 95.12 378 LEU A C 1
ATOM 2996 O O . LEU A 1 378 ? 6.372 0.938 14.656 1.00 95.12 378 LEU A O 1
ATOM 3000 N N . PRO A 1 379 ? 5.628 2.580 13.331 1.00 92.06 379 PRO A N 1
ATOM 3001 C CA . PRO A 1 379 ? 6.733 2.448 12.387 1.00 92.06 379 PRO A CA 1
ATOM 3002 C C . PRO A 1 379 ? 8.077 2.812 13.040 1.00 92.06 379 PRO A C 1
ATOM 3004 O O . PRO A 1 379 ? 8.252 3.906 13.584 1.00 92.06 379 PRO A O 1
ATO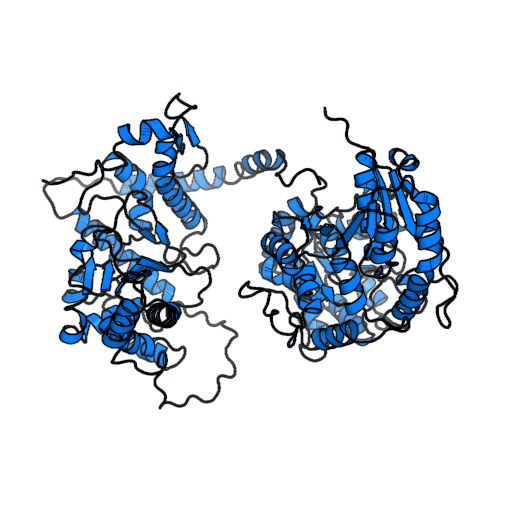M 3007 N N . LEU A 1 380 ? 9.028 1.870 12.995 1.00 83.81 380 LEU A N 1
ATOM 3008 C CA . LEU A 1 380 ? 10.372 2.013 13.592 1.00 83.81 380 LEU A CA 1
ATOM 3009 C C . LEU A 1 380 ? 11.530 1.999 12.578 1.00 83.81 380 LEU A C 1
ATOM 3011 O O . LEU A 1 380 ? 12.672 2.234 12.958 1.00 83.81 380 LEU A O 1
ATOM 3015 N N . ALA A 1 381 ? 11.257 1.714 11.305 1.00 77.38 381 ALA A N 1
ATOM 3016 C CA . ALA A 1 381 ? 12.265 1.657 10.247 1.00 77.38 381 ALA A CA 1
ATOM 3017 C C . ALA A 1 381 ? 11.761 2.353 8.984 1.00 77.38 381 ALA A C 1
ATOM 3019 O O . ALA A 1 381 ? 10.644 2.865 8.947 1.00 77.38 381 ALA A O 1
ATOM 3020 N N . ILE A 1 382 ? 12.607 2.374 7.958 1.00 72.19 382 ILE A N 1
ATOM 3021 C CA . ILE A 1 382 ? 12.411 3.188 6.763 1.00 72.19 382 ILE A CA 1
ATOM 3022 C C . ILE A 1 382 ? 11.117 2.815 6.037 1.00 72.19 382 ILE A C 1
ATOM 3024 O O . ILE A 1 382 ? 10.207 3.627 5.960 1.00 72.19 382 ILE A O 1
ATOM 3028 N N . ASP A 1 383 ? 10.988 1.597 5.524 1.00 84.06 383 ASP A N 1
ATOM 3029 C CA . ASP A 1 383 ? 9.811 1.175 4.756 1.00 84.06 383 ASP A CA 1
ATOM 3030 C C . ASP A 1 383 ? 8.551 1.004 5.621 1.00 84.06 383 ASP A C 1
ATOM 3032 O O . ASP A 1 383 ? 7.434 1.053 5.101 1.00 84.06 383 ASP A O 1
ATOM 3036 N N . HIS A 1 384 ? 8.710 0.877 6.942 1.00 91.00 384 HIS A N 1
ATOM 3037 C CA . HIS A 1 384 ? 7.601 0.709 7.880 1.00 91.00 384 HIS A CA 1
ATOM 3038 C C . HIS A 1 384 ? 6.604 1.868 7.835 1.00 91.00 384 HIS A C 1
ATOM 3040 O O . HIS A 1 384 ? 5.406 1.613 7.916 1.00 91.00 384 HIS A O 1
ATOM 3046 N N . GLY A 1 385 ? 7.060 3.113 7.655 1.00 92.12 385 GLY A N 1
ATOM 3047 C CA . GLY A 1 385 ? 6.165 4.270 7.535 1.00 92.12 385 GLY A CA 1
ATOM 3048 C C . GLY A 1 385 ? 5.261 4.197 6.297 1.00 92.12 385 GLY A C 1
ATOM 3049 O O . GLY A 1 385 ? 4.087 4.566 6.354 1.00 92.12 385 GLY A O 1
ATOM 3050 N N . LEU A 1 386 ? 5.768 3.659 5.182 1.00 93.12 386 LEU A N 1
ATOM 3051 C CA . LEU A 1 386 ? 4.976 3.445 3.962 1.00 93.12 386 LEU A CA 1
ATOM 3052 C C . LEU A 1 386 ? 3.974 2.297 4.147 1.00 93.12 386 LEU A C 1
ATOM 3054 O O . LEU A 1 386 ? 2.827 2.386 3.704 1.00 93.12 386 LEU A O 1
ATOM 3058 N N . ILE A 1 387 ? 4.397 1.223 4.820 1.00 94.00 387 ILE A N 1
ATOM 3059 C CA . ILE A 1 387 ? 3.548 0.066 5.128 1.00 94.00 387 ILE A CA 1
ATOM 3060 C C . ILE A 1 387 ? 2.444 0.443 6.129 1.00 94.00 387 ILE A C 1
ATOM 3062 O O . ILE A 1 387 ? 1.300 0.027 5.953 1.00 94.00 387 ILE A O 1
ATOM 3066 N N . ALA A 1 388 ? 2.745 1.257 7.143 1.00 95.44 388 ALA A N 1
ATOM 3067 C CA . ALA A 1 388 ? 1.775 1.705 8.140 1.00 95.44 388 ALA A CA 1
ATOM 3068 C C . ALA A 1 388 ? 0.625 2.484 7.490 1.00 95.44 388 ALA A C 1
ATOM 3070 O O . ALA A 1 388 ? -0.549 2.169 7.701 1.00 95.44 388 ALA A O 1
ATOM 3071 N N . ARG A 1 389 ? 0.953 3.438 6.614 1.00 93.88 389 ARG A N 1
ATOM 3072 C CA . ARG A 1 389 ? -0.028 4.203 5.832 1.00 93.88 389 ARG A CA 1
ATOM 3073 C C . ARG A 1 389 ? -0.813 3.329 4.873 1.00 93.88 389 ARG A C 1
ATOM 3075 O O . ARG A 1 389 ? -2.025 3.478 4.771 1.00 93.88 389 ARG A O 1
ATOM 3082 N N . PHE A 1 390 ? -0.149 2.371 4.227 1.00 94.00 390 PHE A N 1
ATOM 3083 C CA . PHE A 1 390 ? -0.834 1.406 3.374 1.00 94.00 390 PHE A CA 1
ATOM 3084 C C . PHE A 1 390 ? -1.925 0.655 4.147 1.00 94.00 390 PHE A C 1
ATOM 3086 O O . PHE A 1 390 ? -3.086 0.591 3.737 1.00 94.00 390 PHE A O 1
ATOM 3093 N N . MET A 1 391 ? -1.551 0.086 5.288 1.00 95.94 391 MET A N 1
ATOM 3094 C CA . MET A 1 391 ? -2.447 -0.741 6.083 1.00 95.94 391 MET A CA 1
ATOM 3095 C C . MET A 1 391 ? -3.543 0.076 6.782 1.00 95.94 391 MET A C 1
ATOM 3097 O O . MET A 1 391 ? -4.662 -0.417 6.925 1.00 95.94 391 MET A O 1
ATOM 3101 N N . SER A 1 392 ? -3.263 1.320 7.182 1.00 95.56 392 SER A N 1
ATOM 3102 C CA . SER A 1 392 ? -4.235 2.176 7.878 1.00 95.56 392 SER A CA 1
ATOM 3103 C C . SER A 1 392 ? -5.161 2.947 6.937 1.00 95.56 392 SER A C 1
ATOM 3105 O O . SER A 1 392 ? -6.371 2.955 7.152 1.00 95.56 392 SER A O 1
ATOM 3107 N N . GLN A 1 393 ? -4.630 3.571 5.884 1.00 92.56 393 GLN A N 1
ATOM 3108 C CA . GLN A 1 393 ? -5.388 4.486 5.023 1.00 92.56 393 GLN A CA 1
ATOM 3109 C C . GLN A 1 393 ? -6.085 3.747 3.878 1.00 92.56 393 GLN A C 1
ATOM 3111 O O . GLN A 1 393 ? -7.287 3.935 3.665 1.00 92.56 393 GLN A O 1
ATOM 3116 N N . ASP A 1 394 ? -5.361 2.860 3.188 1.00 90.56 394 ASP A N 1
ATOM 3117 C CA . ASP A 1 394 ? -5.896 2.177 2.005 1.00 90.56 394 ASP A CA 1
ATOM 3118 C C . ASP A 1 394 ? -6.646 0.903 2.391 1.00 90.56 394 ASP A C 1
ATOM 3120 O O . ASP A 1 394 ? -7.752 0.655 1.909 1.00 90.56 394 ASP A O 1
ATOM 3124 N N . LYS A 1 395 ? -6.033 0.064 3.241 1.00 92.69 395 LYS A N 1
ATOM 3125 C CA . LYS A 1 395 ? -6.608 -1.233 3.629 1.00 92.69 395 LYS A CA 1
ATOM 3126 C C . LYS A 1 395 ? -7.466 -1.179 4.877 1.00 92.69 395 LYS A C 1
ATOM 3128 O O . LYS A 1 395 ? -8.246 -2.097 5.064 1.00 92.69 395 LYS A O 1
ATOM 3133 N N . LYS A 1 396 ? -7.350 -0.136 5.702 1.00 95.12 396 LYS A N 1
ATOM 3134 C CA . LYS A 1 396 ? -8.168 0.064 6.909 1.00 95.12 396 LYS A CA 1
ATOM 3135 C C . LYS A 1 396 ? -8.234 -1.181 7.803 1.00 95.12 396 LYS A C 1
ATOM 3137 O O . LYS A 1 396 ? -9.292 -1.523 8.317 1.00 95.12 396 LYS A O 1
ATOM 3142 N N . VAL A 1 397 ? -7.102 -1.859 7.995 1.00 97.12 397 VAL A N 1
ATOM 3143 C CA . VAL A 1 397 ? -6.982 -3.034 8.888 1.00 97.12 397 VAL A CA 1
ATOM 3144 C C . VAL A 1 397 ? -6.506 -2.668 10.292 1.00 97.12 397 VAL A C 1
ATOM 3146 O O . VAL A 1 397 ? -6.263 -3.535 11.131 1.00 97.12 397 VAL A O 1
ATOM 3149 N N . GLY A 1 398 ? -6.316 -1.380 10.549 1.00 97.38 398 GLY A N 1
ATOM 3150 C CA . GLY A 1 398 ? -5.743 -0.885 11.783 1.00 97.38 398 GLY A CA 1
ATOM 3151 C C . GLY A 1 398 ? -5.430 0.597 11.710 1.00 97.38 398 GLY A C 1
ATOM 3152 O O . GLY A 1 398 ? -5.770 1.267 10.735 1.00 97.38 398 GLY A O 1
ATOM 3153 N N . ILE A 1 399 ? -4.733 1.087 12.729 1.00 97.56 399 ILE A N 1
ATOM 3154 C CA . ILE A 1 399 ? -4.329 2.491 12.840 1.00 97.56 399 ILE A CA 1
ATOM 3155 C C . ILE A 1 399 ? -2.833 2.612 13.089 1.00 97.56 399 ILE A C 1
ATOM 3157 O O . ILE A 1 399 ? -2.226 1.763 13.744 1.00 97.56 399 ILE A O 1
ATOM 3161 N N . GLU A 1 400 ? -2.249 3.683 12.569 1.00 97.06 400 GLU A N 1
ATOM 3162 C CA . GLU A 1 400 ? -0.922 4.146 12.958 1.00 97.06 400 GLU A CA 1
ATOM 3163 C C . GLU A 1 400 ? -1.039 4.960 14.247 1.00 97.06 400 GLU A C 1
ATOM 3165 O O . GLU A 1 400 ? -1.928 5.806 14.359 1.00 97.06 400 GLU A O 1
ATOM 3170 N N . ILE A 1 401 ? -0.180 4.688 15.233 1.00 96.69 401 ILE A N 1
ATOM 3171 C CA . ILE A 1 401 ? -0.209 5.431 16.493 1.00 96.69 401 ILE A CA 1
ATOM 3172 C C . ILE A 1 401 ? 0.184 6.885 16.210 1.00 96.69 401 ILE A C 1
ATOM 3174 O O . ILE A 1 401 ? 1.277 7.112 15.678 1.00 96.69 401 ILE A O 1
ATOM 3178 N N . PRO A 1 402 ? -0.647 7.872 16.596 1.00 94.25 402 PRO A N 1
ATOM 3179 C CA . PRO A 1 402 ? -0.313 9.276 16.420 1.00 94.25 402 PRO A CA 1
ATOM 3180 C C . PRO A 1 402 ? 1.002 9.632 17.117 1.00 94.25 402 PRO A C 1
ATOM 3182 O O . PRO A 1 402 ? 1.206 9.339 18.296 1.00 94.25 402 PRO A O 1
ATOM 3185 N N . ARG A 1 403 ? 1.895 10.292 16.381 1.00 91.25 403 ARG A N 1
ATOM 3186 C CA . ARG A 1 403 ? 3.196 10.768 16.863 1.00 91.25 403 ARG A CA 1
ATOM 3187 C C . ARG A 1 403 ? 3.379 12.224 16.487 1.00 91.25 403 ARG A C 1
ATOM 3189 O O . ARG A 1 403 ? 2.741 12.724 15.561 1.00 91.25 403 ARG A O 1
ATOM 3196 N N . ASN A 1 404 ? 4.285 12.897 17.184 1.00 88.75 404 ASN A N 1
ATOM 3197 C CA . ASN A 1 404 ? 4.701 14.231 16.785 1.00 88.75 404 ASN A CA 1
ATOM 3198 C C . ASN A 1 404 ? 5.311 14.178 15.373 1.00 88.75 404 ASN A C 1
ATOM 3200 O O . ASN A 1 404 ? 6.214 13.385 15.094 1.00 88.75 404 ASN A O 1
ATOM 3204 N N . THR A 1 405 ? 4.795 15.004 14.468 1.00 80.75 405 THR A N 1
ATOM 3205 C CA . THR A 1 405 ? 5.192 14.996 13.057 1.00 80.75 405 THR A CA 1
ATOM 3206 C C . THR A 1 405 ? 6.656 15.390 12.868 1.00 80.75 405 THR A C 1
ATOM 3208 O O . THR A 1 405 ? 7.326 14.807 12.012 1.00 80.75 405 THR A O 1
ATOM 3211 N N . GLU A 1 406 ? 7.170 16.301 13.700 1.00 79.94 406 GLU A N 1
ATOM 3212 C CA . GLU A 1 406 ? 8.515 16.871 13.611 1.00 79.94 406 GLU A CA 1
ATOM 3213 C C . GLU A 1 406 ? 9.603 15.962 14.173 1.00 79.94 406 GLU A C 1
ATOM 3215 O O . GLU A 1 406 ? 10.594 15.722 13.486 1.00 79.94 406 GLU A O 1
ATOM 3220 N N . ASP A 1 407 ? 9.462 15.471 15.404 1.00 84.19 407 ASP A N 1
ATOM 3221 C CA . ASP A 1 407 ? 10.514 14.699 16.089 1.00 84.19 407 ASP A CA 1
ATOM 3222 C C . ASP A 1 407 ? 10.191 13.204 16.236 1.00 84.19 407 ASP A C 1
ATOM 3224 O O . ASP A 1 407 ? 11.052 12.412 16.622 1.00 84.19 407 ASP A O 1
ATOM 3228 N N . GLY A 1 408 ? 8.969 12.791 15.890 1.00 87.69 408 GLY A N 1
ATOM 3229 C CA . GLY A 1 408 ? 8.525 11.411 16.033 1.00 87.69 408 GLY A CA 1
ATOM 3230 C C . GLY A 1 408 ? 8.352 10.974 17.488 1.00 87.69 408 GLY A C 1
ATOM 3231 O O . GLY A 1 408 ? 8.339 9.769 17.756 1.00 87.69 408 GLY A O 1
ATOM 3232 N N . SER A 1 409 ? 8.244 11.892 18.447 1.00 90.12 409 SER A N 1
ATOM 3233 C CA . SER A 1 409 ? 7.948 11.541 19.837 1.00 90.12 409 SER A CA 1
ATOM 3234 C C . SER A 1 409 ? 6.573 10.871 19.963 1.00 90.12 409 SER A C 1
ATOM 3236 O O . SER A 1 409 ? 5.628 11.161 19.224 1.00 90.12 409 SER A O 1
ATOM 3238 N N . LEU A 1 410 ? 6.500 9.906 20.881 1.00 93.62 410 LEU A N 1
ATOM 3239 C CA . LEU A 1 410 ? 5.331 9.082 21.182 1.00 93.62 410 LEU A CA 1
ATOM 3240 C C . LEU A 1 410 ? 4.834 9.442 22.583 1.00 93.62 410 LEU A C 1
ATOM 3242 O O . LEU A 1 410 ? 5.655 9.674 23.464 1.00 93.62 410 LEU A O 1
ATOM 3246 N N . THR A 1 411 ? 3.519 9.442 22.811 1.00 96.19 411 THR A N 1
ATOM 3247 C CA . THR A 1 411 ? 2.949 9.649 24.155 1.00 96.19 411 THR A CA 1
ATOM 3248 C C . THR A 1 411 ? 2.196 8.411 24.631 1.00 96.19 411 THR A C 1
ATOM 3250 O O . THR A 1 411 ? 1.532 7.733 23.844 1.00 96.19 411 THR A O 1
ATOM 3253 N N . ARG A 1 412 ? 2.215 8.130 25.932 1.00 97.69 412 ARG A N 1
ATOM 3254 C CA . ARG A 1 412 ? 1.437 7.039 26.539 1.00 97.69 412 ARG A CA 1
ATOM 3255 C C . ARG A 1 412 ? -0.058 7.118 26.234 1.00 97.69 412 ARG A C 1
ATOM 3257 O O . ARG A 1 412 ? -0.677 6.083 26.007 1.00 97.69 412 ARG A O 1
ATOM 3264 N N . SER A 1 413 ? -0.621 8.329 26.164 1.00 98.06 413 SER A N 1
ATOM 3265 C CA . SER A 1 413 ? -2.031 8.534 25.820 1.00 98.06 413 SER A CA 1
ATOM 3266 C C . SER A 1 413 ? -2.307 8.097 24.388 1.00 98.06 413 SER A C 1
ATOM 3268 O O . SER A 1 413 ? -3.222 7.312 24.178 1.00 98.06 413 SER A O 1
ATOM 3270 N N . SER A 1 414 ? -1.455 8.481 23.427 1.00 97.62 414 SER A N 1
ATOM 3271 C CA . SER A 1 414 ? -1.609 8.044 22.030 1.00 97.62 414 SER A CA 1
ATOM 3272 C C . SER A 1 414 ? -1.573 6.519 21.884 1.00 97.62 414 SER A C 1
ATOM 3274 O O . SER A 1 414 ? -2.354 5.954 21.119 1.00 97.62 414 SER A O 1
ATOM 3276 N N . VAL A 1 415 ? -0.728 5.832 22.664 1.00 98.12 415 VAL A N 1
ATOM 3277 C CA . VAL A 1 415 ? -0.672 4.363 22.710 1.00 98.12 415 VAL A CA 1
ATOM 3278 C C . VAL A 1 415 ? -1.962 3.796 23.306 1.00 98.12 415 VAL A C 1
ATOM 3280 O O . VAL A 1 415 ? -2.600 2.950 22.683 1.00 98.12 415 VAL A O 1
ATOM 3283 N N . ALA A 1 416 ? -2.370 4.265 24.487 1.00 98.25 416 ALA A N 1
ATOM 3284 C CA . ALA A 1 416 ? -3.546 3.761 25.192 1.00 98.25 416 ALA A CA 1
ATOM 3285 C C . ALA A 1 416 ? -4.847 3.975 24.401 1.00 98.25 416 ALA A C 1
ATOM 3287 O O . ALA A 1 416 ? -5.656 3.053 24.284 1.00 98.25 416 ALA A O 1
ATOM 3288 N N . GLU A 1 417 ? -5.031 5.163 23.826 1.00 97.94 417 GLU A N 1
ATOM 3289 C CA . GLU A 1 417 ? -6.182 5.516 22.991 1.00 97.94 417 GLU A CA 1
ATOM 3290 C C . GLU A 1 417 ? -6.218 4.668 21.719 1.00 97.94 417 GLU A C 1
ATOM 3292 O O . GLU A 1 417 ? -7.265 4.119 21.390 1.00 97.94 417 GLU A O 1
ATOM 3297 N N . SER A 1 418 ? -5.071 4.463 21.060 1.00 98.31 418 SER A N 1
ATOM 3298 C CA . SER A 1 418 ? -4.989 3.621 19.861 1.00 98.31 418 SER A CA 1
ATOM 3299 C C . SER A 1 418 ? -5.365 2.162 20.147 1.00 98.31 418 SER A C 1
ATOM 3301 O O . SER A 1 418 ? -6.135 1.544 19.410 1.00 98.31 418 SER A O 1
ATOM 3303 N N . LEU A 1 419 ? -4.852 1.604 21.247 1.00 98.06 419 LEU A N 1
ATOM 3304 C CA . LEU A 1 419 ? -5.184 0.243 21.672 1.00 98.06 419 LEU A CA 1
ATOM 3305 C C . LEU A 1 419 ? -6.671 0.113 22.029 1.00 98.06 419 LEU A C 1
ATOM 3307 O O . LEU A 1 419 ? -7.322 -0.858 21.643 1.00 98.06 419 LEU A O 1
ATOM 3311 N N . THR A 1 420 ? -7.215 1.100 22.740 1.00 96.75 420 THR A N 1
ATOM 3312 C CA . THR A 1 420 ? -8.628 1.129 23.141 1.00 96.75 420 THR A CA 1
ATOM 3313 C C . THR A 1 420 ? -9.541 1.231 21.926 1.00 96.75 420 THR A C 1
ATOM 3315 O O . THR A 1 420 ? -10.496 0.465 21.817 1.00 96.75 420 THR A O 1
ATOM 3318 N N . LEU A 1 421 ? -9.211 2.110 20.978 1.00 96.12 421 LEU A N 1
ATOM 3319 C CA . LEU A 1 421 ? -9.949 2.276 19.732 1.00 96.12 421 LEU A CA 1
ATOM 3320 C C . LEU A 1 421 ? -10.034 0.953 18.969 1.00 96.12 421 LEU A C 1
ATOM 3322 O O . LEU A 1 421 ? -11.125 0.525 18.617 1.00 96.12 421 LEU A O 1
ATOM 3326 N N . VAL A 1 422 ? -8.907 0.267 18.758 1.00 96.44 422 VAL A N 1
ATOM 3327 C CA . VAL A 1 422 ? -8.884 -0.967 17.956 1.00 96.44 422 VAL A CA 1
ATOM 3328 C C . VAL A 1 422 ? -9.534 -2.162 18.665 1.00 96.44 422 VAL A C 1
ATOM 3330 O O . VAL A 1 422 ? -10.159 -2.984 17.994 1.00 96.44 422 VAL A O 1
ATOM 3333 N N . LEU A 1 423 ? -9.389 -2.299 19.990 1.00 94.56 423 LEU A N 1
ATOM 3334 C CA . LEU A 1 423 ? -9.838 -3.503 20.708 1.00 94.56 423 LEU A CA 1
ATOM 3335 C C . LEU A 1 423 ? -11.156 -3.357 21.482 1.00 94.56 423 LEU A C 1
ATOM 3337 O O . LEU A 1 423 ? -11.779 -4.381 21.769 1.00 94.56 423 LEU A O 1
ATOM 3341 N N . GLN A 1 424 ? -11.561 -2.148 21.872 1.00 90.81 424 GLN A N 1
ATOM 3342 C CA . GLN A 1 424 ? -12.725 -1.933 22.743 1.00 90.81 424 GLN A CA 1
ATOM 3343 C C . GLN A 1 424 ? -13.822 -1.081 22.109 1.00 90.81 424 GLN A C 1
ATOM 3345 O O . GLN A 1 424 ? -14.992 -1.330 22.393 1.00 90.81 424 GLN A O 1
ATOM 3350 N N . ASP A 1 425 ? -13.469 -0.084 21.297 1.00 88.88 425 ASP A N 1
ATOM 3351 C CA . ASP A 1 425 ? -14.452 0.852 20.757 1.00 88.88 425 ASP A CA 1
ATOM 3352 C C . ASP A 1 425 ? -15.255 0.246 19.592 1.00 88.88 425 ASP A C 1
ATOM 3354 O O . ASP A 1 425 ? -14.725 -0.476 18.742 1.00 88.88 425 ASP A O 1
ATOM 3358 N N . GLU A 1 426 ? -16.550 0.565 19.516 1.00 85.62 426 GLU A N 1
ATOM 3359 C CA . GLU A 1 426 ? -17.434 0.057 18.454 1.00 85.62 426 GLU A CA 1
ATOM 3360 C C . GLU A 1 426 ? -17.006 0.578 17.077 1.00 85.62 426 GLU A C 1
ATOM 3362 O O . GLU A 1 426 ? -17.149 -0.119 16.070 1.00 85.62 426 GLU A O 1
ATOM 3367 N N . THR A 1 427 ? -16.423 1.780 17.025 1.00 81.56 427 THR A N 1
ATOM 3368 C CA . THR A 1 427 ? -15.881 2.351 15.787 1.00 81.56 427 THR A CA 1
ATOM 3369 C C . THR A 1 427 ? -14.699 1.535 15.252 1.00 81.56 427 THR A C 1
ATOM 3371 O O . THR A 1 427 ? -14.586 1.347 14.040 1.00 81.56 427 THR A O 1
ATOM 3374 N N . GLY A 1 428 ? -13.874 0.956 16.133 1.00 81.50 428 GLY A N 1
ATOM 3375 C CA . GLY A 1 428 ? -12.724 0.127 15.766 1.00 81.50 428 GLY A CA 1
ATOM 3376 C C . GLY A 1 428 ? -13.078 -1.260 15.242 1.00 81.50 428 GLY A C 1
ATOM 3377 O O . GLY A 1 428 ? -12.239 -1.920 14.622 1.00 81.50 428 GLY A O 1
ATOM 3378 N N . LYS A 1 429 ? -14.339 -1.690 15.386 1.00 88.69 429 LYS A N 1
ATOM 3379 C CA . LYS A 1 429 ? -14.833 -2.952 14.820 1.00 88.69 429 LYS A CA 1
ATOM 3380 C C . LYS A 1 429 ? -14.605 -3.048 13.311 1.00 88.69 429 LYS A C 1
ATOM 3382 O O . LYS A 1 429 ? -14.348 -4.139 12.808 1.00 88.69 429 LYS A O 1
ATOM 3387 N N . MET A 1 430 ? -14.613 -1.917 12.599 1.00 94.00 430 MET A N 1
ATOM 3388 C CA . MET A 1 430 ? -14.322 -1.902 11.164 1.00 94.00 430 MET A CA 1
ATOM 3389 C C . MET A 1 430 ? -12.927 -2.444 10.831 1.00 94.00 430 MET A C 1
ATOM 3391 O O . MET A 1 430 ? -12.785 -3.143 9.832 1.00 94.00 430 MET A O 1
ATOM 3395 N N . PHE A 1 431 ? -11.920 -2.177 11.674 1.00 95.69 431 PHE A N 1
ATOM 3396 C CA . PHE A 1 431 ? -10.550 -2.645 11.450 1.00 95.69 431 PHE A CA 1
ATOM 3397 C C . PHE A 1 431 ? -10.473 -4.161 11.562 1.00 95.69 431 PHE A C 1
ATOM 3399 O O . PHE A 1 431 ? -9.817 -4.819 10.758 1.00 95.69 431 PHE A O 1
ATOM 3406 N N . LYS A 1 432 ? -11.189 -4.720 12.541 1.00 93.00 432 LYS A N 1
ATOM 3407 C CA . LYS A 1 432 ? -11.300 -6.163 12.724 1.00 93.00 432 LYS A CA 1
ATOM 3408 C C . LYS A 1 432 ? -12.037 -6.817 11.560 1.00 93.00 432 LYS A C 1
ATOM 3410 O O . LYS A 1 432 ? -11.531 -7.786 11.005 1.00 93.00 432 LYS A O 1
ATOM 3415 N N . ASP A 1 433 ? -13.185 -6.272 11.163 1.00 93.69 433 ASP A N 1
ATOM 3416 C CA . ASP A 1 433 ? -13.964 -6.801 10.041 1.00 93.69 433 ASP A CA 1
ATOM 3417 C C . ASP A 1 433 ? -13.142 -6.786 8.740 1.00 93.69 433 ASP A C 1
ATOM 3419 O O . ASP A 1 433 ? -13.229 -7.711 7.933 1.00 93.69 433 ASP A O 1
ATOM 3423 N N . GLU A 1 434 ? -12.324 -5.754 8.521 1.00 95.56 434 GLU A N 1
ATOM 3424 C CA . GLU A 1 434 ? -11.470 -5.660 7.337 1.00 95.56 434 GLU A CA 1
ATOM 3425 C C . GLU A 1 434 ? -10.243 -6.578 7.413 1.00 95.56 434 GLU A C 1
ATOM 3427 O O . GLU A 1 434 ? -9.912 -7.240 6.427 1.00 95.56 434 GLU A O 1
ATOM 3432 N N . ALA A 1 435 ? -9.619 -6.715 8.588 1.00 96.62 435 ALA A N 1
ATOM 3433 C CA . ALA A 1 435 ? -8.552 -7.689 8.808 1.00 96.62 435 ALA A CA 1
ATOM 3434 C C . ALA A 1 435 ? -9.053 -9.128 8.589 1.00 96.62 435 ALA A C 1
ATOM 3436 O O . ALA A 1 435 ? -8.390 -9.921 7.919 1.00 96.62 435 ALA A O 1
ATOM 3437 N N . GLU A 1 436 ? -10.251 -9.463 9.077 1.00 94.50 436 GLU A N 1
ATOM 3438 C CA . GLU A 1 436 ? -10.895 -10.760 8.843 1.00 94.50 436 GLU A CA 1
ATOM 3439 C C . GLU A 1 436 ? -11.178 -10.994 7.352 1.00 94.50 436 GLU A C 1
ATOM 3441 O O . GLU A 1 436 ? -10.902 -12.083 6.844 1.00 94.50 436 GLU A O 1
ATOM 3446 N N . LYS A 1 437 ? -11.659 -9.985 6.613 1.00 92.31 437 LYS A N 1
ATOM 3447 C CA . LYS A 1 437 ? -11.851 -10.096 5.154 1.00 92.31 437 LYS A CA 1
ATOM 3448 C C . LYS A 1 437 ? -10.536 -10.341 4.418 1.00 92.31 437 LYS A C 1
ATOM 3450 O O . LYS A 1 437 ? -10.474 -11.225 3.561 1.00 92.31 437 LYS A O 1
ATOM 3455 N N . LEU A 1 438 ? -9.495 -9.577 4.744 1.00 92.50 438 LEU A N 1
ATOM 3456 C CA . LEU A 1 438 ? -8.192 -9.690 4.092 1.00 92.50 438 LEU A CA 1
ATOM 3457 C C . LEU A 1 438 ? -7.437 -10.960 4.493 1.00 92.50 438 LEU A C 1
ATOM 3459 O O . LEU A 1 438 ? -6.613 -11.429 3.708 1.00 92.50 438 LEU A O 1
ATOM 3463 N N . SER A 1 439 ? -7.770 -11.584 5.625 1.00 94.00 439 SER A N 1
ATOM 3464 C CA . SER A 1 439 ? -7.156 -12.848 6.049 1.00 94.00 439 SER A CA 1
ATOM 3465 C C . SER A 1 439 ? -7.230 -13.952 5.001 1.00 94.00 439 SER A C 1
ATOM 3467 O O . SER A 1 439 ? -6.300 -14.740 4.885 1.00 94.00 439 SER A O 1
ATOM 3469 N N . ILE A 1 440 ? -8.270 -13.965 4.164 1.00 89.12 440 ILE A N 1
ATOM 3470 C CA . ILE A 1 440 ? -8.421 -14.936 3.073 1.00 89.12 440 ILE A CA 1
ATOM 3471 C C . ILE A 1 440 ? -7.273 -14.812 2.061 1.00 89.12 440 ILE A C 1
ATOM 3473 O O . ILE A 1 440 ? -6.780 -15.823 1.572 1.00 89.12 440 ILE A O 1
ATOM 3477 N N . ILE A 1 441 ? -6.844 -13.582 1.764 1.00 88.31 441 ILE A N 1
ATOM 3478 C CA . ILE A 1 441 ? -5.728 -13.299 0.852 1.00 88.31 441 ILE A CA 1
ATOM 3479 C C . ILE A 1 441 ? -4.401 -13.565 1.565 1.00 88.31 441 ILE A C 1
ATOM 3481 O O . ILE A 1 441 ? -3.511 -14.205 1.014 1.00 88.31 441 ILE A O 1
ATOM 3485 N N . PHE A 1 442 ? -4.271 -13.094 2.806 1.00 91.06 442 PHE A N 1
ATOM 3486 C CA . PHE A 1 442 ? -3.033 -13.208 3.574 1.00 91.06 442 PHE A CA 1
ATOM 3487 C C . PHE A 1 442 ? -2.720 -14.635 4.036 1.00 91.06 442 PHE A C 1
ATOM 3489 O O . PHE A 1 442 ? -1.553 -14.952 4.237 1.00 91.06 442 PHE A O 1
ATOM 3496 N N . ALA A 1 443 ? -3.725 -15.501 4.160 1.00 88.19 443 ALA A N 1
ATOM 3497 C CA . ALA A 1 443 ? -3.563 -16.918 4.469 1.00 88.19 443 ALA A CA 1
ATOM 3498 C C . ALA A 1 443 ? -3.411 -17.802 3.218 1.00 88.19 443 ALA A C 1
ATOM 3500 O O . ALA A 1 443 ? -3.198 -19.010 3.362 1.00 88.19 443 ALA A O 1
ATOM 3501 N N . ASP A 1 444 ? -3.534 -17.248 2.002 1.00 82.38 444 ASP A N 1
ATOM 3502 C CA . ASP A 1 444 ? -3.404 -18.046 0.783 1.00 82.38 444 ASP A CA 1
ATOM 3503 C C . ASP A 1 444 ? -1.955 -18.510 0.593 1.00 82.38 444 ASP A C 1
ATOM 3505 O O . ASP A 1 444 ? -1.005 -17.726 0.526 1.00 82.38 444 ASP A O 1
ATOM 3509 N N . LYS A 1 445 ? -1.801 -19.832 0.515 1.00 72.06 445 LYS A N 1
ATOM 3510 C CA . LYS A 1 445 ? -0.524 -20.519 0.302 1.00 72.06 445 LYS A CA 1
ATOM 3511 C C . LYS A 1 445 ? -0.308 -20.895 -1.166 1.00 72.06 445 LYS A C 1
ATOM 3513 O O . LYS A 1 445 ? 0.768 -21.384 -1.513 1.00 72.06 445 LYS A O 1
ATOM 3518 N N . ASN A 1 446 ? -1.311 -20.707 -2.025 1.00 64.19 446 ASN A N 1
ATOM 3519 C CA . ASN A 1 446 ? -1.217 -21.045 -3.437 1.00 64.19 446 ASN A CA 1
ATOM 3520 C C . ASN A 1 446 ? -0.475 -19.941 -4.190 1.00 64.19 446 ASN A C 1
ATOM 3522 O O . ASN A 1 446 ? -0.945 -18.819 -4.332 1.00 64.19 446 ASN A O 1
ATOM 3526 N N . THR A 1 447 ? 0.683 -20.293 -4.733 1.00 55.56 447 THR A N 1
ATOM 3527 C CA . THR A 1 447 ? 1.453 -19.441 -5.653 1.00 55.56 447 THR A CA 1
ATOM 3528 C C . THR A 1 447 ? 1.062 -19.678 -7.116 1.00 55.56 447 THR A C 1
ATOM 3530 O O . THR A 1 447 ? 1.610 -19.054 -8.026 1.00 55.56 447 THR A O 1
ATOM 3533 N N . GLU A 1 448 ? 0.154 -20.624 -7.378 1.00 42.47 448 GLU A N 1
ATOM 3534 C CA . GLU A 1 448 ? -0.190 -21.045 -8.730 1.00 42.47 448 GLU A CA 1
ATOM 3535 C C . GLU A 1 448 ? -1.229 -20.104 -9.352 1.00 42.47 448 GLU A C 1
ATOM 3537 O O . GLU A 1 448 ? -2.434 -20.219 -9.150 1.00 42.47 448 GLU A O 1
ATOM 3542 N N . ASN A 1 449 ? -0.719 -19.201 -10.190 1.00 38.50 449 ASN A N 1
ATOM 3543 C CA . ASN A 1 449 ? -1.436 -18.557 -11.288 1.00 38.50 449 ASN A CA 1
ATOM 3544 C C . ASN A 1 449 ? -2.622 -17.655 -10.930 1.00 38.50 449 ASN A C 1
ATOM 3546 O O . ASN A 1 449 ? -3.660 -17.831 -11.553 1.00 38.50 449 ASN A O 1
ATOM 3550 N N . GLY A 1 450 ? -2.477 -16.662 -10.041 1.00 38.75 450 GLY A N 1
ATOM 3551 C CA . GLY A 1 450 ? -3.324 -15.445 -10.019 1.00 38.75 450 GLY A CA 1
ATOM 3552 C C . GLY A 1 450 ? -4.823 -15.639 -10.320 1.00 38.75 450 GLY A C 1
ATOM 3553 O O . GLY A 1 450 ? -5.428 -14.827 -11.019 1.00 38.75 450 GLY A O 1
ATOM 3554 N N . LYS A 1 451 ? -5.400 -16.757 -9.873 1.00 32.94 451 LYS A N 1
ATOM 3555 C CA . LYS A 1 451 ? -6.779 -17.174 -10.103 1.00 32.94 451 LYS A CA 1
ATOM 3556 C C . LYS A 1 451 ? -7.311 -17.643 -8.755 1.00 32.94 451 LYS A C 1
ATOM 3558 O O . LYS A 1 451 ? -6.653 -18.451 -8.101 1.00 32.94 451 LYS A O 1
ATOM 3563 N N . PRO A 1 452 ? -8.493 -17.167 -8.343 1.00 34.50 452 PRO A N 1
ATOM 3564 C CA . PRO A 1 452 ? -9.028 -17.463 -7.024 1.00 34.50 452 PRO A CA 1
ATOM 3565 C C . PRO A 1 452 ? -9.324 -18.958 -6.854 1.00 34.50 452 PRO A C 1
ATOM 3567 O O . PRO A 1 452 ? -9.753 -19.638 -7.792 1.00 34.50 452 PRO A O 1
ATOM 3570 N N . SER A 1 453 ? -9.144 -19.460 -5.629 1.00 34.12 453 SER A N 1
ATOM 3571 C CA . SER A 1 453 ? -9.464 -20.843 -5.274 1.00 34.12 453 SER A CA 1
ATOM 3572 C C . SER A 1 453 ? -10.977 -21.141 -5.413 1.00 34.12 453 SER A C 1
ATOM 3574 O O . SER A 1 453 ? -11.817 -20.284 -5.116 1.00 34.12 453 SER A O 1
ATOM 3576 N N . PRO A 1 454 ? -11.387 -22.369 -5.803 1.00 32.66 454 PRO A N 1
ATOM 3577 C CA . PRO A 1 454 ? -12.802 -22.732 -5.994 1.00 32.66 454 PRO A CA 1
ATOM 3578 C C . PRO A 1 454 ? -13.670 -22.639 -4.724 1.00 32.66 454 PRO A C 1
ATOM 3580 O O . PRO A 1 454 ? -14.901 -22.614 -4.809 1.00 32.66 454 PRO A O 1
ATOM 3583 N N . GLY A 1 455 ? -13.050 -22.582 -3.538 1.00 34.84 455 GLY A N 1
ATOM 3584 C CA . GLY A 1 455 ? -13.735 -22.425 -2.249 1.00 34.84 455 GLY A CA 1
ATOM 3585 C C . GLY A 1 455 ? -14.415 -21.062 -2.073 1.00 34.84 455 GLY A C 1
ATOM 3586 O O . GLY A 1 455 ? -15.392 -20.956 -1.327 1.00 34.84 455 GLY A O 1
ATOM 3587 N N . PHE A 1 456 ? -13.973 -20.054 -2.833 1.00 39.81 456 PHE A N 1
ATOM 3588 C CA . PHE A 1 456 ? -14.495 -18.685 -2.835 1.00 39.81 456 PHE A CA 1
ATOM 3589 C C . PHE A 1 456 ? -15.997 -18.594 -3.176 1.00 39.81 456 PHE A C 1
ATOM 3591 O O . PHE A 1 456 ? -16.696 -17.702 -2.698 1.00 39.81 456 PHE A O 1
ATOM 3598 N N . LEU A 1 457 ? -16.542 -19.551 -3.941 1.00 35.59 457 LEU A N 1
ATOM 3599 C CA . LEU A 1 457 ? -17.942 -19.515 -4.394 1.00 35.59 457 LEU A CA 1
ATOM 3600 C C . LEU A 1 457 ? -18.936 -20.249 -3.476 1.00 35.59 457 LEU A C 1
ATOM 3602 O O . LEU A 1 457 ? -20.143 -20.035 -3.602 1.00 35.59 457 LEU A O 1
ATOM 3606 N N . ARG A 1 458 ? -18.477 -21.101 -2.548 1.00 34.12 458 ARG A N 1
ATOM 3607 C CA . ARG A 1 458 ? -19.371 -21.994 -1.776 1.00 34.12 458 ARG A CA 1
ATOM 3608 C C . ARG A 1 458 ? -19.674 -21.522 -0.351 1.00 34.12 458 ARG A C 1
ATOM 3610 O O . ARG A 1 458 ? -20.816 -21.653 0.082 1.00 34.12 458 ARG A O 1
ATOM 3617 N N . GLY A 1 459 ? -18.716 -20.920 0.359 1.00 29.88 459 GLY A N 1
ATOM 3618 C CA . GLY A 1 459 ? -18.899 -20.527 1.770 1.00 29.88 459 GLY A CA 1
ATOM 3619 C C . GLY A 1 459 ? -19.866 -19.355 1.992 1.00 29.88 459 GLY A C 1
ATOM 3620 O O . GLY A 1 459 ? -20.535 -19.275 3.020 1.00 29.88 459 GLY A O 1
ATOM 3621 N N . ARG A 1 460 ? -20.015 -18.473 0.994 1.00 34.59 460 ARG A N 1
ATOM 3622 C CA . ARG A 1 460 ? -20.816 -17.240 1.094 1.00 34.59 460 ARG A CA 1
ATOM 3623 C C . ARG A 1 460 ? -22.336 -17.473 1.045 1.00 34.59 460 ARG A C 1
ATOM 3625 O O . ARG A 1 460 ? -23.099 -16.597 1.439 1.00 34.59 460 ARG A O 1
ATOM 3632 N N . GLN A 1 461 ? -22.802 -18.639 0.588 1.00 37.81 461 GLN A N 1
ATOM 3633 C CA . GLN A 1 461 ? -24.239 -18.899 0.402 1.00 37.81 461 GLN A CA 1
ATOM 3634 C C . GLN A 1 461 ? -24.946 -19.530 1.609 1.00 37.81 461 GLN A C 1
ATOM 3636 O O . GLN A 1 461 ? -26.179 -19.526 1.635 1.00 37.81 461 GLN A O 1
ATOM 3641 N N . GLN A 1 462 ? -24.215 -20.075 2.587 1.00 31.28 462 GLN A N 1
ATOM 3642 C CA . GLN A 1 462 ? -24.818 -20.965 3.589 1.00 31.28 462 GLN A CA 1
ATOM 3643 C C . GLN A 1 462 ? -25.005 -20.310 4.966 1.00 31.28 462 GLN A C 1
ATOM 3645 O O . GLN A 1 462 ? -26.036 -20.525 5.595 1.00 31.28 462 GLN A O 1
ATOM 3650 N N . THR A 1 463 ? -24.097 -19.430 5.394 1.00 28.42 463 THR A N 1
ATOM 3651 C CA . THR A 1 463 ? -24.144 -18.831 6.745 1.00 28.42 463 THR A CA 1
ATOM 3652 C C . THR A 1 463 ? -25.041 -17.584 6.829 1.00 28.42 463 THR A C 1
ATOM 3654 O O . THR A 1 463 ? -25.637 -17.319 7.868 1.00 28.42 463 THR A O 1
ATOM 3657 N N . LEU A 1 464 ? -25.235 -16.858 5.717 1.00 32.34 464 LEU A N 1
ATOM 3658 C CA . LEU A 1 464 ? -26.082 -15.650 5.644 1.00 32.34 464 LEU A CA 1
ATOM 3659 C C . LEU A 1 464 ? -27.590 -15.943 5.481 1.00 32.34 464 LEU A C 1
ATOM 3661 O O . LEU A 1 464 ? -28.419 -15.065 5.721 1.00 32.34 464 LEU A O 1
ATOM 3665 N N . LYS A 1 465 ? -27.976 -17.171 5.101 1.00 36.84 465 LYS A N 1
ATOM 3666 C CA . LYS A 1 465 ? -29.389 -17.545 4.886 1.00 36.84 465 LYS A CA 1
ATOM 3667 C C . LYS A 1 465 ? -30.167 -17.777 6.184 1.00 36.84 465 LYS A C 1
ATOM 3669 O O . LYS A 1 465 ? -31.363 -17.509 6.229 1.00 36.84 465 LYS A O 1
ATOM 3674 N N . THR A 1 466 ? -29.515 -18.250 7.243 1.00 32.59 466 THR A N 1
ATOM 3675 C CA . THR A 1 466 ? -30.226 -18.735 8.439 1.00 32.59 466 THR A CA 1
ATOM 3676 C C . THR A 1 466 ? -30.670 -17.604 9.374 1.00 32.59 466 THR A C 1
ATOM 3678 O O . THR A 1 466 ? -31.697 -17.725 10.033 1.00 32.59 466 THR A O 1
ATOM 3681 N N . VAL A 1 467 ? -29.962 -16.469 9.383 1.00 33.31 467 VAL A N 1
ATOM 3682 C CA . VAL A 1 467 ? -30.264 -15.332 10.278 1.00 33.31 467 VAL A CA 1
ATOM 3683 C C . VAL A 1 467 ? -31.225 -14.314 9.636 1.00 33.31 467 VAL A C 1
ATOM 3685 O O . VAL A 1 467 ? -32.020 -13.690 10.339 1.00 33.31 467 VAL A O 1
ATOM 3688 N N . ASN A 1 468 ? -31.242 -14.196 8.301 1.00 36.91 468 ASN A N 1
ATOM 3689 C CA . ASN A 1 468 ? -32.119 -13.253 7.590 1.00 36.91 468 ASN A CA 1
ATOM 3690 C C . ASN A 1 468 ? -33.574 -13.735 7.447 1.00 36.91 468 ASN A C 1
ATOM 3692 O O . ASN A 1 468 ? -34.490 -12.912 7.435 1.00 36.91 468 ASN A O 1
ATOM 3696 N N . ASN A 1 469 ? -33.822 -15.047 7.414 1.00 37.28 469 ASN A N 1
ATOM 3697 C CA . ASN A 1 469 ? -35.172 -15.577 7.187 1.00 37.28 469 ASN A CA 1
ATOM 3698 C C . ASN A 1 469 ? -36.142 -15.331 8.361 1.00 37.28 469 ASN A C 1
ATOM 3700 O O . ASN A 1 469 ? -37.343 -15.199 8.139 1.00 37.28 469 ASN A O 1
ATOM 3704 N N . ILE A 1 470 ? -35.643 -15.201 9.596 1.00 36.22 470 ILE A N 1
ATOM 3705 C CA . ILE A 1 470 ? -36.488 -14.966 10.783 1.00 36.22 470 ILE A CA 1
ATOM 3706 C C . ILE A 1 470 ? -36.940 -13.497 10.867 1.00 36.22 470 ILE A C 1
ATOM 3708 O O . ILE A 1 470 ? -38.077 -13.218 11.244 1.00 36.22 470 ILE A O 1
ATOM 3712 N N . LYS A 1 471 ? -36.091 -12.548 10.449 1.00 34.38 471 LYS A N 1
ATOM 3713 C CA . LYS A 1 471 ? -36.417 -11.110 10.457 1.00 34.38 471 LYS A CA 1
ATOM 3714 C C . LYS A 1 471 ? -37.363 -10.714 9.315 1.00 34.38 471 LYS A C 1
ATOM 3716 O O . LYS A 1 471 ? -38.244 -9.883 9.518 1.00 34.38 471 LYS A O 1
ATOM 3721 N N . ILE A 1 472 ? -37.232 -11.349 8.145 1.00 42.81 472 ILE A N 1
ATOM 3722 C CA . ILE A 1 472 ? -38.095 -11.100 6.975 1.00 42.81 472 ILE A CA 1
ATOM 3723 C C . ILE A 1 472 ? -39.530 -11.597 7.222 1.00 42.81 472 ILE A C 1
ATOM 3725 O O . ILE A 1 472 ? -40.483 -10.909 6.864 1.00 42.81 472 ILE A O 1
ATOM 3729 N N . ALA A 1 473 ? -39.708 -12.732 7.906 1.00 41.59 473 ALA A N 1
ATOM 3730 C CA . ALA A 1 473 ? -41.037 -13.279 8.192 1.00 41.59 473 ALA A CA 1
ATOM 3731 C C . ALA A 1 473 ? -41.887 -12.371 9.106 1.00 41.59 473 ALA A C 1
ATOM 3733 O O . ALA A 1 473 ? -43.089 -12.224 8.884 1.00 41.59 473 ALA A O 1
ATO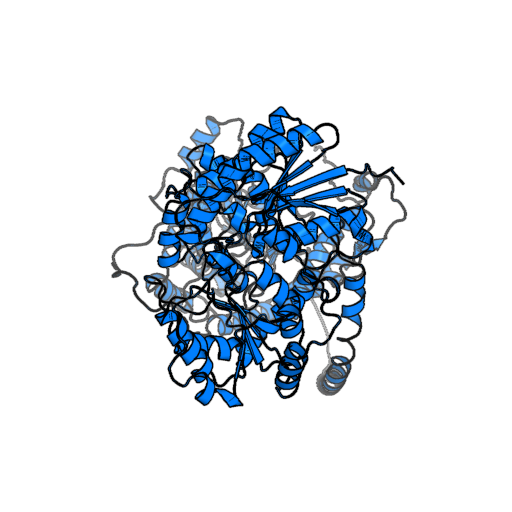M 3734 N N . VAL A 1 474 ? -41.266 -11.705 10.088 1.00 43.66 474 VAL A N 1
ATOM 3735 C CA . VAL A 1 474 ? -41.958 -10.765 10.993 1.00 43.66 474 VAL A CA 1
ATOM 3736 C C . VAL A 1 474 ? -42.315 -9.458 10.269 1.00 43.66 474 VAL A C 1
ATOM 3738 O O . VAL A 1 474 ? -43.394 -8.904 10.485 1.00 43.66 474 VAL A O 1
ATOM 3741 N N . LEU A 1 475 ? -41.461 -8.998 9.348 1.00 38.34 475 LEU A N 1
ATOM 3742 C CA . LEU A 1 475 ? -41.687 -7.782 8.559 1.00 38.34 475 LEU A CA 1
ATOM 3743 C C . LEU A 1 475 ? -42.796 -7.966 7.502 1.00 38.34 475 LEU A C 1
ATOM 3745 O O . LEU A 1 475 ? -43.651 -7.095 7.339 1.00 38.34 475 LEU A O 1
ATOM 3749 N N . CYS A 1 476 ? -42.843 -9.122 6.829 1.00 41.66 476 CYS A N 1
ATOM 3750 C CA . CYS A 1 476 ? -43.887 -9.442 5.847 1.00 41.66 476 CYS A CA 1
ATOM 3751 C C . CYS A 1 476 ? -45.285 -9.573 6.483 1.00 41.66 476 CYS A C 1
ATOM 3753 O O . CYS A 1 476 ? -46.280 -9.194 5.859 1.00 41.66 476 CYS A O 1
ATOM 3755 N N . GLY A 1 477 ? -45.372 -10.039 7.735 1.00 42.22 477 GLY A N 1
ATOM 3756 C CA . GLY A 1 477 ? -46.633 -10.096 8.484 1.00 42.22 477 GLY A CA 1
ATOM 3757 C C . GLY A 1 477 ? -47.231 -8.713 8.773 1.00 42.22 477 GLY A C 1
ATOM 3758 O O . GLY A 1 477 ? -48.437 -8.520 8.633 1.00 42.22 477 GLY A O 1
ATOM 3759 N N . LEU A 1 478 ? -46.390 -7.724 9.095 1.00 40.84 478 LEU A N 1
ATOM 3760 C CA . LEU A 1 478 ? -46.813 -6.344 9.376 1.00 40.84 478 LEU A CA 1
ATOM 3761 C C . LEU A 1 478 ? -47.228 -5.576 8.110 1.00 40.84 478 LEU A C 1
ATOM 3763 O O . LEU A 1 478 ? -48.217 -4.842 8.131 1.00 40.84 478 LEU A O 1
ATOM 3767 N N . ILE A 1 479 ? -46.527 -5.788 6.992 1.00 43.09 479 ILE A N 1
ATOM 3768 C CA . ILE A 1 479 ? -46.821 -5.122 5.710 1.00 43.09 479 ILE A CA 1
ATOM 3769 C C . ILE A 1 479 ? -48.144 -5.626 5.109 1.00 43.09 479 ILE A C 1
ATOM 3771 O O . ILE A 1 479 ? -48.925 -4.837 4.580 1.00 43.09 479 ILE A O 1
ATOM 3775 N N . THR A 1 480 ? -48.462 -6.914 5.263 1.00 42.62 480 THR A N 1
ATOM 3776 C CA . THR A 1 480 ? -49.707 -7.495 4.724 1.00 42.62 480 THR A CA 1
ATOM 3777 C C . THR A 1 480 ? -50.958 -6.941 5.428 1.00 42.62 480 THR A C 1
ATOM 3779 O O . THR A 1 480 ? -51.981 -6.706 4.786 1.00 42.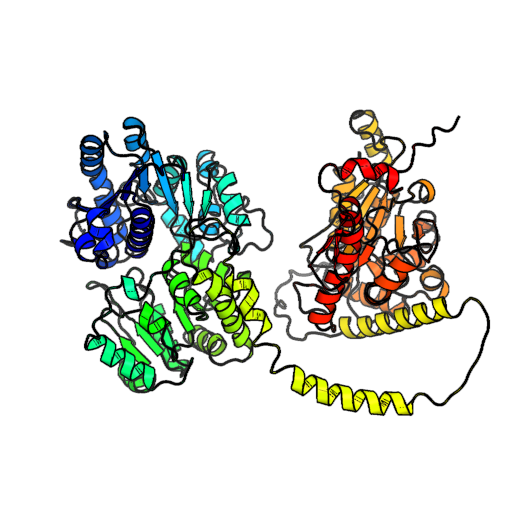62 480 THR A O 1
ATOM 3782 N N . ILE A 1 481 ? -50.868 -6.641 6.731 1.00 45.25 481 ILE A N 1
ATOM 3783 C CA . ILE A 1 481 ? -51.965 -6.032 7.510 1.00 45.25 481 ILE A CA 1
ATOM 3784 C C . ILE A 1 481 ? -52.182 -4.554 7.128 1.00 45.25 481 ILE A C 1
ATOM 3786 O O . ILE A 1 481 ? -53.316 -4.071 7.152 1.00 45.25 481 ILE A O 1
ATOM 3790 N N . LEU A 1 482 ? -51.122 -3.842 6.728 1.00 41.62 482 LEU A N 1
ATOM 3791 C CA . LEU A 1 482 ? -51.198 -2.450 6.266 1.00 41.62 482 LEU A CA 1
ATOM 3792 C C . LEU A 1 482 ? -51.787 -2.331 4.849 1.00 41.62 482 LEU A C 1
ATOM 3794 O O . LEU A 1 482 ? -52.596 -1.439 4.600 1.00 41.62 482 LEU A O 1
ATOM 3798 N N . VAL A 1 483 ? -51.458 -3.259 3.943 1.00 41.75 483 VAL A N 1
ATOM 3799 C CA . VAL A 1 483 ? -51.945 -3.253 2.547 1.00 41.75 483 VAL A CA 1
ATOM 3800 C C . VAL A 1 483 ? -53.434 -3.623 2.443 1.00 41.75 483 VAL A C 1
ATOM 3802 O O . VAL A 1 483 ? -54.159 -3.062 1.618 1.00 41.75 483 VAL A O 1
ATOM 3805 N N . LEU A 1 484 ? -53.938 -4.492 3.327 1.00 36.97 484 LEU A N 1
ATOM 3806 C CA . LEU A 1 484 ? -55.360 -4.868 3.357 1.00 36.97 484 LEU A CA 1
ATOM 3807 C C . LEU A 1 484 ? -56.285 -3.771 3.917 1.00 36.97 484 LEU A C 1
ATOM 3809 O O . LEU A 1 484 ? -57.492 -3.831 3.705 1.00 36.97 484 LEU A O 1
ATOM 3813 N N . ARG A 1 485 ? -55.749 -2.743 4.593 1.00 39.44 485 ARG A N 1
ATOM 3814 C CA . ARG A 1 485 ? -56.536 -1.589 5.073 1.00 39.44 485 ARG A CA 1
ATOM 3815 C C . ARG A 1 485 ? -56.640 -0.434 4.070 1.00 39.44 485 ARG A C 1
ATOM 3817 O O . ARG A 1 485 ? -57.487 0.430 4.260 1.00 39.44 485 ARG A O 1
ATOM 3824 N N . GLY A 1 486 ? -55.821 -0.420 3.015 1.00 36.34 486 GLY A N 1
ATOM 3825 C CA . GLY A 1 486 ? -55.771 0.672 2.031 1.00 36.34 486 GLY A CA 1
ATOM 3826 C C . GLY A 1 486 ? -56.528 0.430 0.718 1.00 36.34 486 GLY A C 1
ATOM 3827 O O . GLY A 1 486 ? -56.533 1.305 -0.138 1.00 36.34 486 GLY A O 1
ATOM 3828 N N . THR A 1 487 ? -57.145 -0.740 0.525 1.00 35.31 487 THR A N 1
ATOM 3829 C CA . THR A 1 487 ? -57.628 -1.222 -0.789 1.00 35.31 487 THR A CA 1
ATOM 3830 C C . THR A 1 487 ? -59.156 -1.254 -0.954 1.00 35.31 487 THR A C 1
ATOM 3832 O O . THR A 1 487 ? -59.669 -1.964 -1.816 1.00 35.31 487 THR A O 1
ATOM 3835 N N . ILE A 1 488 ? -59.909 -0.452 -0.191 1.00 34.88 488 ILE A N 1
ATOM 3836 C CA . ILE A 1 488 ? -61.347 -0.230 -0.438 1.00 34.88 488 ILE A CA 1
ATOM 3837 C C . ILE A 1 488 ? -61.566 1.238 -0.837 1.00 34.88 488 ILE A C 1
ATOM 3839 O O . ILE A 1 488 ? -61.633 2.113 0.021 1.00 34.88 488 ILE A O 1
ATOM 3843 N N . GLY A 1 489 ? -61.664 1.496 -2.148 1.00 29.30 489 GLY A N 1
ATOM 3844 C CA . GLY A 1 489 ? -61.951 2.820 -2.723 1.00 29.30 489 GLY A CA 1
ATOM 3845 C C . GLY A 1 489 ? -61.765 2.903 -4.249 1.00 29.30 489 GLY A C 1
ATOM 3846 O O . GLY A 1 489 ? -60.739 3.377 -4.719 1.00 29.30 489 GLY A O 1
ATOM 3847 N N . VAL A 1 490 ? -62.767 2.409 -4.985 1.00 33.28 490 VAL A N 1
ATOM 3848 C CA . VAL A 1 490 ? -63.057 2.462 -6.450 1.00 33.28 490 VAL A CA 1
ATOM 3849 C C . VAL A 1 490 ? -63.039 3.918 -6.999 1.00 33.28 490 VAL A C 1
ATOM 3851 O O . VAL A 1 490 ? -63.362 4.809 -6.223 1.00 33.28 490 VAL A O 1
ATOM 3854 N N . GLY A 1 491 ? -62.760 4.314 -8.258 1.00 27.41 491 GLY A N 1
ATOM 3855 C CA . GLY A 1 491 ? -62.468 3.692 -9.567 1.00 27.41 491 GLY A CA 1
ATOM 3856 C C . GLY A 1 491 ? -62.483 4.752 -10.714 1.00 27.41 491 GLY A C 1
ATOM 3857 O O . GLY A 1 491 ? -62.967 5.856 -10.485 1.00 27.41 491 GLY A O 1
ATOM 3858 N N . ASP A 1 492 ? -61.944 4.374 -11.892 1.00 28.36 492 ASP A N 1
ATOM 3859 C CA . ASP A 1 492 ? -62.164 4.809 -13.309 1.00 28.36 492 ASP A CA 1
ATOM 3860 C C . ASP A 1 492 ? -62.138 6.305 -13.735 1.00 28.36 492 ASP A C 1
ATOM 3862 O O . ASP A 1 492 ? -62.620 7.168 -13.021 1.00 28.36 492 ASP A O 1
ATOM 3866 N N . LEU A 1 493 ? -61.731 6.771 -14.933 1.00 32.06 493 LEU A N 1
ATOM 3867 C CA . LEU A 1 493 ? -60.965 6.358 -16.132 1.00 32.06 493 LEU A CA 1
ATOM 3868 C C . LEU A 1 493 ? -60.802 7.650 -17.002 1.00 32.06 493 LEU A C 1
ATOM 3870 O O . LEU A 1 493 ? -61.641 8.543 -16.906 1.00 32.06 493 LEU A O 1
ATOM 3874 N N . ILE A 1 494 ? -59.795 7.691 -17.899 1.00 27.91 494 ILE A N 1
ATOM 3875 C CA . ILE A 1 494 ? -59.596 8.538 -19.121 1.00 27.91 494 ILE A CA 1
ATOM 3876 C C . ILE A 1 494 ? -58.312 9.413 -19.138 1.00 27.91 494 ILE A C 1
ATOM 3878 O O . ILE A 1 494 ? -58.215 10.435 -18.470 1.00 27.91 494 ILE A O 1
ATOM 3882 N N . GLY A 1 495 ? -57.379 9.025 -20.028 1.00 29.83 495 GLY A N 1
ATOM 3883 C CA . GLY A 1 495 ? -56.754 9.880 -21.060 1.00 29.83 495 GLY A CA 1
ATOM 3884 C C . GLY A 1 495 ? -55.625 10.857 -20.692 1.00 29.83 495 GLY A C 1
ATOM 3885 O O . GLY A 1 495 ? -55.878 11.909 -20.124 1.00 29.83 495 GLY A O 1
ATOM 3886 N N . SER A 1 496 ? -54.401 10.532 -21.137 1.00 41.72 496 SER A N 1
ATOM 3887 C CA . SER A 1 496 ? -53.218 11.392 -21.386 1.00 41.72 496 SER A CA 1
ATOM 3888 C C . SER A 1 496 ? -53.009 12.629 -20.489 1.00 41.72 496 SER A C 1
ATOM 3890 O O . SER A 1 496 ? -53.693 13.639 -20.633 1.00 41.72 496 SER A O 1
ATOM 3892 N N . SER A 1 497 ? -51.975 12.567 -19.638 1.00 40.69 497 SER A N 1
ATOM 3893 C CA . SER A 1 497 ? -51.320 13.644 -18.843 1.00 40.69 497 SER A CA 1
ATOM 3894 C C . SER A 1 497 ? -51.119 13.277 -17.366 1.00 40.69 497 SER A C 1
ATOM 3896 O O . SER A 1 497 ? -50.416 13.986 -16.648 1.00 40.69 497 SER A O 1
ATOM 3898 N N . SER A 1 498 ? -51.691 12.162 -16.897 1.00 34.94 498 SER A N 1
ATOM 3899 C CA . SER A 1 498 ? -51.622 11.770 -15.483 1.00 34.94 498 SER A CA 1
ATOM 3900 C C . SER A 1 498 ? -50.307 11.097 -15.071 1.00 34.94 498 SER A C 1
ATOM 3902 O O . SER A 1 498 ? -49.913 11.264 -13.919 1.00 34.94 498 SER A O 1
ATOM 3904 N N . GLU A 1 499 ? -49.643 10.330 -15.940 1.00 36.81 499 GLU A N 1
ATOM 3905 C CA . GLU A 1 499 ? -48.423 9.587 -15.566 1.00 36.81 499 GLU A CA 1
ATOM 3906 C C . GLU A 1 499 ? -47.188 10.489 -15.519 1.00 36.81 499 GLU A C 1
ATOM 3908 O O . GLU A 1 499 ? -46.504 10.510 -14.500 1.00 36.81 499 GLU A O 1
ATOM 3913 N N . ALA A 1 500 ? -46.995 11.362 -16.514 1.00 35.88 500 ALA A N 1
ATOM 3914 C CA . ALA A 1 500 ? -45.933 12.374 -16.489 1.00 35.88 500 ALA A CA 1
ATOM 3915 C C . ALA A 1 500 ? -46.057 13.330 -15.284 1.00 35.88 500 ALA A C 1
ATOM 3917 O O . ALA A 1 500 ? -45.056 13.749 -14.710 1.00 35.88 500 ALA A O 1
ATOM 3918 N N . LYS A 1 501 ? -47.287 13.644 -14.846 1.00 37.66 501 LYS A N 1
ATOM 3919 C CA . LYS A 1 501 ? -47.532 14.427 -13.621 1.00 37.66 501 LYS A CA 1
ATOM 3920 C C . LYS A 1 501 ? -47.230 13.644 -12.337 1.00 37.66 501 LYS A C 1
ATOM 3922 O O . LYS A 1 501 ? -46.765 14.252 -11.377 1.00 37.66 501 LYS A O 1
ATOM 3927 N N . LYS A 1 502 ? -47.470 12.326 -12.307 1.00 41.53 502 LYS A N 1
ATOM 3928 C CA . LYS A 1 502 ? -47.150 11.457 -11.157 1.00 41.53 502 LYS A CA 1
ATOM 3929 C C . LYS A 1 502 ? -45.645 11.224 -11.018 1.00 41.53 502 LYS A C 1
ATOM 3931 O O . LYS A 1 502 ? -45.128 11.374 -9.915 1.00 41.53 502 LYS A O 1
ATOM 3936 N N . ASP A 1 503 ? -44.946 10.950 -12.118 1.00 42.12 503 ASP A N 1
ATOM 3937 C CA . ASP A 1 503 ? -43.482 10.836 -12.128 1.00 42.12 503 ASP A CA 1
ATOM 3938 C C . ASP A 1 503 ? -42.826 12.183 -11.762 1.00 42.12 503 ASP A C 1
ATOM 3940 O O . ASP A 1 503 ? -41.898 12.219 -10.956 1.00 42.12 503 ASP A O 1
ATOM 3944 N N . ARG A 1 504 ? -43.373 13.315 -12.236 1.00 47.59 504 ARG A N 1
ATOM 3945 C CA . ARG A 1 504 ? -42.933 14.673 -11.857 1.00 47.59 504 ARG A CA 1
ATOM 3946 C C . ARG A 1 504 ? -43.109 14.969 -10.365 1.00 47.59 504 ARG A C 1
ATOM 3948 O O . ARG A 1 504 ? -42.186 15.492 -9.750 1.00 47.59 504 ARG A O 1
ATOM 3955 N N . ALA A 1 505 ? -44.249 14.609 -9.774 1.00 47.84 505 ALA A N 1
ATOM 3956 C CA . ALA A 1 505 ? -44.496 14.799 -8.342 1.00 47.84 505 ALA A CA 1
ATOM 3957 C C . ALA A 1 505 ? -43.564 13.936 -7.470 1.00 47.84 505 ALA A C 1
ATOM 3959 O O . ALA A 1 505 ? -43.075 14.396 -6.440 1.00 47.84 505 ALA A O 1
ATOM 3960 N N . LEU A 1 506 ? -43.268 12.706 -7.907 1.00 47.16 506 LEU A N 1
ATOM 3961 C CA . LEU A 1 506 ? -42.336 11.809 -7.220 1.00 47.16 506 LEU A CA 1
ATOM 3962 C C . LEU A 1 506 ? -40.888 12.329 -7.288 1.00 47.16 506 LEU A C 1
ATOM 3964 O O . LEU A 1 506 ? -40.163 12.265 -6.295 1.00 47.16 506 LEU A O 1
ATOM 3968 N N . ILE A 1 507 ? -40.477 12.882 -8.434 1.00 47.78 507 ILE A N 1
ATOM 3969 C CA . ILE A 1 507 ? -39.163 13.517 -8.626 1.00 47.78 507 ILE A CA 1
ATOM 3970 C C . ILE A 1 507 ? -39.039 14.798 -7.784 1.00 47.78 507 ILE A C 1
ATOM 3972 O O . ILE A 1 507 ? -38.001 15.014 -7.160 1.00 47.78 507 ILE A O 1
ATOM 3976 N N . GLU A 1 508 ? -40.080 15.635 -7.731 1.00 47.97 508 GLU A N 1
ATOM 3977 C CA . GLU A 1 508 ? -40.106 16.857 -6.910 1.00 47.97 508 GLU A CA 1
ATOM 3978 C C . GLU A 1 508 ? -39.984 16.544 -5.407 1.00 47.97 508 GLU A C 1
ATOM 3980 O O . GLU A 1 508 ? -39.145 17.141 -4.729 1.00 47.97 508 GLU A O 1
ATOM 3985 N N . GLU A 1 509 ? -40.738 15.567 -4.895 1.00 44.62 509 GLU A N 1
ATOM 3986 C CA . GLU A 1 509 ? -40.697 15.182 -3.476 1.00 44.62 509 GLU A CA 1
ATOM 3987 C C . GLU A 1 509 ? -39.383 14.475 -3.100 1.00 44.62 509 GLU A C 1
ATOM 3989 O O . GLU A 1 509 ? -38.787 14.759 -2.064 1.00 44.62 509 GLU A O 1
ATOM 3994 N N . THR A 1 510 ? -38.853 13.615 -3.974 1.00 43.12 510 THR A N 1
ATOM 3995 C CA . THR A 1 510 ? -37.570 12.929 -3.728 1.00 43.12 510 THR A CA 1
ATOM 3996 C C . THR A 1 510 ? -36.399 13.911 -3.720 1.00 43.12 510 THR A C 1
ATOM 3998 O O . THR A 1 510 ? -35.489 13.805 -2.895 1.00 43.12 510 THR A O 1
ATOM 4001 N N . ASN A 1 511 ? -36.427 14.911 -4.604 1.00 43.66 511 ASN A N 1
ATOM 4002 C CA . ASN A 1 511 ? -35.413 15.955 -4.613 1.00 43.66 511 ASN A CA 1
ATOM 4003 C C . ASN A 1 511 ? -35.530 16.895 -3.416 1.00 43.66 511 ASN A C 1
ATOM 4005 O O . ASN A 1 511 ? -34.494 17.338 -2.940 1.00 43.66 511 ASN A O 1
ATOM 4009 N N . ARG A 1 512 ? -36.741 17.161 -2.904 1.00 47.06 512 ARG A N 1
ATOM 4010 C CA . ARG A 1 512 ? -36.970 17.888 -1.643 1.00 47.06 512 ARG A CA 1
ATOM 4011 C C . ARG A 1 512 ? -36.389 17.143 -0.431 1.00 47.06 512 ARG A C 1
ATOM 4013 O O . ARG A 1 512 ? -35.798 17.776 0.437 1.00 47.06 512 ARG A O 1
ATOM 4020 N N . ILE A 1 513 ? -36.488 15.816 -0.399 1.00 44.81 513 ILE A N 1
ATOM 4021 C CA . ILE A 1 513 ? -35.887 14.987 0.660 1.00 44.81 513 ILE A CA 1
ATOM 4022 C C . ILE A 1 513 ? -34.350 15.029 0.577 1.00 44.81 513 ILE A C 1
ATOM 4024 O O . ILE A 1 513 ? -33.692 15.307 1.572 1.00 44.81 513 ILE A O 1
ATOM 4028 N N . LEU A 1 514 ? -33.752 14.880 -0.615 1.00 41.94 514 LEU A N 1
ATOM 4029 C CA . LEU A 1 514 ? -32.298 15.068 -0.834 1.00 41.94 514 LEU A CA 1
ATOM 4030 C C . LEU A 1 514 ? -31.795 16.448 -0.393 1.00 41.94 514 LEU A C 1
ATOM 4032 O O . LEU A 1 514 ? -30.639 16.629 -0.012 1.00 41.94 514 LEU A O 1
ATOM 4036 N N . ALA A 1 515 ? -32.684 17.420 -0.481 1.00 43.66 515 ALA A N 1
ATOM 4037 C CA . ALA A 1 515 ? -32.488 18.789 -0.094 1.00 43.66 515 ALA A CA 1
ATOM 4038 C C . ALA A 1 515 ? -32.327 18.935 1.440 1.00 43.66 515 ALA A C 1
ATOM 4040 O O . ALA A 1 515 ? -31.377 19.556 1.918 1.00 43.66 515 ALA A O 1
ATOM 4041 N N . GLU A 1 516 ? -33.210 18.304 2.210 1.00 40.28 516 GLU A N 1
ATOM 4042 C CA . GLU A 1 516 ? -33.123 18.256 3.676 1.00 40.28 516 GLU A CA 1
ATOM 4043 C C . GLU A 1 516 ? -31.854 17.515 4.141 1.00 40.28 516 GLU A C 1
ATOM 4045 O O . GLU A 1 516 ? -31.188 17.958 5.075 1.00 40.28 516 GLU A O 1
ATOM 4050 N N . ILE A 1 517 ? -31.428 16.484 3.407 1.00 40.91 517 ILE A N 1
ATOM 4051 C CA . ILE A 1 517 ? -30.231 15.675 3.703 1.00 40.91 517 ILE A CA 1
ATOM 4052 C C . ILE A 1 517 ? -28.929 16.454 3.471 1.00 40.91 517 ILE A C 1
ATOM 4054 O O . ILE A 1 517 ? -28.023 16.428 4.299 1.00 40.91 517 ILE A O 1
ATOM 4058 N N . ARG A 1 518 ? -28.838 17.215 2.370 1.00 40.22 518 ARG A N 1
ATOM 4059 C CA . ARG A 1 518 ? -27.678 18.080 2.065 1.00 40.22 518 ARG A CA 1
ATOM 4060 C C . ARG A 1 518 ? -27.543 19.280 3.012 1.00 40.22 518 ARG A C 1
ATOM 4062 O O . ARG A 1 518 ? -26.501 19.925 3.012 1.00 40.22 518 ARG A O 1
ATOM 4069 N N . SER A 1 519 ? -28.585 19.590 3.789 1.00 43.09 519 SER A N 1
ATOM 4070 C CA . SER A 1 519 ? -28.588 20.667 4.791 1.00 43.09 519 SER A CA 1
ATOM 4071 C C . SER A 1 519 ? -28.100 20.230 6.181 1.00 43.09 519 SER A C 1
ATOM 4073 O O . SER A 1 519 ? -27.972 21.068 7.077 1.00 43.09 519 SER A O 1
ATOM 4075 N N . GLY A 1 520 ? -27.811 18.935 6.371 1.00 35.09 520 GLY A N 1
ATOM 4076 C CA . GLY A 1 520 ? -27.257 18.401 7.611 1.00 35.09 520 GLY A CA 1
ATOM 4077 C C . GLY A 1 520 ? -25.870 18.977 7.891 1.00 35.09 520 GLY A C 1
ATOM 4078 O O . GLY A 1 520 ? -24.887 18.568 7.281 1.00 35.09 520 GLY A O 1
ATOM 4079 N N . LYS A 1 521 ? -25.790 19.938 8.817 1.00 34.16 521 LYS A N 1
ATOM 4080 C CA . LYS A 1 521 ? -24.525 20.376 9.414 1.00 34.16 521 LYS A CA 1
ATOM 4081 C C . LYS A 1 521 ? -23.902 19.206 10.167 1.00 34.16 521 LYS A C 1
ATOM 4083 O O . LYS A 1 521 ? -24.450 18.795 11.188 1.00 34.16 521 LYS A O 1
ATOM 4088 N N . ASP A 1 522 ? -22.742 18.747 9.717 1.00 33.72 522 ASP A N 1
ATOM 4089 C CA . ASP A 1 522 ? -21.840 17.973 10.562 1.00 33.72 522 ASP A CA 1
ATOM 4090 C C . ASP A 1 522 ? -21.039 18.973 11.411 1.00 33.72 522 ASP A C 1
ATOM 4092 O O . ASP A 1 522 ? -20.307 19.812 10.888 1.00 33.72 522 ASP A O 1
ATOM 4096 N N . SER A 1 523 ? -21.245 18.973 12.728 1.00 35.06 523 SER A N 1
ATOM 4097 C CA . SER A 1 523 ? -20.554 19.873 13.665 1.00 35.06 523 SER A CA 1
ATOM 4098 C C . SER A 1 523 ? -19.209 19.306 14.142 1.00 35.06 523 SER A C 1
ATOM 4100 O O . SER A 1 523 ? -18.793 19.581 15.266 1.00 35.06 523 SER A O 1
ATOM 4102 N N . SER A 1 524 ? -18.560 18.477 13.326 1.00 36.72 524 SER A N 1
ATOM 4103 C CA . SER A 1 524 ? -17.368 17.694 13.684 1.00 36.72 524 SER A CA 1
ATOM 4104 C C . SER A 1 524 ? -16.321 17.631 12.560 1.00 36.72 524 SER A C 1
ATOM 4106 O O . SER A 1 524 ? -15.503 16.715 12.533 1.00 36.72 524 SER A O 1
ATOM 4108 N N . ASP A 1 525 ? -16.314 18.613 11.651 1.00 32.97 525 ASP A N 1
ATOM 4109 C CA . ASP A 1 525 ? -15.238 18.784 10.668 1.00 32.97 525 ASP A CA 1
ATOM 4110 C C . ASP A 1 525 ? -13.973 19.338 11.370 1.00 32.97 525 ASP A C 1
ATOM 4112 O O . ASP A 1 525 ? -14.037 20.441 11.929 1.00 32.97 525 ASP A O 1
ATOM 4116 N N . PRO A 1 526 ? -12.836 18.611 11.419 1.00 33.31 526 PRO A N 1
ATOM 4117 C CA . PRO A 1 526 ? -11.643 19.056 12.135 1.00 33.31 526 PRO A CA 1
ATOM 4118 C C . PRO A 1 526 ? -10.770 20.045 11.344 1.00 33.31 526 PRO A C 1
ATOM 4120 O O . PRO A 1 526 ? -9.785 20.527 11.895 1.00 33.31 526 PRO A O 1
ATOM 4123 N N . ASP A 1 527 ? -11.126 20.414 10.108 1.00 34.00 527 ASP A N 1
ATOM 4124 C CA . ASP A 1 527 ? -10.346 21.356 9.275 1.00 34.00 527 ASP A CA 1
ATOM 4125 C C . ASP A 1 527 ? -10.543 22.845 9.640 1.00 34.00 527 ASP A C 1
ATOM 4127 O O . ASP A 1 527 ? -10.195 23.760 8.892 1.00 34.00 527 ASP A O 1
ATOM 4131 N N . GLY A 1 528 ? -11.063 23.127 10.832 1.00 38.66 528 GLY A N 1
ATOM 4132 C CA . GLY A 1 528 ? -11.141 24.478 11.371 1.00 38.66 528 GLY A CA 1
ATOM 4133 C C . GLY A 1 528 ? -9.854 24.940 12.055 1.00 38.66 528 GLY A C 1
ATOM 4134 O O . GLY A 1 528 ? -9.910 25.176 13.263 1.00 38.66 528 GLY A O 1
ATOM 4135 N N . GLN A 1 529 ? -8.738 25.122 11.327 1.00 33.50 529 GLN A N 1
ATOM 4136 C CA . GLN A 1 529 ? -7.777 26.190 11.659 1.00 33.50 529 GLN A CA 1
ATOM 4137 C C . GLN A 1 529 ? -6.738 26.535 10.569 1.00 33.50 529 GLN A C 1
ATOM 4139 O O . GLN A 1 529 ? -6.099 25.671 9.978 1.00 33.50 529 GLN A O 1
ATOM 4144 N N . ASP A 1 530 ? -6.581 27.857 10.415 1.00 33.75 530 ASP A N 1
ATOM 4145 C CA . ASP A 1 530 ? -5.591 28.668 9.689 1.00 33.75 530 ASP A CA 1
ATOM 4146 C C . ASP A 1 530 ? -5.660 28.777 8.150 1.00 33.75 530 ASP A C 1
ATOM 4148 O O . ASP A 1 530 ? -4.696 28.527 7.426 1.00 33.75 530 ASP A O 1
ATOM 4152 N N . GLU A 1 531 ? -6.777 29.320 7.642 1.00 39.00 531 GLU A N 1
ATOM 4153 C CA . GLU A 1 531 ? -6.766 30.045 6.361 1.00 39.00 531 GLU A CA 1
ATOM 4154 C C . GLU A 1 531 ? -6.039 31.407 6.500 1.00 39.00 531 GLU A C 1
ATOM 4156 O O . GLU A 1 531 ? -6.266 32.139 7.471 1.00 39.00 531 GLU A O 1
ATOM 4161 N N . PRO A 1 532 ? -5.185 31.806 5.534 1.00 33.66 532 PRO A N 1
ATOM 4162 C CA . PRO A 1 532 ? -4.557 33.127 5.530 1.00 33.66 532 PRO A CA 1
ATOM 4163 C C . PRO A 1 532 ? -5.612 34.245 5.417 1.00 33.66 532 PRO A C 1
ATOM 4165 O O . PRO A 1 532 ? -6.688 34.021 4.861 1.00 33.66 532 PRO A O 1
ATOM 4168 N N . PRO A 1 533 ? -5.327 35.473 5.897 1.00 35.19 533 PRO A N 1
ATOM 4169 C CA . PRO A 1 533 ? -6.312 36.549 5.938 1.00 35.19 533 PRO A CA 1
ATOM 4170 C C . PRO A 1 533 ? -6.899 36.844 4.549 1.00 35.19 533 PRO A C 1
ATOM 4172 O O . PRO A 1 533 ? -6.210 37.288 3.629 1.00 35.19 533 PRO A O 1
ATOM 4175 N N . TYR A 1 534 ? -8.203 36.589 4.432 1.00 41.84 534 TYR A N 1
ATOM 4176 C CA . TYR A 1 534 ? -9.029 36.819 3.253 1.00 41.84 534 TYR A CA 1
ATOM 4177 C C . TYR A 1 534 ? -9.024 38.298 2.843 1.00 41.84 534 TYR A C 1
ATOM 4179 O O . TYR A 1 534 ? -9.315 39.189 3.644 1.00 41.84 534 TYR A O 1
ATOM 4187 N N . ASN A 1 535 ? -8.726 38.553 1.565 1.00 39.91 535 ASN A N 1
ATOM 4188 C CA . ASN A 1 535 ? -8.853 39.868 0.949 1.00 39.91 535 ASN A CA 1
ATOM 4189 C C . ASN A 1 535 ? -10.207 39.955 0.210 1.00 39.91 535 ASN A C 1
ATOM 4191 O O . ASN A 1 535 ? -10.345 39.343 -0.851 1.00 39.91 535 ASN A O 1
ATOM 4195 N N . PRO A 1 536 ? -11.188 40.734 0.705 1.00 41.59 536 PRO A N 1
ATOM 4196 C CA . PRO A 1 536 ? -12.533 40.820 0.125 1.00 41.59 536 PRO A CA 1
ATOM 4197 C C . PRO A 1 536 ? -12.592 41.427 -1.288 1.00 41.59 536 PRO A C 1
ATOM 4199 O O . PRO A 1 536 ? -13.663 41.446 -1.889 1.00 41.59 536 PRO A O 1
ATOM 4202 N N . ASN A 1 537 ? -11.467 41.903 -1.836 1.00 42.31 537 ASN A N 1
ATOM 4203 C CA . ASN A 1 537 ? -11.399 42.529 -3.159 1.00 42.31 537 ASN A CA 1
ATOM 4204 C C . ASN A 1 537 ? -10.951 41.593 -4.299 1.00 42.31 537 ASN A C 1
ATOM 4206 O O . ASN A 1 537 ? -10.861 42.049 -5.439 1.00 42.31 537 ASN A O 1
ATOM 4210 N N . VAL A 1 538 ? -10.648 40.314 -4.042 1.00 47.88 538 VAL A N 1
ATOM 4211 C CA . VAL A 1 538 ? -10.197 39.384 -5.095 1.00 47.88 538 VAL A CA 1
ATOM 4212 C C . VAL A 1 538 ? -11.344 38.468 -5.524 1.00 47.88 538 VAL A C 1
ATOM 4214 O O . VAL A 1 538 ? -11.623 37.453 -4.895 1.00 47.88 538 VAL A O 1
ATOM 4217 N N . THR A 1 539 ? -12.007 38.805 -6.631 1.00 61.31 539 THR A N 1
ATOM 4218 C CA . THR A 1 539 ? -12.925 37.887 -7.325 1.00 61.31 539 THR A CA 1
ATOM 4219 C C . THR A 1 539 ? -12.143 36.736 -7.953 1.00 61.31 539 THR A C 1
ATOM 4221 O O . THR A 1 539 ? -11.220 36.966 -8.736 1.00 61.31 539 THR A O 1
ATOM 4224 N N . TYR A 1 540 ? -12.522 35.498 -7.638 1.00 76.56 540 TYR A N 1
ATOM 4225 C CA . TYR A 1 540 ? -11.955 34.306 -8.265 1.00 76.56 540 TYR A CA 1
ATOM 4226 C C . TYR A 1 540 ? -12.180 34.302 -9.780 1.00 76.56 540 TYR A C 1
ATOM 4228 O O . TYR A 1 540 ? -13.263 34.633 -10.262 1.00 76.56 540 TYR A O 1
ATOM 4236 N N . THR A 1 541 ? -11.154 33.892 -10.526 1.00 79.06 541 THR A N 1
ATOM 4237 C CA . THR A 1 541 ? -11.194 33.739 -11.984 1.00 79.06 541 THR A CA 1
ATOM 4238 C C . THR A 1 541 ? -10.535 32.421 -12.376 1.00 79.06 541 THR A C 1
ATOM 4240 O O . THR A 1 541 ? -9.640 31.936 -11.683 1.00 79.06 541 THR A O 1
ATOM 4243 N N . LEU A 1 542 ? -10.928 31.848 -13.515 1.00 82.75 542 LEU A N 1
ATOM 4244 C CA . LEU A 1 542 ? -10.316 30.629 -14.063 1.00 82.75 542 LEU A CA 1
ATOM 4245 C C . LEU A 1 542 ? -8.971 30.897 -14.781 1.00 82.75 542 LEU A C 1
ATOM 4247 O O . LEU A 1 542 ? -8.532 30.102 -15.615 1.00 82.75 542 LEU A O 1
ATOM 4251 N N . GLY A 1 543 ? -8.334 32.035 -14.497 1.00 82.38 543 GLY A N 1
ATOM 4252 C CA . GLY A 1 543 ? -7.179 32.571 -15.216 1.00 82.38 543 GLY A CA 1
ATOM 4253 C C . GLY A 1 543 ? -7.519 33.836 -16.014 1.00 82.38 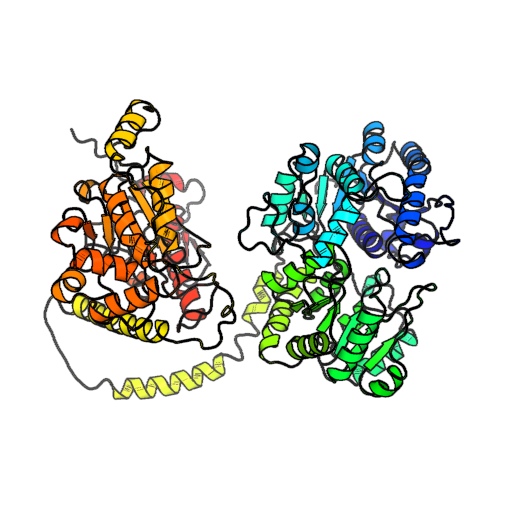543 GLY A C 1
ATOM 4254 O O . GLY A 1 543 ? -8.621 34.374 -15.890 1.00 82.38 543 GLY A O 1
ATOM 4255 N N . PRO A 1 544 ? -6.581 34.335 -16.842 1.00 85.50 544 PRO A N 1
ATOM 4256 C CA . PRO A 1 544 ? -6.800 35.529 -17.651 1.00 85.50 544 PRO A CA 1
ATOM 4257 C C . PRO A 1 544 ? -8.031 35.381 -18.545 1.00 85.50 544 PRO A C 1
ATOM 4259 O O . PRO A 1 544 ? -8.252 34.319 -19.136 1.00 85.50 544 PRO A O 1
ATOM 4262 N N . ARG A 1 545 ? -8.821 36.453 -18.657 1.00 88.12 545 ARG A N 1
ATOM 4263 C CA . ARG A 1 545 ? -9.967 36.496 -19.567 1.00 88.12 545 ARG A CA 1
ATOM 4264 C C . ARG A 1 545 ? -9.474 36.389 -21.011 1.00 88.12 545 ARG A C 1
ATOM 4266 O O . ARG A 1 545 ? -8.551 37.099 -21.399 1.00 88.12 545 ARG A O 1
ATOM 4273 N N . ILE A 1 546 ? -10.104 35.512 -21.788 1.00 92.12 546 ILE A N 1
ATOM 4274 C CA . ILE A 1 546 ? -9.814 35.307 -23.210 1.00 92.12 546 ILE A CA 1
ATOM 4275 C C . ILE A 1 546 ? -11.062 35.733 -23.971 1.00 92.12 546 ILE A C 1
ATOM 4277 O O . ILE A 1 546 ? -12.121 35.161 -23.754 1.00 92.12 546 ILE A O 1
ATOM 4281 N N . ASP A 1 547 ? -10.938 36.732 -24.835 1.00 93.62 547 ASP A N 1
ATOM 4282 C CA . ASP A 1 547 ? -12.022 37.341 -25.621 1.00 93.62 547 ASP A CA 1
ATOM 4283 C C . ASP A 1 547 ? -11.894 37.080 -27.134 1.00 93.62 547 ASP A C 1
ATOM 4285 O O . ASP A 1 547 ? -12.762 37.450 -27.925 1.00 93.62 547 ASP A O 1
ATOM 4289 N N . THR A 1 548 ? -10.805 36.429 -27.547 1.00 94.81 548 THR A N 1
ATOM 4290 C CA . THR A 1 548 ? -10.448 36.178 -28.950 1.00 94.81 548 THR A CA 1
ATOM 4291 C C . THR A 1 548 ? -10.382 34.689 -29.294 1.00 94.81 548 THR A C 1
ATOM 4293 O O . THR A 1 548 ? -9.818 34.318 -30.326 1.00 94.81 548 THR A O 1
ATOM 4296 N N . TRP A 1 549 ? -10.967 33.813 -28.472 1.00 96.69 549 TRP A N 1
ATOM 4297 C CA . TRP A 1 549 ? -10.810 32.364 -28.605 1.00 96.69 549 TRP A CA 1
ATOM 4298 C C . TRP A 1 549 ? -11.300 31.823 -29.947 1.00 96.69 549 TRP A C 1
ATOM 4300 O O . TRP A 1 549 ? -10.585 31.059 -30.585 1.00 96.69 549 TRP A O 1
ATOM 4310 N N . ASP A 1 550 ? -12.450 32.276 -30.450 1.00 97.06 550 ASP A N 1
ATOM 4311 C CA . ASP A 1 550 ? -12.954 31.822 -31.756 1.00 97.06 550 ASP A CA 1
ATOM 4312 C C . ASP A 1 550 ? -11.996 32.173 -32.906 1.00 97.06 550 ASP A C 1
ATOM 4314 O O . ASP A 1 550 ? -11.883 31.425 -33.879 1.00 97.06 550 ASP A O 1
ATOM 4318 N N . VAL A 1 551 ? -11.285 33.302 -32.806 1.00 96.88 551 VAL A N 1
ATOM 4319 C CA . VAL A 1 551 ? -10.269 33.704 -33.790 1.00 96.88 551 VAL A CA 1
ATOM 4320 C C . VAL A 1 551 ? -9.023 32.834 -33.646 1.00 96.88 551 VAL A C 1
ATOM 4322 O O . VAL A 1 551 ? -8.530 32.309 -34.646 1.00 96.88 551 VAL A O 1
ATOM 4325 N N . GLN A 1 552 ? -8.543 32.637 -32.416 1.00 96.06 552 GLN A N 1
ATOM 4326 C CA . GLN A 1 552 ? -7.380 31.798 -32.115 1.00 96.06 552 GLN A CA 1
ATOM 4327 C C . GLN A 1 552 ? -7.606 30.348 -32.561 1.00 96.06 552 GLN A C 1
ATOM 4329 O O . GLN A 1 552 ? -6.813 29.813 -33.337 1.00 96.06 552 GLN A O 1
ATOM 4334 N N . ARG A 1 553 ? -8.735 29.747 -32.168 1.00 95.88 553 ARG A N 1
ATOM 4335 C CA . ARG A 1 553 ? -9.144 28.388 -32.540 1.00 95.88 553 ARG A CA 1
ATOM 4336 C C . ARG A 1 553 ? -9.277 28.237 -34.051 1.00 95.88 553 ARG A C 1
ATOM 4338 O O . ARG A 1 553 ? -8.753 27.284 -34.620 1.00 95.88 553 ARG A O 1
ATOM 4345 N N . ARG A 1 554 ? -9.914 29.193 -34.737 1.00 95.94 554 ARG A N 1
ATOM 4346 C CA . ARG A 1 554 ? -10.047 29.159 -36.204 1.00 95.94 554 ARG A CA 1
ATOM 4347 C C . ARG A 1 554 ? -8.693 29.229 -36.909 1.00 95.94 554 ARG A C 1
ATOM 4349 O O . ARG A 1 554 ? -8.499 28.539 -37.906 1.00 95.94 554 ARG A O 1
ATOM 4356 N N . ASN A 1 555 ? -7.769 30.053 -36.419 1.00 96.19 555 ASN A N 1
ATOM 4357 C CA . ASN A 1 555 ? -6.417 30.138 -36.973 1.00 96.19 555 ASN A CA 1
ATOM 4358 C C . ASN A 1 555 ? -5.636 28.842 -36.737 1.00 96.19 555 ASN A C 1
ATOM 4360 O O . ASN A 1 555 ? -5.001 28.348 -37.665 1.00 96.19 555 ASN A O 1
ATOM 4364 N N . TRP A 1 556 ? -5.749 28.259 -35.543 1.00 96.38 556 TRP A N 1
ATOM 4365 C CA . TRP A 1 556 ? -5.134 26.975 -35.223 1.00 96.38 556 TRP A CA 1
ATOM 4366 C C . TRP A 1 556 ? -5.658 25.855 -36.131 1.00 96.38 556 TRP A C 1
ATOM 4368 O O . TRP A 1 556 ? -4.861 25.149 -36.739 1.00 96.38 556 TRP A O 1
ATOM 4378 N N . LEU A 1 557 ? -6.978 25.744 -36.320 1.00 94.69 557 LEU A N 1
ATOM 4379 C CA . LEU A 1 557 ? -7.586 24.728 -37.194 1.00 94.69 557 LEU A CA 1
ATOM 4380 C C . LEU A 1 557 ? -7.133 24.866 -38.654 1.00 94.69 557 LEU A C 1
ATOM 4382 O O . LEU A 1 557 ? -6.914 23.867 -39.331 1.00 94.69 557 LEU A O 1
ATOM 4386 N N . LYS A 1 558 ? -6.943 26.099 -39.143 1.00 94.06 558 LYS A N 1
ATOM 4387 C CA . LYS A 1 558 ? -6.391 26.346 -40.486 1.00 94.06 558 LYS A CA 1
ATOM 4388 C C . LYS A 1 558 ? -4.933 25.902 -40.621 1.00 94.06 558 LYS A C 1
ATOM 4390 O O . LYS A 1 558 ? -4.532 25.494 -41.704 1.00 94.06 558 LYS A O 1
ATOM 4395 N N . GLN A 1 559 ? -4.147 26.021 -39.552 1.00 95.19 559 GLN A N 1
ATOM 4396 C CA . GLN A 1 559 ? -2.736 25.625 -39.524 1.00 95.19 559 GLN A CA 1
ATOM 4397 C C . GLN A 1 559 ? -2.546 24.119 -39.291 1.00 95.19 559 GLN A C 1
ATOM 4399 O O . GLN A 1 559 ? -1.477 23.600 -39.594 1.00 95.19 559 GLN A O 1
ATOM 4404 N N . ASN A 1 560 ? -3.572 23.420 -38.794 1.00 93.38 560 ASN A N 1
ATOM 4405 C CA . ASN A 1 560 ? -3.518 22.008 -38.412 1.00 93.38 560 ASN A CA 1
ATOM 4406 C C . ASN A 1 560 ? -4.617 21.190 -39.128 1.00 93.38 560 ASN A C 1
ATOM 4408 O O . ASN A 1 560 ? -5.522 20.669 -38.471 1.00 93.38 560 ASN A O 1
ATOM 4412 N N . PRO A 1 561 ? -4.573 21.065 -40.470 1.00 90.56 561 PRO A N 1
ATOM 4413 C CA . PRO A 1 561 ? -5.625 20.400 -41.248 1.00 90.56 561 PRO A CA 1
ATOM 4414 C C . PRO A 1 561 ? -5.784 18.903 -40.929 1.00 90.56 561 PRO A C 1
ATOM 4416 O O . PRO A 1 561 ? -6.875 18.364 -41.109 1.00 90.56 561 PRO A O 1
ATOM 4419 N N . ASP A 1 562 ? -4.741 18.252 -40.402 1.00 91.81 562 ASP A N 1
ATOM 4420 C CA . ASP A 1 562 ? -4.771 16.845 -39.972 1.00 91.81 562 ASP A CA 1
ATOM 4421 C C . ASP A 1 562 ? -5.619 16.618 -38.703 1.00 91.81 562 ASP A C 1
ATOM 4423 O O . ASP A 1 562 ? -5.958 15.485 -38.355 1.00 91.81 562 ASP A O 1
ATOM 4427 N N . PHE A 1 563 ? -6.022 17.697 -38.024 1.00 89.75 563 PHE A N 1
ATOM 4428 C CA . PHE A 1 563 ? -6.842 17.666 -36.815 1.00 89.75 563 PHE A CA 1
ATOM 4429 C C . PHE A 1 563 ? -8.177 18.402 -37.024 1.00 89.75 563 PHE A C 1
ATOM 4431 O O . PHE A 1 563 ? -8.437 19.418 -36.375 1.00 89.75 563 PHE A O 1
ATOM 4438 N N . PRO A 1 564 ? -9.065 17.911 -37.913 1.00 89.81 564 PRO A N 1
ATOM 4439 C CA . PRO A 1 564 ? -10.327 18.583 -38.181 1.00 89.81 564 PRO A CA 1
ATOM 4440 C C . PRO A 1 564 ? -11.282 18.460 -36.989 1.00 89.81 564 PRO A C 1
ATOM 4442 O O . PRO A 1 564 ? -11.398 17.394 -36.366 1.00 89.81 564 PRO A O 1
ATOM 4445 N N . SER A 1 565 ? -12.026 19.537 -36.726 1.00 89.12 565 SER A N 1
ATOM 4446 C CA . SER A 1 565 ? -13.069 19.560 -35.695 1.00 89.12 565 SER A CA 1
ATOM 4447 C C . SER A 1 565 ? -14.334 18.797 -36.076 1.00 89.12 565 SER A C 1
ATOM 4449 O O . SER A 1 565 ? -15.139 18.463 -35.209 1.00 89.12 565 SER A O 1
ATOM 4451 N N . VAL A 1 566 ? -14.490 18.467 -37.358 1.00 88.25 566 VAL A N 1
ATOM 4452 C CA . VAL A 1 566 ? -15.588 17.663 -37.894 1.00 88.25 566 VAL A CA 1
ATOM 4453 C C . VAL A 1 566 ? -15.004 16.503 -38.694 1.00 88.25 566 VAL A C 1
ATOM 4455 O O . VAL A 1 566 ? -14.214 16.712 -39.611 1.00 88.25 566 VAL A O 1
ATOM 4458 N N . VAL A 1 567 ? -15.406 15.277 -38.363 1.00 84.69 567 VAL A N 1
ATOM 4459 C CA . VAL A 1 567 ? -14.980 14.042 -39.033 1.00 84.69 567 VAL A CA 1
ATOM 4460 C C . VAL A 1 567 ? -16.227 13.324 -39.541 1.00 84.69 567 VAL A C 1
ATOM 4462 O O . VAL A 1 567 ? -17.143 13.046 -38.771 1.00 84.69 567 VAL A O 1
ATOM 4465 N N . GLY A 1 568 ? -16.303 13.057 -40.850 1.00 80.75 568 GLY A N 1
ATOM 4466 C CA . GLY A 1 568 ? -17.458 12.370 -41.450 1.00 80.75 568 GLY A CA 1
ATOM 4467 C C . GLY A 1 568 ? -18.799 13.091 -41.235 1.00 80.75 568 GLY A C 1
ATOM 4468 O O . GLY A 1 568 ? -19.819 12.438 -41.043 1.00 80.75 568 GLY A O 1
ATOM 4469 N N . GLY A 1 569 ? -18.789 14.430 -41.193 1.00 81.25 569 GLY A N 1
ATOM 4470 C CA . GLY A 1 569 ? -19.976 15.254 -40.927 1.00 81.25 569 GLY A CA 1
ATOM 4471 C C . GLY A 1 569 ? -20.375 15.368 -39.449 1.00 81.25 569 GLY A C 1
ATOM 4472 O O . GLY A 1 569 ? -21.328 16.077 -39.142 1.00 81.25 569 GLY A O 1
ATOM 4473 N N . LYS A 1 570 ? -19.649 14.723 -38.524 1.00 82.00 570 LYS A N 1
ATOM 4474 C CA . LYS A 1 570 ? -19.919 14.766 -37.077 1.00 82.00 570 LYS A CA 1
ATOM 4475 C C . LYS A 1 570 ? -18.839 15.558 -36.345 1.00 82.00 570 LYS A C 1
ATOM 4477 O O . LYS A 1 570 ? -17.651 15.396 -36.618 1.00 82.00 570 LYS A O 1
ATOM 4482 N N . GLY A 1 571 ? -19.246 16.421 -35.415 1.00 87.06 571 GLY A N 1
ATOM 4483 C CA . GLY A 1 571 ? -18.309 17.159 -34.566 1.00 87.06 571 GLY A CA 1
ATOM 4484 C C . GLY A 1 571 ? -17.509 16.212 -33.669 1.00 87.06 571 GLY A C 1
ATOM 4485 O O . GLY A 1 571 ? -18.066 15.266 -33.116 1.00 87.06 571 GLY A O 1
ATOM 4486 N N . ARG A 1 572 ? -16.208 16.465 -33.514 1.00 91.38 572 ARG A N 1
ATOM 4487 C CA . ARG A 1 572 ? -15.337 15.708 -32.609 1.00 91.38 572 ARG A CA 1
ATOM 4488 C C . ARG A 1 572 ? -15.762 15.966 -31.161 1.00 91.38 572 ARG A C 1
ATOM 4490 O O . ARG A 1 572 ? -15.743 17.117 -30.721 1.00 91.38 572 ARG A O 1
ATOM 4497 N N . ILE A 1 573 ? -16.130 14.906 -30.440 1.00 90.38 573 ILE A N 1
ATOM 4498 C CA . ILE A 1 573 ? -16.531 14.973 -29.030 1.00 90.38 573 ILE A CA 1
ATOM 4499 C C . ILE A 1 573 ? -15.391 14.465 -28.146 1.00 90.38 573 ILE A C 1
ATOM 4501 O O . ILE A 1 573 ? -14.881 13.369 -28.374 1.00 90.38 573 ILE A O 1
ATOM 4505 N N . LEU A 1 574 ? -15.028 15.236 -27.123 1.00 92.81 574 LEU A N 1
ATOM 4506 C CA . LEU A 1 574 ? -14.174 14.792 -26.025 1.00 92.81 574 LEU A CA 1
ATOM 4507 C C . LEU A 1 574 ? -15.050 14.504 -24.803 1.00 92.81 574 LEU A C 1
ATOM 4509 O O . LEU A 1 574 ? -15.578 15.433 -24.192 1.00 92.81 574 LEU A O 1
ATOM 4513 N N . LEU A 1 575 ? -15.222 13.224 -24.466 1.00 88.62 575 LEU A N 1
ATOM 4514 C CA . LEU A 1 575 ? -15.880 12.805 -23.228 1.00 88.62 575 LEU A CA 1
ATOM 4515 C C . LEU A 1 575 ? -14.904 12.953 -22.055 1.00 88.62 575 LEU A C 1
ATOM 4517 O O . LEU A 1 575 ? -13.781 12.455 -22.114 1.00 88.62 575 LEU A O 1
ATOM 4521 N N . VAL A 1 576 ? -15.353 13.616 -20.995 1.00 85.00 576 VAL A N 1
ATOM 4522 C CA . VAL A 1 576 ? -14.587 13.883 -19.779 1.00 85.00 576 VAL A CA 1
ATOM 4523 C C . VAL A 1 576 ? -15.335 13.272 -18.602 1.00 85.00 576 VAL A C 1
ATOM 4525 O O . VAL A 1 576 ? -16.442 13.697 -18.277 1.00 85.00 576 VAL A O 1
ATOM 4528 N N . THR A 1 577 ? -14.716 12.272 -17.980 1.00 76.06 577 THR A N 1
ATOM 4529 C CA . THR A 1 577 ? -15.206 11.602 -16.770 1.00 76.06 577 THR A CA 1
ATOM 4530 C C . THR A 1 577 ? -14.179 11.774 -15.666 1.00 76.06 577 THR A C 1
ATOM 4532 O O . THR A 1 577 ? -12.994 11.544 -15.917 1.00 76.06 577 THR A O 1
ATOM 4535 N N . ASP A 1 578 ? -14.603 12.112 -14.452 1.00 63.69 578 ASP A N 1
ATOM 4536 C CA . ASP A 1 578 ? -13.679 12.299 -13.332 1.00 63.69 578 ASP A CA 1
ATOM 4537 C C . ASP A 1 578 ? -13.939 11.302 -12.200 1.00 63.69 578 ASP A C 1
ATOM 4539 O O . ASP A 1 578 ? -15.032 11.267 -11.635 1.00 63.69 578 ASP A O 1
ATOM 4543 N N . ARG A 1 579 ? -12.925 10.495 -11.864 1.00 48.44 579 ARG A N 1
ATOM 4544 C CA . ARG A 1 579 ? -12.978 9.457 -10.822 1.00 48.44 579 ARG A CA 1
ATOM 4545 C C . ARG A 1 579 ? -12.731 10.010 -9.409 1.00 48.44 579 ARG A C 1
ATOM 4547 O O . ARG A 1 579 ? -13.118 9.359 -8.442 1.00 48.44 579 ARG A O 1
ATOM 4554 N N . GLU A 1 580 ? -12.078 11.166 -9.270 1.00 45.84 580 GLU A N 1
ATOM 4555 C CA . GLU A 1 580 ? -11.399 11.587 -8.031 1.00 45.84 580 GLU A CA 1
ATOM 4556 C C . GLU A 1 580 ? -11.572 13.072 -7.661 1.00 45.84 580 GLU A C 1
ATOM 4558 O O . GLU A 1 580 ? -11.058 13.520 -6.631 1.00 45.84 580 GLU A O 1
ATOM 4563 N N . MET A 1 581 ? -12.341 13.842 -8.431 1.00 51.62 581 MET A N 1
ATOM 4564 C CA . MET A 1 581 ? -12.648 15.229 -8.096 1.00 51.62 581 MET A CA 1
ATOM 4565 C C . MET A 1 581 ? -13.413 15.370 -6.775 1.00 51.62 581 MET A C 1
ATOM 4567 O O . MET A 1 581 ? -14.570 14.968 -6.628 1.00 51.62 581 MET A O 1
ATOM 4571 N N . ALA A 1 582 ? -12.776 16.034 -5.811 1.00 47.28 582 ALA A N 1
ATOM 4572 C CA . ALA A 1 582 ? -13.403 16.461 -4.570 1.00 47.28 582 ALA A CA 1
ATOM 4573 C C . ALA A 1 582 ? -14.113 17.814 -4.770 1.00 47.28 582 ALA A C 1
ATOM 4575 O O . ALA A 1 582 ? -13.500 18.876 -4.689 1.00 47.28 582 ALA A O 1
ATOM 4576 N N . GLY A 1 583 ? -15.426 17.773 -5.009 1.00 59.53 583 GLY A N 1
ATOM 4577 C CA . GLY A 1 583 ? -16.307 18.946 -4.963 1.00 59.53 583 GLY A CA 1
ATOM 4578 C C . GLY A 1 583 ? -16.901 19.353 -6.313 1.00 59.53 583 GLY A C 1
ATOM 4579 O O . GLY A 1 583 ? -16.232 19.330 -7.342 1.00 59.53 583 GLY A O 1
ATOM 4580 N N . TYR A 1 584 ? -18.170 19.774 -6.288 1.00 66.06 584 TYR A N 1
ATOM 4581 C CA . TYR A 1 584 ? -19.002 20.051 -7.470 1.00 66.06 584 TYR A CA 1
ATOM 4582 C C . TYR A 1 584 ? -18.407 21.081 -8.457 1.00 66.06 584 TYR A C 1
ATOM 4584 O O . TYR A 1 584 ? -18.740 21.083 -9.637 1.00 66.06 584 TYR A O 1
ATOM 4592 N N . TRP A 1 585 ? -17.489 21.934 -7.995 1.00 81.25 585 TRP A N 1
ATOM 4593 C CA . TRP A 1 585 ? -16.945 23.074 -8.742 1.00 81.25 585 TRP A CA 1
ATOM 4594 C C . TRP A 1 585 ? -15.679 22.787 -9.552 1.00 81.25 585 TRP A C 1
ATOM 4596 O O . TRP A 1 585 ? -15.325 23.571 -10.434 1.00 81.25 585 TRP A O 1
ATOM 4606 N N . ALA A 1 586 ? -14.995 21.673 -9.283 1.00 78.50 586 ALA A N 1
ATOM 4607 C CA . ALA A 1 586 ? -13.701 21.372 -9.894 1.00 78.50 586 ALA A CA 1
ATOM 4608 C C . ALA A 1 586 ? -13.802 21.104 -11.414 1.00 78.50 586 ALA A C 1
ATOM 4610 O O . ALA A 1 586 ? -12.832 21.308 -12.146 1.00 78.50 586 ALA A O 1
ATOM 4611 N N . LYS A 1 587 ? -14.997 20.763 -11.920 1.00 86.69 587 LYS A N 1
ATOM 4612 C CA . LYS A 1 587 ? -15.255 20.522 -13.348 1.00 86.69 587 LYS A CA 1
ATOM 4613 C C . LYS A 1 587 ? -15.010 21.745 -14.241 1.00 86.69 587 LYS A C 1
ATOM 4615 O O . LYS A 1 587 ? -14.493 21.610 -15.347 1.00 86.69 587 LYS A O 1
ATOM 4620 N N . LEU A 1 588 ? -15.314 22.954 -13.766 1.00 90.31 588 LEU A N 1
ATOM 4621 C CA . LEU A 1 588 ? -15.233 24.181 -14.573 1.00 90.31 588 LEU A CA 1
ATOM 4622 C C . LEU A 1 588 ? -13.799 24.557 -15.004 1.00 90.31 588 LEU A C 1
ATOM 4624 O O . LEU A 1 588 ? -13.590 24.782 -16.202 1.00 90.31 588 LEU A O 1
ATOM 4628 N N . PRO A 1 589 ? -12.789 24.602 -14.106 1.00 88.25 589 PRO A N 1
ATOM 4629 C CA . PRO A 1 589 ? -11.404 24.851 -14.514 1.00 88.25 589 PRO A CA 1
ATOM 4630 C C . PRO A 1 589 ? -10.852 23.764 -15.443 1.00 88.25 589 PRO A C 1
ATOM 4632 O O . PRO A 1 589 ? -10.102 24.086 -16.367 1.00 88.25 589 PRO A O 1
ATOM 4635 N N . LEU A 1 590 ? -11.245 22.499 -15.250 1.00 89.00 590 LEU A N 1
ATOM 4636 C CA . LEU A 1 590 ? -10.821 21.400 -16.119 1.00 89.00 590 LEU A CA 1
ATOM 4637 C C . LEU A 1 590 ? -11.395 21.550 -17.532 1.00 89.00 590 LEU A C 1
ATOM 4639 O O . LEU A 1 590 ? -10.640 21.501 -18.502 1.00 89.00 590 LEU A O 1
ATOM 4643 N N . ILE A 1 591 ? -12.699 21.820 -17.658 1.00 92.75 591 ILE A N 1
ATOM 4644 C CA . ILE A 1 591 ? -13.336 22.073 -18.958 1.00 92.75 591 ILE A CA 1
ATOM 4645 C C . ILE A 1 591 ? -12.650 23.248 -19.661 1.00 92.75 591 ILE A C 1
ATOM 4647 O O . ILE A 1 591 ? -12.285 23.117 -20.828 1.00 92.75 591 ILE A O 1
ATOM 4651 N N . ARG A 1 592 ? -12.386 24.365 -18.961 1.00 93.56 592 ARG A N 1
ATOM 4652 C CA . ARG A 1 592 ? -11.658 25.504 -19.549 1.00 93.56 592 ARG A CA 1
ATOM 4653 C C . ARG A 1 592 ? -10.282 25.085 -20.061 1.00 93.56 592 ARG A C 1
ATOM 4655 O O . ARG A 1 592 ? -9.909 25.446 -21.175 1.00 93.56 592 ARG A O 1
ATOM 4662 N N . LYS A 1 593 ? -9.518 24.326 -19.270 1.00 93.12 593 LYS A N 1
ATOM 4663 C CA . LYS A 1 593 ? -8.181 23.873 -19.670 1.00 93.12 593 LYS A CA 1
ATOM 4664 C C . LYS A 1 593 ? -8.239 23.006 -20.928 1.00 93.12 593 LYS A C 1
ATOM 4666 O O . LYS A 1 593 ? -7.444 23.240 -21.835 1.00 93.12 593 LYS A O 1
ATOM 4671 N N . LEU A 1 594 ? -9.199 22.083 -20.995 1.00 93.62 594 LEU A N 1
ATOM 4672 C CA . LEU A 1 594 ? -9.409 21.197 -22.139 1.00 93.62 594 LEU A CA 1
ATOM 4673 C C . LEU A 1 594 ? -9.856 21.953 -23.391 1.00 93.62 594 LEU A C 1
ATOM 4675 O O . LEU A 1 594 ? -9.357 21.661 -24.473 1.00 93.62 594 LEU A O 1
ATOM 4679 N N . MET A 1 595 ? -10.730 22.957 -23.256 1.00 95.06 595 MET A N 1
ATOM 4680 C CA . MET A 1 595 ? -11.101 23.827 -24.379 1.00 95.06 595 MET A CA 1
ATOM 4681 C C . MET A 1 595 ? -9.860 24.446 -25.021 1.00 95.06 595 MET A C 1
ATOM 4683 O O . MET A 1 595 ? -9.723 24.404 -26.241 1.00 95.06 595 MET A O 1
ATOM 4687 N N . LEU A 1 596 ? -8.946 24.971 -24.198 1.00 94.38 596 LEU A N 1
ATOM 4688 C CA . LEU A 1 596 ? -7.742 25.662 -24.659 1.00 94.38 596 LEU A CA 1
ATOM 4689 C C . LEU A 1 596 ? -6.660 24.713 -25.194 1.00 94.38 596 LEU A C 1
ATOM 4691 O O . LEU A 1 596 ? -5.951 25.078 -26.128 1.00 94.38 596 LEU A O 1
ATOM 4695 N N . SER A 1 597 ? -6.511 23.519 -24.611 1.00 94.62 597 SER A N 1
ATOM 4696 C CA . SER A 1 597 ? -5.499 22.543 -25.041 1.00 94.62 597 SER A CA 1
ATOM 4697 C C . SER A 1 597 ? -5.934 21.678 -26.220 1.00 94.62 597 SER A C 1
ATOM 4699 O O . SER A 1 597 ? -5.065 21.114 -26.880 1.00 94.62 597 SER A O 1
ATOM 4701 N N . HIS A 1 598 ? -7.239 21.603 -26.501 1.00 95.25 598 HIS A N 1
ATOM 4702 C CA . HIS A 1 598 ? -7.804 20.820 -27.602 1.00 95.25 598 HIS A CA 1
ATOM 4703 C C . HIS A 1 598 ? -8.661 21.673 -28.553 1.00 95.25 598 HIS A C 1
ATOM 4705 O O . HIS A 1 598 ? -9.891 21.522 -28.592 1.00 95.25 598 HIS A O 1
ATOM 4711 N N . PRO A 1 599 ? -8.059 22.581 -29.350 1.00 95.19 599 PRO A N 1
ATOM 4712 C CA . PRO A 1 599 ? -8.804 23.396 -30.308 1.00 95.19 599 PRO A CA 1
ATOM 4713 C C . PRO A 1 599 ? -9.505 22.552 -31.389 1.00 95.19 599 PRO A C 1
ATOM 4715 O O . PRO A 1 599 ? -10.502 22.990 -31.959 1.00 95.19 599 PRO A O 1
ATOM 4718 N N . GLU A 1 600 ? -9.030 21.336 -31.657 1.00 95.44 600 GLU A N 1
ATOM 4719 C CA . GLU A 1 600 ? -9.630 20.364 -32.573 1.00 95.44 600 GLU A CA 1
ATOM 4720 C C . GLU A 1 600 ? -10.931 19.741 -32.062 1.00 95.44 600 GLU A C 1
ATOM 4722 O O . GLU A 1 600 ? -11.678 19.154 -32.838 1.00 95.44 600 GLU A O 1
ATOM 4727 N N . VAL A 1 601 ? -11.236 19.840 -30.772 1.00 96.19 601 VAL A N 1
ATOM 4728 C CA . VAL A 1 601 ? -12.485 19.312 -30.213 1.00 96.19 601 VAL A CA 1
ATOM 4729 C C . VAL A 1 601 ? -13.612 20.304 -30.475 1.00 96.19 601 VAL A C 1
ATOM 4731 O O . VAL A 1 601 ? -13.451 21.501 -30.241 1.00 96.19 601 VAL A O 1
ATOM 4734 N N . GLU A 1 602 ? -14.751 19.828 -30.980 1.00 95.38 602 GLU A N 1
ATOM 4735 C CA . GLU A 1 602 ? -15.942 20.654 -31.221 1.00 95.38 602 GLU A CA 1
ATOM 4736 C C . GLU A 1 602 ? -16.866 20.678 -30.004 1.00 95.38 602 GLU A C 1
ATOM 4738 O O . GLU A 1 602 ? -17.352 21.742 -29.624 1.00 95.38 602 GLU A O 1
ATOM 4743 N N . TRP A 1 603 ? -17.058 19.526 -29.360 1.00 96.19 603 TRP A N 1
ATOM 4744 C CA . TRP A 1 603 ? -17.884 19.381 -28.165 1.00 96.19 603 TRP A CA 1
ATOM 4745 C C . TRP A 1 603 ? -17.091 18.736 -27.038 1.00 96.19 603 TRP A C 1
ATOM 4747 O O . TRP A 1 603 ? -16.475 17.691 -27.220 1.00 96.19 603 TRP A O 1
ATOM 4757 N N . ILE A 1 604 ? -17.156 19.326 -25.855 1.00 96.19 604 ILE A N 1
ATOM 4758 C CA . ILE A 1 604 ? -16.737 18.683 -24.615 1.00 96.19 604 ILE A CA 1
ATOM 4759 C C . ILE A 1 604 ? -17.994 18.139 -23.962 1.00 96.19 604 ILE A C 1
ATOM 4761 O O . ILE A 1 604 ? -18.969 18.866 -23.783 1.00 96.19 604 ILE A O 1
ATOM 4765 N N . TRP A 1 605 ? -17.976 16.863 -23.616 1.00 93.44 605 TRP A N 1
ATOM 4766 C CA . TRP A 1 605 ? -19.069 16.223 -22.914 1.00 93.44 605 TRP A CA 1
ATOM 4767 C C . TRP A 1 605 ? -18.618 15.882 -21.502 1.00 93.44 605 TRP A C 1
ATOM 4769 O O . TRP A 1 605 ? -17.741 15.045 -21.314 1.00 93.44 605 TRP A O 1
ATOM 4779 N N . TRP A 1 606 ? -19.198 16.564 -20.519 1.00 91.44 606 TRP A N 1
ATOM 4780 C CA . TRP A 1 606 ? -18.977 16.265 -19.110 1.00 91.44 606 TRP A CA 1
ATOM 4781 C C . TRP A 1 606 ? -19.883 15.119 -18.659 1.00 91.44 606 TRP A C 1
ATOM 4783 O O . TRP A 1 606 ? -21.063 15.120 -19.012 1.00 91.44 606 TRP A O 1
ATOM 4793 N N . LEU A 1 607 ? -19.353 14.192 -17.859 1.00 88.25 607 LEU A N 1
ATOM 4794 C CA . LEU A 1 607 ? -20.103 13.121 -17.203 1.00 88.25 607 LEU A CA 1
ATOM 4795 C C . LEU A 1 607 ? -19.540 12.873 -15.789 1.00 88.25 607 LEU A C 1
ATOM 4797 O O . LEU A 1 607 ? -18.355 12.577 -15.633 1.00 88.25 607 LEU A O 1
ATOM 4801 N N . ASP A 1 608 ? -20.382 12.985 -14.761 1.00 83.75 608 ASP A N 1
ATOM 4802 C CA . ASP A 1 608 ? -20.013 12.707 -13.366 1.00 83.75 608 ASP A CA 1
ATOM 4803 C C . ASP A 1 608 ? -19.645 11.217 -13.157 1.00 83.75 608 ASP A C 1
ATOM 4805 O O . ASP A 1 608 ? -20.140 10.330 -13.854 1.00 83.75 608 ASP A O 1
ATOM 4809 N N . SER A 1 609 ? -18.789 10.916 -12.170 1.00 78.62 609 SER A N 1
ATOM 4810 C CA . SER A 1 609 ? -18.292 9.547 -11.905 1.00 78.62 609 SER A CA 1
ATOM 4811 C C . SER A 1 609 ? -19.363 8.548 -11.483 1.00 78.62 609 SER A C 1
ATOM 4813 O O . SER A 1 609 ? -19.171 7.344 -11.632 1.00 78.62 609 SER A O 1
ATOM 4815 N N . ASP A 1 610 ? -20.458 9.024 -10.901 1.00 78.38 610 ASP A N 1
ATOM 4816 C CA . ASP A 1 610 ? -21.597 8.217 -10.476 1.00 78.38 610 ASP A CA 1
ATOM 4817 C C . ASP A 1 610 ? -22.663 8.082 -11.579 1.00 78.38 610 ASP A C 1
ATOM 4819 O O . ASP A 1 610 ? -23.772 7.620 -11.311 1.00 78.38 610 ASP A O 1
ATOM 4823 N N . ALA A 1 611 ? -22.358 8.442 -12.830 1.00 86.31 611 ALA A N 1
ATOM 4824 C CA . ALA A 1 611 ? -23.238 8.257 -13.980 1.00 86.31 611 ALA A CA 1
ATOM 4825 C C . ALA A 1 611 ? -22.805 7.085 -14.883 1.00 86.31 611 ALA A C 1
ATOM 4827 O O . ALA A 1 611 ? -21.621 6.857 -15.122 1.00 86.31 611 ALA A O 1
ATOM 4828 N N . LEU A 1 612 ? -23.781 6.331 -15.401 1.00 87.88 612 LEU A N 1
ATOM 4829 C CA . LEU A 1 612 ? -23.573 5.136 -16.223 1.00 87.88 612 LEU A CA 1
ATOM 4830 C C . LEU A 1 612 ? -24.290 5.261 -17.572 1.00 87.88 612 LEU A C 1
ATOM 4832 O O . LEU A 1 612 ? -25.466 5.617 -17.609 1.00 87.88 612 LEU A O 1
ATOM 4836 N N . PHE A 1 613 ? -23.620 4.898 -18.668 1.00 89.62 613 PHE A N 1
ATOM 4837 C CA . PHE A 1 613 ? -24.277 4.711 -19.964 1.00 89.62 613 PHE A CA 1
ATOM 4838 C C . PHE A 1 613 ? -25.189 3.488 -19.938 1.00 89.62 613 PHE A C 1
ATOM 4840 O O . PHE A 1 613 ? -24.744 2.380 -19.645 1.00 89.62 613 PHE A O 1
ATOM 4847 N N . THR A 1 614 ? -26.466 3.697 -20.247 1.00 89.56 614 THR A N 1
ATOM 4848 C CA . THR A 1 614 ? -27.503 2.661 -20.179 1.00 89.56 614 THR A CA 1
ATOM 4849 C C . THR A 1 614 ? -28.180 2.366 -21.515 1.00 89.56 614 THR A C 1
ATOM 4851 O O . THR A 1 614 ? -28.791 1.310 -21.640 1.00 89.56 614 THR A O 1
ATOM 4854 N N . ASP A 1 615 ? -28.015 3.209 -22.539 1.00 87.06 615 ASP A N 1
ATOM 4855 C CA . ASP A 1 615 ? -28.364 2.892 -23.936 1.00 87.06 615 ASP A CA 1
ATOM 4856 C C . ASP A 1 615 ? -27.069 2.825 -24.766 1.00 87.06 615 ASP A C 1
ATOM 4858 O O . ASP A 1 615 ? -26.499 3.845 -25.156 1.00 87.06 615 ASP A O 1
ATOM 4862 N N . MET A 1 616 ? -26.580 1.602 -24.998 1.00 84.12 616 MET A N 1
ATOM 4863 C CA . MET A 1 616 ? -25.289 1.325 -25.644 1.00 84.12 616 MET A CA 1
ATOM 4864 C C . MET A 1 616 ? -25.324 1.525 -27.163 1.00 84.12 616 MET A C 1
ATOM 4866 O O . MET A 1 616 ? -24.276 1.534 -27.808 1.00 84.12 616 MET A O 1
ATOM 4870 N N . VAL A 1 617 ? -26.519 1.662 -27.742 1.00 75.25 617 VAL A N 1
ATOM 4871 C CA . VAL A 1 617 ? -26.732 1.889 -29.180 1.00 75.25 617 VAL A CA 1
ATOM 4872 C C . VAL A 1 617 ? -27.177 3.323 -29.474 1.00 75.25 617 VAL A C 1
ATOM 4874 O O . VAL A 1 617 ? -27.472 3.666 -30.621 1.00 75.25 617 VAL A O 1
ATOM 4877 N N . PHE A 1 618 ? -27.245 4.174 -28.448 1.00 78.38 618 PHE A N 1
ATOM 4878 C CA . PHE A 1 618 ? -27.646 5.562 -28.591 1.00 78.38 618 PHE A CA 1
ATOM 4879 C C . PHE A 1 618 ? -26.584 6.385 -29.312 1.00 78.38 618 PHE A C 1
ATOM 4881 O O . PHE A 1 618 ? -25.409 6.393 -28.949 1.00 78.38 618 PHE A O 1
ATOM 4888 N N . GLU A 1 619 ? -27.036 7.162 -30.290 1.00 77.94 619 GLU A N 1
ATOM 4889 C CA . GLU A 1 619 ? -26.229 8.193 -30.917 1.00 77.94 619 GLU A CA 1
ATOM 4890 C C . GLU A 1 619 ? -26.825 9.565 -30.605 1.00 77.94 619 GLU A C 1
ATOM 4892 O O . GLU A 1 619 ? -28.015 9.805 -30.828 1.00 77.94 619 GLU A O 1
ATOM 4897 N N . ILE A 1 620 ? -25.987 10.473 -30.102 1.00 82.19 620 ILE A N 1
ATOM 4898 C CA . ILE A 1 620 ? -26.394 11.843 -29.796 1.00 82.19 620 ILE A CA 1
ATOM 4899 C C . ILE A 1 620 ? -26.770 12.553 -31.105 1.00 82.19 620 ILE A C 1
ATOM 4901 O O . ILE A 1 620 ? -25.926 12.656 -32.000 1.00 82.19 620 ILE A O 1
ATOM 4905 N N . PRO A 1 621 ? -27.997 13.095 -31.235 1.00 85.50 621 PRO A N 1
ATOM 4906 C CA . PRO A 1 621 ? -28.443 13.761 -32.452 1.00 85.50 621 PRO A CA 1
ATOM 4907 C C . PRO A 1 621 ? -27.841 15.173 -32.548 1.00 85.50 621 PRO A C 1
ATOM 4909 O O . PRO A 1 621 ? -28.553 16.164 -32.427 1.00 85.50 621 PRO A O 1
ATOM 4912 N N . LEU A 1 622 ? -26.527 15.286 -32.772 1.00 85.00 622 LEU A N 1
ATOM 4913 C CA . LEU A 1 622 ? -25.798 16.567 -32.761 1.00 85.00 622 LEU A CA 1
ATOM 4914 C C . LEU A 1 622 ? -26.387 17.627 -33.705 1.00 85.00 622 LEU A C 1
ATOM 4916 O O . LEU A 1 622 ? -26.336 18.814 -33.391 1.00 85.00 622 LEU A O 1
ATOM 4920 N N . GLU A 1 623 ? -26.985 17.216 -34.826 1.00 85.31 623 GLU A N 1
ATOM 4921 C CA . GLU A 1 623 ? -27.650 18.126 -35.770 1.00 85.31 623 GLU A CA 1
ATOM 4922 C C . GLU A 1 623 ? -28.821 18.886 -35.121 1.00 85.31 623 GLU A C 1
ATOM 4924 O O . GLU A 1 623 ? -29.038 20.061 -35.417 1.00 85.31 623 GLU A O 1
ATOM 4929 N N . LYS A 1 624 ? -29.524 18.265 -34.161 1.00 88.62 624 LYS A N 1
ATOM 4930 C CA . LYS A 1 624 ? -30.571 18.915 -33.350 1.00 88.62 624 LYS A CA 1
ATOM 4931 C C . LYS A 1 624 ? -30.014 20.094 -32.542 1.00 88.62 624 LYS A C 1
ATOM 4933 O O . LYS A 1 624 ? -30.735 21.045 -32.255 1.00 88.62 624 LYS A O 1
ATOM 4938 N N . TYR A 1 625 ? -28.729 20.048 -32.193 1.00 92.75 625 TYR A N 1
ATOM 4939 C CA . TYR A 1 625 ? -28.065 21.011 -31.312 1.00 92.75 625 TYR A CA 1
ATOM 4940 C C . TYR A 1 625 ? -27.179 22.015 -32.051 1.00 92.75 625 TYR A C 1
ATOM 4942 O O . TYR A 1 625 ? -26.472 22.795 -31.412 1.00 92.75 625 TYR A O 1
ATOM 4950 N N . LYS A 1 626 ? -27.206 22.030 -33.389 1.00 89.81 626 LYS A N 1
ATOM 4951 C CA . LYS A 1 626 ? -26.263 22.806 -34.207 1.00 89.81 626 LYS A CA 1
ATOM 4952 C C . LYS A 1 626 ? -26.219 24.303 -33.893 1.00 89.81 626 LYS A C 1
ATOM 4954 O O . LYS A 1 626 ? -25.136 24.879 -33.928 1.00 89.81 626 LYS A O 1
ATOM 4959 N N . ASP A 1 627 ? -27.355 24.901 -33.532 1.00 94.56 627 ASP A N 1
ATOM 4960 C CA . ASP A 1 627 ? -27.476 26.340 -33.259 1.00 94.56 627 ASP A CA 1
ATOM 4961 C C . ASP A 1 627 ? -27.181 26.717 -31.794 1.00 94.56 627 ASP A C 1
ATOM 4963 O O . ASP A 1 627 ? -27.190 27.902 -31.435 1.00 94.56 627 ASP A O 1
ATOM 4967 N N . HIS A 1 628 ? -26.872 25.716 -30.963 1.00 97.06 628 HIS A N 1
ATOM 4968 C CA . HIS A 1 628 ? -26.670 25.826 -29.522 1.00 97.06 628 HIS A CA 1
ATOM 4969 C C . HIS A 1 628 ? -25.223 25.484 -29.132 1.00 97.06 628 HIS A C 1
ATOM 4971 O O . HIS A 1 628 ? -24.488 24.809 -29.863 1.00 97.06 628 HIS A O 1
ATOM 4977 N N . ASN A 1 629 ? -24.819 25.976 -27.961 1.00 97.56 629 ASN A N 1
ATOM 4978 C CA . ASN A 1 629 ? -23.474 25.821 -27.406 1.00 97.56 629 ASN A CA 1
ATOM 4979 C C . ASN A 1 629 ? -23.464 25.056 -26.078 1.00 97.56 629 ASN A C 1
ATOM 4981 O O . ASN A 1 629 ? -22.431 24.502 -25.726 1.00 97.56 629 ASN A O 1
ATOM 4985 N N . LEU A 1 630 ? -24.590 24.995 -25.364 1.00 97.56 630 LEU A N 1
ATOM 4986 C CA . LEU A 1 630 ? -24.779 24.150 -24.185 1.00 97.56 630 LEU A CA 1
ATOM 4987 C C . LEU A 1 630 ? -26.010 23.271 -24.400 1.00 97.56 630 LEU A C 1
ATOM 4989 O O . LEU A 1 630 ? -27.083 23.791 -24.697 1.00 97.56 630 LEU A O 1
ATOM 4993 N N . VAL A 1 631 ? -25.859 21.961 -24.231 1.00 96.31 631 VAL A N 1
ATOM 4994 C CA . VAL A 1 631 ? -26.959 20.988 -24.247 1.00 96.31 631 VAL A CA 1
ATOM 4995 C C . VAL A 1 631 ? -26.992 20.300 -22.897 1.00 96.31 631 VAL A C 1
ATOM 4997 O O . VAL A 1 631 ? -26.015 19.665 -22.502 1.00 96.31 631 VAL A O 1
ATOM 5000 N N . ILE A 1 632 ? -28.105 20.431 -22.186 1.00 94.19 632 ILE A N 1
ATOM 5001 C CA . ILE A 1 632 ? -28.248 19.932 -20.819 1.00 94.19 632 ILE A CA 1
ATOM 5002 C C . ILE A 1 632 ? -29.639 19.336 -20.623 1.00 94.19 632 ILE A C 1
ATOM 5004 O O . ILE A 1 632 ? -30.619 19.854 -21.159 1.00 94.19 632 ILE A O 1
ATOM 5008 N N . HIS A 1 633 ? -29.733 18.241 -19.870 1.00 90.69 633 HIS A N 1
ATOM 5009 C CA . HIS A 1 633 ? -31.028 17.651 -19.546 1.00 90.69 633 HIS A CA 1
ATOM 5010 C C . HIS A 1 633 ? -31.767 18.501 -18.508 1.00 90.69 633 HIS A C 1
ATOM 5012 O O . HIS A 1 633 ? -31.175 18.948 -17.520 1.00 90.69 633 HIS A O 1
ATOM 5018 N N . GLY A 1 634 ? -33.068 18.697 -18.705 1.00 88.94 634 GLY A N 1
ATOM 5019 C CA . GLY A 1 634 ? -33.889 19.433 -17.754 1.00 88.94 634 GLY A CA 1
ATOM 5020 C C . GLY A 1 634 ? -35.331 19.620 -18.201 1.00 88.94 634 GLY A C 1
ATOM 5021 O O . GLY A 1 634 ? -35.740 19.121 -19.241 1.00 88.94 634 GLY A O 1
ATOM 5022 N N . TYR A 1 635 ? -36.101 20.367 -17.415 1.00 87.50 635 TYR A N 1
ATOM 5023 C CA . TYR A 1 635 ? -37.536 20.566 -17.616 1.00 87.50 635 TYR A CA 1
ATOM 5024 C C . TYR A 1 635 ? -37.852 22.065 -17.748 1.00 87.50 635 TYR A C 1
ATOM 5026 O O . TYR A 1 635 ? -37.762 22.790 -16.751 1.00 87.50 635 TYR A O 1
ATOM 5034 N N . PRO A 1 636 ? -38.243 22.555 -18.942 1.00 87.88 636 PRO A N 1
ATOM 5035 C CA . PRO A 1 636 ? -38.490 23.980 -19.183 1.00 87.88 636 PRO A CA 1
ATOM 5036 C C . PRO A 1 636 ? -39.498 24.629 -18.222 1.00 87.88 636 PRO A C 1
ATOM 5038 O O . PRO A 1 636 ? -39.227 25.720 -17.722 1.00 87.88 636 PRO A O 1
ATOM 5041 N N . ASP A 1 637 ? -40.603 23.954 -17.887 1.00 86.56 637 ASP A N 1
ATOM 5042 C CA . ASP A 1 637 ? -41.591 24.459 -16.920 1.00 86.56 637 ASP A CA 1
ATOM 5043 C C . ASP A 1 637 ? -40.967 24.679 -15.533 1.00 86.56 637 ASP A C 1
ATOM 5045 O O . ASP A 1 637 ? -41.225 25.675 -14.855 1.00 86.56 637 ASP A O 1
ATOM 5049 N N . LEU A 1 638 ? -40.120 23.740 -15.093 1.00 87.69 638 LEU A N 1
ATOM 5050 C CA . LEU A 1 638 ? -39.424 23.860 -13.815 1.00 87.69 638 LEU A CA 1
ATOM 5051 C C . LEU A 1 638 ? -38.412 25.000 -13.849 1.00 87.69 638 LEU A C 1
ATOM 5053 O O . LEU A 1 638 ? -38.260 25.697 -12.849 1.00 87.69 638 LEU A O 1
ATOM 5057 N N . LEU A 1 639 ? -37.755 25.207 -14.990 1.00 90.31 639 LEU A N 1
ATOM 5058 C CA . LEU A 1 639 ? -36.737 26.236 -15.156 1.00 90.31 639 LEU A CA 1
ATOM 5059 C C . LEU A 1 639 ? -37.345 27.641 -15.185 1.00 90.31 639 LEU A C 1
ATOM 5061 O O . LEU A 1 639 ? -36.903 28.518 -14.445 1.00 90.31 639 LEU A O 1
ATOM 5065 N N . PHE A 1 640 ? -38.359 27.865 -16.022 1.00 88.06 640 PHE A N 1
ATOM 5066 C CA . PHE A 1 640 ? -38.857 29.212 -16.312 1.00 88.06 640 PHE A CA 1
ATOM 5067 C C . PHE A 1 640 ? -40.082 29.613 -15.500 1.00 88.06 640 PHE A C 1
ATOM 5069 O O . PHE A 1 640 ? -40.178 30.776 -15.109 1.00 88.06 640 PHE A O 1
ATOM 5076 N N . GLU A 1 641 ? -41.002 28.686 -15.237 1.00 89.06 641 GLU A N 1
ATOM 5077 C CA . GLU A 1 641 ? -42.234 29.003 -14.508 1.00 89.06 641 GLU A CA 1
ATOM 5078 C C . GLU A 1 641 ? -42.017 28.860 -13.006 1.00 89.06 641 GLU A C 1
ATOM 5080 O O . GLU A 1 641 ? -42.316 29.766 -12.231 1.00 89.06 641 GLU A O 1
ATOM 5085 N N . GLN A 1 642 ? -41.453 27.725 -12.588 1.00 88.31 642 GLN A N 1
ATOM 5086 C CA . GLN A 1 642 ? -41.302 27.422 -11.167 1.00 88.31 642 GLN A CA 1
ATOM 5087 C C . GLN A 1 642 ? -39.986 27.909 -10.564 1.00 88.31 642 GLN A C 1
ATOM 5089 O O . GLN A 1 642 ? -39.890 27.975 -9.339 1.00 88.31 642 GLN A O 1
ATOM 5094 N N . LYS A 1 643 ? -38.984 28.224 -11.399 1.00 91.06 643 LYS A N 1
ATOM 5095 C CA . LYS A 1 643 ? -37.614 28.567 -10.978 1.00 91.06 643 LYS A CA 1
ATOM 5096 C C . LYS A 1 643 ? -37.049 27.551 -9.980 1.00 91.06 643 LYS A C 1
ATOM 5098 O O . LYS A 1 643 ? -36.489 27.909 -8.948 1.00 91.06 643 LYS A O 1
ATOM 5103 N N . SER A 1 644 ? -37.279 26.274 -10.257 1.00 88.62 644 SER A N 1
ATOM 5104 C CA . SER A 1 644 ? -36.918 25.172 -9.376 1.00 88.62 644 SER A CA 1
ATOM 5105 C C . SER A 1 644 ? -35.432 24.846 -9.481 1.00 88.62 644 SER A C 1
ATOM 5107 O O . SER A 1 644 ? -34.875 24.790 -10.576 1.00 88.62 644 SER A O 1
ATOM 5109 N N . TRP A 1 645 ? -34.785 24.566 -8.351 1.00 84.12 645 TRP A N 1
ATOM 5110 C CA . TRP A 1 645 ? -33.364 24.190 -8.323 1.00 84.12 645 TRP A CA 1
ATOM 5111 C C . TRP A 1 645 ? -33.072 22.805 -8.925 1.00 84.12 645 TRP A C 1
ATOM 5113 O O . TRP A 1 645 ? -31.920 22.475 -9.193 1.00 84.12 645 TRP A O 1
ATOM 5123 N N . ILE A 1 646 ? -34.112 22.008 -9.181 1.00 82.81 646 ILE A N 1
ATOM 5124 C CA . ILE A 1 646 ? -34.028 20.693 -9.841 1.00 82.81 646 ILE A CA 1
ATOM 5125 C C . ILE A 1 646 ? -34.404 20.760 -11.326 1.00 82.81 646 ILE A C 1
ATOM 5127 O O . ILE A 1 646 ? -34.653 19.739 -11.962 1.00 82.81 646 ILE A O 1
ATOM 5131 N N . ALA A 1 647 ? -34.512 21.971 -11.878 1.00 85.88 647 ALA A N 1
ATOM 5132 C CA . ALA A 1 647 ? -34.943 22.174 -13.253 1.00 85.88 647 ALA A CA 1
ATOM 5133 C C . ALA A 1 647 ? -33.939 21.670 -14.296 1.00 85.88 647 ALA A C 1
ATOM 5135 O O . ALA A 1 647 ? -34.350 21.337 -15.403 1.00 85.88 647 ALA A O 1
ATOM 5136 N N . LEU A 1 648 ? -32.650 21.628 -13.954 1.00 89.50 648 LEU A N 1
ATOM 5137 C CA . LEU A 1 648 ? -31.558 21.128 -14.790 1.00 89.50 648 LEU A CA 1
ATOM 5138 C C . LEU A 1 648 ? -30.737 20.115 -13.997 1.00 89.50 648 LEU A C 1
ATOM 5140 O O . LEU A 1 648 ? -30.752 20.148 -12.768 1.00 89.50 648 LEU A O 1
ATOM 5144 N N . ASN A 1 649 ? -29.979 19.271 -14.693 1.00 83.50 649 ASN A N 1
ATOM 5145 C CA . ASN A 1 649 ? -29.018 18.366 -14.072 1.00 83.50 649 ASN A CA 1
ATOM 5146 C C . ASN A 1 649 ? -27.613 18.575 -14.663 1.00 83.50 649 ASN A C 1
ATOM 5148 O O . ASN A 1 649 ? -27.420 18.388 -15.863 1.00 83.50 649 ASN A O 1
ATOM 5152 N N . THR A 1 650 ? -26.637 18.961 -13.833 1.00 87.00 650 THR A N 1
ATOM 5153 C CA . THR A 1 650 ? -25.244 19.220 -14.262 1.00 87.00 650 THR A CA 1
ATOM 5154 C C . THR A 1 650 ? -24.318 18.007 -14.149 1.00 87.00 650 THR A C 1
ATOM 5156 O O . THR A 1 650 ? -23.102 18.147 -14.318 1.00 87.00 650 THR A O 1
ATOM 5159 N N . GLY A 1 651 ? -24.878 16.819 -13.907 1.00 81.31 651 GLY A N 1
ATOM 5160 C CA . GLY A 1 651 ? -24.150 15.553 -13.908 1.00 81.31 651 GLY A CA 1
ATOM 5161 C C . GLY A 1 651 ? -23.744 15.072 -15.298 1.00 81.31 651 GLY A C 1
ATOM 5162 O O . GLY A 1 651 ? -22.776 14.331 -15.435 1.00 81.31 651 GLY A O 1
ATOM 5163 N N . SER A 1 652 ? -24.422 15.543 -16.350 1.00 87.56 652 SER A N 1
ATOM 5164 C CA . SER A 1 652 ? -24.013 15.332 -17.741 1.00 87.56 652 SER A CA 1
ATOM 5165 C C . SER A 1 652 ? -24.518 16.443 -18.650 1.00 87.56 652 SER A C 1
ATOM 5167 O O . SER A 1 652 ? -25.715 16.738 -18.677 1.00 87.56 652 SER A O 1
ATOM 5169 N N . PHE A 1 653 ? -23.616 17.057 -19.414 1.00 92.88 653 PHE A N 1
ATOM 5170 C CA . PHE A 1 653 ? -23.961 18.083 -20.399 1.00 92.88 653 PHE A CA 1
ATOM 5171 C C . PHE A 1 653 ? -22.899 18.190 -21.494 1.00 92.88 653 PHE A C 1
ATOM 5173 O O . PHE A 1 653 ? -21.724 17.884 -21.277 1.00 92.88 653 PHE A O 1
ATOM 5180 N N . LEU A 1 654 ? -23.305 18.666 -22.672 1.00 94.94 654 LEU A N 1
ATOM 5181 C CA . LEU A 1 654 ? -22.393 18.986 -23.766 1.00 94.94 654 LEU A CA 1
ATOM 5182 C C . LEU A 1 654 ? -22.154 20.492 -23.829 1.00 94.94 654 LEU A C 1
ATOM 5184 O O . LEU A 1 654 ? -23.104 21.273 -23.829 1.00 94.94 654 LEU A O 1
ATOM 5188 N N . LEU A 1 655 ? -20.892 20.891 -23.950 1.00 97.06 655 LEU A N 1
ATOM 5189 C CA . LEU A 1 655 ? -20.459 22.274 -24.092 1.00 97.06 655 LEU A CA 1
ATOM 5190 C C . LEU A 1 655 ? -19.588 22.423 -25.344 1.00 97.06 655 LEU A C 1
ATOM 5192 O O . LEU A 1 655 ? -18.591 21.723 -25.513 1.00 97.06 655 LEU A O 1
ATOM 5196 N N . ARG A 1 656 ? -19.950 23.339 -26.241 1.00 97.06 656 ARG A N 1
ATOM 5197 C CA . ARG A 1 656 ? -19.213 23.583 -27.487 1.00 97.06 656 ARG A CA 1
ATOM 5198 C C . ARG A 1 656 ? -17.910 24.326 -27.211 1.00 97.06 656 ARG A C 1
ATOM 5200 O O . ARG A 1 656 ? -17.905 25.284 -26.437 1.00 97.06 656 ARG A O 1
ATOM 5207 N N . ASN A 1 657 ? -16.823 23.961 -27.887 1.00 97.38 657 ASN A N 1
ATOM 5208 C CA . ASN A 1 657 ? -15.544 24.661 -27.778 1.00 97.38 657 ASN A CA 1
ATOM 5209 C C . ASN A 1 657 ? -15.556 25.990 -28.565 1.00 97.38 657 ASN A C 1
ATOM 5211 O O . ASN A 1 657 ? -15.128 26.060 -29.719 1.00 97.38 657 ASN A O 1
ATOM 5215 N N . CYS A 1 658 ? -16.100 27.040 -27.946 1.00 97.31 658 CYS A N 1
ATOM 5216 C CA . CYS A 1 658 ? -16.243 28.371 -28.537 1.00 97.31 658 CYS A CA 1
ATOM 5217 C C . CYS A 1 658 ? -16.137 29.484 -27.484 1.00 97.31 658 CYS A C 1
ATOM 5219 O O . CYS A 1 658 ? -16.184 29.222 -26.279 1.00 97.31 658 CYS A O 1
ATOM 5221 N N . GLN A 1 659 ? -16.019 30.730 -27.944 1.00 97.81 659 GLN A N 1
ATOM 5222 C CA . GLN A 1 659 ? -15.906 31.918 -27.093 1.00 97.81 659 GLN A CA 1
ATOM 5223 C C . GLN A 1 659 ? -17.072 32.042 -26.103 1.00 97.81 659 GLN A C 1
ATOM 5225 O O . GLN A 1 659 ? -16.849 32.269 -24.918 1.00 97.81 659 GLN A O 1
ATOM 5230 N N . TRP A 1 660 ? -18.305 31.801 -26.562 1.00 97.75 660 TRP A N 1
ATOM 5231 C CA . TRP A 1 660 ? -19.500 31.865 -25.711 1.00 97.75 660 TRP A CA 1
ATOM 5232 C C . TRP A 1 660 ? -19.396 30.940 -24.488 1.00 97.75 660 TRP A C 1
ATOM 5234 O O . TRP A 1 660 ? -19.796 31.311 -23.387 1.00 97.75 660 TRP A O 1
ATOM 5244 N N . SER A 1 661 ? -18.825 29.748 -24.670 1.00 97.50 661 SER A N 1
ATOM 5245 C CA . SER A 1 661 ? -18.649 28.778 -23.590 1.00 97.50 661 SER A CA 1
ATOM 5246 C C . SER A 1 661 ? -17.567 29.211 -22.599 1.00 97.50 661 SER A C 1
ATOM 5248 O O . SER A 1 661 ? -17.755 29.032 -21.400 1.00 97.50 661 SER A O 1
ATOM 5250 N N . LEU A 1 662 ? -16.470 29.828 -23.063 1.00 96.25 662 LEU A N 1
ATOM 5251 C CA . LEU A 1 662 ? -15.461 30.409 -22.165 1.00 96.25 662 LEU A CA 1
ATOM 5252 C C . LEU A 1 662 ? -16.052 31.550 -21.334 1.00 96.25 662 LEU A C 1
ATOM 5254 O O . LEU A 1 662 ? -15.827 31.598 -20.125 1.00 96.25 662 LEU A O 1
ATOM 5258 N N . ASP A 1 663 ? -16.852 32.412 -21.964 1.00 96.38 663 ASP A N 1
ATOM 5259 C CA . ASP A 1 663 ? -17.529 33.513 -21.280 1.00 96.38 663 ASP A CA 1
ATOM 5260 C C . ASP A 1 663 ? -18.520 33.001 -20.224 1.00 96.38 663 ASP A C 1
ATOM 5262 O O . ASP A 1 663 ? -18.637 33.596 -19.150 1.00 96.38 663 ASP A O 1
ATOM 5266 N N . LEU A 1 664 ? -19.230 31.899 -20.506 1.00 96.25 664 LEU A N 1
ATOM 5267 C CA . LEU A 1 664 ? -20.124 31.264 -19.536 1.00 96.25 664 LEU A CA 1
ATOM 5268 C C . LEU A 1 664 ? -19.337 30.698 -18.345 1.00 96.25 664 LEU A C 1
ATOM 5270 O O . LEU A 1 664 ? -19.721 30.928 -17.200 1.00 96.25 664 LEU A O 1
ATOM 5274 N N . LEU A 1 665 ? -18.226 29.995 -18.592 1.00 95.00 665 LEU A N 1
ATOM 5275 C CA . LEU A 1 665 ? -17.373 29.457 -17.524 1.00 95.00 665 LEU A CA 1
ATOM 5276 C C . LEU A 1 665 ? -16.816 30.571 -16.624 1.00 95.00 665 LEU A C 1
ATOM 5278 O O . LEU A 1 665 ? -16.797 30.408 -15.404 1.00 95.00 665 LEU A O 1
ATOM 5282 N N . ASP A 1 666 ? -16.436 31.714 -17.203 1.00 92.19 666 ASP A N 1
ATOM 5283 C CA . ASP A 1 666 ? -15.894 32.862 -16.465 1.00 92.19 666 ASP A CA 1
ATOM 5284 C C . ASP A 1 666 ? -16.927 33.532 -15.540 1.00 92.19 666 ASP A C 1
ATOM 5286 O O . ASP A 1 666 ? -16.543 34.095 -14.516 1.00 92.19 666 ASP A O 1
ATOM 5290 N N . VAL A 1 667 ? -18.232 33.449 -15.841 1.00 93.12 667 VAL A N 1
ATOM 5291 C CA . VAL A 1 667 ? -19.294 33.945 -14.938 1.00 93.12 667 VAL A CA 1
ATOM 5292 C C . VAL A 1 667 ? -19.849 32.882 -13.995 1.00 93.12 667 VAL A C 1
ATOM 5294 O O . VAL A 1 667 ? -20.469 33.226 -12.990 1.00 93.12 667 VAL A O 1
ATOM 5297 N N . TRP A 1 668 ? -19.646 31.603 -14.310 1.00 93.06 668 TRP A N 1
ATOM 5298 C CA . TRP A 1 668 ? -20.129 30.483 -13.506 1.00 93.06 668 TRP A CA 1
ATOM 5299 C C . TRP A 1 668 ? -19.180 30.173 -12.349 1.00 93.06 668 TRP A C 1
ATOM 5301 O O . TRP A 1 668 ? -19.606 30.059 -11.201 1.00 93.06 668 TRP A O 1
ATOM 5311 N N . ALA A 1 669 ? -17.881 30.126 -12.632 1.00 90.56 669 ALA A N 1
ATOM 5312 C CA . ALA A 1 669 ? -16.841 29.790 -11.670 1.00 90.56 669 ALA A CA 1
ATOM 5313 C C . ALA A 1 669 ? -16.724 30.696 -10.423 1.00 90.56 669 ALA A C 1
ATOM 5315 O O . ALA A 1 669 ? -16.377 30.165 -9.368 1.00 90.56 669 ALA A O 1
ATOM 5316 N N . PRO A 1 670 ? -17.019 32.013 -10.464 1.00 88.81 670 PRO A N 1
ATOM 5317 C CA . PRO A 1 670 ? -16.887 32.891 -9.298 1.00 88.81 670 PRO A CA 1
ATOM 5318 C C . PRO A 1 670 ? -17.753 32.514 -8.089 1.00 88.81 670 PRO A C 1
ATOM 5320 O O . PRO A 1 670 ? -17.429 32.922 -6.981 1.00 88.81 670 PRO A O 1
ATOM 5323 N N . MET A 1 671 ? -18.826 31.733 -8.269 1.00 87.50 671 MET A N 1
ATOM 5324 C CA . MET A 1 671 ? -19.662 31.238 -7.161 1.00 87.50 671 MET A CA 1
ATOM 5325 C C . MET A 1 671 ? -19.079 29.990 -6.470 1.00 87.50 671 MET A C 1
ATOM 5327 O O . MET A 1 671 ? -19.628 29.526 -5.473 1.00 87.50 671 MET A O 1
ATOM 5331 N N . GLY A 1 672 ? -17.987 29.434 -7.003 1.00 83.00 672 GLY A N 1
ATOM 5332 C CA . GLY A 1 672 ? -17.406 28.165 -6.574 1.00 83.00 672 GLY A CA 1
ATOM 5333 C C . GLY A 1 672 ? -16.312 28.162 -5.499 1.00 83.00 672 GLY A C 1
ATOM 5334 O O . GLY A 1 672 ? -16.164 27.111 -4.876 1.00 83.00 672 GLY A O 1
ATOM 5335 N N . PRO A 1 673 ? -15.525 29.219 -5.226 1.00 83.62 673 PRO A N 1
ATOM 5336 C CA . PRO A 1 673 ? -14.473 29.174 -4.198 1.00 83.62 673 PRO A CA 1
ATOM 5337 C C . PRO A 1 673 ? -15.022 28.898 -2.796 1.00 83.62 673 PRO A C 1
ATOM 5339 O O . PRO A 1 673 ? -15.971 29.557 -2.388 1.00 83.62 673 PRO A O 1
ATOM 5342 N N . LYS A 1 674 ? -14.427 27.954 -2.051 1.00 78.75 674 LYS A N 1
ATOM 5343 C CA . LYS A 1 674 ? -14.813 27.673 -0.652 1.00 78.75 674 LYS A CA 1
ATOM 5344 C C . LYS A 1 674 ? -14.721 28.934 0.224 1.00 78.75 674 LYS A C 1
ATOM 5346 O O . LYS A 1 674 ? -13.949 29.843 -0.072 1.00 78.75 674 LYS A O 1
ATOM 5351 N N . GLY A 1 675 ? -15.511 28.959 1.297 1.00 79.81 675 GLY A N 1
ATOM 5352 C CA . GLY A 1 675 ? -15.583 30.065 2.252 1.00 79.81 675 GLY A CA 1
ATOM 5353 C C . GLY A 1 675 ? -16.735 31.031 1.965 1.00 79.81 675 GLY A C 1
ATOM 5354 O O . GLY A 1 675 ? -17.716 30.684 1.302 1.00 79.81 675 GLY A O 1
ATOM 5355 N N . VAL A 1 676 ? -16.596 32.271 2.444 1.00 79.69 676 VAL A N 1
ATOM 5356 C CA . VAL A 1 676 ? -17.673 33.283 2.484 1.00 79.69 676 VAL A CA 1
ATOM 5357 C C . VAL A 1 676 ? -18.340 33.505 1.123 1.00 79.69 676 VAL A C 1
ATOM 5359 O O . VAL A 1 676 ? -19.558 33.637 1.051 1.00 79.69 676 VAL A O 1
ATOM 5362 N N . VAL A 1 677 ? -17.568 33.493 0.030 1.00 81.12 677 VAL A N 1
ATOM 5363 C CA . VAL A 1 677 ? -18.084 33.702 -1.334 1.00 81.12 677 VAL A CA 1
ATOM 5364 C C . VAL A 1 677 ? -19.118 32.643 -1.719 1.00 81.12 677 VAL A C 1
ATOM 5366 O O . VAL A 1 677 ? -20.197 32.982 -2.208 1.00 81.12 677 VAL A O 1
ATOM 5369 N N . ARG A 1 678 ? -18.816 31.361 -1.491 1.00 86.31 678 ARG A N 1
ATOM 5370 C CA . ARG A 1 678 ? -19.726 30.259 -1.821 1.00 86.31 678 ARG A CA 1
ATOM 5371 C C . ARG A 1 678 ? -20.884 30.163 -0.835 1.00 86.31 678 ARG A C 1
ATOM 5373 O O . ARG A 1 678 ? -21.989 29.809 -1.249 1.00 86.31 678 ARG A O 1
ATOM 5380 N N . ASP A 1 679 ? -20.680 30.527 0.426 1.00 85.88 679 ASP A N 1
ATOM 5381 C CA . ASP A 1 679 ? -21.763 30.598 1.410 1.00 85.88 679 ASP A CA 1
ATOM 5382 C C . ASP A 1 679 ? -22.773 31.698 1.068 1.00 85.88 679 ASP A C 1
ATOM 5384 O O . ASP A 1 679 ? -23.985 31.465 1.068 1.00 85.88 679 ASP A O 1
ATOM 5388 N N . ASP A 1 680 ? -22.296 32.893 0.720 1.00 88.38 680 ASP A N 1
ATOM 5389 C CA . ASP A 1 680 ? -23.148 34.016 0.333 1.00 88.38 680 ASP A CA 1
ATOM 5390 C C . ASP A 1 680 ? -23.829 33.773 -1.015 1.00 88.38 680 ASP A C 1
ATOM 5392 O O . ASP A 1 680 ? -25.025 34.049 -1.163 1.00 88.38 680 ASP A O 1
ATOM 5396 N N . ALA A 1 681 ? -23.124 33.158 -1.970 1.00 88.06 681 ALA A N 1
ATOM 5397 C CA . ALA A 1 681 ? -23.748 32.644 -3.182 1.00 88.06 681 ALA A CA 1
ATOM 5398 C C . ALA A 1 681 ? -24.824 31.599 -2.839 1.00 88.06 681 ALA A C 1
ATOM 5400 O O . ALA A 1 681 ? -25.929 31.670 -3.366 1.00 88.06 681 ALA A O 1
ATOM 5401 N N . GLY A 1 682 ? -24.577 30.685 -1.898 1.00 89.75 682 GLY A N 1
ATOM 5402 C CA . GLY A 1 682 ? -25.556 29.695 -1.441 1.00 89.75 682 GLY A CA 1
ATOM 5403 C C . GLY A 1 682 ? -26.828 30.336 -0.881 1.00 89.75 682 GLY A C 1
ATOM 5404 O O . GLY A 1 682 ? -27.940 29.932 -1.236 1.00 89.75 682 GLY A O 1
ATOM 5405 N N . LYS A 1 683 ? -26.695 31.398 -0.076 1.00 91.06 683 LYS A N 1
ATOM 5406 C CA . LYS A 1 683 ? -27.835 32.193 0.419 1.00 91.06 683 LYS A CA 1
ATOM 5407 C C . LYS A 1 683 ? -28.602 32.847 -0.729 1.00 91.06 683 LYS A C 1
ATOM 5409 O O . LYS A 1 683 ? -29.830 32.761 -0.767 1.00 91.06 683 LYS A O 1
ATOM 5414 N N . LEU A 1 684 ? -27.893 33.450 -1.686 1.00 92.12 684 LEU A N 1
ATOM 5415 C CA . LEU A 1 684 ? -28.492 34.064 -2.873 1.00 92.12 684 LEU A CA 1
ATOM 5416 C C . LEU A 1 684 ? -29.280 33.039 -3.701 1.00 92.12 684 LEU A C 1
ATOM 5418 O O . LEU A 1 684 ? -30.420 33.304 -4.082 1.00 92.12 684 LEU A O 1
ATOM 5422 N N . LEU A 1 685 ? -28.705 31.862 -3.951 1.00 92.75 685 LEU A N 1
ATOM 5423 C CA . LEU A 1 685 ? -29.348 30.785 -4.707 1.00 92.75 685 LEU A CA 1
ATOM 5424 C C . LEU A 1 685 ? -30.584 30.253 -3.975 1.00 92.75 685 LEU A C 1
ATOM 5426 O O . LEU A 1 685 ? -31.632 30.085 -4.593 1.00 92.75 685 LEU A O 1
ATOM 5430 N N . THR A 1 686 ? -30.493 30.059 -2.658 1.00 91.88 686 THR A N 1
ATOM 5431 C CA . THR A 1 686 ? -31.620 29.625 -1.811 1.00 91.88 686 THR A CA 1
ATOM 5432 C C . THR A 1 686 ? -32.770 30.633 -1.833 1.00 91.88 686 THR A C 1
ATOM 5434 O O . THR A 1 686 ? -33.931 30.245 -1.894 1.00 91.88 686 THR A O 1
ATOM 5437 N N . ALA A 1 687 ? -32.461 31.932 -1.843 1.00 90.44 687 ALA A N 1
ATOM 5438 C CA . ALA A 1 687 ? -33.469 32.988 -1.902 1.00 90.44 687 ALA A CA 1
ATOM 5439 C C . ALA A 1 687 ? -34.174 33.094 -3.268 1.00 90.44 687 ALA A C 1
ATOM 5441 O O . ALA A 1 687 ? -35.293 33.599 -3.339 1.00 90.44 687 ALA A O 1
ATOM 5442 N N . ASN A 1 688 ? -33.531 32.644 -4.352 1.00 90.19 688 ASN A N 1
ATOM 5443 C CA . ASN A 1 688 ? -34.020 32.839 -5.721 1.00 90.19 688 ASN A CA 1
ATOM 5444 C C . ASN A 1 688 ? -34.547 31.565 -6.399 1.00 90.19 688 ASN A C 1
ATOM 5446 O O . ASN A 1 688 ? -35.254 31.677 -7.403 1.00 90.19 688 ASN A O 1
ATOM 5450 N N . LEU A 1 689 ? -34.216 30.377 -5.884 1.00 92.56 689 LEU A N 1
ATOM 5451 C CA . LEU A 1 689 ? -34.610 29.096 -6.470 1.00 92.56 689 LEU A CA 1
ATOM 5452 C C . LEU A 1 689 ? -35.598 28.351 -5.574 1.00 92.56 689 LEU A C 1
ATOM 5454 O O . LEU A 1 689 ? -35.318 28.020 -4.422 1.00 92.56 689 LEU A O 1
ATOM 5458 N N . LYS A 1 690 ? -36.767 28.040 -6.133 1.00 90.00 690 LYS A N 1
ATOM 5459 C CA . LYS A 1 690 ? -37.852 27.360 -5.427 1.00 90.00 690 LYS A CA 1
ATOM 5460 C C . LYS A 1 690 ? -37.418 25.957 -5.006 1.00 90.00 690 LYS A C 1
ATOM 5462 O O . LYS A 1 690 ? -36.920 25.182 -5.821 1.00 90.00 690 LYS A O 1
ATOM 5467 N N . GLY A 1 691 ? -37.664 25.624 -3.739 1.00 82.44 691 GLY A N 1
ATOM 5468 C CA . GLY A 1 691 ? -37.415 24.295 -3.176 1.00 82.44 691 GLY A CA 1
ATOM 5469 C C . GLY A 1 691 ? -35.946 23.988 -2.880 1.00 82.44 691 GLY A C 1
ATOM 5470 O O . GLY A 1 691 ? -35.663 22.865 -2.467 1.00 82.44 691 GLY A O 1
ATOM 5471 N N . ARG A 1 692 ? -35.025 24.946 -3.081 1.00 86.94 692 ARG A N 1
ATOM 5472 C CA . ARG A 1 692 ? -33.615 24.781 -2.715 1.00 86.94 692 ARG A CA 1
ATOM 5473 C C . ARG A 1 692 ? -33.454 24.910 -1.191 1.00 86.94 692 ARG A C 1
ATOM 5475 O O . ARG A 1 692 ? -33.940 25.886 -0.627 1.00 86.94 692 ARG A O 1
ATOM 5482 N N . PRO A 1 693 ? -32.760 23.990 -0.515 1.00 77.44 693 PRO A N 1
ATOM 5483 C CA . PRO A 1 693 ? -32.389 24.126 0.893 1.00 77.44 693 PRO A CA 1
ATOM 5484 C C . PRO A 1 693 ? -31.276 25.131 1.109 1.00 77.44 693 PRO A C 1
ATOM 5486 O O . PRO A 1 693 ? -30.500 25.449 0.206 1.00 77.44 693 PRO A O 1
ATOM 5489 N N . ALA A 1 694 ? -31.141 25.526 2.370 1.00 82.12 694 ALA A N 1
ATOM 5490 C CA . ALA A 1 694 ? -30.025 26.319 2.842 1.00 82.12 694 ALA A CA 1
ATOM 5491 C C . ALA A 1 694 ? -28.753 25.459 2.976 1.00 82.12 694 ALA A C 1
ATOM 5493 O O . ALA A 1 694 ? -28.520 24.834 4.007 1.00 82.12 694 ALA A O 1
ATOM 5494 N N . PHE A 1 695 ? -27.928 25.459 1.930 1.00 83.69 695 PHE A N 1
ATOM 5495 C CA . PHE A 1 695 ? -26.534 24.998 1.949 1.00 83.69 695 PHE A CA 1
ATOM 5496 C C . PHE A 1 695 ? -25.674 25.855 0.996 1.00 83.69 695 PHE A C 1
ATOM 5498 O O . PHE A 1 695 ? -26.216 26.674 0.237 1.00 83.69 695 PHE A O 1
ATOM 5505 N N . GLU A 1 696 ? -24.347 25.680 1.052 1.00 83.69 696 GLU A N 1
ATOM 5506 C CA . GLU A 1 696 ? -23.361 26.380 0.207 1.00 83.69 696 GLU A CA 1
ATOM 5507 C C . GLU A 1 696 ? -23.705 26.297 -1.297 1.00 83.69 696 GLU A C 1
ATOM 5509 O O . GLU A 1 696 ? -24.466 25.433 -1.729 1.00 83.69 696 GLU A O 1
ATOM 5514 N N . ALA A 1 697 ? -23.209 27.210 -2.134 1.00 88.81 697 ALA A N 1
ATOM 5515 C CA . ALA A 1 697 ? -23.487 27.154 -3.571 1.00 88.81 697 ALA A CA 1
ATOM 5516 C C . ALA A 1 697 ? -22.960 25.862 -4.231 1.00 88.81 697 ALA A C 1
ATOM 5518 O O . ALA A 1 697 ? -21.808 25.472 -4.040 1.00 88.81 697 ALA A O 1
ATOM 5519 N N . ASP A 1 698 ? -23.795 25.247 -5.070 1.00 89.12 698 ASP A N 1
ATOM 5520 C CA . ASP A 1 698 ? -23.461 24.139 -5.973 1.00 89.12 698 ASP A CA 1
ATOM 5521 C C . ASP A 1 698 ? -23.505 24.592 -7.442 1.00 89.12 698 ASP A C 1
ATOM 5523 O O . ASP A 1 698 ? -24.164 25.579 -7.787 1.00 89.12 698 ASP A O 1
ATOM 5527 N N . ASP A 1 699 ? -22.803 23.861 -8.309 1.00 89.81 699 ASP A N 1
ATOM 5528 C CA . ASP A 1 699 ? -22.667 24.167 -9.735 1.00 89.81 699 ASP A CA 1
ATOM 5529 C C . ASP A 1 699 ? -24.025 24.161 -10.461 1.00 89.81 699 ASP A C 1
ATOM 5531 O O . ASP A 1 699 ? -24.284 25.057 -11.269 1.00 89.81 699 ASP A O 1
ATOM 5535 N N . GLN A 1 700 ? -24.914 23.215 -10.131 1.00 91.44 700 GLN A N 1
ATOM 5536 C CA . GLN A 1 700 ? -26.257 23.102 -10.711 1.00 91.44 700 GLN A CA 1
ATOM 5537 C C . GLN A 1 700 ? -27.116 24.328 -10.413 1.00 91.44 700 GLN A C 1
ATOM 5539 O O . GLN A 1 700 ? -27.627 24.979 -11.329 1.00 91.44 700 GLN A O 1
ATOM 5544 N N . SER A 1 701 ? -27.263 24.664 -9.132 1.00 92.88 701 SER A N 1
ATOM 5545 C CA . SER A 1 701 ? -28.057 25.809 -8.693 1.00 92.88 701 SER A CA 1
ATOM 5546 C C . SER A 1 701 ? -27.497 27.114 -9.255 1.00 92.88 701 SER A C 1
ATOM 5548 O O . SER A 1 701 ? -28.261 27.964 -9.713 1.00 92.88 701 SER A O 1
ATOM 5550 N N . ALA A 1 702 ? -26.171 27.266 -9.286 1.00 93.62 702 ALA A N 1
ATOM 5551 C CA . ALA A 1 702 ? -25.530 28.440 -9.863 1.00 93.62 702 ALA A CA 1
ATOM 5552 C C . ALA A 1 702 ? -25.805 28.591 -11.366 1.00 93.62 702 ALA A C 1
ATOM 5554 O O . ALA A 1 702 ? -26.145 29.688 -11.814 1.00 93.62 702 ALA A O 1
ATOM 5555 N N . LEU A 1 703 ? -25.734 27.501 -12.139 1.00 95.50 703 LEU A N 1
ATOM 5556 C CA . LEU A 1 703 ? -26.069 27.531 -13.563 1.00 95.50 703 LEU A CA 1
ATOM 5557 C C . LEU A 1 703 ? -27.535 27.908 -13.780 1.00 95.50 703 LEU A C 1
ATOM 5559 O O . LEU A 1 703 ? -27.826 28.806 -14.568 1.00 95.50 703 LEU A O 1
ATOM 5563 N N . ILE A 1 704 ? -28.458 27.268 -13.056 1.00 95.75 704 ILE A N 1
ATOM 5564 C CA . ILE A 1 704 ? -29.896 27.566 -13.133 1.00 95.75 704 ILE A CA 1
ATOM 5565 C C . ILE A 1 704 ? -30.142 29.050 -12.845 1.00 95.75 704 ILE A C 1
ATOM 5567 O O . ILE A 1 704 ? -30.832 29.730 -13.607 1.00 95.75 704 ILE A O 1
ATOM 5571 N N . TYR A 1 705 ? -29.535 29.578 -11.783 1.00 94.94 705 TYR A N 1
ATOM 5572 C CA . TYR A 1 705 ? -29.650 30.986 -11.431 1.00 94.94 705 TYR A CA 1
ATOM 5573 C C . TYR A 1 705 ? -29.109 31.911 -12.526 1.00 94.94 705 TYR A C 1
ATOM 5575 O O . TYR A 1 705 ? -29.773 32.890 -12.863 1.00 94.94 705 TYR A O 1
ATOM 5583 N N . LEU A 1 706 ? -27.952 31.614 -13.128 1.00 94.88 706 LEU A N 1
ATOM 5584 C CA . LEU A 1 706 ? -27.397 32.406 -14.234 1.00 94.88 706 LEU A CA 1
ATOM 5585 C C . LEU A 1 706 ? -28.308 32.395 -15.466 1.00 94.88 706 LEU A C 1
ATOM 5587 O O . LEU A 1 706 ? -28.542 33.444 -16.067 1.00 94.88 706 LEU A O 1
ATOM 5591 N N . LEU A 1 707 ? -28.868 31.238 -15.817 1.00 95.00 707 LEU A N 1
ATOM 5592 C CA . LEU A 1 707 ? -29.760 31.098 -16.969 1.00 95.00 707 LEU A CA 1
ATOM 5593 C C . LEU A 1 707 ? -31.106 31.806 -16.771 1.00 95.00 707 LEU A C 1
ATOM 5595 O O . LEU A 1 707 ? -31.672 32.323 -17.734 1.00 95.00 707 LEU A O 1
ATOM 5599 N N . ILE A 1 708 ? -31.605 31.878 -15.534 1.00 92.81 708 ILE A N 1
ATOM 5600 C CA . ILE A 1 708 ? -32.831 32.614 -15.201 1.00 92.81 708 ILE A CA 1
ATOM 5601 C C . ILE A 1 708 ? -32.557 34.121 -15.102 1.00 92.81 708 ILE A C 1
ATOM 5603 O O . ILE A 1 708 ? -33.277 34.918 -15.702 1.00 92.81 708 ILE A O 1
ATOM 5607 N N . SER A 1 709 ? -31.531 34.523 -14.347 1.00 91.19 709 SER A N 1
ATOM 5608 C CA . SER A 1 709 ? -31.234 35.934 -14.046 1.00 91.19 709 SER A CA 1
ATOM 5609 C C . SER A 1 709 ? -30.643 36.696 -15.233 1.00 91.19 709 SER A C 1
ATOM 5611 O O . SER A 1 709 ? -30.876 37.892 -15.371 1.00 91.19 709 SER A O 1
ATOM 5613 N N . GLN A 1 710 ? -29.915 36.011 -16.117 1.00 92.81 710 GLN A N 1
ATOM 5614 C CA . GLN A 1 710 ? -29.295 36.578 -17.318 1.00 92.81 710 GLN A CA 1
ATOM 5615 C C . GLN A 1 710 ? -29.831 35.886 -18.581 1.00 92.81 710 GLN A C 1
ATOM 5617 O O . GLN A 1 710 ? -29.084 35.576 -19.513 1.00 92.81 710 GLN A O 1
ATOM 5622 N N . LYS A 1 711 ? -31.148 35.643 -18.614 1.00 91.19 711 LYS A N 1
ATOM 5623 C CA . LYS A 1 711 ? -31.841 34.915 -19.688 1.00 91.19 711 LYS A CA 1
ATOM 5624 C C . LYS A 1 711 ? -31.502 35.437 -21.084 1.00 91.19 711 LYS A C 1
ATOM 5626 O O . LYS A 1 711 ? -31.137 34.650 -21.950 1.00 91.19 711 LYS A O 1
ATOM 5631 N N . GLU A 1 712 ? -31.584 36.750 -21.294 1.00 92.19 712 GLU A N 1
ATOM 5632 C CA . GLU A 1 712 ? -31.323 37.379 -22.599 1.00 92.19 712 GLU A CA 1
ATOM 5633 C C . GLU A 1 712 ? -29.889 37.153 -23.094 1.00 92.19 712 GLU A C 1
ATOM 5635 O O . GLU A 1 712 ? -29.651 37.063 -24.297 1.00 92.19 712 GLU A O 1
ATOM 5640 N N . LYS A 1 713 ? -28.938 37.011 -22.165 1.00 93.25 713 LYS A N 1
ATOM 5641 C CA . LYS A 1 713 ? -27.520 36.825 -22.471 1.00 93.25 713 LYS A CA 1
ATOM 5642 C C . LYS A 1 713 ? -27.183 35.378 -22.830 1.00 93.25 713 LYS A C 1
ATOM 5644 O O . LYS A 1 713 ? -26.407 35.147 -23.754 1.00 93.25 713 LYS A O 1
ATOM 5649 N N . TRP A 1 714 ? -27.739 34.408 -22.101 1.00 95.50 714 TRP A N 1
ATOM 5650 C CA . TRP A 1 714 ? -27.301 33.011 -22.199 1.00 95.50 714 TRP A CA 1
ATOM 5651 C C . TRP A 1 714 ? -28.280 32.104 -22.944 1.00 95.50 714 TRP A C 1
ATOM 5653 O O . TRP A 1 714 ? -27.855 31.285 -23.755 1.00 95.50 714 TRP A O 1
ATOM 5663 N N . MET A 1 715 ? -29.589 32.240 -22.718 1.00 94.62 715 MET A N 1
ATOM 5664 C CA . MET A 1 715 ? -30.549 31.207 -23.130 1.00 94.62 715 MET A CA 1
ATOM 5665 C C . MET A 1 715 ? -30.672 31.018 -24.643 1.00 94.62 715 MET A C 1
ATOM 5667 O O . MET A 1 715 ? -31.026 29.929 -25.077 1.00 94.62 715 MET A O 1
ATOM 5671 N N . SER A 1 716 ? -30.325 32.020 -25.455 1.00 95.06 716 SER A N 1
ATOM 5672 C CA . SER A 1 716 ? -30.327 31.900 -26.922 1.00 95.06 716 SER A CA 1
ATOM 5673 C C . SER A 1 716 ? -29.358 30.835 -27.458 1.00 95.06 716 SER A C 1
ATOM 5675 O O . SER A 1 716 ? -29.452 30.459 -28.625 1.00 95.06 716 SER A O 1
ATOM 5677 N N . LYS A 1 717 ? -28.427 30.349 -26.625 1.00 97.62 717 LYS A N 1
ATOM 5678 C CA . LYS A 1 717 ? -27.443 29.311 -26.960 1.00 97.62 717 LYS A CA 1
ATOM 5679 C C . LYS A 1 717 ? -27.516 28.070 -26.068 1.00 97.62 717 LYS A C 1
ATOM 5681 O O . LYS A 1 717 ? -26.648 27.204 -26.184 1.00 97.62 717 LYS A O 1
ATOM 5686 N N . VAL A 1 718 ? -28.549 27.943 -25.234 1.00 97.19 718 VAL A N 1
ATOM 5687 C CA . VAL A 1 718 ? -28.767 26.775 -24.366 1.00 97.19 718 VAL A CA 1
ATOM 5688 C C . VAL A 1 718 ? -29.942 25.954 -24.874 1.00 97.19 718 VAL A C 1
ATOM 5690 O O . VAL A 1 718 ? -31.048 26.468 -25.009 1.00 97.19 718 VAL A O 1
ATOM 5693 N N . PHE A 1 719 ? -29.710 24.666 -25.109 1.00 96.06 719 PHE A N 1
ATOM 5694 C CA . PHE A 1 719 ? -30.752 23.694 -25.404 1.00 96.06 719 PHE A CA 1
ATOM 5695 C C . PHE A 1 719 ? -31.058 22.868 -24.151 1.00 96.06 719 PHE A C 1
ATOM 5697 O O . PHE A 1 719 ? -30.192 22.145 -23.652 1.00 96.06 719 PHE A O 1
ATOM 5704 N N . VAL A 1 720 ? -32.291 22.967 -23.650 1.00 94.06 720 VAL A N 1
ATOM 5705 C CA . VAL A 1 720 ? -32.781 22.141 -22.537 1.00 94.06 720 VAL A CA 1
ATOM 5706 C C . VAL A 1 720 ? -33.437 20.896 -23.126 1.00 94.06 720 VAL A C 1
ATOM 5708 O O . VAL A 1 720 ? -34.532 20.970 -23.678 1.00 94.06 720 VAL A O 1
ATOM 5711 N N . GLU A 1 721 ? -32.744 19.762 -23.059 1.00 90.38 721 GLU A N 1
ATOM 5712 C CA . GLU A 1 721 ? -33.207 18.500 -23.631 1.00 90.38 721 GLU A CA 1
ATOM 5713 C C . GLU A 1 721 ? -34.151 17.776 -22.673 1.00 90.38 721 GLU A C 1
ATOM 5715 O O . GLU A 1 721 ? -33.739 17.331 -21.600 1.00 90.38 721 GLU A O 1
ATOM 5720 N N . ASN A 1 722 ? -35.402 17.616 -23.096 1.00 86.44 722 ASN A N 1
ATOM 5721 C CA . ASN A 1 722 ? -36.443 16.927 -22.341 1.00 86.44 722 ASN A CA 1
ATOM 5722 C C . ASN A 1 722 ? -37.192 15.858 -23.148 1.00 86.44 722 ASN A C 1
ATOM 5724 O O . ASN A 1 722 ? -38.111 15.280 -22.596 1.00 86.44 722 ASN A O 1
ATOM 5728 N N . SER A 1 723 ? -36.825 15.611 -24.414 1.00 80.00 723 SER A N 1
ATOM 5729 C CA . SER A 1 723 ? -37.500 14.628 -25.288 1.00 80.00 723 SER A CA 1
ATOM 5730 C C . SER A 1 723 ? -36.985 13.193 -25.135 1.00 80.00 723 SER A C 1
ATOM 5732 O O . SER A 1 723 ? -37.453 12.277 -25.810 1.00 80.00 723 SER A O 1
ATOM 5734 N N . TYR A 1 724 ? -35.940 13.027 -24.326 1.00 79.00 724 TYR A N 1
ATOM 5735 C CA . TYR A 1 724 ? -35.406 11.760 -23.851 1.00 79.00 724 TYR A CA 1
ATOM 5736 C C . TYR A 1 724 ? -34.536 12.028 -22.618 1.00 79.00 724 TYR A C 1
ATOM 5738 O O . TYR A 1 724 ? -34.048 13.146 -22.402 1.00 79.00 724 TYR A O 1
ATOM 5746 N N . TYR A 1 725 ? -34.276 10.989 -21.826 1.00 79.69 725 TYR A N 1
ATOM 5747 C CA . TYR A 1 725 ? -33.302 11.063 -20.742 1.00 79.69 725 TYR A CA 1
ATOM 5748 C C . TYR A 1 725 ? -31.883 11.043 -21.315 1.00 79.69 725 TYR A C 1
ATOM 5750 O O . TYR A 1 725 ? -31.197 10.021 -21.279 1.00 79.69 725 TYR A O 1
ATOM 5758 N N . LEU A 1 726 ? -31.419 12.196 -21.818 1.00 83.25 726 LEU A N 1
ATOM 5759 C CA . LEU A 1 726 ? -29.986 12.440 -22.028 1.00 83.25 726 LEU A CA 1
ATOM 5760 C C . LEU A 1 726 ? -29.228 12.141 -20.731 1.00 83.25 726 LEU A C 1
ATOM 5762 O O . LEU A 1 726 ? -28.099 11.660 -20.763 1.00 83.25 726 LEU A O 1
ATOM 5766 N N . HIS A 1 727 ? -29.899 12.396 -19.608 1.00 84.19 727 HIS A N 1
ATOM 5767 C CA . HIS A 1 727 ? -29.407 12.140 -18.280 1.00 84.19 727 HIS A CA 1
ATOM 5768 C C . HIS A 1 727 ? -30.551 11.909 -17.283 1.00 84.19 727 HIS A C 1
ATOM 5770 O O . HIS A 1 727 ? -31.242 12.837 -16.872 1.00 84.19 727 HIS A O 1
ATOM 5776 N N . GLY A 1 728 ? -30.756 10.661 -16.888 1.00 82.31 728 GLY A N 1
ATOM 5777 C CA . GLY A 1 728 ? -31.865 10.226 -16.056 1.00 82.31 728 GLY A CA 1
ATOM 5778 C C . GLY A 1 728 ? -31.478 9.953 -14.601 1.00 82.31 728 GLY A C 1
ATOM 5779 O O . GLY A 1 728 ? -30.390 9.459 -14.316 1.00 82.31 728 GLY A O 1
ATOM 5780 N N . PHE A 1 729 ? -32.380 10.237 -13.659 1.00 81.44 729 PHE A N 1
ATOM 5781 C CA . PHE A 1 729 ? -32.151 9.968 -12.237 1.00 81.44 729 PHE A CA 1
ATOM 5782 C C . PHE A 1 729 ? -32.524 8.528 -11.857 1.00 81.44 729 PHE A C 1
ATOM 5784 O O . PHE A 1 729 ? -33.657 8.096 -12.073 1.00 81.44 729 PHE A O 1
ATOM 5791 N N . TRP A 1 730 ? -31.585 7.796 -11.250 1.00 83.62 730 TRP A N 1
ATOM 5792 C CA . TRP A 1 730 ? -31.696 6.349 -11.044 1.00 83.62 730 TRP A CA 1
ATOM 5793 C C . TRP A 1 730 ? -32.963 5.886 -10.308 1.00 83.62 730 TRP A C 1
ATOM 5795 O O . TRP A 1 730 ? -33.549 4.887 -10.713 1.00 83.62 730 TRP A O 1
ATOM 5805 N N . LEU A 1 731 ? -33.443 6.607 -9.287 1.00 76.31 731 LEU A N 1
ATOM 5806 C CA . LEU A 1 731 ? -34.609 6.183 -8.491 1.00 76.31 731 LEU A CA 1
ATOM 5807 C C . LEU A 1 731 ? -35.918 6.107 -9.282 1.00 76.31 731 LEU A C 1
ATOM 5809 O O . LEU A 1 731 ? -36.797 5.336 -8.913 1.00 76.31 731 LEU A O 1
ATOM 5813 N N . GLY A 1 732 ? -36.053 6.889 -10.353 1.00 76.38 732 GLY A N 1
ATOM 5814 C CA . GLY A 1 732 ? -37.226 6.837 -11.228 1.00 76.38 732 GLY A CA 1
ATOM 5815 C C . GLY A 1 732 ? -37.105 5.818 -12.363 1.00 76.38 732 GLY A C 1
ATOM 5816 O O . GLY A 1 732 ? -38.078 5.604 -13.082 1.00 76.38 732 GLY A O 1
ATOM 5817 N N . LEU A 1 733 ? -35.922 5.218 -12.546 1.00 84.06 733 LEU A N 1
ATOM 5818 C CA . LEU A 1 733 ? -35.553 4.506 -13.772 1.00 84.06 733 LEU A CA 1
ATOM 5819 C C . LEU A 1 733 ? -35.209 3.040 -13.540 1.00 84.06 733 LEU A C 1
ATOM 5821 O O . LEU A 1 733 ? -35.710 2.179 -14.257 1.00 84.06 733 LEU A O 1
ATOM 5825 N N . VAL A 1 734 ? -34.383 2.737 -12.534 1.00 87.81 734 VAL A N 1
ATOM 5826 C CA . VAL A 1 734 ? -33.791 1.396 -12.384 1.00 87.81 734 VAL A CA 1
ATOM 5827 C C . VAL A 1 734 ? -34.821 0.299 -12.160 1.00 87.81 734 VAL A C 1
ATOM 5829 O O . VAL A 1 734 ? -34.594 -0.838 -12.562 1.00 87.81 734 VAL A O 1
ATOM 5832 N N . ASP A 1 735 ? -35.954 0.620 -11.540 1.00 86.50 735 ASP A N 1
ATOM 5833 C CA . ASP A 1 735 ? -37.037 -0.330 -11.274 1.00 86.50 735 ASP A CA 1
ATOM 5834 C C . ASP A 1 735 ? -37.961 -0.523 -12.489 1.00 86.50 735 ASP A C 1
ATOM 5836 O O . ASP A 1 735 ? -38.708 -1.495 -12.539 1.00 86.50 735 ASP A O 1
ATOM 5840 N N . LYS A 1 736 ? -37.866 0.359 -13.494 1.00 84.81 736 LYS A N 1
ATOM 5841 C CA . LYS A 1 736 ? -38.650 0.313 -14.737 1.00 84.81 736 LYS A CA 1
ATOM 5842 C C . LYS A 1 736 ? -37.896 -0.352 -15.899 1.00 84.81 736 LYS A C 1
ATOM 5844 O O . LYS A 1 736 ? -38.456 -0.495 -16.979 1.00 84.81 736 LYS A O 1
ATOM 5849 N N . TYR A 1 737 ? -36.644 -0.777 -15.717 1.00 88.50 737 TYR A N 1
ATOM 5850 C CA . TYR A 1 737 ? -35.826 -1.316 -16.811 1.00 88.50 737 TYR A CA 1
ATOM 5851 C C . TYR A 1 737 ? -36.390 -2.560 -17.490 1.00 88.50 737 TYR A C 1
ATOM 5853 O O . TYR A 1 737 ? -36.294 -2.669 -18.709 1.00 88.50 737 TYR A O 1
ATOM 5861 N N . GLU A 1 738 ? -36.971 -3.501 -16.749 1.00 85.69 738 GLU A N 1
ATOM 5862 C CA . GLU A 1 738 ? -37.600 -4.674 -17.356 1.00 85.69 738 GLU A CA 1
ATOM 5863 C C . GLU A 1 738 ? -38.810 -4.275 -18.213 1.00 85.69 738 GLU A C 1
ATOM 5865 O O . GLU A 1 738 ? -38.931 -4.741 -19.341 1.00 85.69 738 GLU A O 1
ATOM 5870 N N . GLU A 1 739 ? -39.641 -3.348 -17.729 1.00 81.69 739 GLU A N 1
ATOM 5871 C CA . GLU A 1 739 ? -40.773 -2.798 -18.483 1.00 81.69 739 GLU A CA 1
ATOM 5872 C C . GLU A 1 739 ? -40.302 -2.064 -19.751 1.00 81.69 739 GLU A C 1
ATOM 5874 O O . GLU A 1 739 ? -40.823 -2.297 -20.842 1.00 81.69 739 GLU A O 1
ATOM 5879 N N . MET A 1 740 ? -39.276 -1.220 -19.623 1.00 79.44 740 MET A N 1
ATOM 5880 C CA . MET A 1 740 ? -38.664 -0.493 -20.739 1.00 79.44 740 MET A CA 1
ATOM 5881 C C . MET A 1 740 ? -38.048 -1.443 -21.776 1.00 79.44 740 MET A C 1
ATOM 5883 O O . MET A 1 740 ? -38.132 -1.192 -22.978 1.00 79.44 740 MET A O 1
ATOM 5887 N N . ALA A 1 741 ? -37.430 -2.544 -21.336 1.00 76.69 741 ALA A N 1
ATOM 5888 C CA . ALA A 1 741 ? -36.868 -3.560 -22.225 1.00 76.69 741 ALA A CA 1
ATOM 5889 C C . ALA A 1 741 ? -37.944 -4.343 -22.993 1.00 76.69 741 ALA A C 1
ATOM 5891 O O . ALA A 1 741 ? -37.675 -4.817 -24.096 1.00 76.69 741 ALA A O 1
ATOM 5892 N N . GLU A 1 742 ? -39.131 -4.519 -22.407 1.00 72.94 742 GLU A N 1
ATOM 5893 C CA . GLU A 1 742 ? -40.245 -5.253 -23.015 1.00 72.94 742 GLU A CA 1
ATOM 5894 C C . GLU A 1 742 ? -41.046 -4.407 -24.011 1.00 72.94 742 GLU A C 1
ATOM 5896 O O . GLU A 1 742 ? -41.530 -4.943 -25.010 1.00 72.94 742 GLU A O 1
ATOM 5901 N N . LYS A 1 743 ? -41.191 -3.101 -23.757 1.00 65.00 743 LYS A N 1
ATOM 5902 C CA . LYS A 1 743 ? -42.093 -2.229 -24.523 1.00 65.00 743 LYS A CA 1
ATOM 5903 C C . LYS A 1 743 ? -41.457 -1.528 -25.738 1.00 65.00 743 LYS A C 1
ATOM 5905 O O . LYS A 1 743 ? -42.194 -1.217 -26.673 1.00 65.00 743 LYS A O 1
ATOM 5910 N N . HIS A 1 744 ? -40.135 -1.301 -25.790 1.00 57.12 744 HIS A N 1
ATOM 5911 C CA . HIS A 1 744 ? -39.550 -0.320 -26.732 1.00 57.12 744 HIS A CA 1
ATOM 5912 C C . HIS A 1 744 ? -38.402 -0.810 -27.631 1.00 57.12 744 HIS A C 1
ATOM 5914 O O . HIS A 1 744 ? -37.545 -1.594 -27.230 1.00 57.12 744 HIS A O 1
ATOM 5920 N N . HIS A 1 745 ? -38.381 -0.263 -28.857 1.00 53.88 745 HIS A N 1
ATOM 5921 C CA . HIS A 1 745 ? -37.324 -0.354 -29.881 1.00 53.88 745 HIS A CA 1
ATOM 5922 C C . HIS A 1 745 ? -36.786 1.074 -30.187 1.00 53.88 745 HIS A C 1
ATOM 5924 O O . HIS A 1 745 ? -37.488 2.042 -29.887 1.00 53.88 745 HIS A O 1
ATOM 5930 N N . PRO A 1 746 ? -35.588 1.262 -30.784 1.00 47.97 746 PRO A N 1
ATOM 5931 C CA . PRO A 1 746 ? -34.960 2.587 -30.937 1.00 47.97 746 PRO A CA 1
ATOM 5932 C C . PRO A 1 746 ? -35.764 3.598 -31.795 1.00 47.97 746 PRO A C 1
ATOM 5934 O O . PRO A 1 746 ? -36.043 3.339 -32.964 1.00 47.97 746 PRO A O 1
ATOM 5937 N N . GLY A 1 747 ? -36.063 4.788 -31.245 1.00 44.44 747 GLY A N 1
ATOM 5938 C CA . GLY A 1 747 ? -36.760 5.916 -31.900 1.00 44.44 747 GLY A CA 1
ATOM 5939 C C . GLY A 1 747 ? -36.799 7.186 -31.020 1.00 44.44 747 GLY A C 1
ATOM 5940 O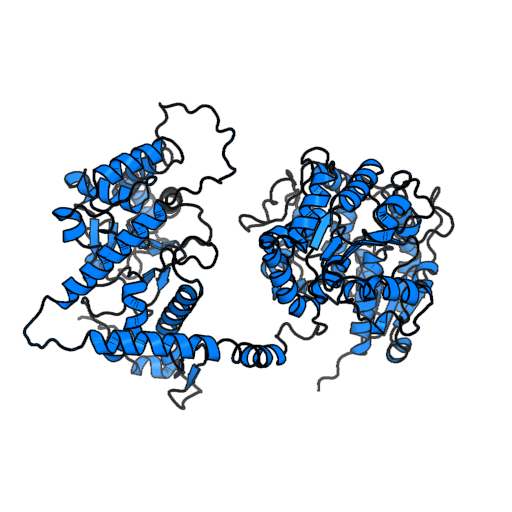 O . GLY A 1 747 ? -36.420 7.125 -29.854 1.00 44.44 747 GLY A O 1
ATOM 5941 N N . LEU A 1 748 ? -37.178 8.354 -31.567 1.00 40.22 748 LEU A N 1
ATOM 5942 C CA . LEU A 1 748 ? -37.232 9.646 -30.843 1.00 40.22 748 LEU A CA 1
ATOM 5943 C C . LEU A 1 748 ? -38.530 9.777 -30.011 1.00 40.22 748 LEU A C 1
ATOM 5945 O O . LEU A 1 748 ? -39.609 9.745 -30.598 1.00 40.22 748 LEU A O 1
ATOM 5949 N N . GLY A 1 749 ? -38.424 9.975 -28.688 1.00 48.09 749 GLY A N 1
ATOM 5950 C CA . GLY A 1 749 ? -39.544 10.260 -27.772 1.00 48.09 749 GLY A CA 1
ATOM 5951 C C . GLY A 1 749 ? -39.311 9.795 -26.320 1.00 48.09 749 GLY A C 1
ATOM 5952 O O . GLY A 1 749 ? -38.418 8.985 -26.068 1.00 48.09 749 GLY A O 1
ATOM 5953 N N . ASP A 1 750 ? -40.143 10.285 -25.388 1.00 49.66 750 ASP A N 1
ATOM 5954 C CA . ASP A 1 750 ? -40.048 10.120 -23.917 1.00 49.66 750 ASP A CA 1
ATOM 5955 C C . ASP A 1 750 ? -40.127 8.672 -23.398 1.00 49.66 750 ASP A C 1
ATOM 5957 O O . ASP A 1 750 ? -39.867 8.420 -22.224 1.00 49.66 750 ASP A O 1
ATOM 5961 N N . GLU A 1 751 ? -40.449 7.703 -24.254 1.00 50.50 751 GLU A N 1
ATOM 5962 C CA . GLU A 1 751 ? -40.524 6.289 -23.876 1.00 50.50 751 GLU A CA 1
ATOM 5963 C C . GLU A 1 751 ? -39.244 5.494 -24.218 1.00 50.50 751 GLU A C 1
ATOM 5965 O O . GLU A 1 751 ? -39.227 4.265 -24.190 1.00 50.50 751 GLU A O 1
ATOM 5970 N N . ARG A 1 752 ? -38.141 6.176 -24.556 1.00 67.31 752 ARG A N 1
ATOM 5971 C CA . ARG A 1 752 ? -36.842 5.534 -24.815 1.00 67.31 752 ARG A CA 1
ATOM 5972 C C . ARG A 1 752 ? -36.119 5.153 -23.515 1.00 67.31 752 ARG A C 1
ATOM 5974 O O . ARG A 1 752 ? -36.274 5.801 -22.481 1.00 67.31 752 ARG A O 1
ATOM 5981 N N . TRP A 1 753 ? -35.259 4.134 -23.592 1.00 78.56 753 TRP A N 1
ATOM 5982 C CA . TRP A 1 753 ? -34.283 3.821 -22.543 1.00 78.56 753 TRP A CA 1
ATOM 5983 C C . TRP A 1 753 ? -33.457 5.062 -22.183 1.00 78.56 753 TRP A C 1
ATOM 5985 O O . TRP A 1 753 ? -33.089 5.829 -23.080 1.00 78.56 753 TRP A O 1
ATOM 5995 N N . PRO A 1 754 ? -33.138 5.277 -20.896 1.00 84.69 754 PRO A N 1
ATOM 5996 C CA . PRO A 1 754 ? -32.295 6.394 -20.526 1.00 84.69 754 PRO A CA 1
ATOM 5997 C C . PRO A 1 754 ? -30.911 6.223 -21.134 1.00 84.69 754 PRO A C 1
ATOM 5999 O O . PRO A 1 754 ? -30.308 5.153 -21.032 1.00 84.69 754 PRO A O 1
ATOM 6002 N N . PHE A 1 755 ? -30.399 7.279 -21.763 1.00 86.25 755 PHE A N 1
ATOM 6003 C CA . PHE A 1 755 ? -29.070 7.226 -22.353 1.00 86.25 755 PHE A CA 1
ATOM 6004 C C . PHE A 1 755 ? -28.001 7.132 -21.268 1.00 86.25 755 PHE A C 1
ATOM 6006 O O . PHE A 1 755 ? -27.133 6.262 -21.317 1.00 86.25 755 PHE A O 1
ATOM 6013 N N . VAL A 1 756 ? -28.124 7.988 -20.257 1.00 88.94 756 VAL A N 1
ATOM 6014 C CA . VAL A 1 756 ? -27.310 7.964 -19.046 1.00 88.94 756 VAL A CA 1
ATOM 6015 C C . VAL A 1 756 ? -28.227 7.810 -17.846 1.00 88.94 756 VAL A C 1
ATOM 6017 O O . VAL A 1 756 ? -29.240 8.501 -17.753 1.00 88.94 756 VAL A O 1
ATOM 6020 N N . THR A 1 757 ? -27.838 6.962 -16.902 1.00 89.62 757 THR A N 1
ATOM 6021 C CA . THR A 1 757 ? -28.462 6.866 -15.584 1.00 89.62 757 THR A CA 1
ATOM 6022 C C . THR A 1 757 ? -27.484 7.317 -14.512 1.00 89.62 757 THR A C 1
ATOM 6024 O O . THR A 1 757 ? -26.401 6.753 -14.372 1.00 89.62 757 THR A O 1
ATOM 6027 N N . HIS A 1 758 ? -27.874 8.326 -13.739 1.00 86.81 758 HIS A N 1
ATOM 6028 C CA . HIS A 1 758 ? -27.036 8.965 -12.730 1.00 86.81 758 HIS A CA 1
ATOM 6029 C C . HIS A 1 758 ? -27.437 8.568 -11.324 1.00 86.81 758 HIS A C 1
ATOM 6031 O O . HIS A 1 758 ? -28.579 8.778 -10.905 1.00 86.81 758 HIS A O 1
ATOM 6037 N N . PHE A 1 759 ? -26.468 8.034 -10.591 1.00 83.12 759 PHE A N 1
ATOM 6038 C CA . PHE A 1 759 ? -26.568 7.569 -9.217 1.00 83.12 759 PHE A CA 1
ATOM 6039 C C . PHE A 1 759 ? -26.199 8.673 -8.213 1.00 83.12 759 PHE A C 1
ATOM 6041 O O . PHE A 1 759 ? -25.439 8.452 -7.273 1.00 83.12 759 PHE A O 1
ATOM 6048 N N . VAL A 1 760 ? -26.771 9.872 -8.382 1.00 73.75 760 VAL A N 1
ATOM 6049 C CA . VAL A 1 760 ? -26.563 10.999 -7.453 1.00 73.75 760 VAL A CA 1
ATOM 6050 C C . VAL A 1 760 ? -26.869 10.579 -6.018 1.00 73.75 760 VAL A C 1
ATOM 6052 O O . VAL A 1 760 ? -27.929 10.009 -5.741 1.00 73.75 760 VAL A O 1
ATOM 6055 N N . GLY A 1 761 ? -25.961 10.904 -5.094 1.00 64.50 761 GLY A N 1
ATOM 6056 C CA . GLY A 1 761 ? -26.101 10.584 -3.665 1.00 64.50 761 GLY A CA 1
ATOM 6057 C C . GLY A 1 761 ? -25.866 9.106 -3.341 1.00 64.50 761 GLY A C 1
ATOM 6058 O O . GLY A 1 761 ? -26.058 8.677 -2.211 1.00 64.50 761 GLY A O 1
ATOM 6059 N N . CYS A 1 762 ? -25.441 8.324 -4.328 1.00 61.78 762 CYS A N 1
ATOM 6060 C CA . CYS A 1 762 ? -25.185 6.901 -4.234 1.00 61.78 762 CYS A CA 1
ATOM 6061 C C . CYS A 1 762 ? -23.716 6.655 -4.605 1.00 61.78 762 CYS A C 1
ATOM 6063 O O . CYS A 1 762 ? -23.394 6.039 -5.616 1.00 61.78 762 CYS A O 1
ATOM 6065 N N . LYS A 1 763 ? -22.804 7.223 -3.803 1.00 56.50 763 LYS A N 1
ATOM 6066 C CA . LYS A 1 763 ? -21.355 7.123 -4.017 1.00 56.50 763 LYS A CA 1
ATOM 6067 C C . LYS A 1 763 ? -20.846 5.814 -3.400 1.00 56.50 763 LYS A C 1
ATOM 6069 O O . LYS A 1 763 ? -20.863 5.699 -2.176 1.00 56.50 763 LYS A O 1
ATOM 6074 N N . PRO A 1 764 ? -20.337 4.846 -4.184 1.00 43.84 764 PRO A N 1
ATOM 6075 C CA . PRO A 1 764 ? -19.852 3.565 -3.653 1.00 43.84 764 PRO A CA 1
ATOM 6076 C C . PRO A 1 764 ? -18.685 3.707 -2.659 1.00 43.84 764 PRO A C 1
ATOM 6078 O O . PRO A 1 764 ? -18.404 2.782 -1.903 1.00 43.84 764 PRO A O 1
ATOM 6081 N N . CYS A 1 765 ? -18.019 4.868 -2.657 1.00 42.69 765 CYS A N 1
ATOM 6082 C CA . CYS A 1 765 ? -16.785 5.141 -1.921 1.00 42.69 765 CYS A CA 1
ATOM 6083 C C . CYS A 1 765 ? -16.946 6.161 -0.772 1.00 42.69 765 CYS A C 1
ATOM 6085 O O . CYS A 1 765 ? -15.941 6.569 -0.195 1.00 42.69 765 CYS A O 1
ATOM 6087 N N . GLY A 1 766 ? -18.165 6.610 -0.438 1.00 42.94 766 GLY A N 1
ATOM 6088 C CA . GLY A 1 766 ? -18.381 7.619 0.608 1.00 42.94 766 GLY A CA 1
ATOM 6089 C C . GLY A 1 766 ? -19.785 7.571 1.209 1.00 42.94 766 GLY A C 1
ATOM 6090 O O . GLY A 1 766 ? -20.776 7.542 0.486 1.00 42.94 766 GLY A O 1
ATOM 6091 N N . SER A 1 767 ? -19.868 7.576 2.539 1.00 40.88 767 SER A N 1
ATOM 6092 C CA . SER A 1 767 ? -21.094 7.568 3.348 1.00 40.88 767 SER A CA 1
ATOM 6093 C C . SER A 1 767 ? -21.840 8.909 3.296 1.00 40.88 767 SER A C 1
ATOM 6095 O O . SER A 1 767 ? -21.958 9.591 4.306 1.00 40.88 767 SER A O 1
ATOM 6097 N N . TYR A 1 768 ? -22.304 9.316 2.113 1.00 43.91 768 TYR A N 1
ATOM 6098 C CA . TYR A 1 768 ? -22.951 10.619 1.898 1.00 43.91 768 TYR A CA 1
ATOM 6099 C C . TYR A 1 768 ? -24.295 10.515 1.159 1.00 43.91 768 TYR A C 1
ATOM 6101 O O . TYR A 1 768 ? -24.606 11.308 0.269 1.00 43.91 768 TYR A O 1
ATOM 6109 N N . GLY A 1 769 ? -25.119 9.537 1.540 1.00 48.22 769 GLY A N 1
ATOM 6110 C CA . GLY A 1 769 ? -26.518 9.490 1.121 1.00 48.22 769 GLY A CA 1
ATOM 6111 C C . GLY A 1 769 ? -27.385 8.632 2.037 1.00 48.22 769 GLY A C 1
ATOM 6112 O O . GLY A 1 769 ? -26.951 7.579 2.493 1.00 48.22 769 GLY A O 1
ATOM 6113 N N . ASP A 1 770 ? -28.633 9.050 2.248 1.00 49.75 770 ASP A N 1
ATOM 6114 C CA . ASP A 1 770 ? -29.628 8.376 3.104 1.00 49.75 770 ASP A CA 1
ATOM 6115 C C . ASP A 1 770 ? -30.215 7.088 2.499 1.00 49.75 770 ASP A C 1
ATOM 6117 O O . ASP A 1 770 ? -31.213 6.542 2.978 1.00 49.75 770 ASP A O 1
ATOM 6121 N N . TYR A 1 771 ? -29.620 6.573 1.422 1.00 61.41 771 TYR A N 1
ATOM 6122 C CA . TYR A 1 771 ? -30.030 5.301 0.843 1.00 61.41 771 TYR A CA 1
ATOM 6123 C C . TYR A 1 771 ? -29.201 4.169 1.445 1.00 61.41 771 TYR A C 1
ATOM 6125 O O . TYR A 1 771 ? -27.973 4.269 1.490 1.00 61.41 771 TYR A O 1
ATOM 6133 N N . PRO A 1 772 ? -29.825 3.041 1.835 1.00 67.38 772 PRO A N 1
ATOM 6134 C CA . PRO A 1 772 ? -29.072 1.858 2.217 1.00 67.38 772 PRO A CA 1
ATOM 6135 C C . PRO A 1 772 ? -28.078 1.504 1.107 1.00 67.38 772 PRO A C 1
ATOM 6137 O O . PRO A 1 772 ? -28.486 1.329 -0.045 1.00 67.38 772 PRO A O 1
ATOM 6140 N N . ALA A 1 773 ? -26.793 1.367 1.445 1.00 68.19 773 ALA A N 1
ATOM 6141 C CA . ALA A 1 773 ? -25.729 1.054 0.483 1.00 68.19 773 ALA A CA 1
ATOM 6142 C C . ALA A 1 773 ? -26.067 -0.177 -0.385 1.00 68.19 773 ALA A C 1
ATOM 6144 O O . ALA A 1 773 ? -25.730 -0.245 -1.564 1.00 68.19 773 ALA A O 1
ATOM 6145 N N . GLU A 1 774 ? -26.826 -1.121 0.172 1.00 75.38 774 GLU A N 1
ATOM 6146 C CA . GLU A 1 774 ? -27.355 -2.280 -0.542 1.00 75.38 774 GLU A CA 1
ATOM 6147 C C . GLU A 1 774 ? -28.328 -1.914 -1.680 1.00 75.38 774 GLU A C 1
ATOM 6149 O O . GLU A 1 774 ? -28.241 -2.497 -2.760 1.00 75.38 774 GLU A O 1
ATOM 6154 N N . LYS A 1 775 ? -29.242 -0.951 -1.480 1.00 81.00 775 LYS A N 1
ATOM 6155 C CA . LYS A 1 775 ? -30.165 -0.477 -2.531 1.00 81.00 775 LYS A CA 1
ATOM 6156 C C . LYS A 1 775 ? -29.381 0.161 -3.673 1.00 81.00 775 LYS A C 1
ATOM 6158 O O . LYS A 1 775 ? -29.664 -0.099 -4.841 1.00 81.00 775 LYS A O 1
ATOM 6163 N N . CYS A 1 776 ? -28.383 0.953 -3.305 1.00 79.19 776 CYS A N 1
ATOM 6164 C CA . CYS A 1 776 ? -27.442 1.593 -4.206 1.00 79.19 776 CYS A CA 1
ATOM 6165 C C . CYS A 1 776 ? -26.717 0.591 -5.109 1.00 79.19 776 CYS A C 1
ATOM 6167 O O . CYS A 1 776 ? -26.866 0.627 -6.330 1.00 79.19 776 CYS A O 1
ATOM 6169 N N . LEU A 1 777 ? -26.019 -0.369 -4.498 1.00 81.44 777 LEU A N 1
ATOM 6170 C CA . LEU A 1 777 ? -25.271 -1.404 -5.210 1.00 81.44 777 LEU A CA 1
ATOM 6171 C C . LEU A 1 777 ? -26.173 -2.250 -6.114 1.00 81.44 777 LEU A C 1
ATOM 6173 O O . LEU A 1 777 ? -25.851 -2.452 -7.281 1.00 81.44 777 LEU A O 1
ATOM 6177 N N . LYS A 1 778 ? -27.338 -2.685 -5.614 1.00 86.19 778 LYS A N 1
ATOM 6178 C CA . LYS A 1 778 ? -28.309 -3.453 -6.412 1.00 86.19 778 LYS A CA 1
ATOM 6179 C C . LYS A 1 778 ? -28.804 -2.676 -7.628 1.00 86.19 778 LYS A C 1
ATOM 6181 O O . LYS A 1 778 ? -29.002 -3.254 -8.689 1.00 86.19 778 LYS A O 1
ATOM 6186 N N . SER A 1 779 ? -29.020 -1.376 -7.482 1.00 89.00 779 SER A N 1
ATOM 6187 C CA . SER A 1 779 ? -29.541 -0.532 -8.559 1.00 89.00 779 SER A CA 1
ATOM 6188 C C . SER A 1 779 ? -28.483 -0.225 -9.614 1.00 89.00 779 SER A C 1
ATOM 6190 O O . SER A 1 779 ? -28.791 -0.231 -10.805 1.00 89.00 779 SER A O 1
ATOM 6192 N N . MET A 1 780 ? -27.230 -0.035 -9.190 1.00 88.56 780 MET A N 1
ATOM 6193 C CA . MET A 1 780 ? -26.083 0.043 -10.096 1.00 88.56 780 MET A CA 1
ATOM 6194 C C . MET A 1 780 ? -25.888 -1.267 -10.863 1.00 88.56 780 MET A C 1
ATOM 6196 O O . MET A 1 780 ? -25.744 -1.238 -12.082 1.00 88.56 780 MET A O 1
ATOM 6200 N N . GLU A 1 781 ? -25.967 -2.415 -10.185 1.00 89.81 781 GLU A N 1
ATOM 6201 C CA . GLU A 1 781 ? -25.884 -3.735 -10.823 1.00 89.81 781 GLU A CA 1
ATOM 6202 C C . GLU A 1 781 ? -27.015 -3.942 -11.843 1.00 89.81 781 GLU A C 1
ATOM 6204 O O . GLU A 1 781 ? -26.771 -4.432 -12.946 1.00 89.81 781 GLU A O 1
ATOM 6209 N N . ARG A 1 782 ? -28.237 -3.488 -11.532 1.00 93.19 782 ARG A N 1
ATOM 6210 C CA . ARG A 1 782 ? -29.363 -3.501 -12.479 1.00 93.19 782 ARG A CA 1
ATOM 6211 C C . ARG A 1 782 ? -29.086 -2.672 -13.725 1.00 93.19 782 ARG A C 1
ATOM 6213 O O . ARG A 1 782 ? -29.306 -3.171 -14.825 1.00 93.19 782 ARG A O 1
ATOM 6220 N N . ALA A 1 783 ? -28.602 -1.440 -13.566 1.00 92.00 783 ALA A N 1
ATOM 6221 C CA . ALA A 1 783 ? -28.278 -0.563 -14.691 1.00 92.00 783 ALA A CA 1
ATOM 6222 C C . ALA A 1 783 ? -27.123 -1.101 -15.539 1.00 92.00 783 ALA A C 1
ATOM 6224 O O . ALA A 1 783 ? -27.215 -1.092 -16.765 1.00 92.00 783 ALA A O 1
ATOM 6225 N N . PHE A 1 784 ? -26.086 -1.641 -14.896 1.00 92.81 784 PHE A N 1
ATOM 6226 C CA . PHE A 1 784 ? -24.973 -2.286 -15.583 1.00 92.81 784 PHE A CA 1
ATOM 6227 C C . PHE A 1 784 ? -25.447 -3.484 -16.402 1.00 92.81 784 PHE A C 1
ATOM 6229 O O . PHE A 1 784 ? -25.231 -3.522 -17.607 1.00 92.81 784 PHE A O 1
ATOM 6236 N N . ASN A 1 785 ? -26.167 -4.423 -15.785 1.00 93.19 785 ASN A N 1
ATOM 6237 C CA . ASN A 1 785 ? -26.657 -5.612 -16.481 1.00 93.19 785 ASN A CA 1
ATOM 6238 C C . ASN A 1 785 ? -27.686 -5.257 -17.570 1.00 93.19 785 ASN A C 1
ATOM 6240 O O . ASN A 1 785 ? -27.814 -5.980 -18.558 1.00 93.19 785 ASN A O 1
ATOM 6244 N N . PHE A 1 786 ? -28.433 -4.159 -17.414 1.00 91.00 786 PHE A N 1
ATOM 6245 C CA . PHE A 1 786 ? -29.341 -3.641 -18.440 1.00 91.00 786 PHE A CA 1
ATOM 6246 C C . PHE A 1 786 ? -28.577 -3.150 -19.677 1.00 91.00 786 PHE A C 1
ATOM 6248 O O . PHE A 1 786 ? -28.934 -3.520 -20.798 1.00 91.00 786 PHE A O 1
ATOM 6255 N N . ALA A 1 787 ? -27.497 -2.391 -19.475 1.00 90.38 787 ALA A N 1
ATOM 6256 C CA . ALA A 1 787 ? -26.603 -1.951 -20.542 1.00 90.38 787 ALA A CA 1
ATOM 6257 C C . ALA A 1 787 ? -25.866 -3.140 -21.186 1.00 90.38 787 ALA A C 1
ATOM 6259 O O . ALA A 1 787 ? -25.905 -3.320 -22.405 1.00 90.38 787 ALA A O 1
ATOM 6260 N N . ASP A 1 788 ? -25.261 -4.007 -20.369 1.00 91.50 788 ASP A N 1
ATOM 6261 C CA . ASP A 1 788 ? -24.457 -5.146 -20.825 1.00 91.50 788 ASP A CA 1
ATOM 6262 C C . ASP A 1 788 ? -25.299 -6.169 -21.597 1.00 91.50 788 ASP A C 1
ATOM 6264 O O . ASP A 1 788 ? -24.855 -6.731 -22.593 1.00 91.50 788 ASP A O 1
ATOM 6268 N N . ASN A 1 789 ? -26.580 -6.341 -21.248 1.00 88.69 789 ASN A N 1
ATOM 6269 C CA . ASN A 1 789 ? -27.500 -7.176 -22.024 1.00 88.69 789 ASN A CA 1
ATOM 6270 C C . ASN A 1 789 ? -27.608 -6.766 -23.500 1.00 88.69 789 ASN A C 1
ATOM 6272 O O . ASN A 1 789 ? -27.821 -7.637 -24.344 1.00 88.69 789 ASN A O 1
ATOM 6276 N N . GLN A 1 790 ? -27.458 -5.481 -23.830 1.00 85.19 790 GLN A N 1
ATOM 6277 C CA . GLN A 1 790 ? -27.491 -5.004 -25.217 1.00 85.19 790 GLN A CA 1
ATOM 6278 C C . GLN A 1 790 ? -26.262 -5.498 -25.990 1.00 85.19 790 GLN A C 1
ATOM 6280 O O . GLN A 1 790 ? -26.382 -5.915 -27.143 1.00 85.19 790 GLN A O 1
ATOM 6285 N N . VAL A 1 791 ? -25.104 -5.550 -25.323 1.00 84.12 791 VAL A N 1
ATOM 6286 C CA . VAL A 1 791 ? -23.847 -6.076 -25.870 1.00 84.12 791 VAL A CA 1
ATOM 6287 C C . VAL A 1 791 ? -23.868 -7.606 -25.908 1.00 84.12 791 VAL A C 1
ATOM 6289 O O . VAL A 1 791 ? -23.632 -8.202 -26.956 1.00 84.12 791 VAL A O 1
ATOM 6292 N N . LEU A 1 792 ? -24.221 -8.272 -24.808 1.00 84.88 792 LEU A N 1
ATOM 6293 C CA . LEU A 1 792 ? -24.296 -9.734 -24.708 1.00 84.88 792 LEU A CA 1
ATOM 6294 C C . LEU A 1 792 ? -25.270 -10.346 -25.718 1.00 84.88 792 LEU A C 1
ATOM 6296 O O . LEU A 1 792 ? -25.013 -11.437 -26.240 1.00 84.88 792 LEU A O 1
ATOM 6300 N N . LYS A 1 793 ? -26.360 -9.642 -26.049 1.00 80.25 793 LYS A N 1
ATOM 6301 C CA . LYS A 1 793 ? -27.330 -10.092 -27.056 1.00 80.25 793 LYS A CA 1
ATOM 6302 C C . LYS A 1 793 ? -26.679 -10.291 -28.427 1.00 80.25 793 LYS A C 1
ATOM 6304 O O . LYS A 1 793 ? -27.059 -11.248 -29.113 1.00 80.25 793 LYS A O 1
ATOM 6309 N N . LEU A 1 794 ? -25.676 -9.477 -28.791 1.00 73.75 794 LEU A N 1
ATOM 6310 C CA . LEU A 1 794 ? -24.875 -9.640 -30.019 1.00 73.75 794 LEU A CA 1
ATOM 6311 C C . LEU A 1 794 ? -24.171 -10.998 -30.061 1.00 73.75 794 LEU A C 1
ATOM 6313 O O . LEU A 1 794 ? -24.085 -11.627 -31.109 1.00 73.75 794 LEU A O 1
ATOM 6317 N N . TYR A 1 795 ? -23.729 -11.481 -28.904 1.00 75.38 795 TYR A N 1
ATOM 6318 C CA . TYR A 1 795 ? -23.044 -12.762 -28.758 1.00 75.38 795 TYR A CA 1
ATOM 6319 C C . TYR A 1 795 ? -24.003 -13.930 -28.487 1.00 75.38 795 TYR A C 1
ATOM 6321 O O . TYR A 1 795 ? -23.562 -15.059 -28.293 1.00 75.38 795 TYR A O 1
ATOM 6329 N N . GLY A 1 796 ? -25.318 -13.688 -28.474 1.00 78.25 796 GLY A N 1
ATOM 6330 C CA . GLY A 1 796 ? -26.315 -14.719 -28.190 1.00 78.25 796 GLY A CA 1
ATOM 6331 C C . GLY A 1 796 ? -26.440 -15.057 -26.704 1.00 78.25 796 GLY A C 1
ATOM 6332 O O . GLY A 1 796 ? -26.850 -16.170 -26.372 1.00 78.25 796 GLY A O 1
ATOM 6333 N N . PHE A 1 797 ? -26.137 -14.112 -25.813 1.00 85.50 797 PHE A N 1
ATOM 6334 C CA . PHE A 1 797 ? -26.269 -14.251 -24.363 1.00 85.50 797 PHE A CA 1
ATOM 6335 C C . PHE A 1 797 ? -27.125 -13.128 -23.766 1.00 85.50 797 PHE A C 1
ATOM 6337 O O . PHE A 1 797 ? -27.387 -12.112 -24.400 1.00 85.50 797 PHE A O 1
ATOM 6344 N N . ARG A 1 798 ? -27.592 -13.332 -22.536 1.00 87.19 798 ARG A N 1
ATOM 6345 C CA . ARG A 1 798 ? -28.129 -12.280 -21.661 1.00 87.19 798 ARG A CA 1
ATOM 6346 C C . ARG A 1 798 ? -27.964 -12.684 -20.206 1.00 87.19 798 ARG A C 1
ATOM 6348 O O . ARG A 1 798 ? -27.915 -13.877 -19.917 1.00 87.19 798 ARG A O 1
ATOM 6355 N N . HIS A 1 799 ? -27.979 -11.742 -19.281 1.00 92.25 799 HIS A N 1
ATOM 6356 C CA . HIS A 1 799 ? -28.120 -12.025 -17.859 1.00 92.25 799 HIS A CA 1
ATOM 6357 C C . HIS A 1 799 ? -29.414 -12.800 -17.565 1.00 92.25 799 HIS A C 1
ATOM 6359 O O . HIS A 1 799 ? -30.439 -12.671 -18.246 1.00 92.25 799 HIS A O 1
ATOM 6365 N N . ARG A 1 800 ? -29.383 -13.655 -16.536 1.00 86.50 800 ARG A N 1
ATOM 6366 C CA . ARG A 1 800 ? -30.563 -14.414 -16.089 1.00 86.50 800 ARG A CA 1
ATOM 6367 C C . ARG A 1 800 ? -31.671 -13.490 -15.575 1.00 86.50 800 ARG A C 1
ATOM 6369 O O . ARG A 1 800 ? -32.836 -13.811 -15.809 1.00 86.50 800 ARG A O 1
ATOM 6376 N N . GLY A 1 801 ? -31.281 -12.370 -14.969 1.00 88.19 801 GLY A N 1
ATOM 6377 C CA . GLY A 1 801 ? -32.088 -11.215 -14.571 1.00 88.19 801 GLY A CA 1
ATOM 6378 C C . GLY A 1 801 ? -31.157 -10.045 -14.228 1.00 88.19 801 GLY A C 1
ATOM 6379 O O . GLY A 1 801 ? -29.959 -10.266 -14.063 1.00 88.19 801 GLY A O 1
ATOM 6380 N N . LEU A 1 802 ? -31.678 -8.820 -14.108 1.00 89.12 802 LEU A N 1
ATOM 6381 C CA . LEU A 1 802 ? -30.844 -7.619 -13.932 1.00 89.12 802 LEU A CA 1
ATOM 6382 C C . LEU A 1 802 ? -30.090 -7.560 -12.589 1.00 89.12 802 LEU A C 1
ATOM 6384 O O . LEU A 1 802 ? -29.131 -6.817 -12.464 1.00 89.12 802 LEU A O 1
ATOM 6388 N N . LEU A 1 803 ? -30.470 -8.372 -11.599 1.00 87.12 803 LEU A N 1
ATOM 6389 C CA . LEU A 1 803 ? -29.758 -8.522 -10.317 1.00 87.12 803 LEU A CA 1
ATOM 6390 C C . LEU A 1 803 ? -28.801 -9.726 -10.285 1.00 87.12 803 LEU A C 1
ATOM 6392 O O . LEU A 1 803 ? -28.382 -10.155 -9.213 1.00 87.12 803 LEU A O 1
ATOM 6396 N N . SER A 1 804 ? -28.546 -10.371 -11.427 1.00 83.88 804 SER A N 1
ATOM 6397 C CA . SER A 1 804 ? -27.717 -11.571 -11.478 1.00 83.88 804 SER A CA 1
ATOM 6398 C C . SER A 1 804 ? -26.566 -11.410 -12.464 1.00 83.88 804 SER A C 1
ATOM 6400 O O . SER A 1 804 ? -26.816 -11.257 -13.662 1.00 83.88 804 SER A O 1
ATOM 6402 N N . PRO A 1 805 ? -25.312 -11.610 -12.025 1.00 80.19 805 PRO A N 1
ATOM 6403 C CA . PRO A 1 805 ? -24.167 -11.599 -12.932 1.00 80.19 805 PRO A CA 1
ATOM 6404 C C . PRO A 1 805 ? -24.137 -12.844 -13.834 1.00 80.19 805 PRO A C 1
ATOM 6406 O O . PRO A 1 805 ? -23.389 -12.907 -14.802 1.00 80.19 805 PRO A O 1
ATOM 6409 N N . ASN A 1 806 ? -24.957 -13.860 -13.541 1.00 87.19 806 ASN A N 1
ATOM 6410 C CA . ASN A 1 806 ? -24.992 -15.085 -14.326 1.00 87.19 806 ASN A CA 1
ATOM 6411 C C . ASN A 1 806 ? -25.650 -14.846 -15.680 1.00 87.19 806 ASN A C 1
ATOM 6413 O O . ASN A 1 806 ? -26.814 -14.446 -15.756 1.00 87.19 806 ASN A O 1
ATOM 6417 N N . ILE A 1 807 ? -24.950 -15.230 -16.740 1.00 88.12 807 ILE A N 1
ATOM 6418 C CA . ILE A 1 807 ? -25.482 -15.224 -18.097 1.00 88.12 807 ILE A CA 1
ATOM 6419 C C . ILE A 1 807 ? -26.248 -16.519 -18.410 1.00 88.12 807 ILE A C 1
ATOM 6421 O O . ILE A 1 807 ? -26.044 -17.584 -17.816 1.00 88.12 807 ILE A O 1
ATOM 6425 N N . LYS A 1 808 ? -27.176 -16.426 -19.356 1.00 86.94 808 LYS A N 1
ATOM 6426 C CA . LYS A 1 808 ? -27.848 -17.541 -20.015 1.00 86.94 808 LYS A CA 1
ATOM 6427 C C . LYS A 1 808 ? -27.734 -17.373 -21.521 1.00 86.94 808 LYS A C 1
ATOM 6429 O O . LYS A 1 808 ? -27.834 -16.269 -22.056 1.00 86.94 808 LYS A O 1
ATOM 6434 N N . ARG A 1 809 ? -27.527 -18.499 -22.193 1.00 83.31 809 ARG A N 1
ATOM 6435 C CA . ARG A 1 809 ? -27.462 -18.575 -23.647 1.00 83.31 809 ARG A CA 1
ATOM 6436 C C . ARG A 1 809 ? -28.860 -18.377 -24.235 1.00 83.31 809 ARG A C 1
ATOM 6438 O O . ARG A 1 809 ? -29.831 -18.926 -23.720 1.00 83.31 809 ARG A O 1
ATOM 6445 N N . LEU A 1 810 ? -28.949 -17.572 -25.287 1.00 77.25 810 LEU A N 1
ATOM 6446 C CA . LEU A 1 810 ? -30.163 -17.309 -26.060 1.00 77.25 810 LEU A CA 1
ATOM 6447 C C . LEU A 1 810 ? -30.208 -18.114 -27.362 1.00 77.25 810 LEU A C 1
ATOM 6449 O O . LEU A 1 810 ? -31.295 -18.458 -27.811 1.00 77.25 810 LEU A O 1
ATOM 6453 N N . ARG A 1 811 ? -29.049 -18.383 -27.981 1.00 73.56 811 ARG A N 1
ATOM 6454 C CA . ARG A 1 811 ? -28.929 -19.010 -29.312 1.00 73.56 811 ARG A CA 1
ATOM 6455 C C . ARG A 1 811 ? -27.802 -20.045 -29.342 1.00 73.56 811 ARG A C 1
ATOM 6457 O O . ARG A 1 811 ? -26.790 -19.849 -28.675 1.00 73.56 811 ARG A O 1
ATOM 6464 N N . ASN A 1 812 ? -27.967 -21.127 -30.110 1.00 63.06 812 ASN A N 1
ATOM 6465 C CA . ASN A 1 812 ? -27.057 -22.288 -30.148 1.00 63.06 812 ASN A CA 1
ATOM 6466 C C . ASN A 1 812 ? -25.827 -22.143 -31.064 1.00 63.06 812 ASN A C 1
ATOM 6468 O O . ASN A 1 812 ? -25.014 -23.062 -31.135 1.00 63.06 812 ASN A O 1
ATOM 6472 N N . GLU A 1 813 ? -25.638 -21.001 -31.715 1.00 58.94 813 GLU A N 1
ATOM 6473 C CA . GLU A 1 813 ? -24.504 -20.752 -32.611 1.00 58.94 813 GLU A CA 1
ATOM 6474 C C . GLU A 1 813 ? -23.323 -20.200 -31.802 1.00 58.94 813 GLU A C 1
ATOM 6476 O O . GLU A 1 813 ? -23.505 -19.311 -30.970 1.00 58.94 813 GLU A O 1
ATOM 6481 N N . THR A 1 814 ? -22.126 -20.774 -31.948 1.00 53.00 814 THR A N 1
ATOM 6482 C CA . THR A 1 814 ? -20.955 -20.436 -31.105 1.00 53.00 814 THR A CA 1
ATOM 6483 C C . THR A 1 814 ? -19.715 -20.073 -31.909 1.00 53.00 814 THR A C 1
ATOM 6485 O O . THR A 1 814 ? -18.686 -19.746 -31.330 1.00 53.00 814 THR A O 1
ATOM 6488 N N . ASP A 1 815 ? -19.794 -20.099 -33.234 1.00 55.78 815 ASP A N 1
ATOM 6489 C CA . ASP A 1 815 ? -18.584 -20.202 -34.038 1.00 55.78 815 ASP A CA 1
ATOM 6490 C C . ASP A 1 815 ? -18.312 -18.906 -34.816 1.00 55.78 815 ASP A C 1
ATOM 6492 O O . ASP A 1 815 ? -17.164 -18.628 -35.157 1.00 55.78 815 ASP A O 1
ATOM 6496 N N . LYS A 1 816 ? -19.351 -18.103 -35.115 1.00 55.72 816 LYS A N 1
ATOM 6497 C CA . LYS A 1 816 ? -19.248 -16.846 -35.894 1.00 55.72 816 LYS A CA 1
ATOM 6498 C C . LYS A 1 816 ? -20.270 -15.767 -35.461 1.00 55.72 816 LYS A C 1
ATOM 6500 O O . LYS A 1 816 ? -21.028 -15.292 -36.305 1.00 55.72 816 LYS A O 1
ATOM 6505 N N . PRO A 1 817 ? -20.293 -15.332 -34.185 1.00 54.81 817 PRO A N 1
ATOM 6506 C CA . PRO A 1 817 ? -21.318 -14.418 -33.649 1.00 54.81 817 PRO A CA 1
ATOM 6507 C C . PRO A 1 817 ? -21.395 -13.062 -34.375 1.00 54.81 817 PRO A C 1
ATOM 6509 O O . PRO A 1 817 ? -22.471 -12.490 -34.511 1.00 54.81 817 PRO A O 1
ATOM 6512 N N . LEU A 1 818 ? -20.280 -12.576 -34.934 1.00 56.06 818 LEU A N 1
ATOM 6513 C CA . LEU A 1 818 ? -20.233 -11.299 -35.656 1.00 56.06 818 LEU A CA 1
ATOM 6514 C C . LEU A 1 818 ? -20.888 -11.326 -37.052 1.00 56.06 818 LEU A C 1
ATOM 6516 O O . LEU A 1 818 ? -21.082 -10.266 -37.635 1.00 56.06 818 LEU A O 1
ATOM 6520 N N . LYS A 1 819 ? -21.246 -12.503 -37.594 1.00 53.75 819 LYS A N 1
ATOM 6521 C CA . LYS A 1 819 ? -21.963 -12.614 -38.881 1.00 53.75 819 LYS A CA 1
ATOM 6522 C C . LYS A 1 819 ? -23.461 -12.321 -38.774 1.00 53.75 819 LYS A C 1
ATOM 6524 O O . LYS A 1 819 ? -24.070 -11.976 -39.774 1.00 53.75 819 LYS A O 1
ATOM 6529 N N . VAL A 1 820 ? -24.027 -12.433 -37.572 1.00 53.19 820 VAL A N 1
ATOM 6530 C CA . VAL A 1 820 ? -25.459 -12.214 -37.289 1.00 53.19 820 VAL A CA 1
ATOM 6531 C C . VAL A 1 820 ? -25.729 -10.755 -36.880 1.00 53.19 820 VAL A C 1
ATOM 6533 O O . VAL A 1 820 ? -26.867 -10.352 -36.670 1.00 53.19 820 VAL A O 1
ATOM 6536 N N . VAL A 1 821 ? -24.682 -9.928 -36.761 1.00 51.88 821 VAL A N 1
ATOM 6537 C CA . VAL A 1 821 ? -24.786 -8.510 -36.369 1.00 51.88 821 VAL A CA 1
ATOM 6538 C C . VAL A 1 821 ? -25.613 -7.707 -37.378 1.00 51.88 821 VAL A C 1
ATOM 6540 O O . VAL A 1 821 ? -26.376 -6.836 -36.964 1.00 51.88 821 VAL A O 1
ATOM 6543 N N . ASP A 1 822 ? -25.514 -8.043 -38.667 1.00 51.91 822 ASP A N 1
ATOM 6544 C CA . ASP A 1 822 ? -26.280 -7.394 -39.738 1.00 51.91 822 ASP A CA 1
ATOM 6545 C C . ASP A 1 822 ? -27.755 -7.859 -39.771 1.00 51.91 822 ASP A C 1
ATOM 6547 O O . ASP A 1 822 ? -28.619 -7.117 -40.222 1.00 51.91 822 ASP A O 1
ATOM 6551 N N . GLU A 1 823 ? -28.077 -9.041 -39.227 1.00 52.44 823 GLU A N 1
ATOM 6552 C CA . GLU A 1 823 ? -29.456 -9.557 -39.100 1.00 52.44 823 GLU A CA 1
ATOM 6553 C C . GLU A 1 823 ? -30.179 -9.042 -37.841 1.00 52.44 823 GLU A C 1
ATOM 6555 O O . GLU A 1 823 ? -31.395 -9.170 -37.717 1.00 52.44 823 GLU A O 1
ATOM 6560 N N . LEU A 1 824 ? -29.437 -8.475 -36.883 1.00 51.88 824 LEU A N 1
ATOM 6561 C CA . LEU A 1 824 ? -29.966 -7.996 -35.602 1.00 51.88 824 LEU A CA 1
ATOM 6562 C C . LEU A 1 824 ? -30.417 -6.528 -35.620 1.00 51.88 824 LEU A C 1
ATOM 6564 O O . LEU A 1 824 ? -30.842 -6.040 -34.576 1.00 51.88 824 LEU A O 1
ATOM 6568 N N . ASP A 1 825 ? -30.329 -5.851 -36.771 1.00 50.91 825 ASP A N 1
ATOM 6569 C CA . ASP A 1 825 ? -30.699 -4.437 -36.974 1.00 50.91 825 ASP A CA 1
ATOM 6570 C C . ASP A 1 825 ? -30.000 -3.469 -35.990 1.00 50.91 825 ASP A C 1
ATOM 6572 O O . ASP A 1 825 ? -30.549 -2.460 -35.553 1.00 50.91 825 ASP A O 1
ATOM 6576 N N . ILE A 1 826 ? -28.763 -3.799 -35.586 1.00 51.69 826 ILE A N 1
ATOM 6577 C CA . ILE A 1 826 ? -27.949 -2.978 -34.662 1.00 51.69 826 ILE A CA 1
ATOM 6578 C C . ILE A 1 826 ? -26.964 -2.079 -35.432 1.00 51.69 826 ILE A C 1
ATOM 6580 O O . ILE A 1 826 ? -26.515 -1.055 -34.919 1.00 51.69 826 ILE A O 1
ATOM 6584 N N . ARG A 1 827 ? -26.659 -2.403 -36.696 1.00 48.12 827 ARG A N 1
ATOM 6585 C CA . ARG A 1 827 ? -26.013 -1.484 -37.643 1.00 48.12 827 ARG A CA 1
ATOM 6586 C C . ARG A 1 827 ? -27.075 -0.963 -38.599 1.00 48.12 827 ARG A C 1
ATOM 6588 O O . ARG A 1 827 ? -27.663 -1.750 -39.331 1.00 48.12 827 ARG A O 1
ATOM 6595 N N . ARG A 1 828 ? -27.276 0.355 -38.668 1.00 45.31 828 ARG A N 1
ATOM 6596 C CA . ARG A 1 828 ? -28.031 0.920 -39.792 1.00 45.31 828 ARG A CA 1
ATOM 6597 C C . ARG A 1 828 ? -27.301 0.604 -41.093 1.00 45.31 828 ARG A C 1
ATOM 6599 O O . ARG A 1 828 ? -26.121 0.925 -41.242 1.00 45.31 828 ARG A O 1
ATOM 6606 N N . HIS A 1 829 ? -28.046 0.059 -42.052 1.00 40.97 829 HIS A N 1
ATOM 6607 C CA . HIS A 1 829 ? -27.734 0.203 -43.464 1.00 40.97 829 HIS A CA 1
ATOM 6608 C C . HIS A 1 829 ? -27.439 1.679 -43.750 1.00 40.97 829 HIS A C 1
ATOM 6610 O O . HIS A 1 829 ? -28.235 2.559 -43.413 1.00 40.97 829 HIS A O 1
ATOM 6616 N N . ILE A 1 830 ? -26.287 1.955 -44.360 1.00 34.91 830 ILE A N 1
ATOM 6617 C CA . ILE A 1 830 ? -26.019 3.259 -44.957 1.00 34.91 830 ILE A CA 1
ATOM 6618 C C . ILE A 1 830 ? -27.075 3.430 -46.049 1.00 34.91 830 ILE A C 1
ATOM 6620 O O . ILE A 1 830 ? -26.965 2.840 -47.123 1.00 34.91 830 ILE A O 1
ATOM 6624 N N . VAL A 1 831 ? -28.122 4.204 -45.773 1.00 35.22 831 VAL A N 1
ATOM 6625 C CA . VAL A 1 831 ? -28.966 4.742 -46.834 1.00 35.22 831 VAL A CA 1
ATOM 6626 C C . VAL A 1 831 ? -28.090 5.758 -47.552 1.00 35.22 831 VAL A C 1
ATOM 6628 O O . VAL A 1 831 ? -27.929 6.890 -47.099 1.00 35.22 831 VAL A O 1
ATOM 6631 N N . ILE A 1 832 ? -27.447 5.320 -48.633 1.00 35.03 832 ILE A N 1
ATOM 6632 C CA . ILE A 1 832 ? -26.850 6.228 -49.604 1.00 35.03 832 ILE A CA 1
ATOM 6633 C C . ILE A 1 832 ? -28.041 6.915 -50.271 1.00 35.03 832 ILE A C 1
ATOM 6635 O O . ILE A 1 832 ? -28.702 6.333 -51.128 1.00 35.03 832 ILE A O 1
ATOM 6639 N N . GLY A 1 833 ? -28.374 8.112 -49.792 1.00 36.72 833 GLY A N 1
ATOM 6640 C CA . GLY A 1 833 ? -29.312 8.988 -50.478 1.00 36.72 833 GLY A CA 1
ATOM 6641 C C . GLY A 1 833 ? -28.729 9.379 -51.832 1.00 36.72 833 GLY A C 1
ATOM 6642 O O . GLY A 1 833 ? -27.595 9.855 -51.897 1.00 36.72 833 GLY A O 1
ATOM 6643 N N . SER A 1 834 ? -29.499 9.121 -52.887 1.00 31.36 834 SER A N 1
ATOM 6644 C CA . SER A 1 834 ? -29.378 9.758 -54.202 1.00 31.36 834 SER A CA 1
ATOM 6645 C C . SER A 1 834 ? -29.662 11.250 -54.123 1.00 31.36 834 SER A C 1
ATOM 6647 O O . SER A 1 834 ? -30.654 11.581 -53.428 1.00 31.36 834 SER A O 1
#

Radius of gyration: 32.9 Å; chains: 1; bounding box: 100×77×93 Å

Secondary structure (DSSP, 8-state):
-------EEEEE--SSHHHHHHHHHHHHHHHHTT-EEEEEE-HHHHHTSPPPPHHHHTTEEEEE-PPPP-TTSPTT--SGGGT-TTHHHHHHHHHHHTTHHHHHHHHHHHTTT--EEEE-TT-TTHHHHHHHHT-EEEEEE-S-HHHHHHS-HHHHHTT----S-TTS--TT---TT-S----HHHHHHHHHHHHS--TTSS-HHHHHHHHHHT-SEEEES--HHHHHHHHHHHHHHHTS-EEE----PPPTTTTTTTS--HHHHHHHHHHHTSPTT-EEEEE-TTT----HHHHHHHHHHHHHH---EEEE----TT----PPTTHHHHTTTTEEEE-S---HHHHHHSTTEEEEEE---HHHHHHHHTTT--EEE---STTHHHHHHIIIIIS-SEEEPP--TTT----HHHHHHHHHHHHT-TTTHHHHHHHHHHHHHHT----SSS---GGGGTGGGTSSHHHHHHHHHHHHHHHHHHHTTS---------SSHHHHHHHHHHHHHHHHHHHHHT---TT-S--S------TT----SSS--S-HHHHHHHHHHH-TTS-SEETTEEPEEEEE-SS--STTTHHHHHHHHHHH-TT-SEEEEE-TTEEE--TT----GGGGTT-SEEEEE-HHHHHTS-BTTSEEEEEEEEESSHHHHHHHHHHGGG-STTHHHHHHHHHHHHHSBT--S-S--HHHHHHHHHHHTHHHHGGGEEEE-SS-SSEEGGGTGGGHHHHHHH--S-SSTTSPPSEEE-TT--TTS---SS-HHHHHHHHHHHHHHHHHHHHHHTTEEESSTT---EEE--S--S-GGGSTTTTT-SPP-----